Protein AF-A0A182GEX8-F1 (afdb_monomer_lite)

Foldseek 3Di:
DDDDQQEAEQLAAFDDPPADLLVLLVLQLVVQQVVCCVVPVDGPPVDPQLSVLSSVLSSVQQLVVLPDQKDWRWDQCSDPRDIRIDIDGLVVSCVSCVVSLVRVVVRVVVRCVSSVHDLQPDPAAEAADPVCSRVSSVVVVCVVSVNDDHDPPDDRDCPVVVVVVLVVCVVVVPDDPVNPRHDYKDWQRFFKFKDFPVPPAQFTHTQGHGSHIPFDKGKDKDQVLQTKMWIWTHDDRGRVVTHTPFIKHKDFDDDPDRIWIWIWTAHPVRDIDIATPPDPGIGIDTDPPDDDPVRVVVVVVVVVVVVVVVVVVVVVVVVVVVVVVVVVVVVVVVVCVVPDDLPLVQLWFLWKWKWFQDPVPGIATDDIPPPPRDDDPQRRLQCSVQLDAPDPPDDAAKDKFKWKAFHDPPDPLQDDDPLLVLQQLWAAPLFHFDNGIKMWIKIWGWYQDPVDPVRIGIMIMITIHSTLQHVQVNVVCVPQVVCCVVPNDVSVVQQSSQSSPWDRNHAADWGWRDGPQETETDHGHTPDDDPDDDDDPDDDDDDDDGGHYHYDPGRRDDLLCVLCVVVLVCLVVLQLCQLLLAEEEEEEQGLHSQLSNQSSSQLLLPPQHRQFEETSEDDCSNPCVCVQQDPPPHHGSYYYRYHDCVCCVSCVVGAKYFYDDHPVVVVVVVVVVDDDYDDDDDDDDDDDDDDDDDDDDDDDDDDPPPPDDGGMHHPDDDQKDDDPVLSVVLVVCVVVVPDSVVSSVSSSVQSNQVSCLLCVLVVVVQVVQQDDLVVQDLLDPQDARHDDDLVVSLVCCVPRNSVVRDPMDGRSNVSVVSSCVGSSVVVVCVVVSVLSSLVSLVSSLQNNLPDDVVVVPPPDDPVSLVVVLVVLVVSLVVLPDSVNPSRPDPDPSVSSSVSSVVSSVSSLVVDDPVVNVVVVVD

Structure (mmCIF, N/CA/C/O backbone):
data_AF-A0A182GEX8-F1
#
_entry.id   AF-A0A182GEX8-F1
#
loop_
_atom_site.group_PDB
_atom_site.id
_atom_site.type_symbol
_atom_site.label_atom_id
_atom_site.label_alt_id
_atom_site.label_comp_id
_atom_site.label_asym_id
_atom_site.label_entity_id
_atom_site.label_seq_id
_atom_site.pdbx_PDB_ins_code
_atom_site.Cartn_x
_atom_site.Cartn_y
_atom_site.Cartn_z
_atom_site.occupancy
_atom_site.B_iso_or_equiv
_atom_site.auth_seq_id
_atom_site.auth_comp_id
_atom_site.auth_asym_id
_atom_site.auth_atom_id
_atom_site.pdbx_PDB_model_num
ATOM 1 N N . MET A 1 1 ? -31.448 4.255 -23.875 1.00 86.75 1 MET A N 1
ATOM 2 C CA . MET A 1 1 ? -30.433 4.380 -24.941 1.00 86.75 1 MET A CA 1
ATOM 3 C C . MET A 1 1 ? -30.440 3.102 -25.767 1.00 86.75 1 MET A C 1
ATOM 5 O O . MET A 1 1 ? -30.795 2.059 -25.228 1.00 86.75 1 MET A O 1
ATOM 9 N N . THR A 1 2 ? -30.111 3.178 -27.051 1.00 89.00 2 THR A N 1
ATOM 10 C CA . THR A 1 2 ? -29.862 2.018 -27.917 1.00 89.00 2 THR A CA 1
ATOM 11 C C . THR A 1 2 ? -28.393 2.049 -28.319 1.00 89.00 2 THR A C 1
ATOM 13 O O . THR A 1 2 ? -27.893 3.110 -28.674 1.00 89.00 2 THR A O 1
ATOM 16 N N . ILE A 1 3 ? -27.716 0.906 -28.217 1.00 90.81 3 ILE A N 1
ATOM 17 C CA . ILE A 1 3 ? -26.297 0.763 -28.549 1.00 90.81 3 ILE A CA 1
ATOM 18 C C . ILE A 1 3 ? -26.198 -0.246 -29.692 1.00 90.81 3 ILE A C 1
ATOM 20 O O . ILE A 1 3 ? -26.717 -1.357 -29.562 1.00 90.81 3 ILE A O 1
ATOM 24 N N . TYR A 1 4 ? -25.582 0.133 -30.810 1.00 87.50 4 TYR A N 1
ATOM 25 C CA . TYR A 1 4 ? -25.347 -0.762 -31.945 1.00 87.50 4 TYR A CA 1
ATOM 26 C C . TYR A 1 4 ? -24.082 -0.345 -32.703 1.00 87.50 4 TYR A C 1
ATOM 28 O O . TYR A 1 4 ? -23.956 0.809 -33.088 1.00 87.50 4 TYR A O 1
ATOM 36 N N . ASN A 1 5 ? -23.145 -1.273 -32.924 1.00 84.62 5 ASN A N 1
ATOM 37 C CA . ASN A 1 5 ? -21.917 -1.059 -33.711 1.00 84.62 5 ASN A CA 1
ATOM 38 C C . ASN A 1 5 ? -21.187 0.272 -33.412 1.00 84.62 5 ASN A C 1
ATOM 40 O O . ASN A 1 5 ? -20.910 1.033 -34.332 1.00 84.62 5 ASN A O 1
ATOM 44 N N . GLY A 1 6 ? -20.936 0.582 -32.134 1.00 82.75 6 GLY A N 1
ATOM 45 C CA . GLY A 1 6 ? -20.258 1.827 -31.730 1.00 82.75 6 GLY A CA 1
ATOM 46 C C . GLY A 1 6 ? -21.143 3.083 -31.714 1.00 82.75 6 GLY A C 1
ATOM 47 O O . GLY A 1 6 ? -20.703 4.130 -31.248 1.00 82.75 6 GLY A O 1
ATOM 48 N N . VAL A 1 7 ? -22.408 2.989 -32.140 1.00 88.12 7 VAL A N 1
ATOM 49 C CA . VAL A 1 7 ? -23.379 4.089 -32.090 1.00 88.12 7 VAL A CA 1
ATOM 50 C C . VAL A 1 7 ? -24.189 4.040 -30.795 1.00 88.12 7 VAL A C 1
ATOM 52 O O . VAL A 1 7 ? -24.868 3.051 -30.507 1.00 88.12 7 VAL A O 1
ATOM 55 N N . PHE A 1 8 ? -24.155 5.135 -30.041 1.00 91.56 8 PHE A N 1
ATOM 56 C CA . PHE A 1 8 ? -24.884 5.356 -28.798 1.00 91.56 8 PHE A CA 1
ATOM 57 C C . PHE A 1 8 ? -25.998 6.373 -29.038 1.00 91.56 8 PHE A C 1
ATOM 59 O O . PHE A 1 8 ? -25.749 7.570 -29.141 1.00 91.56 8 PHE A O 1
ATOM 66 N N . GLU A 1 9 ? -27.243 5.909 -29.125 1.00 90.44 9 GLU A N 1
ATOM 67 C CA . GLU A 1 9 ? -28.395 6.773 -29.386 1.00 90.44 9 GLU A CA 1
ATOM 68 C C . GLU A 1 9 ? -29.288 6.879 -28.146 1.00 90.44 9 GLU A C 1
ATOM 70 O O . GLU A 1 9 ? -29.938 5.912 -27.713 1.00 90.44 9 GLU A O 1
ATOM 75 N N . VAL A 1 10 ? -29.350 8.068 -27.550 1.00 91.62 10 VAL A N 1
ATOM 76 C CA . VAL A 1 10 ? -30.275 8.345 -26.451 1.00 91.62 10 VAL A CA 1
ATOM 77 C C . VAL A 1 10 ? -31.704 8.336 -27.012 1.00 91.62 10 VAL A C 1
ATOM 79 O O . VAL A 1 10 ? -31.980 8.907 -28.058 1.00 91.62 10 VAL A O 1
ATOM 82 N N . LYS A 1 11 ? -32.630 7.631 -26.342 1.00 90.31 11 LYS A N 1
ATOM 83 C CA . LYS A 1 11 ? -34.038 7.490 -26.789 1.00 90.31 11 LYS A CA 1
ATOM 84 C C . LYS A 1 11 ? -35.019 8.330 -25.976 1.00 90.31 11 LYS A C 1
ATOM 86 O O . LYS A 1 11 ? -36.032 8.779 -26.499 1.00 90.31 11 LYS A O 1
ATOM 91 N N . ALA A 1 12 ? -34.735 8.498 -24.691 1.00 89.31 12 ALA A N 1
ATOM 92 C CA . ALA A 1 12 ? -35.463 9.367 -23.782 1.00 89.31 12 ALA A CA 1
ATOM 93 C C . ALA A 1 12 ? -34.625 9.582 -22.523 1.00 89.31 12 ALA A C 1
ATOM 95 O O . ALA A 1 12 ? -33.829 8.714 -22.157 1.00 89.31 12 ALA A O 1
ATOM 96 N N . THR A 1 13 ? -34.872 10.699 -21.845 1.00 89.12 13 THR A N 1
ATOM 97 C CA . THR A 1 13 ? -34.329 11.006 -20.521 1.00 89.12 13 THR A CA 1
ATOM 98 C C . THR A 1 13 ? -35.447 11.454 -19.570 1.00 89.12 13 THR A C 1
ATOM 100 O O . THR A 1 13 ? -36.475 12.012 -19.982 1.00 89.12 13 THR A O 1
ATOM 103 N N . SER A 1 14 ? -35.298 11.142 -18.285 1.00 88.75 14 SER A N 1
ATOM 104 C CA . SER A 1 14 ? -36.159 11.614 -17.201 1.00 88.75 14 SER A CA 1
ATOM 105 C C . SER A 1 14 ? -35.378 11.578 -15.892 1.00 88.75 14 SER A C 1
ATOM 107 O O . SER A 1 14 ? -34.619 10.642 -15.665 1.00 88.75 14 SER A O 1
ATOM 109 N N . GLY A 1 15 ? -35.579 12.581 -15.045 1.00 89.06 15 GLY A N 1
ATOM 110 C CA . GLY A 1 15 ? -34.939 12.689 -13.741 1.00 89.06 15 GLY A CA 1
ATOM 111 C C . GLY A 1 15 ? -35.371 13.960 -13.016 1.00 89.06 15 GLY A C 1
ATOM 112 O O . GLY A 1 15 ? -36.142 14.760 -13.564 1.00 89.06 15 GLY A O 1
ATOM 113 N N . ASP A 1 16 ? -34.847 14.126 -11.806 1.00 86.81 16 ASP A N 1
ATOM 114 C CA . ASP A 1 16 ? -35.056 15.276 -10.930 1.00 86.81 16 ASP A CA 1
ATOM 115 C C . ASP A 1 16 ? -33.690 15.844 -10.515 1.00 86.81 16 ASP A C 1
ATOM 117 O O . ASP A 1 16 ? -32.869 15.141 -9.930 1.00 86.81 16 ASP A O 1
ATOM 121 N N . ASN A 1 17 ? -33.438 17.116 -10.836 1.00 85.12 17 ASN A N 1
ATOM 122 C CA . ASN A 1 17 ? -32.166 17.788 -10.547 1.00 85.12 17 ASN A CA 1
ATOM 123 C C . ASN A 1 17 ? -32.045 18.220 -9.074 1.00 85.12 17 ASN A C 1
ATOM 125 O O . ASN A 1 17 ? -31.013 18.758 -8.681 1.00 85.12 17 ASN A O 1
ATOM 129 N N . GLN A 1 18 ? -33.104 18.036 -8.282 1.00 85.56 18 GLN A N 1
ATOM 130 C CA . GLN A 1 18 ? -33.164 18.356 -6.856 1.00 85.56 18 GLN A CA 1
ATOM 131 C C . GLN A 1 18 ? -33.285 17.097 -5.987 1.00 85.56 18 GLN A C 1
ATOM 133 O O . GLN A 1 18 ? -33.687 17.198 -4.835 1.00 85.56 18 GLN A O 1
ATOM 138 N N . LEU A 1 19 ? -32.971 15.918 -6.538 1.00 92.50 19 LEU A N 1
ATOM 139 C CA . LEU A 1 19 ? -33.010 14.646 -5.823 1.00 92.50 19 LEU A CA 1
ATOM 140 C C . LEU A 1 19 ? -31.648 13.949 -5.886 1.00 92.50 19 LEU A C 1
ATOM 142 O O . LEU A 1 19 ? -31.177 13.577 -6.960 1.00 92.50 19 LEU A O 1
ATOM 146 N N . GLY A 1 20 ? -31.038 13.704 -4.730 1.00 92.75 20 GLY A N 1
ATOM 147 C CA . GLY A 1 20 ? -29.752 13.029 -4.629 1.00 92.75 20 GLY A CA 1
ATOM 148 C C . GLY A 1 20 ? -29.447 12.470 -3.243 1.00 92.75 20 GLY A C 1
ATOM 149 O O . GLY A 1 20 ? -30.297 12.398 -2.358 1.00 92.75 20 GLY A O 1
ATOM 150 N N . GLY A 1 21 ? -28.190 12.055 -3.055 1.00 92.69 21 GLY A N 1
ATOM 151 C CA . GLY A 1 21 ? -27.701 11.449 -1.813 1.00 92.69 21 GLY A CA 1
ATOM 152 C C . GLY A 1 21 ? -27.898 12.322 -0.572 1.00 92.69 21 GLY A C 1
ATOM 153 O O . GLY A 1 21 ? -28.110 11.781 0.512 1.00 92.69 21 GLY A O 1
ATOM 154 N N . THR A 1 22 ? -27.855 13.643 -0.755 1.00 93.56 22 THR A N 1
ATOM 155 C CA . THR A 1 22 ? -28.023 14.660 0.288 1.00 93.56 22 THR A CA 1
ATOM 156 C C . THR A 1 22 ? -29.439 14.708 0.840 1.00 93.56 22 THR A C 1
ATOM 158 O O . THR A 1 22 ? -29.600 14.895 2.039 1.00 93.56 22 THR A O 1
ATOM 161 N N . ASP A 1 23 ? -30.460 14.464 0.015 1.00 95.75 23 ASP A N 1
ATOM 162 C CA . ASP A 1 23 ? -31.853 14.453 0.470 1.00 95.75 23 ASP A CA 1
ATOM 163 C C . ASP A 1 23 ? -32.108 13.291 1.435 1.00 95.75 23 ASP A C 1
ATOM 165 O O . ASP A 1 23 ? -32.776 13.458 2.455 1.00 95.75 23 ASP A O 1
ATOM 169 N N . PHE A 1 24 ? -31.507 12.125 1.165 1.00 96.06 24 PHE A N 1
ATOM 170 C CA . PHE A 1 24 ? -31.539 10.986 2.088 1.00 96.06 24 PHE A CA 1
ATOM 171 C C . PHE A 1 24 ? -30.843 11.312 3.417 1.00 96.06 24 PHE A C 1
ATOM 173 O O . PHE A 1 24 ? -31.328 10.921 4.483 1.00 96.06 24 PHE A O 1
ATOM 180 N N . ASP A 1 25 ? -29.725 12.045 3.361 1.00 95.81 25 ASP A N 1
ATOM 181 C CA . ASP A 1 25 ? -29.016 12.506 4.558 1.00 95.81 25 ASP A CA 1
ATOM 182 C C . ASP A 1 25 ? -29.859 13.516 5.343 1.00 95.81 25 ASP A C 1
ATOM 184 O O . ASP A 1 25 ? -29.908 13.444 6.568 1.00 95.81 25 ASP A O 1
ATOM 188 N N . ASP A 1 26 ? -30.563 14.420 4.659 1.00 95.31 26 ASP A N 1
ATOM 189 C CA . ASP A 1 26 ? -31.451 15.412 5.267 1.00 95.31 26 ASP A CA 1
ATOM 190 C C . ASP A 1 26 ? -32.646 14.770 5.978 1.00 95.31 26 ASP A C 1
ATOM 192 O O . ASP A 1 26 ? -33.000 15.194 7.081 1.00 95.31 26 ASP A O 1
ATOM 196 N N . ARG A 1 27 ? -33.244 13.713 5.410 1.00 96.00 27 ARG A N 1
ATOM 197 C CA . ARG A 1 27 ? -34.312 12.951 6.084 1.00 96.00 27 ARG A CA 1
ATOM 198 C C . ARG A 1 27 ? -33.818 12.281 7.353 1.00 96.00 27 ARG A C 1
ATOM 200 O O . ARG A 1 27 ? -34.491 12.344 8.385 1.00 96.00 27 ARG A O 1
ATOM 207 N N . LEU A 1 28 ? -32.637 11.673 7.287 1.00 95.69 28 LEU A N 1
ATOM 208 C CA . LEU A 1 28 ? -32.042 11.023 8.444 1.00 95.69 28 LEU A CA 1
ATOM 209 C C . LEU A 1 28 ? -31.650 12.044 9.517 1.00 95.69 28 LEU A C 1
ATOM 211 O O . LEU A 1 28 ? -31.956 11.854 10.691 1.00 95.69 28 LEU A O 1
ATOM 215 N N . LEU A 1 29 ? -31.066 13.169 9.105 1.00 95.56 29 LEU A N 1
ATOM 216 C CA . LEU A 1 29 ? -30.720 14.280 9.980 1.00 95.56 29 LEU A CA 1
ATOM 217 C C . LEU A 1 29 ? -31.957 14.843 10.683 1.00 95.56 29 LEU A C 1
ATOM 219 O O . LEU A 1 29 ? -31.925 15.032 11.896 1.00 95.56 29 LEU A O 1
ATOM 223 N N . ALA A 1 30 ? -33.053 15.082 9.959 1.00 95.38 30 ALA A N 1
ATOM 224 C CA . ALA A 1 30 ? -34.301 15.570 10.541 1.00 95.38 30 ALA A CA 1
ATOM 225 C C . ALA A 1 30 ? -34.862 14.594 11.588 1.00 95.38 30 ALA A C 1
ATOM 227 O O . ALA A 1 30 ? -35.305 15.021 12.657 1.00 95.38 30 ALA A O 1
ATOM 228 N N . HIS A 1 31 ? -34.789 13.286 11.317 1.00 95.56 31 HIS A N 1
ATOM 229 C CA . HIS A 1 31 ? -35.159 12.255 12.283 1.00 95.56 31 HIS A CA 1
ATOM 230 C C . HIS A 1 31 ? -34.246 12.278 13.520 1.00 95.56 31 HIS A C 1
ATOM 232 O O . HIS A 1 31 ? -34.748 12.321 14.640 1.00 95.56 31 HIS A O 1
ATOM 238 N N . CYS A 1 32 ? -32.923 12.351 13.349 1.00 94.81 32 CYS A N 1
ATOM 239 C CA . CYS A 1 32 ? -31.980 12.425 14.467 1.00 94.81 32 CYS A CA 1
ATOM 240 C C . CYS A 1 32 ? -32.130 13.708 15.299 1.00 94.81 32 CYS A C 1
ATOM 242 O O . CYS A 1 32 ? -32.022 13.656 16.522 1.00 94.81 32 CYS A O 1
ATOM 244 N N . VAL A 1 33 ? -32.420 14.853 14.671 1.00 94.38 33 VAL A N 1
ATOM 245 C CA . VAL A 1 33 ? -32.704 16.114 15.378 1.00 94.38 33 VAL A CA 1
ATOM 246 C C . VAL A 1 33 ? -33.965 15.984 16.229 1.00 94.38 33 VAL A C 1
ATOM 248 O O . VAL A 1 33 ? -33.983 16.450 17.370 1.00 94.38 33 VAL A O 1
ATOM 251 N N . LYS A 1 34 ? -35.003 15.323 15.705 1.00 94.31 34 LYS A N 1
ATOM 252 C CA . LYS A 1 34 ? -36.225 15.034 16.459 1.00 94.31 34 LYS A CA 1
ATOM 253 C C . LYS A 1 34 ? -35.947 14.095 17.638 1.00 94.31 34 LYS A C 1
ATOM 255 O O . LYS A 1 34 ? -36.300 14.433 18.758 1.00 94.31 34 LYS A O 1
ATOM 260 N N . GLU A 1 35 ? -35.244 12.987 17.415 1.00 93.81 35 GLU A N 1
ATOM 261 C CA . GLU A 1 35 ? -34.863 12.033 18.470 1.00 93.81 35 GLU A CA 1
ATOM 2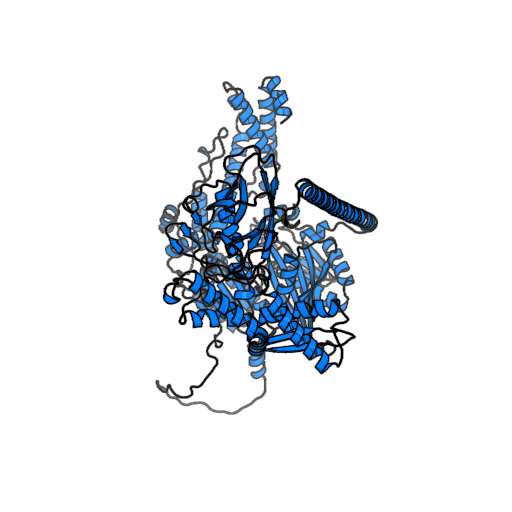62 C C . GLU A 1 35 ? -34.014 12.682 19.572 1.00 93.81 35 GLU A C 1
ATOM 264 O O . GLU A 1 35 ? -34.221 12.428 20.758 1.00 93.81 35 GLU A O 1
ATOM 269 N N . PHE A 1 36 ? -33.073 13.559 19.210 1.00 93.44 36 PHE A N 1
ATOM 270 C CA . PHE A 1 36 ? -32.283 14.305 20.190 1.00 93.44 36 PHE A CA 1
ATOM 271 C C . PHE A 1 36 ? -33.165 15.236 21.028 1.00 93.44 36 PHE A C 1
ATOM 273 O O . PHE A 1 36 ? -33.020 15.298 22.251 1.00 93.44 36 PHE A O 1
ATOM 280 N N . ARG A 1 37 ? -34.106 15.933 20.381 1.00 92.62 37 ARG A N 1
ATOM 281 C CA . ARG A 1 37 ? -35.071 16.798 21.062 1.00 92.62 37 ARG A CA 1
ATOM 282 C C . ARG A 1 37 ? -35.965 16.000 22.006 1.00 92.62 37 ARG A C 1
ATOM 284 O O . ARG A 1 37 ? -36.158 16.433 23.136 1.00 92.62 37 ARG A O 1
ATOM 291 N N . ASP A 1 38 ? -36.445 14.838 21.584 1.00 92.81 38 ASP A N 1
ATOM 292 C CA . ASP A 1 38 ? -37.327 13.988 22.386 1.00 92.81 38 ASP A CA 1
ATOM 293 C C . ASP A 1 38 ? -36.580 13.381 23.593 1.00 92.81 38 ASP A C 1
ATOM 295 O O . ASP A 1 38 ? -37.125 13.337 24.696 1.00 92.81 38 ASP A O 1
ATOM 299 N N . LYS A 1 39 ? -35.304 12.990 23.434 1.00 91.94 39 LYS A N 1
ATOM 300 C CA . LYS A 1 39 ? -34.476 12.426 24.521 1.00 91.94 39 LYS A CA 1
ATOM 301 C C . LYS A 1 39 ? -33.953 13.466 25.514 1.00 91.94 39 LYS A C 1
ATOM 303 O O . LYS A 1 39 ? -33.914 13.196 26.712 1.00 91.94 39 LYS A O 1
ATOM 308 N N . HIS A 1 40 ? -33.523 14.633 25.035 1.00 88.38 40 HIS A N 1
ATOM 309 C CA . HIS A 1 40 ? -32.806 15.621 25.855 1.00 88.38 40 HIS A CA 1
ATOM 310 C C . HIS A 1 40 ? -33.588 16.919 26.087 1.00 88.38 40 HIS A C 1
ATOM 312 O O . HIS A 1 40 ? -33.108 17.784 26.817 1.00 88.38 40 HIS A O 1
ATOM 318 N N . SER A 1 41 ? -34.774 17.081 25.486 1.00 89.12 41 SER A N 1
ATOM 319 C CA . SER A 1 41 ? -35.592 18.308 25.546 1.00 89.12 41 SER A CA 1
ATOM 320 C C . SER A 1 41 ? -34.840 19.577 25.111 1.00 89.12 41 SER A C 1
ATOM 322 O O . SER A 1 41 ? -35.144 20.677 25.569 1.00 89.12 41 SER A O 1
ATOM 324 N N . LYS A 1 42 ? -33.848 19.434 24.220 1.00 86.94 42 LYS A N 1
ATOM 325 C CA . LYS A 1 42 ? -33.014 20.525 23.689 1.00 86.94 42 LYS A CA 1
ATOM 326 C C . LYS A 1 42 ? -33.102 20.589 22.170 1.00 86.94 42 LYS A C 1
ATOM 328 O O . LYS A 1 42 ? -33.175 19.558 21.507 1.00 86.94 42 LYS A O 1
ATOM 333 N N . ASP A 1 43 ? -33.072 21.800 21.620 1.00 86.44 43 ASP A N 1
ATOM 334 C CA . ASP A 1 43 ? -33.130 22.014 20.175 1.00 86.44 43 ASP A CA 1
ATOM 335 C C . ASP A 1 43 ? -31.738 22.267 19.581 1.00 86.44 43 ASP A C 1
ATOM 337 O O . ASP A 1 43 ? -31.022 23.164 20.016 1.00 86.44 43 ASP A O 1
ATOM 341 N N . LEU A 1 44 ? -31.371 21.484 18.563 1.00 86.94 44 LEU A N 1
ATOM 342 C CA . LEU A 1 44 ? -30.089 21.585 17.854 1.00 86.94 44 LEU A CA 1
ATOM 343 C C . LEU A 1 44 ? -30.078 22.697 16.794 1.00 86.94 44 LEU A C 1
ATOM 345 O O . LEU A 1 44 ? -29.015 23.019 16.264 1.00 86.94 44 LEU A O 1
ATOM 349 N N . SER A 1 45 ? -31.241 23.283 16.478 1.00 81.25 45 SER A N 1
ATOM 350 C CA . SER A 1 45 ? -31.402 24.299 15.424 1.00 81.25 45 SER A CA 1
ATOM 351 C C . SER A 1 45 ? -30.526 25.546 15.621 1.00 81.25 45 SER A C 1
ATOM 353 O O . SER A 1 45 ? -30.151 26.202 14.648 1.00 81.25 45 SER A O 1
ATOM 355 N N . SER A 1 46 ? -30.148 25.844 16.867 1.00 82.50 46 SER A N 1
ATOM 356 C CA . SER A 1 46 ? -29.315 26.986 17.249 1.00 82.50 46 SER A CA 1
ATOM 357 C C . SER A 1 46 ? -27.835 26.827 16.873 1.00 82.50 46 SER A C 1
ATOM 359 O O . SER A 1 46 ? -27.154 27.832 16.660 1.00 82.50 46 SER A O 1
ATOM 361 N N . SER A 1 47 ? -27.314 25.595 16.763 1.00 90.12 47 SER A N 1
ATOM 362 C CA . SER A 1 47 ? -25.885 25.333 16.544 1.00 90.12 47 SER A CA 1
ATOM 363 C C . SER A 1 47 ? -25.602 24.737 15.171 1.00 90.12 47 SER A C 1
ATOM 365 O O . SER A 1 47 ? -25.752 23.538 14.927 1.00 90.12 47 SER A O 1
ATOM 367 N N . LYS A 1 48 ? -25.075 25.585 14.280 1.00 91.94 48 LYS A N 1
ATOM 368 C CA . LYS A 1 48 ? -24.605 25.170 12.949 1.00 91.94 48 LYS A CA 1
ATOM 369 C C . LYS A 1 48 ? -23.527 24.084 13.023 1.00 91.94 48 LYS A C 1
ATOM 371 O O . LYS A 1 48 ? -23.504 23.195 12.177 1.00 91.94 48 LYS A O 1
ATOM 376 N N . GLU A 1 49 ? -22.661 24.136 14.035 1.00 90.62 49 GLU A N 1
ATOM 377 C CA . GLU A 1 49 ? -21.582 23.160 14.203 1.00 90.62 49 GLU A CA 1
ATOM 378 C C . GLU A 1 49 ? -22.110 21.787 14.639 1.00 90.62 49 GLU A C 1
ATOM 380 O O . GLU A 1 49 ? -21.702 20.771 14.076 1.00 90.62 49 GLU A O 1
ATOM 385 N N . ALA A 1 50 ? -23.069 21.741 15.571 1.00 91.06 50 ALA A N 1
ATOM 386 C CA . ALA A 1 50 ? -23.694 20.485 15.990 1.00 91.06 50 ALA A CA 1
ATOM 387 C C . ALA A 1 50 ? -24.433 19.816 14.820 1.00 91.06 50 ALA A C 1
ATOM 389 O O . ALA A 1 50 ? -24.265 18.621 14.576 1.00 91.06 50 ALA A O 1
ATOM 390 N N . ILE A 1 51 ? -25.173 20.601 14.028 1.00 93.75 51 ILE A N 1
ATOM 391 C CA . ILE A 1 51 ? -25.854 20.119 12.818 1.00 93.75 51 ILE A CA 1
ATOM 392 C C . ILE A 1 51 ? -24.850 19.580 11.794 1.00 93.75 51 ILE A C 1
ATOM 394 O O . ILE A 1 51 ? -25.090 18.529 11.201 1.00 93.75 51 ILE A O 1
ATOM 398 N N . ARG A 1 52 ? -23.712 20.256 11.589 1.00 92.69 52 ARG A N 1
ATOM 399 C CA . ARG A 1 52 ? -22.662 19.799 10.665 1.00 92.69 52 ARG A CA 1
ATOM 400 C C . ARG A 1 52 ? -22.074 18.452 11.096 1.00 92.69 52 ARG A C 1
ATOM 402 O O . ARG A 1 52 ? -21.917 17.565 10.258 1.00 92.69 52 ARG A O 1
ATOM 409 N N . ARG A 1 53 ? -21.788 18.278 12.392 1.00 93.00 53 ARG A N 1
ATOM 410 C CA . ARG A 1 53 ? -21.292 17.009 12.957 1.00 93.00 53 ARG A CA 1
ATOM 411 C C . ARG A 1 53 ? -22.317 15.888 12.812 1.00 93.00 53 ARG A C 1
ATOM 413 O O . ARG A 1 53 ? -21.974 14.813 12.325 1.00 93.00 53 ARG A O 1
ATOM 420 N N . LEU A 1 54 ? -23.575 16.160 13.160 1.00 94.62 54 LEU A N 1
ATOM 421 C CA . LEU A 1 54 ? -24.657 15.185 13.048 1.00 94.62 54 LEU A CA 1
ATOM 422 C C . LEU A 1 54 ? -24.914 14.780 11.592 1.00 94.62 54 LEU A C 1
ATOM 424 O O . LEU A 1 54 ? -25.085 13.598 11.313 1.00 94.62 54 LEU A O 1
ATOM 428 N N . ARG A 1 55 ? -24.862 15.730 10.651 1.00 95.44 55 ARG A N 1
ATOM 429 C CA . ARG A 1 55 ? -24.985 15.467 9.210 1.00 95.44 55 ARG A CA 1
ATOM 430 C C . ARG A 1 55 ? -23.900 14.515 8.708 1.00 95.44 55 ARG A C 1
ATOM 432 O O . ARG A 1 55 ? -24.223 13.551 8.024 1.00 95.44 55 ARG A O 1
ATOM 439 N N . LYS A 1 56 ? -22.639 14.741 9.095 1.00 95.00 56 LYS A N 1
ATOM 440 C CA . LYS A 1 56 ? -21.521 13.850 8.739 1.00 95.00 56 LYS A CA 1
ATOM 441 C C . LYS A 1 56 ? -21.735 12.432 9.285 1.00 95.00 56 LYS A C 1
ATOM 443 O O . LYS A 1 56 ? -21.484 11.457 8.582 1.00 95.00 56 LYS A O 1
ATOM 448 N N . ALA A 1 57 ? -22.237 12.310 10.514 1.00 95.19 57 ALA A N 1
ATOM 449 C CA . ALA A 1 57 ? -22.558 11.009 11.098 1.00 95.19 57 ALA A CA 1
ATOM 450 C C . ALA A 1 57 ? -23.746 10.320 10.399 1.00 95.19 57 ALA A C 1
ATOM 452 O O . ALA A 1 57 ? -23.707 9.110 10.191 1.00 95.19 57 ALA A O 1
ATOM 453 N N . CYS A 1 58 ? -24.767 11.078 9.981 1.00 96.31 58 CYS A N 1
ATOM 454 C CA . CYS A 1 58 ? -25.898 10.559 9.204 1.00 96.31 58 CYS A CA 1
ATOM 455 C C . CYS A 1 58 ? -25.446 10.017 7.841 1.00 96.31 58 CYS A C 1
ATOM 457 O O . CYS A 1 58 ? -25.833 8.912 7.467 1.00 96.31 58 CYS A O 1
ATOM 459 N N . GLU A 1 59 ? -24.574 10.741 7.136 1.00 96.25 59 GLU A N 1
ATOM 460 C CA . GLU A 1 59 ? -24.005 10.277 5.867 1.00 96.25 59 GLU A CA 1
ATOM 461 C C . GLU A 1 59 ? -23.219 8.967 6.052 1.00 96.25 59 GLU A C 1
ATOM 463 O O . GLU A 1 59 ? -23.400 8.005 5.300 1.00 96.25 59 GLU A O 1
ATOM 468 N N . GLN A 1 60 ? -22.391 8.887 7.100 1.00 95.19 60 GLN A N 1
ATOM 469 C CA . GLN A 1 60 ? -21.641 7.674 7.430 1.00 95.19 60 GLN A CA 1
ATOM 470 C C . GLN A 1 60 ? -22.568 6.500 7.788 1.00 95.19 60 GLN A C 1
ATOM 472 O O . GLN A 1 60 ? -22.333 5.363 7.362 1.00 95.19 60 GLN A O 1
ATOM 477 N N . ALA A 1 61 ? -23.647 6.761 8.530 1.00 95.50 61 ALA A N 1
ATOM 478 C CA . ALA A 1 61 ? -24.654 5.761 8.859 1.00 95.50 61 ALA A CA 1
ATOM 479 C C . ALA A 1 61 ? -25.378 5.258 7.601 1.00 95.50 61 ALA A C 1
ATOM 481 O O . ALA A 1 61 ? -25.493 4.049 7.420 1.00 95.50 61 ALA A O 1
ATOM 482 N N . LYS A 1 62 ? -25.773 6.146 6.677 1.00 95.81 62 LYS A N 1
ATOM 483 C CA . LYS A 1 62 ? -26.356 5.788 5.370 1.00 95.81 62 LYS A CA 1
ATOM 484 C C . LYS A 1 62 ? -25.424 4.883 4.557 1.00 95.81 62 LYS A C 1
ATOM 486 O O . LYS A 1 62 ? -25.856 3.849 4.039 1.00 95.81 62 LYS A O 1
ATOM 491 N N . ARG A 1 63 ? -24.136 5.241 4.459 1.00 94.94 63 ARG A N 1
ATOM 492 C CA . ARG A 1 63 ? -23.118 4.421 3.773 1.00 94.94 63 ARG A CA 1
ATOM 493 C C . ARG A 1 63 ? -23.023 3.031 4.405 1.00 94.94 63 ARG A C 1
ATOM 495 O O . ARG A 1 63 ? -23.038 2.033 3.692 1.00 94.94 63 ARG A O 1
ATOM 502 N N . THR A 1 64 ? -23.008 2.962 5.734 1.00 94.88 64 THR A N 1
ATOM 503 C CA . THR A 1 64 ? -22.971 1.702 6.494 1.00 94.88 64 THR A CA 1
ATOM 504 C C . THR A 1 64 ? -24.217 0.850 6.232 1.00 94.88 64 THR A C 1
ATOM 506 O O . THR A 1 64 ? -24.094 -0.317 5.858 1.00 94.88 64 THR A O 1
ATOM 509 N N . LEU A 1 65 ? -25.411 1.451 6.289 1.00 95.81 65 LEU A N 1
ATOM 510 C CA . LEU A 1 65 ? -26.695 0.788 6.025 1.00 95.81 65 LEU A CA 1
ATOM 511 C C . LEU A 1 65 ? -26.820 0.230 4.601 1.00 95.81 65 LEU A C 1
ATOM 513 O O . LEU A 1 65 ? -27.628 -0.671 4.363 1.00 95.81 65 LEU A O 1
ATOM 517 N N . SER A 1 66 ? -26.007 0.711 3.658 1.00 94.62 66 SER A N 1
ATOM 518 C CA . SER A 1 66 ? -25.962 0.158 2.301 1.00 94.62 66 SER A CA 1
ATOM 519 C C . SER A 1 66 ? -25.346 -1.248 2.252 1.00 94.62 66 SER A C 1
ATOM 521 O O . SER A 1 66 ? -25.631 -2.009 1.333 1.00 94.62 66 SER A O 1
ATOM 523 N N . TYR A 1 67 ? -24.568 -1.636 3.270 1.00 92.56 67 TYR A N 1
ATOM 524 C CA . TYR A 1 67 ? -23.923 -2.951 3.366 1.00 92.56 67 TYR A CA 1
ATOM 525 C C . TYR A 1 67 ? -24.428 -3.774 4.560 1.00 92.56 67 TYR A C 1
ATOM 527 O O . TYR A 1 67 ? -24.593 -4.988 4.449 1.00 92.56 67 TYR A O 1
ATOM 535 N N . THR A 1 68 ? -24.740 -3.132 5.689 1.00 92.81 68 THR A N 1
ATOM 536 C CA . THR A 1 68 ? -25.218 -3.779 6.924 1.00 92.81 68 THR A CA 1
ATOM 537 C C . THR A 1 68 ? -26.677 -3.432 7.219 1.00 92.81 68 THR A C 1
ATOM 539 O O . THR A 1 68 ? -27.192 -2.412 6.772 1.00 92.81 68 THR A O 1
ATOM 542 N N . ASN A 1 69 ? -27.380 -4.280 7.975 1.00 93.75 69 ASN A N 1
ATOM 543 C CA . ASN A 1 69 ? -28.792 -4.036 8.312 1.00 93.75 69 ASN A CA 1
ATOM 544 C C . ASN A 1 69 ? -28.980 -2.977 9.415 1.00 93.75 69 ASN A C 1
ATOM 546 O O . ASN A 1 69 ? -30.103 -2.526 9.632 1.00 93.75 69 ASN A O 1
ATOM 550 N N . GLN A 1 70 ? -27.909 -2.612 10.124 1.00 93.69 70 GLN A N 1
ATOM 551 C CA . GLN A 1 70 ? -27.927 -1.661 11.234 1.00 93.69 70 GLN A CA 1
ATOM 552 C C . GLN A 1 70 ? -26.684 -0.767 11.202 1.00 93.69 70 GLN A C 1
ATOM 554 O O . GLN A 1 70 ? -25.623 -1.203 10.743 1.00 93.69 70 GLN A O 1
ATOM 559 N N . ALA A 1 71 ? -26.814 0.455 11.714 1.00 96.44 71 ALA A N 1
ATOM 560 C CA . ALA A 1 71 ? -25.729 1.413 11.900 1.00 96.44 71 ALA A CA 1
ATOM 561 C C . ALA A 1 71 ? -25.921 2.181 13.214 1.00 96.44 71 ALA A C 1
ATOM 563 O O . ALA A 1 71 ? -27.033 2.599 13.532 1.00 96.44 71 ALA A O 1
ATOM 564 N N . LEU A 1 72 ? -24.843 2.375 13.973 1.00 95.31 72 LEU A N 1
ATOM 565 C CA . LEU A 1 72 ? -24.856 3.165 15.203 1.00 95.31 72 LEU A CA 1
ATOM 566 C C . LEU A 1 72 ? -24.389 4.589 14.894 1.00 95.31 72 LEU A C 1
ATOM 568 O O . LEU A 1 72 ? -23.283 4.778 14.390 1.00 95.31 72 LEU A O 1
ATOM 572 N N . ILE A 1 73 ? -25.221 5.580 15.208 1.00 95.81 73 ILE A N 1
ATOM 573 C CA . ILE A 1 73 ? -24.794 6.975 15.303 1.00 95.81 73 ILE A CA 1
ATOM 574 C C . ILE A 1 73 ? -24.445 7.231 16.759 1.00 95.81 73 ILE A C 1
ATOM 576 O O . ILE A 1 73 ? -25.329 7.195 17.613 1.00 95.81 73 ILE A O 1
ATOM 580 N N . ASP A 1 74 ? -23.169 7.497 17.015 1.00 94.00 74 ASP A N 1
ATOM 581 C CA . ASP A 1 74 ? -22.663 7.849 18.334 1.00 94.00 74 ASP A CA 1
ATOM 582 C C . ASP A 1 74 ? -21.790 9.101 18.232 1.00 94.00 74 ASP A C 1
ATOM 584 O O . ASP A 1 74 ? -20.797 9.123 17.503 1.00 94.00 74 ASP A O 1
ATOM 588 N N . ILE A 1 75 ? -22.209 10.172 18.903 1.00 92.75 75 ILE A N 1
ATOM 589 C CA . ILE A 1 75 ? -21.491 11.445 18.937 1.00 92.75 75 ILE A CA 1
ATOM 590 C C . ILE A 1 75 ? -21.392 11.905 20.384 1.00 92.75 75 ILE A C 1
ATOM 592 O O . ILE A 1 75 ? -22.388 12.301 21.003 1.00 92.75 75 ILE A O 1
ATOM 596 N N . GLU A 1 76 ? -20.171 11.912 20.907 1.00 88.56 76 GLU A N 1
ATOM 597 C CA . GLU A 1 76 ? -19.878 12.510 22.202 1.00 88.56 76 GLU A CA 1
ATOM 598 C C . GLU A 1 76 ? -20.018 14.033 22.141 1.00 88.56 76 GLU A C 1
ATOM 600 O O . GLU A 1 76 ? -19.583 14.680 21.187 1.00 88.56 76 GLU A O 1
ATOM 605 N N . ASN A 1 77 ? -20.633 14.612 23.177 1.00 88.62 77 ASN A N 1
ATOM 606 C CA . ASN A 1 77 ? -20.793 16.059 23.329 1.00 88.62 77 ASN A CA 1
ATOM 607 C C . ASN A 1 77 ?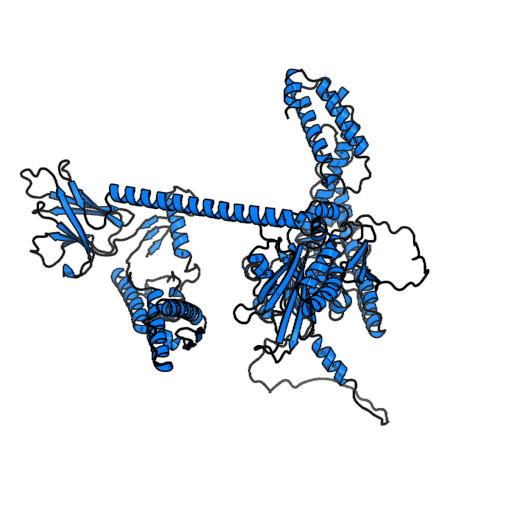 -21.309 16.758 22.049 1.00 88.62 77 ASN A C 1
ATOM 609 O O . ASN A 1 77 ? -20.719 17.722 21.552 1.00 88.62 77 ASN A O 1
ATOM 613 N N . LEU A 1 78 ? -22.418 16.253 21.498 1.00 90.31 78 LEU A N 1
ATOM 614 C CA . LEU A 1 78 ? -23.037 16.794 20.291 1.00 90.31 78 LEU A CA 1
ATOM 615 C C . LEU A 1 78 ? -23.513 18.238 20.506 1.00 90.31 78 LEU A C 1
ATOM 617 O O . LEU A 1 78 ? -23.298 19.097 19.651 1.00 90.31 78 LEU A O 1
ATOM 621 N N . TYR A 1 79 ? -24.163 18.504 21.641 1.00 91.25 79 TYR A N 1
ATOM 622 C CA . TYR A 1 79 ? -24.669 19.830 21.985 1.00 91.25 79 TYR A CA 1
ATOM 623 C C . TYR A 1 79 ? -24.779 20.002 23.502 1.00 91.25 79 TYR A C 1
ATOM 625 O O . TYR A 1 79 ? -25.381 19.173 24.185 1.00 91.25 79 TYR A O 1
ATOM 633 N N . GLU A 1 80 ? -24.195 21.082 24.031 1.00 87.25 80 GLU A N 1
ATOM 634 C CA . GLU A 1 80 ? -24.227 21.443 25.459 1.00 87.25 80 GLU A CA 1
ATOM 635 C C . GLU A 1 80 ? -23.879 20.276 26.412 1.00 87.25 80 GLU A C 1
ATOM 637 O O . GLU A 1 80 ? -24.596 20.008 27.383 1.00 87.25 80 GLU A O 1
ATOM 642 N N . GLY A 1 81 ? -22.801 19.541 26.123 1.00 84.75 81 GLY A N 1
ATOM 643 C CA . GLY A 1 81 ? -22.332 18.427 26.955 1.00 84.75 81 GLY A CA 1
ATOM 644 C C . GLY A 1 81 ? -23.076 17.107 26.744 1.00 84.75 81 GLY A C 1
ATOM 645 O O . GLY A 1 81 ? -22.691 16.106 27.340 1.00 84.75 81 GLY A O 1
ATOM 646 N N . GLN A 1 82 ? -24.138 17.071 25.931 1.00 88.19 82 GLN A N 1
ATOM 647 C CA . GLN A 1 82 ? -24.969 15.877 25.753 1.00 88.19 82 GLN A CA 1
ATOM 648 C C . GLN A 1 82 ? -24.410 14.965 24.659 1.00 88.19 82 GLN A C 1
ATOM 650 O O . GLN A 1 82 ? -24.184 15.405 23.530 1.00 88.19 82 GLN A O 1
ATOM 655 N N . ARG A 1 83 ? -24.221 13.684 24.986 1.00 91.88 83 ARG A N 1
ATOM 656 C CA . ARG A 1 83 ? -23.934 12.625 24.009 1.00 91.88 83 ARG A CA 1
ATOM 657 C C . ARG A 1 83 ? -25.219 12.231 23.286 1.00 91.88 83 ARG A C 1
ATOM 659 O O . ARG A 1 83 ? -26.274 12.167 23.910 1.00 91.88 83 ARG A O 1
ATOM 666 N N . PHE A 1 84 ? -25.119 11.943 21.994 1.00 93.81 84 PHE A N 1
ATOM 667 C CA . PHE A 1 84 ? -26.220 11.406 21.203 1.00 93.81 84 PHE A CA 1
ATOM 668 C C . PHE A 1 84 ? -25.881 10.002 20.716 1.00 93.81 84 PHE A C 1
ATOM 670 O O . PHE A 1 84 ? -24.887 9.823 20.020 1.00 93.81 84 PHE A O 1
ATOM 677 N N . GLU A 1 85 ? -26.732 9.038 21.063 1.00 94.06 85 GLU A N 1
ATOM 678 C CA . GLU A 1 85 ? -26.606 7.645 20.639 1.00 94.06 85 GLU A CA 1
ATOM 679 C C . GLU A 1 85 ? -27.936 7.147 20.047 1.00 94.06 85 GLU A C 1
ATOM 681 O O . GLU A 1 85 ? -29.004 7.258 20.673 1.00 94.06 85 GLU A O 1
ATOM 686 N N . LEU A 1 86 ? -27.882 6.611 18.826 1.00 94.75 86 LEU A N 1
ATOM 687 C CA . LEU A 1 86 ? -29.028 6.048 18.115 1.00 94.75 86 LEU A CA 1
ATOM 688 C C . LEU A 1 86 ? -28.604 4.861 17.243 1.00 94.75 86 LEU A C 1
ATOM 690 O O . LEU A 1 86 ? -27.816 5.012 16.309 1.00 94.75 86 LEU A O 1
ATOM 694 N N . LEU A 1 87 ? -29.178 3.686 17.513 1.00 95.50 87 LEU A N 1
ATOM 695 C CA . LEU A 1 87 ? -29.062 2.522 16.639 1.00 95.50 87 LEU A CA 1
ATOM 696 C C . LEU A 1 87 ? -30.139 2.593 15.550 1.00 95.50 87 LEU A C 1
ATOM 698 O O . LEU A 1 87 ? -31.329 2.452 15.828 1.00 95.50 87 LEU A O 1
ATOM 702 N N . LEU A 1 88 ? -29.716 2.808 14.309 1.00 95.69 88 LEU A N 1
ATOM 703 C CA . LEU A 1 88 ? -30.578 2.876 13.136 1.00 95.69 88 LEU A CA 1
ATOM 704 C C . LEU A 1 88 ? -30.641 1.523 12.434 1.00 95.69 88 LEU A C 1
ATOM 706 O O . LEU A 1 88 ? -29.610 0.925 12.131 1.00 95.69 88 LEU A O 1
ATOM 710 N N . ASN A 1 89 ? -31.852 1.082 12.107 1.00 95.50 89 ASN A N 1
ATOM 711 C CA . ASN A 1 89 ? -32.088 -0.088 11.263 1.00 95.50 89 ASN A CA 1
ATOM 712 C C . ASN A 1 89 ? -32.336 0.342 9.813 1.00 95.50 89 ASN A C 1
ATOM 714 O O . ASN A 1 89 ? -32.917 1.401 9.564 1.00 95.50 89 ASN A O 1
ATOM 718 N N . ARG A 1 90 ? -31.965 -0.514 8.856 1.00 96.56 90 ARG A N 1
ATOM 719 C CA . ARG A 1 90 ? -32.197 -0.268 7.426 1.00 96.56 90 ARG A CA 1
ATOM 720 C C . ARG A 1 90 ? -33.678 -0.056 7.115 1.00 96.56 90 ARG A C 1
ATOM 722 O O . ARG A 1 90 ? -33.993 0.871 6.383 1.00 96.56 90 ARG A O 1
ATOM 729 N N . ASP A 1 91 ? -34.569 -0.839 7.719 1.00 95.62 91 ASP A N 1
ATOM 730 C CA . ASP A 1 91 ? -36.016 -0.728 7.485 1.00 95.62 91 ASP A CA 1
ATOM 731 C C . ASP A 1 91 ? -36.553 0.671 7.825 1.00 95.62 91 ASP A C 1
ATOM 733 O O . ASP A 1 91 ? -37.330 1.243 7.064 1.00 95.62 91 ASP A O 1
ATOM 737 N N . LEU A 1 92 ? -36.073 1.263 8.926 1.00 95.12 92 LEU A N 1
ATOM 738 C CA . LEU A 1 92 ? -36.431 2.625 9.322 1.00 95.12 92 LEU A CA 1
ATOM 739 C C . LEU A 1 92 ? -35.882 3.655 8.328 1.00 95.12 92 LEU A C 1
ATOM 741 O O . LEU A 1 92 ? -36.590 4.578 7.938 1.00 95.12 92 LEU A O 1
ATOM 745 N N . PHE A 1 93 ? -34.632 3.495 7.886 1.00 96.94 93 PHE A N 1
ATOM 746 C CA . PHE A 1 93 ? -34.053 4.365 6.861 1.00 96.94 93 PHE A CA 1
ATOM 747 C C . PHE A 1 93 ? -34.840 4.298 5.543 1.00 96.94 93 PHE A C 1
ATOM 749 O O . PHE A 1 93 ? -35.107 5.333 4.934 1.00 96.94 93 PHE A O 1
ATOM 756 N N . GLU A 1 94 ? -35.244 3.103 5.110 1.00 96.38 94 GLU A N 1
ATOM 757 C CA . GLU A 1 94 ? -36.075 2.918 3.918 1.00 96.38 94 GLU A CA 1
ATOM 758 C C . GLU A 1 94 ? -37.468 3.539 4.089 1.00 96.38 94 GLU A C 1
ATOM 760 O O . GLU A 1 94 ? -37.997 4.134 3.152 1.00 96.38 94 GLU A O 1
ATOM 765 N N . GLU A 1 95 ? -38.057 3.453 5.282 1.00 96.44 95 GLU A N 1
ATOM 766 C CA . GLU A 1 95 ? -39.351 4.061 5.592 1.00 96.44 95 GLU A CA 1
ATOM 767 C C . GLU A 1 95 ? -39.301 5.595 5.568 1.00 96.44 95 GLU A C 1
ATOM 769 O O . GLU A 1 95 ? -40.142 6.217 4.918 1.00 96.44 95 GLU A O 1
ATOM 774 N N . LEU A 1 96 ? -38.286 6.201 6.196 1.00 96.62 96 LEU A N 1
ATOM 775 C CA . LEU A 1 96 ? -38.077 7.658 6.221 1.00 96.62 96 LEU A CA 1
ATOM 776 C C . LEU A 1 96 ? -37.919 8.272 4.821 1.00 96.62 96 LEU A C 1
ATOM 778 O O . LEU A 1 96 ? -38.174 9.464 4.625 1.00 96.62 96 LEU A O 1
ATOM 782 N N . ASN A 1 97 ? -37.481 7.455 3.863 1.00 97.12 97 ASN A N 1
ATOM 783 C CA . ASN A 1 97 ? -37.160 7.860 2.500 1.00 97.12 97 ASN A CA 1
ATOM 784 C C . ASN A 1 97 ? -38.105 7.263 1.449 1.00 97.12 97 ASN A C 1
ATOM 786 O O . ASN A 1 97 ? -37.808 7.334 0.256 1.00 97.12 97 ASN A O 1
ATOM 790 N N . ARG A 1 98 ? -39.238 6.676 1.858 1.00 95.69 98 ARG A N 1
ATOM 791 C CA . ARG A 1 98 ? -40.157 5.977 0.947 1.00 95.69 98 ARG A CA 1
ATOM 792 C C . ARG A 1 98 ? -40.619 6.855 -0.213 1.00 95.69 98 ARG A C 1
ATOM 794 O O . ARG A 1 98 ? -40.572 6.427 -1.358 1.00 95.69 98 ARG A O 1
ATOM 801 N N . ASP A 1 99 ? -40.995 8.097 0.066 1.00 95.12 99 ASP A N 1
ATOM 802 C CA . ASP A 1 99 ? -41.454 9.035 -0.958 1.00 95.12 99 ASP A CA 1
ATOM 803 C C . ASP A 1 99 ? -40.347 9.411 -1.957 1.00 95.12 99 ASP A C 1
ATOM 805 O O . ASP A 1 99 ? -40.623 9.586 -3.143 1.00 95.12 99 ASP A O 1
ATOM 809 N N . LEU A 1 100 ? -39.088 9.499 -1.510 1.00 95.88 100 LEU A N 1
ATOM 810 C CA . LEU A 1 100 ? -37.941 9.733 -2.393 1.00 95.88 100 LEU A CA 1
ATOM 811 C C . LEU A 1 100 ? -37.680 8.518 -3.293 1.00 95.88 100 LEU A C 1
ATOM 813 O O . LEU A 1 100 ? -37.430 8.671 -4.487 1.00 95.88 100 LEU A O 1
ATOM 817 N N . LEU A 1 101 ? -37.786 7.309 -2.738 1.00 95.19 101 LEU A N 1
ATOM 818 C CA . LEU A 1 101 ? -37.650 6.054 -3.481 1.00 95.19 101 LEU A CA 1
ATOM 819 C C . LEU A 1 101 ? -38.764 5.887 -4.529 1.00 95.19 101 LEU A C 1
ATOM 821 O O . LEU A 1 101 ? -38.492 5.498 -5.665 1.00 95.19 101 LEU A O 1
ATOM 825 N N . ASP A 1 102 ? -39.999 6.253 -4.188 1.00 94.31 102 ASP A N 1
ATOM 826 C CA . ASP A 1 102 ? -41.135 6.224 -5.113 1.00 94.31 102 ASP A CA 1
ATOM 827 C C . ASP A 1 102 ? -40.957 7.238 -6.259 1.00 94.31 102 ASP A C 1
ATOM 829 O O . ASP A 1 102 ? -41.233 6.922 -7.420 1.00 94.31 102 ASP A O 1
ATOM 833 N N . LYS A 1 103 ? -40.415 8.434 -5.972 1.00 94.69 103 LYS A N 1
ATOM 834 C CA . LYS A 1 103 ? -40.054 9.423 -7.006 1.00 94.69 103 LYS A CA 1
ATOM 835 C C . LYS A 1 103 ? -39.019 8.883 -7.996 1.00 94.69 103 LYS A C 1
ATOM 837 O O . LYS A 1 103 ? -39.142 9.142 -9.193 1.00 94.69 103 LYS A O 1
ATOM 842 N N . ILE A 1 104 ? -38.031 8.109 -7.539 1.00 94.50 104 ILE A N 1
ATOM 843 C CA . ILE A 1 104 ? -37.052 7.469 -8.437 1.00 94.50 104 ILE A CA 1
ATOM 844 C C . ILE A 1 104 ? -37.775 6.550 -9.430 1.00 94.50 104 ILE A C 1
ATOM 846 O O . ILE A 1 104 ? -37.553 6.647 -10.639 1.00 94.50 104 ILE A O 1
ATOM 850 N N . MET A 1 105 ? -38.689 5.704 -8.947 1.00 94.69 105 MET A N 1
ATOM 851 C CA . MET A 1 105 ? -39.431 4.774 -9.806 1.00 94.69 105 MET A CA 1
ATOM 852 C C . MET A 1 105 ? -40.393 5.481 -10.762 1.00 94.69 105 MET A C 1
ATOM 854 O O . MET A 1 105 ? -40.516 5.070 -11.918 1.00 94.69 105 MET A O 1
ATOM 858 N N . LEU A 1 106 ? -40.996 6.596 -10.338 1.00 94.62 106 LEU A N 1
ATOM 859 C CA . LEU A 1 106 ? -41.789 7.454 -11.218 1.00 94.62 106 LEU A CA 1
ATOM 860 C C . LEU A 1 106 ? -40.975 7.898 -12.445 1.00 94.62 106 LEU A C 1
ATOM 862 O O . LEU A 1 106 ? -41.464 7.821 -13.573 1.00 94.62 106 LEU A O 1
ATOM 866 N N . HIS A 1 107 ? -39.719 8.310 -12.256 1.00 93.56 107 HIS A N 1
ATOM 867 C CA . HIS A 1 107 ? -38.856 8.719 -13.367 1.00 93.56 107 HIS A CA 1
ATOM 868 C C . HIS A 1 107 ? -38.449 7.556 -14.279 1.00 93.56 107 HIS A C 1
ATOM 870 O O . HIS A 1 107 ? -38.373 7.743 -15.497 1.00 93.56 107 HIS A O 1
ATOM 876 N N . VAL A 1 108 ? -38.269 6.349 -13.734 1.00 94.38 108 VAL A N 1
ATOM 877 C CA . VAL A 1 108 ? -38.029 5.131 -14.530 1.00 94.38 108 VAL A CA 1
ATOM 878 C C . VAL A 1 108 ? -39.223 4.842 -15.445 1.00 94.38 108 VAL A C 1
ATOM 880 O O . VAL A 1 108 ? -39.056 4.659 -16.655 1.00 94.38 108 VAL A O 1
ATOM 883 N N . GLU A 1 109 ? -40.444 4.879 -14.907 1.00 94.00 109 GLU A N 1
ATOM 884 C CA . GLU A 1 109 ? -41.669 4.715 -15.695 1.00 94.00 109 GLU A CA 1
ATOM 885 C C . GLU A 1 109 ? -41.821 5.805 -16.758 1.00 94.00 109 GLU A C 1
ATOM 887 O O . GLU A 1 109 ? -42.151 5.524 -17.915 1.00 94.00 109 GLU A O 1
ATOM 892 N N . MET A 1 110 ? -41.565 7.061 -16.387 1.00 90.12 110 MET A N 1
ATOM 893 C CA . MET A 1 110 ? -41.627 8.189 -17.311 1.00 90.12 110 MET A CA 1
ATOM 894 C C . MET A 1 110 ? -40.618 8.039 -18.450 1.00 90.12 110 MET A C 1
ATOM 896 O O . MET A 1 110 ? -40.972 8.314 -19.598 1.00 90.12 110 MET A O 1
ATOM 900 N N . ALA A 1 111 ? -39.395 7.580 -18.175 1.00 91.31 111 ALA A N 1
ATOM 901 C CA . ALA A 1 111 ? -38.380 7.339 -19.196 1.00 91.31 111 ALA A CA 1
ATOM 902 C C . ALA A 1 111 ? -38.823 6.257 -20.197 1.00 91.31 111 ALA A C 1
ATOM 904 O O . ALA A 1 111 ? -38.705 6.466 -21.406 1.00 91.31 111 ALA A O 1
ATOM 905 N N . LEU A 1 112 ? -39.414 5.151 -19.727 1.00 92.25 112 LEU A N 1
ATOM 906 C CA . LEU A 1 112 ? -39.955 4.094 -20.594 1.00 92.25 112 LEU A CA 1
ATOM 907 C C . LEU A 1 112 ? -41.119 4.583 -21.459 1.00 92.25 112 LEU A C 1
ATOM 909 O O . LEU A 1 112 ? -41.111 4.398 -22.681 1.00 92.25 112 LEU A O 1
ATOM 913 N N . ARG A 1 113 ? -42.088 5.278 -20.847 1.00 90.56 113 ARG A N 1
ATOM 914 C CA . ARG A 1 113 ? -43.226 5.878 -21.564 1.00 90.56 113 ARG A CA 1
ATOM 915 C C . ARG A 1 113 ? -42.744 6.853 -22.637 1.00 90.56 113 ARG A C 1
ATOM 917 O O . ARG A 1 113 ? -43.225 6.811 -23.767 1.00 90.56 113 ARG A O 1
ATOM 924 N N . ARG A 1 114 ? -41.758 7.695 -22.312 1.00 85.81 114 ARG A N 1
ATOM 925 C CA . ARG A 1 114 ? -41.150 8.660 -23.244 1.00 85.81 114 ARG A CA 1
ATOM 926 C C . ARG A 1 114 ? -40.386 7.979 -24.376 1.00 85.81 114 ARG A C 1
ATOM 928 O O . ARG A 1 114 ? -40.492 8.431 -25.511 1.00 85.81 114 ARG A O 1
ATOM 935 N N . ALA A 1 115 ? -39.677 6.888 -24.091 1.00 88.56 115 ALA A N 1
ATOM 936 C CA . ALA A 1 115 ? -38.994 6.082 -25.101 1.00 88.56 115 ALA A CA 1
ATOM 937 C C . ALA A 1 115 ? -39.964 5.269 -25.977 1.00 88.56 115 ALA A C 1
ATOM 939 O O . ALA A 1 115 ? -39.535 4.682 -26.971 1.00 88.56 115 ALA A O 1
ATOM 940 N N . ARG A 1 116 ? -41.257 5.208 -25.610 1.00 89.69 116 ARG A N 1
ATOM 941 C CA . ARG A 1 116 ? -42.267 4.319 -26.208 1.00 89.69 116 ARG A CA 1
ATOM 942 C C . ARG A 1 116 ? -41.783 2.867 -26.228 1.00 89.69 116 ARG A C 1
ATOM 944 O O . ARG A 1 116 ? -41.938 2.154 -27.220 1.00 89.69 116 ARG A O 1
ATOM 951 N N . LYS A 1 117 ? -41.138 2.451 -25.137 1.00 91.19 117 LYS A N 1
ATOM 952 C CA . LYS A 1 117 ? -40.624 1.096 -24.946 1.00 91.19 117 LYS A CA 1
ATOM 953 C C . LYS A 1 117 ? -41.313 0.454 -23.761 1.00 91.19 117 LYS A C 1
ATOM 955 O O . LYS A 1 117 ? -41.543 1.094 -22.740 1.00 91.19 117 LYS A O 1
ATOM 960 N N . ASP A 1 118 ? -41.607 -0.824 -23.925 1.00 90.81 118 ASP A N 1
ATOM 961 C CA . ASP A 1 118 ? -42.041 -1.663 -22.823 1.00 90.81 118 ASP A CA 1
ATOM 962 C C . ASP A 1 118 ? -40.829 -2.094 -21.983 1.00 90.81 118 ASP A C 1
ATOM 964 O O . ASP A 1 118 ? -39.707 -2.183 -22.493 1.00 90.81 118 ASP A O 1
ATOM 968 N N . ARG A 1 119 ? -41.050 -2.402 -20.704 1.00 90.50 119 ARG A N 1
ATOM 969 C CA . ARG A 1 119 ? -40.009 -2.842 -19.763 1.00 90.50 119 ARG A CA 1
ATOM 970 C C . ARG A 1 119 ? -39.257 -4.082 -20.257 1.00 90.50 119 ARG A C 1
ATOM 972 O O . ARG A 1 119 ? -38.058 -4.204 -20.029 1.00 90.50 119 ARG A O 1
ATOM 979 N N . PHE A 1 120 ? -39.924 -4.961 -21.011 1.00 89.25 120 PHE A N 1
ATOM 980 C CA . PHE A 1 120 ? -39.309 -6.165 -21.577 1.00 89.25 120 PHE A CA 1
ATOM 981 C C . PHE A 1 120 ? -38.265 -5.869 -22.659 1.00 89.25 120 PHE A C 1
ATOM 983 O O . PHE A 1 120 ? -37.359 -6.681 -22.853 1.00 89.25 120 PHE A O 1
ATOM 990 N N . ALA A 1 121 ? -38.365 -4.712 -23.323 1.00 90.50 121 ALA A N 1
ATOM 991 C CA . ALA A 1 121 ? -37.459 -4.290 -24.390 1.00 90.50 121 ALA A CA 1
ATOM 992 C C . ALA A 1 121 ? -36.113 -3.742 -23.873 1.00 90.50 121 ALA A C 1
ATOM 994 O O . ALA A 1 121 ? -35.253 -3.376 -24.675 1.00 90.50 121 ALA A O 1
ATOM 995 N N . ILE A 1 122 ? -35.931 -3.652 -22.551 1.00 93.06 122 ILE A N 1
ATOM 996 C CA . ILE A 1 122 ? -34.689 -3.194 -21.924 1.00 93.06 122 ILE A CA 1
ATOM 997 C C . ILE A 1 122 ? -33.739 -4.373 -21.730 1.00 93.06 122 ILE A C 1
ATOM 999 O O . ILE A 1 122 ? -33.985 -5.232 -20.893 1.00 93.06 122 ILE A O 1
ATOM 1003 N N . HIS A 1 123 ? -32.648 -4.417 -22.491 1.00 91.00 123 HIS A N 1
ATOM 1004 C CA . HIS A 1 123 ? -31.687 -5.525 -22.437 1.00 91.00 123 HIS A CA 1
ATOM 1005 C C . HIS A 1 123 ? -30.841 -5.512 -21.159 1.00 91.00 123 HIS A C 1
ATOM 1007 O O . HIS A 1 123 ? -30.691 -6.545 -20.516 1.00 91.00 123 HIS A O 1
ATOM 1013 N N . GLU A 1 124 ? -30.341 -4.339 -20.768 1.00 90.62 124 GLU A N 1
ATOM 1014 C CA . GLU A 1 124 ? -29.455 -4.169 -19.616 1.00 90.62 124 GLU A CA 1
ATOM 1015 C C . GLU A 1 124 ? -29.842 -2.941 -18.789 1.00 90.62 124 GLU A C 1
ATOM 1017 O O . GLU A 1 124 ? -30.345 -1.947 -19.321 1.00 90.62 124 GLU A O 1
ATOM 1022 N N . ILE A 1 125 ? -29.586 -3.016 -17.480 1.00 92.44 125 ILE A N 1
ATOM 1023 C CA . ILE A 1 125 ? -29.821 -1.942 -16.509 1.00 92.44 125 ILE A CA 1
ATOM 1024 C C . ILE A 1 125 ? -28.485 -1.635 -15.840 1.00 92.44 125 ILE A C 1
ATOM 1026 O O . ILE A 1 125 ? -27.963 -2.469 -15.102 1.00 92.44 125 ILE A O 1
ATOM 1030 N N . MET A 1 126 ? -27.930 -0.455 -16.102 1.00 91.00 126 MET A N 1
ATOM 1031 C CA . MET A 1 126 ? -26.658 -0.011 -15.526 1.00 91.00 126 MET A CA 1
ATOM 1032 C C . MET A 1 126 ? -26.910 0.959 -14.372 1.00 91.00 126 MET A C 1
ATOM 1034 O O . MET A 1 126 ? -27.686 1.903 -14.518 1.00 91.00 126 MET A O 1
ATOM 1038 N N . LEU A 1 127 ? -26.249 0.725 -13.238 1.00 91.50 127 LEU A N 1
ATOM 1039 C CA . LEU A 1 127 ? -26.312 1.592 -12.064 1.00 91.50 127 LEU A CA 1
ATOM 1040 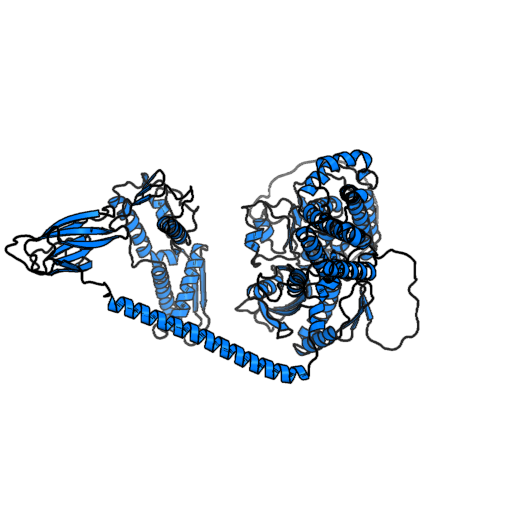C C . LEU A 1 127 ? -25.104 2.531 -12.040 1.00 91.50 127 LEU A C 1
ATOM 1042 O O . LEU A 1 127 ? -23.964 2.080 -12.126 1.00 91.50 127 LEU A O 1
ATOM 1046 N N . VAL A 1 128 ? -25.356 3.831 -11.908 1.00 91.00 128 VAL A N 1
ATOM 1047 C CA . VAL A 1 128 ? -24.321 4.872 -11.881 1.00 91.00 128 VAL A CA 1
ATOM 1048 C C . VAL A 1 128 ? -24.611 5.832 -10.725 1.00 91.00 128 VAL A C 1
ATOM 1050 O O . VAL A 1 128 ? -25.769 6.158 -10.465 1.00 91.00 128 VAL A O 1
ATOM 1053 N N . GLY A 1 129 ? -23.559 6.267 -10.027 1.00 89.06 129 GLY A N 1
ATOM 1054 C CA . GLY A 1 129 ? -23.616 7.139 -8.852 1.00 89.06 129 GLY A CA 1
ATOM 1055 C C . GLY A 1 129 ? -23.722 6.390 -7.519 1.00 89.06 129 GLY A C 1
ATOM 1056 O O . GLY A 1 129 ? -24.371 5.348 -7.415 1.00 89.06 129 GLY A O 1
ATOM 1057 N N . GLU A 1 130 ? -23.123 6.949 -6.465 1.00 88.19 130 GLU A N 1
ATOM 1058 C CA . GLU A 1 130 ? -22.984 6.290 -5.154 1.00 88.19 130 GLU A CA 1
ATOM 1059 C C . GLU A 1 130 ? -24.324 5.905 -4.508 1.00 88.19 130 GLU A C 1
ATOM 1061 O O . GLU A 1 130 ? -24.443 4.849 -3.888 1.00 88.19 130 GLU A O 1
ATOM 1066 N N . SER A 1 131 ? -25.366 6.727 -4.683 1.00 91.62 131 SER A N 1
ATOM 1067 C CA . SER A 1 131 ? -26.691 6.465 -4.091 1.00 91.62 131 SER A CA 1
ATOM 1068 C C . SER A 1 131 ? -27.392 5.241 -4.698 1.00 91.62 131 SER A C 1
ATOM 1070 O O . SER A 1 131 ? -28.314 4.701 -4.092 1.00 91.62 131 SER A O 1
ATOM 1072 N N . SER A 1 132 ? -26.920 4.732 -5.843 1.00 91.50 132 SER A N 1
ATOM 1073 C CA . SER A 1 132 ? -27.398 3.465 -6.412 1.00 91.50 132 SER A CA 1
ATOM 1074 C C . SER A 1 132 ? -26.994 2.234 -5.587 1.00 91.50 132 SER A C 1
ATOM 1076 O O . SER A 1 132 ? -27.550 1.153 -5.781 1.00 91.50 132 SER A O 1
ATOM 1078 N N . ARG A 1 133 ? -26.056 2.383 -4.638 1.00 91.69 133 ARG A N 1
ATOM 1079 C CA . ARG A 1 133 ? -25.641 1.328 -3.698 1.00 91.69 133 ARG A CA 1
ATOM 1080 C C . ARG A 1 133 ? -26.680 1.059 -2.607 1.00 91.69 133 ARG A C 1
ATOM 1082 O O . ARG A 1 133 ? -26.565 0.049 -1.921 1.00 91.69 133 ARG A O 1
ATOM 1089 N N . ILE A 1 134 ? -27.687 1.924 -2.450 1.00 94.50 134 ILE A N 1
ATOM 1090 C CA . ILE A 1 134 ? -28.783 1.713 -1.499 1.00 94.50 134 ILE A CA 1
ATOM 1091 C C . ILE A 1 134 ? -29.543 0.436 -1.907 1.00 94.50 134 ILE A C 1
ATOM 1093 O O . ILE A 1 134 ? -30.143 0.411 -2.987 1.00 94.50 134 ILE A O 1
ATOM 1097 N N . PRO A 1 135 ? -29.585 -0.611 -1.056 1.00 94.88 135 PRO A N 1
ATOM 1098 C CA . PRO A 1 135 ? -30.177 -1.900 -1.416 1.00 94.88 135 PRO A CA 1
ATOM 1099 C C . PRO A 1 135 ? -31.626 -1.786 -1.887 1.00 94.88 135 PRO A C 1
ATOM 1101 O O . PRO A 1 135 ? -32.018 -2.437 -2.852 1.00 94.88 135 PRO A O 1
ATOM 1104 N N . LYS A 1 136 ? -32.412 -0.902 -1.264 1.00 95.38 136 LYS A N 1
ATOM 1105 C CA . LYS A 1 136 ? -33.812 -0.687 -1.629 1.00 95.38 136 LYS A CA 1
ATOM 1106 C C . LYS A 1 136 ? -34.005 -0.200 -3.062 1.00 95.38 136 LYS A C 1
ATOM 1108 O O . LYS A 1 136 ? -34.907 -0.683 -3.738 1.00 95.38 136 LYS A O 1
ATOM 1113 N N . VAL A 1 137 ? -33.136 0.693 -3.542 1.00 94.25 137 VAL A N 1
ATOM 1114 C CA . VAL A 1 137 ? -33.161 1.187 -4.929 1.00 94.25 137 VAL A CA 1
ATOM 1115 C C . VAL A 1 137 ? -32.927 0.029 -5.900 1.00 94.25 137 VAL A C 1
ATOM 1117 O O . VAL A 1 137 ? -33.669 -0.136 -6.865 1.00 94.25 137 VAL A O 1
ATOM 1120 N N . GLN A 1 138 ? -31.937 -0.819 -5.613 1.00 93.88 138 GLN A N 1
ATOM 1121 C CA . GLN A 1 138 ? -31.617 -1.986 -6.439 1.00 93.88 138 GLN A CA 1
ATOM 1122 C C . GLN A 1 138 ? -32.753 -3.011 -6.451 1.00 93.88 138 GLN A C 1
ATOM 1124 O O . GLN A 1 138 ? -33.119 -3.518 -7.510 1.00 93.88 138 GLN A O 1
ATOM 1129 N N . VAL A 1 139 ? -33.345 -3.288 -5.287 1.00 94.25 139 VAL A N 1
ATOM 1130 C CA . VAL A 1 139 ? -34.488 -4.201 -5.166 1.00 94.25 139 VAL A CA 1
ATOM 1131 C C . VAL A 1 139 ? -35.678 -3.678 -5.967 1.00 94.25 139 VAL A C 1
ATOM 1133 O O . VAL A 1 139 ? -36.199 -4.416 -6.796 1.00 94.25 139 VAL A O 1
ATOM 1136 N N . MET A 1 140 ? -36.055 -2.406 -5.800 1.00 95.12 140 MET A N 1
ATOM 1137 C CA . MET A 1 140 ? -37.186 -1.805 -6.521 1.00 95.12 140 MET A CA 1
ATOM 1138 C C . MET A 1 140 ? -36.974 -1.823 -8.040 1.00 95.12 140 MET A C 1
ATOM 1140 O O . MET A 1 140 ? -37.891 -2.170 -8.783 1.00 95.12 140 MET A O 1
ATOM 1144 N N . LEU A 1 141 ? -35.759 -1.526 -8.511 1.00 93.94 141 LEU A N 1
ATOM 1145 C CA . LEU A 1 141 ? -35.416 -1.618 -9.933 1.00 93.94 141 LEU A CA 1
ATOM 1146 C C . LEU A 1 141 ? -35.479 -3.061 -10.445 1.00 93.94 141 LEU A C 1
ATOM 1148 O O . LEU A 1 141 ? -36.076 -3.315 -11.490 1.00 93.94 141 LEU A O 1
ATOM 1152 N N . SER A 1 142 ? -34.894 -4.017 -9.721 1.00 92.81 142 SER A N 1
ATOM 1153 C CA . SER A 1 142 ? -34.915 -5.423 -10.129 1.00 92.81 142 SER A CA 1
ATOM 1154 C C . SER A 1 142 ? -36.346 -5.965 -10.170 1.00 92.81 142 SER A C 1
ATOM 1156 O O . SER A 1 142 ? -36.729 -6.591 -11.154 1.00 92.81 142 SER A O 1
ATOM 1158 N N . GLU A 1 143 ? -37.170 -5.671 -9.162 1.00 93.56 143 GLU A N 1
ATOM 1159 C CA . GLU A 1 143 ? -38.583 -6.063 -9.117 1.00 93.56 143 GLU A CA 1
ATOM 1160 C C . GLU A 1 143 ? -39.391 -5.451 -10.265 1.00 93.56 143 GLU A C 1
ATOM 1162 O O . GLU A 1 143 ? -40.155 -6.160 -10.922 1.00 93.56 143 GLU A O 1
ATOM 1167 N N . PHE A 1 144 ? -39.182 -4.166 -10.559 1.00 94.00 144 PHE A N 1
ATOM 1168 C CA . PHE A 1 144 ? -39.867 -3.472 -11.648 1.00 94.00 144 PHE A CA 1
ATOM 1169 C C . PHE A 1 144 ? -39.562 -4.078 -13.028 1.00 94.00 144 PHE A C 1
ATOM 1171 O O . PHE A 1 144 ? -40.445 -4.152 -13.887 1.00 94.00 144 PHE A O 1
ATOM 1178 N N . PHE A 1 145 ? -38.334 -4.566 -13.226 1.00 93.69 145 PHE A N 1
ATOM 1179 C CA . PHE A 1 145 ? -37.889 -5.254 -14.439 1.00 93.69 145 PHE A CA 1
ATOM 1180 C C . PHE A 1 145 ? -37.944 -6.791 -14.318 1.00 93.69 145 PHE A C 1
ATOM 1182 O O . PHE A 1 145 ? -37.104 -7.488 -14.884 1.00 93.69 145 PHE A O 1
ATOM 1189 N N . ASP A 1 146 ? -38.936 -7.331 -13.599 1.00 88.44 146 ASP A N 1
ATOM 1190 C CA . ASP A 1 146 ? -39.236 -8.770 -13.497 1.00 88.44 146 ASP A CA 1
ATOM 1191 C C . ASP A 1 146 ? -38.061 -9.629 -12.975 1.00 88.44 146 ASP A C 1
ATOM 1193 O O . ASP A 1 146 ? -37.770 -10.713 -13.483 1.00 88.44 146 ASP A O 1
ATOM 1197 N N . ARG A 1 147 ? -37.381 -9.142 -11.929 1.00 86.88 147 ARG A N 1
ATOM 1198 C CA . ARG A 1 147 ? -36.213 -9.760 -11.266 1.00 86.88 147 ARG A CA 1
ATOM 1199 C C . ARG A 1 147 ? -35.001 -9.956 -12.179 1.00 86.88 147 ARG A C 1
ATOM 1201 O O . ARG A 1 147 ? -34.194 -10.863 -11.963 1.00 86.88 147 ARG A O 1
ATOM 1208 N N . ARG A 1 148 ? -34.849 -9.105 -13.198 1.00 87.44 148 ARG A N 1
ATOM 1209 C CA . ARG A 1 148 ? -33.630 -9.062 -14.017 1.00 87.44 148 ARG A CA 1
ATOM 1210 C C . ARG A 1 148 ? -32.421 -8.641 -13.181 1.00 87.44 148 ARG A C 1
ATOM 1212 O O . ARG A 1 148 ? -32.533 -7.867 -12.226 1.00 87.44 148 ARG A O 1
ATOM 1219 N N . SER A 1 149 ? -31.259 -9.161 -13.566 1.00 86.00 149 SER A N 1
ATOM 1220 C CA . SER A 1 149 ? -29.974 -8.797 -12.975 1.00 86.00 149 SER A CA 1
ATOM 1221 C C . SER A 1 149 ? -29.592 -7.367 -13.346 1.00 86.00 149 SER A C 1
ATOM 1223 O O . SER A 1 149 ? -29.696 -6.973 -14.508 1.00 86.00 149 SER A O 1
ATOM 1225 N N . LEU A 1 150 ? -29.102 -6.617 -12.364 1.00 89.94 150 LEU A N 1
ATOM 1226 C CA . LEU A 1 150 ? -28.527 -5.291 -12.565 1.00 89.94 150 LEU A CA 1
ATOM 1227 C C . LEU A 1 150 ? -27.056 -5.446 -12.962 1.00 89.94 150 LEU A C 1
ATOM 1229 O O . LEU A 1 150 ? -26.346 -6.292 -12.417 1.00 89.94 150 LEU A O 1
ATOM 1233 N N . CYS A 1 151 ? -26.602 -4.653 -13.925 1.00 84.00 151 CYS A N 1
ATOM 1234 C CA . CYS A 1 151 ? -25.236 -4.713 -14.421 1.00 84.00 151 CYS A CA 1
ATOM 1235 C C . CYS A 1 151 ? -24.277 -4.107 -13.386 1.00 84.00 151 CYS A C 1
ATOM 1237 O O . CYS A 1 151 ? -24.383 -2.927 -13.053 1.00 84.00 151 CYS A O 1
ATOM 1239 N N . SER A 1 152 ? -23.346 -4.924 -12.883 1.00 75.12 152 SER A N 1
ATOM 1240 C CA . SER A 1 152 ? -22.335 -4.541 -11.886 1.00 75.12 152 SER A CA 1
ATOM 1241 C C . SER A 1 152 ? -20.901 -4.609 -12.425 1.00 75.12 152 SER A C 1
ATOM 1243 O O . SER A 1 152 ? -19.951 -4.651 -11.645 1.00 75.12 152 SER A O 1
ATOM 1245 N N . SER A 1 153 ? -20.726 -4.715 -13.746 1.00 76.44 153 SER A N 1
ATOM 1246 C CA . SER A 1 153 ? -19.406 -4.835 -14.384 1.00 76.44 153 SER A CA 1
ATOM 1247 C C . SER A 1 153 ? -18.622 -3.521 -14.389 1.00 76.44 153 SER A C 1
ATOM 1249 O O . SER A 1 153 ? -17.398 -3.544 -14.496 1.00 76.44 153 SER A O 1
ATOM 1251 N N . ILE A 1 154 ? -19.316 -2.391 -14.246 1.00 80.31 154 ILE A N 1
ATOM 1252 C CA . ILE A 1 154 ? -18.747 -1.046 -14.272 1.00 80.31 154 ILE A CA 1
ATOM 1253 C C . ILE A 1 154 ? -18.797 -0.461 -12.858 1.00 80.31 154 ILE A C 1
ATOM 1255 O O . ILE A 1 154 ? -19.790 -0.609 -12.145 1.00 80.31 154 ILE A O 1
ATOM 1259 N N . ASN A 1 155 ? -17.723 0.218 -12.453 1.00 83.44 155 ASN A N 1
ATOM 1260 C CA . ASN A 1 155 ? -17.688 0.956 -11.196 1.00 83.44 155 ASN A CA 1
ATOM 1261 C C . ASN A 1 155 ? -18.658 2.150 -11.260 1.00 83.44 155 ASN A C 1
ATOM 1263 O O . ASN A 1 155 ? -18.467 3.053 -12.074 1.00 83.44 155 ASN A O 1
ATOM 1267 N N . SER A 1 156 ? -19.675 2.165 -10.391 1.00 82.75 156 SER A N 1
ATOM 1268 C CA . SER A 1 156 ? -20.722 3.197 -10.359 1.00 82.75 156 SER A CA 1
ATOM 1269 C C . SER A 1 156 ? -20.184 4.612 -10.160 1.00 82.75 156 SER A C 1
ATOM 1271 O O . SER A 1 156 ? -20.830 5.564 -10.597 1.00 82.75 156 SER A O 1
ATOM 1273 N N . ASP A 1 157 ? -19.031 4.747 -9.505 1.00 84.31 157 ASP A N 1
ATOM 1274 C CA . ASP A 1 157 ? -18.492 6.039 -9.074 1.00 84.31 157 ASP A CA 1
ATOM 1275 C C . ASP A 1 157 ? -17.586 6.649 -10.159 1.00 84.31 157 ASP A C 1
ATOM 1277 O O . ASP A 1 157 ? -17.502 7.865 -10.305 1.00 84.31 157 ASP A O 1
ATOM 1281 N N . GLU A 1 158 ? -16.966 5.797 -10.981 1.00 86.81 158 GLU A N 1
ATOM 1282 C CA . GLU A 1 158 ? -15.999 6.196 -12.013 1.00 86.81 158 GLU A CA 1
ATOM 1283 C C . GLU A 1 158 ? -16.584 6.153 -13.434 1.00 86.81 158 GLU A C 1
ATOM 1285 O O . GLU A 1 158 ? -16.016 6.740 -14.354 1.00 86.81 158 GLU A O 1
ATOM 1290 N N . ALA A 1 159 ? -17.732 5.498 -13.642 1.00 88.88 159 ALA A N 1
ATOM 1291 C CA . ALA A 1 159 ? -18.329 5.306 -14.968 1.00 88.88 159 ALA A CA 1
ATOM 1292 C C . ALA A 1 159 ? -18.462 6.613 -15.769 1.00 88.88 159 ALA A C 1
ATOM 1294 O O . ALA A 1 159 ? -18.172 6.649 -16.965 1.00 88.88 159 ALA A O 1
ATOM 1295 N N . VAL A 1 160 ? -18.881 7.694 -15.099 1.00 90.81 160 VAL A N 1
ATOM 1296 C CA . VAL A 1 160 ? -19.092 9.004 -15.731 1.00 90.81 160 VAL A CA 1
ATOM 1297 C C . VAL A 1 160 ? -17.768 9.629 -16.162 1.00 90.81 160 VAL A C 1
ATOM 1299 O O . VAL A 1 160 ? -17.674 10.112 -17.289 1.00 90.81 160 VAL A O 1
ATOM 1302 N N . VAL A 1 161 ? -16.739 9.598 -15.304 1.00 92.00 161 VAL A N 1
ATOM 1303 C CA . VAL A 1 161 ? -15.436 10.191 -15.642 1.00 92.00 161 VAL A CA 1
ATOM 1304 C C . VAL A 1 161 ? -14.752 9.408 -16.756 1.00 92.00 161 VAL A C 1
ATOM 1306 O O . VAL A 1 161 ? -14.234 10.018 -17.682 1.00 92.00 161 VAL A O 1
ATOM 1309 N N . VAL A 1 162 ? -14.851 8.075 -16.750 1.00 89.19 162 VAL A N 1
ATOM 1310 C CA . VAL A 1 162 ? -14.318 7.233 -17.831 1.00 89.19 162 VAL A CA 1
ATOM 1311 C C . VAL A 1 162 ? -14.996 7.564 -19.162 1.00 89.19 162 VAL A C 1
ATOM 1313 O O . VAL A 1 162 ? -14.311 7.790 -20.159 1.00 89.19 162 VAL A O 1
ATOM 1316 N N . GLY A 1 163 ? -16.330 7.663 -19.185 1.00 89.56 163 GLY A N 1
ATOM 1317 C CA . GLY A 1 163 ? -17.069 8.062 -20.386 1.00 89.56 163 GLY A CA 1
ATOM 1318 C C . GLY A 1 163 ? -16.686 9.460 -20.885 1.00 89.56 163 GLY A C 1
ATOM 1319 O O . GLY A 1 163 ? -16.482 9.654 -22.084 1.00 89.56 163 GLY A O 1
ATOM 1320 N N . ALA A 1 164 ? -16.517 10.420 -19.971 1.00 91.56 164 ALA A N 1
ATOM 1321 C CA . ALA A 1 164 ? -16.083 11.776 -20.303 1.00 91.56 164 ALA A CA 1
ATOM 1322 C C . ALA A 1 164 ? -14.648 11.816 -20.854 1.00 91.56 164 ALA A C 1
ATOM 1324 O O . ALA A 1 164 ? -14.385 12.541 -21.811 1.00 91.56 164 ALA A O 1
ATOM 1325 N N . SER A 1 165 ? -13.730 11.016 -20.306 1.00 91.00 165 SER A N 1
ATOM 1326 C CA . SER A 1 165 ? -12.360 10.890 -20.812 1.00 91.00 165 SER A CA 1
ATOM 1327 C C . SER A 1 165 ? -12.320 10.297 -22.221 1.00 91.00 165 SER A C 1
ATOM 1329 O O . SER A 1 165 ? -11.581 10.805 -23.059 1.00 91.00 165 SER A O 1
ATOM 1331 N N . ILE A 1 166 ? -13.150 9.289 -22.516 1.00 89.06 166 ILE A N 1
ATOM 1332 C CA . ILE A 1 166 ? -13.280 8.731 -23.874 1.00 89.06 166 ILE A CA 1
ATOM 1333 C C . ILE A 1 166 ? -13.797 9.803 -24.842 1.00 89.06 166 ILE A C 1
ATOM 1335 O O . ILE A 1 166 ? -13.229 9.990 -25.916 1.00 89.06 166 ILE A O 1
ATOM 1339 N N . ALA A 1 167 ? -14.828 10.560 -24.451 1.00 86.62 167 ALA A N 1
ATOM 1340 C CA . ALA A 1 167 ? -15.329 11.666 -25.265 1.00 86.62 167 ALA A CA 1
ATOM 1341 C C . ALA A 1 167 ? -14.251 12.744 -25.494 1.00 86.62 167 ALA A C 1
ATOM 1343 O O . ALA A 1 167 ? -14.095 13.230 -26.613 1.00 86.62 167 ALA A O 1
ATOM 1344 N N . ALA A 1 168 ? -13.465 13.083 -24.467 1.00 90.06 168 ALA A N 1
ATOM 1345 C CA . ALA A 1 168 ? -12.368 14.042 -24.571 1.00 90.06 168 ALA A CA 1
ATOM 1346 C C . ALA A 1 168 ? -11.246 13.559 -25.505 1.00 90.06 168 ALA A C 1
ATOM 1348 O O . ALA A 1 168 ? -10.748 14.354 -26.302 1.00 90.06 168 ALA A O 1
ATOM 1349 N N . ALA A 1 169 ? -10.882 12.275 -25.456 1.00 89.00 169 ALA A N 1
ATOM 1350 C CA . ALA A 1 169 ? -9.910 11.663 -26.364 1.00 89.00 169 ALA A CA 1
ATOM 1351 C C . ALA A 1 169 ? -10.371 11.756 -27.829 1.00 89.00 169 ALA A C 1
ATOM 1353 O O . ALA A 1 169 ? -9.624 12.218 -28.697 1.00 89.00 169 ALA A O 1
ATOM 1354 N N . ILE A 1 170 ? -11.641 11.425 -28.089 1.00 87.12 170 ILE A N 1
ATOM 1355 C CA . ILE A 1 170 ? -12.254 11.515 -29.423 1.00 87.12 170 ILE A CA 1
ATOM 1356 C C . ILE A 1 170 ? -12.260 12.969 -29.923 1.00 87.12 170 ILE A C 1
ATOM 1358 O O . ILE A 1 170 ? -11.854 13.236 -31.054 1.00 87.12 170 ILE A O 1
ATOM 1362 N N . LEU A 1 171 ? -12.648 13.929 -29.075 1.00 85.88 171 LEU A N 1
ATOM 1363 C CA . LEU A 1 171 ? -12.649 15.358 -29.418 1.00 85.88 171 LEU A CA 1
ATOM 1364 C C . LEU A 1 171 ? -11.237 15.940 -29.600 1.00 85.88 171 LEU A C 1
ATOM 1366 O O . LEU A 1 171 ? -11.063 16.886 -30.367 1.00 85.88 171 LEU A O 1
ATOM 1370 N N . SER A 1 172 ? -10.230 15.368 -28.935 1.00 87.31 172 SER A N 1
ATOM 1371 C CA . SER A 1 172 ? -8.818 15.756 -29.072 1.00 87.31 172 SER A CA 1
ATOM 1372 C C . SER A 1 172 ? -8.155 15.178 -30.331 1.00 87.31 172 SER A C 1
ATOM 1374 O O . SER A 1 172 ? -7.019 15.531 -30.645 1.00 87.31 172 SER A O 1
ATOM 1376 N N . GLY A 1 173 ? -8.860 14.318 -31.077 1.00 85.00 173 GLY A N 1
ATOM 1377 C CA . GLY A 1 173 ? -8.378 13.718 -32.321 1.00 85.00 173 GLY A CA 1
ATOM 1378 C C . GLY A 1 173 ? -7.503 12.476 -32.130 1.00 85.00 173 GLY A C 1
ATOM 1379 O O . GLY A 1 173 ? -6.733 12.136 -33.032 1.00 85.00 173 GLY A O 1
ATOM 1380 N N . GLU A 1 174 ? -7.598 11.806 -30.979 1.00 85.75 174 GLU A N 1
ATOM 1381 C CA . GLU A 1 174 ? -6.901 10.547 -30.712 1.00 85.75 174 GLU A CA 1
ATOM 1382 C C . GLU A 1 174 ? -7.423 9.420 -31.624 1.00 85.75 174 GLU A C 1
ATOM 1384 O O . GLU A 1 174 ? -8.624 9.287 -31.852 1.00 85.75 174 GLU A O 1
ATOM 1389 N N . LYS A 1 175 ? -6.511 8.618 -32.191 1.00 78.56 175 LYS A N 1
ATOM 1390 C CA . LYS A 1 175 ? -6.814 7.613 -33.231 1.00 78.56 175 LYS A CA 1
ATOM 1391 C C . LYS A 1 175 ? -6.524 6.189 -32.765 1.00 78.56 175 LYS A C 1
ATOM 1393 O O . LYS A 1 175 ? -5.838 5.440 -33.462 1.00 78.56 175 LYS A O 1
ATOM 1398 N N . SER A 1 176 ? -6.981 5.821 -31.571 1.00 83.00 176 SER A N 1
ATOM 1399 C CA . SER A 1 176 ? -6.906 4.422 -31.151 1.00 83.00 176 SER A CA 1
ATOM 1400 C C . SER A 1 176 ? -7.973 3.595 -31.895 1.00 83.00 176 SER A C 1
ATOM 1402 O O . SER A 1 176 ? -9.073 4.094 -32.154 1.00 83.00 176 SER A O 1
ATOM 1404 N N . PRO A 1 177 ? -7.676 2.336 -32.265 1.00 78.94 177 PRO A N 1
ATOM 1405 C CA . PRO A 1 177 ? -8.604 1.491 -33.025 1.00 78.94 177 PRO A CA 1
ATOM 1406 C C . PRO A 1 177 ? -9.902 1.179 -32.261 1.00 78.94 177 PRO A C 1
ATOM 1408 O O . PRO A 1 177 ? -10.892 0.785 -32.862 1.00 78.94 177 PRO A O 1
ATOM 1411 N N . GLU A 1 178 ? -9.904 1.362 -30.940 1.00 76.88 178 GLU A N 1
ATOM 1412 C CA . GLU A 1 178 ? -11.028 1.062 -30.049 1.00 76.88 178 GLU A CA 1
ATOM 1413 C C . GLU A 1 178 ? -12.039 2.216 -29.948 1.00 76.88 178 GLU A C 1
ATOM 1415 O O . GLU A 1 178 ? -13.200 1.975 -29.622 1.00 76.88 178 GLU A O 1
ATOM 1420 N N . ILE A 1 179 ? -11.624 3.458 -30.239 1.00 83.56 179 ILE A N 1
ATOM 1421 C CA . ILE A 1 179 ? -12.473 4.660 -30.108 1.00 83.56 179 ILE A CA 1
ATOM 1422 C C . ILE A 1 179 ? -12.860 5.292 -31.450 1.00 83.56 179 ILE A C 1
ATOM 1424 O O . ILE A 1 179 ? -13.731 6.158 -31.486 1.00 83.56 179 ILE A O 1
ATOM 1428 N N . GLN A 1 180 ? -12.233 4.867 -32.552 1.00 76.38 180 GLN A N 1
ATOM 1429 C CA . GLN A 1 180 ? -12.383 5.494 -33.869 1.00 76.38 180 GLN A CA 1
ATOM 1430 C C . GLN A 1 180 ? -13.806 5.387 -34.450 1.00 76.38 180 GLN A C 1
ATOM 1432 O O . GLN A 1 180 ? -14.236 6.290 -35.166 1.00 76.38 180 GLN A O 1
ATOM 1437 N N . ASP A 1 181 ? -14.540 4.327 -34.102 1.00 82.62 181 ASP A N 1
ATOM 1438 C CA . ASP A 1 181 ? -15.891 4.052 -34.611 1.00 82.62 181 ASP A CA 1
ATOM 1439 C C . ASP A 1 181 ? -17.003 4.403 -33.601 1.00 82.62 181 ASP A C 1
ATOM 1441 O O . ASP A 1 181 ? -18.149 3.969 -33.743 1.00 82.62 181 ASP A O 1
ATOM 1445 N N . ILE A 1 182 ? -16.686 5.180 -32.558 1.00 88.06 182 ILE A N 1
ATOM 1446 C CA . ILE A 1 182 ? -17.665 5.596 -31.547 1.00 88.06 182 ILE A CA 1
ATOM 1447 C C . ILE A 1 182 ? -18.388 6.871 -31.999 1.00 88.06 182 ILE A C 1
ATOM 1449 O O . ILE A 1 182 ? -17.773 7.909 -32.235 1.00 88.06 182 ILE A O 1
ATOM 1453 N N . LEU A 1 183 ? -19.721 6.813 -32.040 1.00 85.62 183 LEU A N 1
ATOM 1454 C CA . LEU A 1 183 ? -20.596 7.956 -32.302 1.00 85.62 183 LEU A CA 1
ATOM 1455 C C . LEU A 1 183 ? -21.679 8.031 -31.228 1.00 85.62 183 LEU A C 1
ATOM 1457 O O . LEU A 1 183 ? -22.387 7.054 -31.004 1.00 85.62 183 LEU A O 1
ATOM 1461 N N . TRP A 1 184 ? -21.875 9.194 -30.610 1.00 88.31 184 TRP A N 1
ATOM 1462 C CA . TRP A 1 184 ? -22.991 9.419 -29.689 1.00 88.31 184 TRP A CA 1
ATOM 1463 C C . TRP A 1 184 ? -23.963 10.471 -30.221 1.00 88.31 184 TRP A C 1
ATOM 1465 O O . TRP A 1 184 ? -23.570 11.487 -30.791 1.00 88.31 184 TRP A O 1
ATOM 1475 N N . LEU A 1 185 ? -25.252 10.204 -30.026 1.00 87.81 185 LEU A N 1
ATOM 1476 C CA . LEU A 1 185 ? -26.370 11.056 -30.407 1.00 87.81 185 LEU A CA 1
ATOM 1477 C C . LEU A 1 185 ? -27.217 11.322 -29.163 1.00 87.81 185 LEU A C 1
ATOM 1479 O O . LEU A 1 185 ? -27.861 10.408 -28.633 1.00 87.81 185 LEU A O 1
ATOM 1483 N N . ASP A 1 186 ? -27.201 12.571 -28.705 1.00 89.31 186 ASP A N 1
ATOM 1484 C CA . ASP A 1 186 ? -27.950 13.016 -27.529 1.00 89.31 186 ASP A CA 1
ATOM 1485 C C . ASP A 1 186 ? -29.273 13.692 -27.926 1.00 89.31 186 ASP A C 1
ATOM 1487 O O . ASP A 1 186 ? -29.559 13.883 -29.112 1.00 89.31 186 ASP A O 1
ATOM 1491 N N . LEU A 1 187 ? -30.107 14.049 -26.948 1.00 89.56 187 LEU A N 1
ATOM 1492 C CA . LEU A 1 187 ? -31.432 14.625 -27.153 1.00 89.56 187 LEU A CA 1
ATOM 1493 C C . LEU A 1 187 ? -31.650 15.919 -26.362 1.00 89.56 187 LEU A C 1
ATOM 1495 O O . LEU A 1 187 ? -31.087 16.131 -25.293 1.00 89.56 187 LEU A O 1
ATOM 1499 N N . VAL A 1 188 ? -32.603 16.731 -26.818 1.00 86.19 188 VAL A N 1
ATOM 1500 C CA . VAL A 1 188 ? -33.145 17.840 -26.022 1.00 86.19 188 VAL A CA 1
ATOM 1501 C C . VAL A 1 188 ? -34.030 17.286 -24.884 1.00 86.19 188 VAL A C 1
ATOM 1503 O O . VAL A 1 188 ? -35.013 16.595 -25.171 1.00 86.19 188 VAL A O 1
ATOM 1506 N N . PRO A 1 189 ? -33.740 17.568 -23.596 1.00 81.94 189 PRO A N 1
ATOM 1507 C CA . PRO A 1 189 ? -34.393 16.902 -22.460 1.00 81.94 189 PRO A CA 1
ATOM 1508 C C . PRO A 1 189 ? -35.836 17.361 -22.193 1.00 81.94 189 PRO A C 1
ATOM 1510 O O . PRO A 1 189 ? -36.651 16.585 -21.681 1.00 81.94 189 PRO A O 1
ATOM 1513 N N . ARG A 1 190 ? -36.171 18.608 -22.536 1.00 86.31 190 ARG A N 1
ATOM 1514 C CA . ARG A 1 190 ? -37.501 19.215 -22.380 1.00 86.31 190 ARG A CA 1
ATOM 1515 C C . ARG A 1 190 ? -37.838 20.056 -23.604 1.00 86.31 190 ARG A C 1
ATOM 1517 O O . ARG A 1 190 ? -36.950 20.524 -24.309 1.00 86.31 190 ARG A O 1
ATOM 1524 N N . SER A 1 191 ? -39.122 20.232 -23.870 1.00 90.06 191 SER A N 1
ATOM 1525 C CA . SER A 1 191 ? -39.571 20.995 -25.026 1.00 90.06 191 SER A CA 1
ATOM 1526 C C . SER A 1 191 ? -39.224 22.472 -24.854 1.00 90.06 191 SER A C 1
ATOM 1528 O O . SER A 1 191 ? -39.385 23.034 -23.772 1.00 90.06 191 SER A O 1
ATOM 1530 N N . ILE A 1 192 ? -38.745 23.090 -25.930 1.00 91.06 192 ILE A N 1
ATOM 1531 C CA . ILE A 1 192 ? -38.435 24.516 -25.994 1.00 91.06 192 ILE A CA 1
ATOM 1532 C C . ILE A 1 192 ? -39.569 25.187 -26.758 1.00 91.06 192 ILE A C 1
ATOM 1534 O O . ILE A 1 192 ? -39.806 24.870 -27.927 1.00 91.06 192 ILE A O 1
ATOM 1538 N N . GLY A 1 193 ? -40.275 26.094 -26.093 1.00 90.38 193 GLY A N 1
ATOM 1539 C CA . GLY A 1 193 ? -41.401 26.837 -26.641 1.00 90.38 193 GLY A CA 1
ATOM 1540 C C . GLY A 1 193 ? -41.160 28.343 -26.689 1.00 90.38 193 GLY A C 1
ATOM 1541 O O . GLY A 1 193 ? -40.307 28.868 -25.977 1.00 90.38 193 GLY A O 1
ATOM 1542 N N . LEU A 1 194 ? -41.925 29.021 -27.540 1.00 88.81 194 LEU A N 1
ATOM 1543 C CA . LEU A 1 194 ? -41.897 30.464 -27.766 1.00 88.81 194 LEU A CA 1
ATOM 1544 C C . LEU A 1 194 ? -43.235 31.090 -27.360 1.00 88.81 194 LEU A C 1
ATOM 1546 O O . LEU A 1 194 ? -44.287 30.524 -27.659 1.00 88.81 194 LEU A O 1
ATOM 1550 N N . VAL A 1 195 ? -43.184 32.256 -26.719 1.00 87.62 195 VAL A N 1
ATOM 1551 C CA . VAL A 1 195 ? -44.345 33.084 -26.348 1.00 87.62 195 VAL A CA 1
ATOM 1552 C C . VAL A 1 195 ? -44.005 34.552 -26.611 1.00 87.62 195 VAL A C 1
ATOM 1554 O O . VAL A 1 195 ? -42.882 34.971 -26.338 1.00 87.62 195 VAL A O 1
ATOM 1557 N N . THR A 1 196 ? -44.942 35.357 -27.114 1.00 83.88 196 THR A N 1
ATOM 1558 C CA . THR A 1 196 ? -44.757 36.816 -27.228 1.00 83.88 196 THR A CA 1
ATOM 1559 C C . THR A 1 196 ? -44.987 37.501 -25.876 1.00 83.88 196 THR A C 1
ATOM 1561 O O . THR A 1 196 ? -45.901 37.137 -25.140 1.00 83.88 196 THR A O 1
ATOM 1564 N N . GLU A 1 197 ? -44.191 38.520 -25.529 1.00 78.94 197 GLU A N 1
ATOM 1565 C CA . GLU A 1 197 ? -44.327 39.242 -24.244 1.00 78.94 197 GLU A CA 1
ATOM 1566 C C . GLU A 1 197 ? -45.706 39.913 -24.066 1.00 78.94 197 GLU A C 1
ATOM 1568 O O . GLU A 1 197 ? -46.156 40.100 -22.938 1.00 78.94 197 GLU A O 1
ATOM 1573 N N . SER A 1 198 ? -46.418 40.192 -25.164 1.00 69.69 198 SER A N 1
ATOM 1574 C CA . SER A 1 198 ? -47.795 40.706 -25.173 1.00 69.69 198 SER A CA 1
ATOM 1575 C C . SER A 1 198 ? -48.855 39.744 -24.607 1.00 69.69 198 SER A C 1
ATOM 1577 O O . SER A 1 198 ? -49.981 40.175 -24.365 1.00 69.69 198 SER A O 1
ATOM 1579 N N . GLY A 1 199 ? -48.521 38.470 -24.354 1.00 61.59 199 GLY A N 1
ATOM 1580 C CA . GLY A 1 199 ? -49.318 37.580 -23.497 1.00 61.59 199 GLY A CA 1
ATOM 1581 C C . GLY A 1 199 ? -50.702 37.194 -24.028 1.00 61.59 199 GLY A C 1
ATOM 1582 O O . GLY A 1 199 ? -51.596 36.909 -23.240 1.00 61.59 199 GLY A O 1
ATOM 1583 N N . THR A 1 200 ? -50.911 37.186 -25.347 1.00 60.12 200 THR A N 1
ATOM 1584 C CA . THR A 1 200 ? -52.198 36.761 -25.936 1.00 60.12 200 THR A CA 1
ATOM 1585 C C . THR A 1 200 ? -52.408 35.241 -25.921 1.00 60.12 200 THR A C 1
ATOM 1587 O O . THR A 1 200 ? -53.538 34.787 -26.095 1.00 60.12 200 THR A O 1
ATOM 1590 N N . GLU A 1 201 ? -51.352 34.456 -25.683 1.00 63.22 201 GLU A N 1
ATOM 1591 C CA . GLU A 1 201 ? -51.384 32.991 -25.630 1.00 63.22 201 GLU A CA 1
ATOM 1592 C C . GLU A 1 201 ? -51.011 32.486 -24.223 1.00 63.22 201 GLU A C 1
ATOM 1594 O O . GLU A 1 201 ? -49.885 32.678 -23.765 1.00 63.22 201 GLU A O 1
ATOM 1599 N N . ASP A 1 202 ? -51.934 31.779 -23.557 1.00 66.56 202 ASP A N 1
ATOM 1600 C CA . ASP A 1 202 ? -51.695 31.135 -22.249 1.00 66.56 202 ASP A CA 1
ATOM 1601 C C . ASP A 1 202 ? -50.789 29.889 -22.342 1.00 66.56 202 ASP A C 1
ATOM 1603 O O . ASP A 1 202 ? -50.395 29.324 -21.315 1.00 66.56 202 ASP A O 1
ATOM 1607 N N . SER A 1 203 ? -50.441 29.461 -23.565 1.00 76.62 203 SER A N 1
ATOM 1608 C CA . SER A 1 203 ? -49.661 28.252 -23.837 1.00 76.62 203 SER A CA 1
ATOM 1609 C C . SER A 1 203 ? -48.460 28.490 -24.751 1.00 76.62 203 SER A C 1
ATOM 1611 O O . SER A 1 203 ? -48.626 29.109 -25.801 1.00 76.62 203 SER A O 1
ATOM 1613 N N . PRO A 1 204 ? -47.271 27.940 -24.432 1.00 82.06 204 PRO A N 1
ATOM 1614 C CA . PRO A 1 204 ? -46.084 28.129 -25.251 1.00 82.06 204 PRO A CA 1
ATOM 1615 C C . PRO A 1 204 ? -46.160 27.349 -26.564 1.00 82.06 204 PRO A C 1
ATOM 1617 O O . PRO A 1 204 ? -46.424 26.143 -26.590 1.00 82.06 204 PRO A O 1
ATOM 1620 N N . ARG A 1 205 ? -45.833 28.014 -27.675 1.00 87.12 205 ARG A N 1
ATOM 1621 C CA . ARG A 1 205 ? -45.726 27.361 -28.978 1.00 87.12 205 ARG A CA 1
ATOM 1622 C C . ARG A 1 205 ? -44.431 26.561 -29.055 1.00 87.12 205 ARG A C 1
ATOM 1624 O O . ARG A 1 205 ? -43.349 27.135 -29.131 1.00 87.12 205 ARG A O 1
ATOM 1631 N N . ILE A 1 206 ? -44.535 25.236 -29.071 1.00 88.50 206 ILE A N 1
ATOM 1632 C CA . ILE A 1 206 ? -43.373 24.335 -29.097 1.00 88.50 206 ILE A CA 1
ATOM 1633 C C . ILE A 1 206 ? -42.583 24.514 -30.406 1.00 88.50 206 ILE A C 1
ATOM 1635 O O . ILE A 1 206 ? -43.107 24.276 -31.494 1.00 88.50 206 ILE A O 1
ATOM 1639 N N . LEU A 1 207 ? -41.313 24.910 -30.290 1.00 89.88 207 LEU A N 1
ATOM 1640 C CA . LEU A 1 207 ? -40.355 25.020 -31.394 1.00 89.88 207 LEU A CA 1
ATOM 1641 C C . LEU A 1 207 ? -39.563 23.726 -31.560 1.00 89.88 207 LEU A C 1
ATOM 1643 O O . LEU A 1 207 ? -39.472 23.171 -32.651 1.00 89.88 207 LEU A O 1
ATOM 1647 N N . ILE A 1 208 ? -38.989 23.250 -30.458 1.00 90.94 208 ILE A N 1
ATOM 1648 C CA . ILE A 1 208 ? -38.194 22.029 -30.414 1.00 90.94 208 ILE A CA 1
ATOM 1649 C C . ILE A 1 208 ? -38.872 21.117 -29.409 1.00 90.94 208 ILE A C 1
ATOM 1651 O O . ILE A 1 208 ? -38.998 21.453 -28.234 1.00 90.94 208 ILE A O 1
ATOM 1655 N N . SER A 1 209 ? -39.344 19.969 -29.878 1.00 89.69 209 SER A N 1
ATOM 1656 C CA . SER A 1 209 ? -39.968 18.989 -28.993 1.00 89.69 209 SER A CA 1
ATOM 1657 C C . SER A 1 209 ? -38.907 18.302 -28.139 1.00 89.69 209 SER A C 1
ATOM 1659 O O . SER A 1 209 ? -37.799 18.037 -28.617 1.00 89.69 209 SER A O 1
ATOM 1661 N N . ARG A 1 210 ? -39.250 17.941 -26.900 1.00 86.25 210 ARG A N 1
ATOM 1662 C CA . ARG A 1 210 ? -38.424 17.029 -26.097 1.00 86.25 210 ARG A CA 1
ATOM 1663 C C . ARG A 1 210 ? -38.079 15.757 -26.877 1.00 86.25 210 ARG A C 1
ATOM 1665 O O . ARG A 1 210 ? -38.849 15.309 -27.727 1.00 86.25 210 ARG A O 1
ATOM 1672 N N . ASN A 1 211 ? -36.960 15.139 -26.528 1.00 84.50 211 ASN A N 1
ATOM 1673 C CA . ASN A 1 211 ? -36.404 13.954 -27.176 1.00 84.50 211 ASN A CA 1
ATOM 1674 C C . ASN A 1 211 ? -36.015 14.150 -28.658 1.00 84.50 211 ASN A C 1
ATOM 1676 O O . ASN A 1 211 ? -35.809 13.161 -29.358 1.00 84.50 211 ASN A O 1
ATOM 1680 N N . SER A 1 212 ? -35.918 15.388 -29.155 1.00 88.00 212 SER A N 1
ATOM 1681 C CA . SER A 1 212 ? -35.358 15.643 -30.490 1.00 88.00 212 SER A CA 1
ATOM 1682 C C . SER A 1 212 ? -33.836 15.487 -30.453 1.00 88.00 212 SER A C 1
ATOM 1684 O O . SER A 1 212 ? -33.202 16.027 -29.550 1.00 88.00 212 SER A O 1
ATOM 1686 N N . THR A 1 213 ? -33.257 14.758 -31.410 1.00 88.75 213 THR A N 1
ATOM 1687 C CA . THR A 1 213 ? -31.811 14.482 -31.467 1.00 88.75 213 THR A CA 1
ATOM 1688 C C . THR A 1 213 ? -31.007 15.740 -31.766 1.00 88.75 213 THR A C 1
ATOM 1690 O O . THR A 1 213 ? -31.336 16.456 -32.707 1.00 88.75 213 THR A O 1
ATOM 1693 N N . VAL A 1 214 ? -29.952 16.000 -30.992 1.00 87.75 214 VAL A N 1
ATOM 1694 C CA . VAL A 1 214 ? -29.014 17.107 -31.224 1.00 87.75 214 VAL A CA 1
ATOM 1695 C C . VAL A 1 214 ? -27.777 16.624 -31.997 1.00 87.75 214 VAL A C 1
ATOM 1697 O O . VAL A 1 214 ? -27.358 15.479 -31.816 1.00 87.75 214 VAL A O 1
ATOM 1700 N N . PRO A 1 215 ? -27.173 17.468 -32.856 1.00 89.25 215 PRO A N 1
ATOM 1701 C CA . PRO A 1 215 ? -27.564 18.842 -33.178 1.00 89.25 215 PRO A CA 1
ATOM 1702 C C . PRO A 1 215 ? -28.769 18.908 -34.131 1.00 89.25 215 PRO A C 1
ATOM 1704 O O . PRO A 1 215 ? -28.928 18.066 -35.014 1.00 89.25 215 PRO A O 1
ATOM 1707 N N . LEU A 1 216 ? -29.601 19.946 -33.999 1.00 90.00 216 LEU A N 1
ATOM 1708 C CA . LEU A 1 216 ? -30.787 20.143 -34.846 1.00 90.00 216 LEU A CA 1
ATOM 1709 C C . LEU A 1 216 ? -31.015 21.608 -35.197 1.00 90.00 216 LEU A C 1
ATOM 1711 O O . LEU A 1 216 ? -30.514 22.506 -34.522 1.00 90.00 216 LEU A O 1
ATOM 1715 N N . LYS A 1 217 ? -31.792 21.843 -36.259 1.00 90.12 217 LYS A N 1
ATOM 1716 C CA . LYS A 1 217 ? -32.167 23.180 -36.729 1.00 90.12 217 LYS A CA 1
ATOM 1717 C C . LYS A 1 217 ? -33.661 23.239 -37.037 1.00 90.12 217 LYS A C 1
ATOM 1719 O O . LYS A 1 217 ? -34.160 22.416 -37.799 1.00 90.12 217 LYS A O 1
ATOM 1724 N N . VAL A 1 218 ? -34.356 24.232 -36.490 1.00 90.06 218 VAL A N 1
ATOM 1725 C CA . VAL A 1 218 ? -35.783 24.494 -36.715 1.00 90.06 218 VAL A CA 1
ATOM 1726 C C . VAL A 1 218 ? -35.954 25.909 -37.248 1.00 90.06 218 VAL A C 1
ATOM 1728 O O . VAL A 1 218 ? -35.452 26.870 -36.669 1.00 90.06 218 VAL A O 1
ATOM 1731 N N . LYS A 1 219 ? -36.682 26.033 -38.359 1.00 90.00 219 LYS A N 1
ATOM 1732 C CA . LYS A 1 219 ? -37.065 27.326 -38.930 1.00 90.00 219 LYS A CA 1
ATOM 1733 C C . LYS A 1 219 ? -38.414 27.758 -38.377 1.00 90.00 219 LYS A C 1
ATOM 1735 O O . LYS A 1 219 ? -39.357 26.968 -38.356 1.00 90.00 219 LYS A O 1
ATOM 1740 N N . HIS A 1 220 ? -38.516 29.016 -37.979 1.00 87.69 220 HIS A N 1
ATOM 1741 C CA . HIS A 1 220 ? -39.743 29.599 -37.463 1.00 87.69 220 HIS A CA 1
ATOM 1742 C C . HIS A 1 220 ? -39.907 31.037 -37.953 1.00 87.69 220 HIS A C 1
ATOM 1744 O O . HIS A 1 220 ? -38.953 31.803 -37.932 1.00 87.69 220 HIS A O 1
ATOM 1750 N N . ARG A 1 221 ? -41.110 31.413 -38.392 1.00 86.12 221 ARG A N 1
ATOM 1751 C CA . ARG A 1 221 ? -41.418 32.778 -38.842 1.00 86.12 221 ARG A CA 1
ATOM 1752 C C . ARG A 1 221 ? -42.175 33.527 -37.754 1.00 86.12 221 ARG A C 1
ATOM 1754 O O . ARG A 1 221 ? -43.203 33.038 -37.289 1.00 86.12 221 ARG A O 1
ATOM 1761 N N . VAL A 1 222 ? -41.678 34.706 -37.391 1.00 82.81 222 VAL A N 1
ATOM 1762 C CA . VAL A 1 222 ? -42.276 35.593 -36.384 1.00 82.81 222 VAL A CA 1
ATOM 1763 C C . VAL A 1 222 ? -42.839 36.829 -37.080 1.00 82.81 222 VAL A C 1
ATOM 1765 O O . VAL A 1 222 ? -42.109 37.514 -37.792 1.00 82.81 222 VAL A O 1
ATOM 1768 N N . LYS A 1 223 ? -44.131 37.114 -36.872 1.00 79.25 223 LYS A N 1
ATOM 1769 C CA . LYS A 1 223 ? -44.811 38.301 -37.427 1.00 79.25 223 LYS A CA 1
ATOM 1770 C C . LYS A 1 223 ? -44.600 39.548 -36.564 1.00 79.25 223 LYS A C 1
ATOM 1772 O O . LYS A 1 223 ? -44.157 40.573 -37.056 1.00 79.25 223 LYS A O 1
ATOM 1777 N N . ASN A 1 224 ? -44.807 39.440 -35.251 1.00 76.12 224 ASN A N 1
ATOM 1778 C CA . ASN A 1 224 ? -44.606 40.547 -34.305 1.00 76.12 224 ASN A CA 1
ATOM 1779 C C . ASN A 1 224 ? -43.148 40.605 -33.816 1.00 76.12 224 ASN A C 1
ATOM 1781 O O . ASN A 1 224 ? -42.882 40.607 -32.619 1.00 76.12 224 ASN A O 1
ATOM 1785 N N . PHE A 1 225 ? -42.185 40.601 -34.741 1.00 73.62 225 PHE A N 1
ATOM 1786 C CA . PHE A 1 225 ? -40.751 40.505 -34.426 1.00 73.62 225 PHE A CA 1
ATOM 1787 C C . PHE A 1 225 ? -40.190 41.726 -33.674 1.00 73.62 225 PHE A C 1
ATOM 1789 O O . PHE A 1 225 ? -39.090 41.649 -33.133 1.00 73.62 225 PHE A O 1
ATOM 1796 N N . GLN A 1 226 ? -40.931 42.840 -33.646 1.00 75.62 226 GLN A N 1
ATOM 1797 C CA . GLN A 1 226 ? -40.599 44.032 -32.860 1.00 75.62 226 GLN A CA 1
ATOM 1798 C C . GLN A 1 226 ? -40.860 43.835 -31.356 1.00 75.62 226 GLN A C 1
ATOM 1800 O O . GLN A 1 226 ? -40.255 44.524 -30.537 1.00 75.62 226 GLN A O 1
ATOM 1805 N N . GLU A 1 227 ? -41.737 42.897 -30.982 1.00 80.75 227 GLU A N 1
ATOM 1806 C CA . GLU A 1 227 ? -41.967 42.525 -29.586 1.00 80.75 227 GLU A CA 1
ATOM 1807 C C . GLU A 1 227 ? -40.920 41.516 -29.104 1.00 80.75 227 GLU A C 1
ATOM 1809 O O . GLU A 1 227 ? -40.453 40.654 -29.858 1.00 80.75 227 GLU A O 1
ATOM 1814 N N . MET A 1 228 ? -40.594 41.582 -27.811 1.00 82.69 228 MET A N 1
ATOM 1815 C CA . MET A 1 228 ? -39.722 40.602 -27.169 1.00 82.69 228 MET A CA 1
ATOM 1816 C C . MET A 1 228 ? -40.364 39.215 -27.210 1.00 82.69 228 MET A C 1
ATOM 1818 O O . MET A 1 228 ? -41.522 39.031 -26.828 1.00 82.69 228 MET A O 1
ATOM 1822 N N . GLN A 1 229 ? -39.585 38.221 -27.632 1.00 86.12 229 GLN A N 1
ATOM 1823 C CA . GLN A 1 229 ? -40.016 36.828 -27.622 1.00 86.12 229 GLN A CA 1
ATOM 1824 C C . GLN A 1 229 ? -39.438 36.130 -26.389 1.00 86.12 229 GLN A C 1
ATOM 1826 O O . GLN A 1 229 ? -38.247 36.231 -26.102 1.00 86.12 229 GLN A O 1
ATOM 1831 N N . LEU A 1 230 ? -40.262 35.410 -25.643 1.00 87.38 230 LEU A N 1
ATOM 1832 C CA . LEU A 1 230 ? -39.880 34.679 -24.442 1.00 87.38 230 LEU A CA 1
ATOM 1833 C C . LEU A 1 230 ? -39.747 33.191 -24.776 1.00 87.38 230 LEU A C 1
ATOM 1835 O O . LEU A 1 230 ? -40.688 32.565 -25.264 1.00 87.38 230 LEU A O 1
ATOM 1839 N N . LEU A 1 231 ? -38.572 32.622 -24.517 1.00 88.81 231 LEU A N 1
ATOM 1840 C CA . LEU A 1 231 ? -38.305 31.196 -24.677 1.00 88.81 231 LEU A CA 1
ATOM 1841 C C . LEU A 1 231 ? -38.493 30.483 -23.343 1.00 88.81 231 LEU A C 1
ATOM 1843 O O . LEU A 1 231 ? -37.881 30.868 -22.347 1.00 88.81 231 LEU A O 1
ATOM 1847 N N . TYR A 1 232 ? -39.286 29.420 -23.340 1.00 88.56 232 TYR A N 1
ATOM 1848 C CA . TYR A 1 232 ? -39.561 28.589 -22.171 1.00 88.56 232 TYR A CA 1
ATOM 1849 C C . TYR A 1 232 ? -39.120 27.147 -22.412 1.00 88.56 232 TYR A C 1
ATOM 1851 O O . TYR A 1 232 ? -39.272 26.620 -23.510 1.00 88.56 232 TYR A O 1
ATOM 1859 N N . GLU A 1 233 ? -38.606 26.505 -21.370 1.00 88.50 233 GLU A N 1
ATOM 1860 C CA . GLU A 1 233 ? -38.309 25.080 -21.313 1.00 88.50 233 GLU A CA 1
ATOM 1861 C C . GLU A 1 233 ? -39.290 24.389 -20.366 1.00 88.50 233 GLU A C 1
ATOM 1863 O O . GLU A 1 233 ? -39.362 24.704 -19.172 1.00 88.50 233 GLU A O 1
ATOM 1868 N N . GLY A 1 234 ? -40.029 23.411 -20.879 1.00 85.44 234 GLY A N 1
ATOM 1869 C CA . GLY A 1 234 ? -40.936 22.615 -20.066 1.00 85.44 234 GLY A CA 1
ATOM 1870 C C . GLY A 1 234 ? -42.041 21.937 -20.862 1.00 85.44 234 GLY A C 1
ATOM 1871 O O . GLY A 1 234 ? -42.057 21.939 -22.089 1.00 85.44 234 GLY A O 1
ATOM 1872 N N . GLU A 1 235 ? -42.937 21.285 -20.132 1.00 84.00 235 GLU A N 1
ATOM 1873 C CA . GLU A 1 235 ? -43.987 20.425 -20.687 1.00 84.00 235 GLU A CA 1
ATOM 1874 C C . GLU A 1 235 ? -45.392 20.868 -20.259 1.00 84.00 235 GLU A C 1
ATOM 1876 O O . GLU A 1 235 ? -46.371 20.222 -20.633 1.00 84.00 235 GLU A O 1
ATOM 1881 N N . SER A 1 236 ? -45.504 21.929 -19.448 1.00 83.88 236 SER A N 1
ATOM 1882 C CA . SER A 1 236 ? -46.802 22.456 -19.037 1.00 83.88 236 SER A CA 1
ATOM 1883 C C . SER A 1 236 ? -47.425 23.244 -20.182 1.00 83.88 236 SER A C 1
ATOM 1885 O O . SER A 1 236 ? -46.747 24.009 -20.871 1.00 83.88 236 SER A O 1
ATOM 1887 N N . ALA A 1 237 ? -48.736 23.090 -20.352 1.00 83.94 237 ALA A N 1
ATOM 1888 C CA . ALA A 1 237 ? -49.508 23.949 -21.238 1.00 83.94 237 ALA A CA 1
ATOM 1889 C C . ALA A 1 237 ? -49.622 25.380 -20.692 1.00 83.94 237 ALA A C 1
ATOM 1891 O O . ALA A 1 237 ? -49.968 26.264 -21.458 1.00 83.9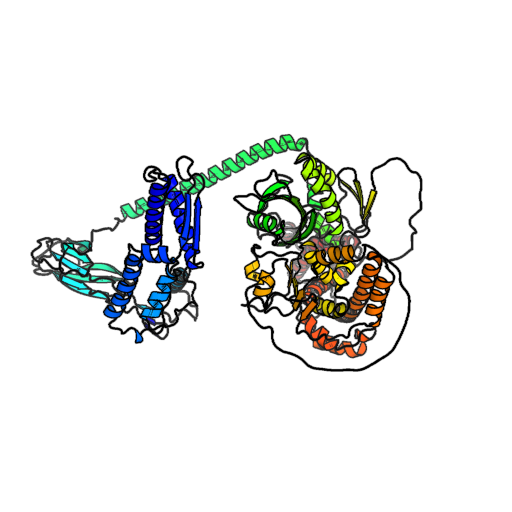4 237 ALA A O 1
ATOM 1892 N N . ILE A 1 238 ? -49.326 25.606 -19.407 1.00 84.94 238 ILE A N 1
ATOM 1893 C CA . ILE A 1 238 ? -49.380 26.916 -18.755 1.00 84.94 238 ILE A CA 1
ATOM 1894 C C . ILE A 1 238 ? -47.970 27.506 -18.718 1.00 84.94 238 ILE A C 1
ATOM 1896 O O . ILE A 1 238 ? -47.042 26.897 -18.182 1.00 84.94 238 ILE A O 1
ATOM 1900 N N . VAL A 1 239 ? -47.800 28.711 -19.264 1.00 84.62 239 VAL A N 1
ATOM 1901 C CA . VAL A 1 239 ? -46.490 29.382 -19.365 1.00 84.62 239 VAL A CA 1
ATOM 1902 C C . VAL A 1 239 ? -45.805 29.562 -18.001 1.00 84.62 239 VAL A C 1
ATOM 1904 O O . VAL A 1 239 ? -44.599 29.338 -17.904 1.00 84.62 239 VAL A O 1
ATOM 1907 N N . SER A 1 240 ? -46.552 29.902 -16.943 1.00 83.44 240 SER A N 1
ATOM 1908 C CA . SER A 1 240 ? -46.012 30.138 -15.589 1.00 83.44 240 SER A CA 1
ATOM 1909 C C . SER A 1 240 ? -45.352 28.919 -14.947 1.00 83.44 240 SER A C 1
ATOM 1911 O O . SER A 1 240 ? -44.493 29.081 -14.083 1.00 83.44 240 SER A O 1
ATOM 1913 N N . ASP A 1 241 ? -45.735 27.716 -15.368 1.00 83.88 241 ASP A N 1
ATOM 1914 C CA . ASP A 1 241 ? -45.247 26.458 -14.794 1.00 83.88 241 ASP A CA 1
ATOM 1915 C C . ASP A 1 241 ? -43.988 25.942 -15.511 1.00 83.88 241 ASP A C 1
ATOM 1917 O O . ASP A 1 241 ? -43.417 24.916 -15.133 1.00 83.88 241 ASP A O 1
ATOM 1921 N N . ASN A 1 242 ? -43.557 26.632 -16.570 1.00 84.56 242 ASN A N 1
ATOM 1922 C CA . ASN A 1 242 ? -42.362 26.302 -17.333 1.00 84.56 242 ASN A CA 1
ATOM 1923 C C . ASN A 1 242 ? -41.186 27.207 -16.939 1.00 84.56 242 ASN A C 1
ATOM 1925 O O . ASN A 1 242 ? -41.344 28.320 -16.437 1.00 84.56 242 ASN A O 1
ATOM 1929 N N . VAL A 1 243 ? -39.966 26.745 -17.207 1.00 86.50 243 VAL A N 1
ATOM 1930 C CA . VAL A 1 243 ? -38.750 27.493 -16.880 1.00 86.50 243 VAL A CA 1
ATOM 1931 C C . VAL A 1 243 ? -38.447 28.470 -18.010 1.00 86.50 243 VAL A C 1
ATOM 1933 O O . VAL A 1 243 ? -38.156 28.059 -19.125 1.00 86.50 243 VAL A O 1
ATOM 1936 N N . LEU A 1 244 ? -38.474 29.775 -17.740 1.00 86.56 244 LEU A N 1
ATOM 1937 C CA . LEU A 1 244 ? -38.026 30.772 -18.719 1.00 86.56 244 LEU A CA 1
ATOM 1938 C C . LEU A 1 244 ? -36.536 30.540 -19.036 1.00 86.56 244 LEU A C 1
ATOM 1940 O O . LEU A 1 244 ? -35.697 30.702 -18.148 1.00 86.56 244 LEU A O 1
ATOM 1944 N N . LEU A 1 245 ? -36.206 30.210 -20.282 1.00 83.25 245 LEU A N 1
ATOM 1945 C CA . LEU A 1 245 ? -34.836 30.055 -20.779 1.00 83.25 245 LEU A CA 1
ATOM 1946 C C . LEU A 1 245 ? -34.192 31.387 -21.113 1.00 83.25 245 LEU A C 1
ATOM 1948 O O . LEU A 1 245 ? -33.010 31.564 -20.855 1.00 83.25 245 LEU A O 1
ATOM 1952 N N . GLY A 1 246 ? -34.961 32.320 -21.674 1.00 85.62 246 GLY A N 1
ATOM 1953 C CA . GLY A 1 246 ? -34.478 33.664 -21.937 1.00 85.62 246 GLY A CA 1
ATOM 1954 C C . GLY A 1 246 ? -35.364 34.493 -22.837 1.00 85.62 246 GLY A C 1
ATOM 1955 O O . GLY A 1 246 ? -36.371 34.021 -23.358 1.00 85.62 246 GLY A O 1
ATOM 1956 N N . LYS A 1 247 ? -34.986 35.762 -22.972 1.00 87.38 247 LYS A N 1
ATOM 1957 C CA . LYS A 1 247 ? -35.678 36.720 -23.822 1.00 87.38 247 LYS A CA 1
ATOM 1958 C C . LYS A 1 247 ? -34.890 36.898 -25.110 1.00 87.38 247 LYS A C 1
ATOM 1960 O O . LYS A 1 247 ? -33.701 37.203 -25.061 1.00 87.38 247 LYS A O 1
ATOM 1965 N N . LEU A 1 248 ? -35.548 36.665 -26.231 1.00 86.44 248 LEU A N 1
ATOM 1966 C CA . LEU A 1 248 ? -35.021 36.845 -27.566 1.00 86.44 248 LEU A CA 1
ATOM 1967 C C . LEU A 1 248 ? -35.467 38.210 -28.089 1.00 86.44 248 LEU A C 1
ATOM 1969 O O . LEU A 1 248 ? -36.661 38.459 -28.271 1.00 86.44 248 LEU A O 1
ATOM 1973 N N . LYS A 1 249 ? -34.489 39.075 -28.341 1.00 85.00 249 LYS A N 1
ATOM 1974 C CA . LYS A 1 249 ? -34.679 40.380 -28.967 1.00 85.00 249 LYS A CA 1
ATOM 1975 C C . LYS A 1 249 ? -34.119 40.347 -30.378 1.00 85.00 249 LYS A C 1
ATOM 1977 O O . LYS A 1 249 ? -32.990 39.897 -30.574 1.00 85.00 249 LYS A O 1
ATOM 1982 N N . ILE A 1 250 ? -34.894 40.824 -31.342 1.00 84.06 250 ILE A N 1
ATOM 1983 C CA . ILE A 1 250 ? -34.418 41.049 -32.705 1.00 84.06 250 ILE A CA 1
ATOM 1984 C C . ILE A 1 250 ? -34.095 42.539 -32.815 1.00 84.06 250 ILE A C 1
ATOM 1986 O O . ILE A 1 250 ? -34.914 43.380 -32.458 1.00 84.06 250 ILE A O 1
ATOM 1990 N N . GLU A 1 251 ? -32.886 42.868 -33.253 1.00 79.50 251 GLU A N 1
ATOM 1991 C CA . GLU A 1 251 ? -32.376 44.234 -33.377 1.00 79.50 251 GLU A CA 1
ATOM 1992 C C . GLU A 1 251 ? -31.894 44.481 -34.808 1.00 79.50 251 GLU A C 1
ATOM 1994 O O . GLU A 1 251 ? -31.301 43.593 -35.420 1.00 79.50 251 GLU A O 1
ATOM 1999 N N . GLY A 1 252 ? -32.132 45.682 -35.338 1.00 77.88 252 GLY A N 1
ATOM 2000 C CA . GLY A 1 252 ? -31.671 46.090 -36.665 1.00 77.88 252 GLY A CA 1
ATOM 2001 C C . GLY A 1 252 ? -32.623 47.069 -37.349 1.00 77.88 252 GLY A C 1
ATOM 2002 O O . GLY A 1 252 ? -33.564 47.576 -36.735 1.00 77.88 252 GLY A O 1
ATOM 2003 N N . THR A 1 253 ? -32.370 47.357 -38.625 1.00 75.81 253 THR A N 1
ATOM 2004 C CA . THR A 1 253 ? -33.232 48.221 -39.443 1.00 75.81 253 THR A CA 1
ATOM 2005 C C . THR A 1 253 ? -34.353 47.406 -40.076 1.00 75.81 253 THR A C 1
ATOM 2007 O O . THR A 1 253 ? -34.155 46.696 -41.062 1.00 75.81 253 THR A O 1
ATOM 2010 N N . PHE A 1 254 ? -35.546 47.515 -39.499 1.00 71.38 254 PHE A N 1
ATOM 2011 C CA . PHE A 1 254 ? -36.755 46.878 -40.008 1.00 71.38 254 PHE A CA 1
ATOM 2012 C C . PHE A 1 254 ? -37.318 47.723 -41.160 1.00 71.38 254 PHE A C 1
ATOM 2014 O O . PHE A 1 254 ? -37.890 48.782 -40.922 1.00 71.38 254 PHE A O 1
ATOM 2021 N N . GLY A 1 255 ? -37.095 47.303 -42.408 1.00 71.75 255 GLY A N 1
ATOM 2022 C CA . GLY A 1 255 ? -37.799 47.872 -43.567 1.00 71.75 255 GLY A CA 1
ATOM 2023 C C . GLY A 1 255 ? -39.279 47.454 -43.599 1.00 71.75 255 GLY A C 1
ATOM 2024 O O . GLY A 1 255 ? -39.852 47.113 -42.566 1.00 71.75 255 GLY A O 1
ATOM 2025 N N . ASP A 1 256 ? -39.876 47.376 -44.793 1.00 73.56 256 ASP A N 1
ATOM 2026 C CA . ASP A 1 256 ? -41.257 46.891 -45.013 1.00 73.56 256 ASP A CA 1
ATOM 2027 C C . ASP A 1 256 ? -41.366 45.350 -44.926 1.00 73.56 256 ASP A C 1
ATOM 2029 O O . ASP A 1 256 ? -41.865 44.679 -45.830 1.00 73.56 256 ASP A O 1
ATOM 2033 N N . ILE A 1 257 ? -40.827 44.752 -43.863 1.00 76.50 257 ILE A N 1
ATOM 2034 C CA . ILE A 1 257 ? -40.827 43.299 -43.653 1.00 76.50 257 ILE A CA 1
ATOM 2035 C C . ILE A 1 257 ? -42.034 42.923 -42.782 1.00 76.50 257 ILE A C 1
ATOM 2037 O O . ILE A 1 257 ? -42.130 43.376 -41.645 1.00 76.50 257 ILE A O 1
ATOM 2041 N N . GLU A 1 258 ? -42.936 42.076 -43.290 1.00 76.62 258 GLU A N 1
ATOM 2042 C CA . GLU A 1 258 ? -44.114 41.594 -42.539 1.00 76.62 258 GLU A CA 1
ATOM 2043 C C . GLU A 1 258 ? -43.804 40.411 -41.603 1.00 76.62 258 GLU A C 1
ATOM 2045 O O . GLU A 1 258 ? -44.477 40.225 -40.587 1.00 76.62 258 GLU A O 1
ATOM 2050 N N . ASP A 1 259 ? -42.800 39.590 -41.930 1.00 81.06 259 ASP A N 1
ATOM 2051 C CA . ASP A 1 259 ? -42.363 38.467 -41.105 1.00 81.06 259 ASP A CA 1
ATOM 2052 C C . ASP A 1 259 ? -40.845 38.231 -41.164 1.00 81.06 259 ASP A C 1
ATOM 2054 O O . ASP A 1 259 ? -40.200 38.353 -42.202 1.00 81.06 259 ASP A O 1
ATOM 2058 N N . VAL A 1 260 ? -40.252 37.864 -40.024 1.00 83.81 260 VAL A N 1
ATOM 2059 C CA . VAL A 1 260 ? -38.821 37.544 -39.921 1.00 83.81 260 VAL A CA 1
ATOM 2060 C C . VAL A 1 260 ? -38.647 36.041 -39.730 1.00 83.81 260 VAL A C 1
ATOM 2062 O O . VAL A 1 260 ? -39.222 35.437 -38.820 1.00 83.81 260 VAL A O 1
ATOM 2065 N N . GLY A 1 261 ? -37.837 35.427 -40.594 1.00 85.19 261 GLY A N 1
ATOM 2066 C CA . GLY A 1 261 ? -37.406 34.041 -40.445 1.00 85.19 261 GLY A CA 1
ATOM 2067 C C . GLY A 1 261 ? -36.311 33.918 -39.387 1.00 85.19 261 GLY A C 1
ATOM 2068 O O . GLY A 1 261 ? -35.258 34.539 -39.500 1.00 85.19 261 GLY A O 1
ATOM 2069 N N . LEU A 1 262 ? -36.543 33.092 -38.372 1.00 87.06 262 LEU A N 1
ATOM 2070 C CA . LEU A 1 262 ? -35.566 32.703 -37.364 1.00 87.06 262 LEU A CA 1
ATOM 2071 C C . LEU A 1 262 ? -35.175 31.239 -37.549 1.00 87.06 262 LEU A C 1
ATOM 2073 O O . LEU A 1 262 ? -36.023 30.355 -37.688 1.00 87.06 262 LEU A O 1
ATOM 2077 N N . LEU A 1 263 ? -33.875 30.983 -37.490 1.00 87.50 263 LEU A N 1
ATOM 2078 C CA . LEU A 1 263 ? -33.290 29.659 -37.415 1.00 87.50 263 LEU A CA 1
ATOM 2079 C C . LEU A 1 263 ? -32.858 29.398 -35.972 1.00 87.50 263 LEU A C 1
ATOM 2081 O O . LEU A 1 263 ? -31.853 29.936 -35.506 1.00 87.50 263 LEU A O 1
ATOM 2085 N N . PHE A 1 264 ? -33.611 28.554 -35.276 1.00 88.50 264 PHE A N 1
ATOM 2086 C CA . PHE A 1 264 ? -33.221 28.021 -33.978 1.00 88.50 264 PHE A CA 1
ATOM 2087 C C . PHE A 1 264 ? -32.350 26.790 -34.200 1.00 88.50 264 PHE A C 1
ATOM 2089 O O . PHE A 1 264 ? -32.762 25.861 -34.891 1.00 88.50 264 PHE A O 1
ATOM 2096 N N . SER A 1 265 ? -31.146 26.770 -33.640 1.00 86.50 265 SER A N 1
ATOM 2097 C CA . SER A 1 265 ? -30.234 25.636 -33.740 1.00 86.50 265 SER A CA 1
ATOM 2098 C C . SER A 1 265 ? -29.704 25.227 -32.381 1.00 86.50 265 SER A C 1
ATOM 2100 O O . SER A 1 265 ? -29.269 26.084 -31.618 1.00 86.50 265 SER A O 1
ATOM 2102 N N . THR A 1 266 ? -29.668 23.929 -32.121 1.00 87.19 266 THR A N 1
ATOM 2103 C CA . THR A 1 266 ? -29.013 23.362 -30.944 1.00 87.19 266 THR A CA 1
ATOM 2104 C C . THR A 1 266 ? -27.707 22.710 -31.378 1.00 87.19 266 THR A C 1
ATOM 2106 O O . THR A 1 266 ? -27.709 21.932 -32.336 1.00 87.19 266 THR A O 1
ATOM 2109 N N . ASP A 1 267 ? -26.598 23.051 -30.723 1.00 83.94 267 ASP A N 1
ATOM 2110 C CA . ASP A 1 267 ? -25.296 22.432 -30.992 1.00 83.94 267 ASP A CA 1
ATOM 2111 C C . ASP A 1 267 ? -25.159 21.045 -30.334 1.00 83.94 267 ASP A C 1
ATOM 2113 O O . ASP A 1 267 ? -26.087 20.537 -29.702 1.00 83.94 267 ASP A O 1
ATOM 2117 N N . THR A 1 268 ? -24.003 20.402 -30.509 1.00 82.88 268 THR A N 1
ATOM 2118 C CA . THR A 1 268 ? -23.714 19.079 -29.930 1.00 82.88 268 THR A CA 1
ATOM 2119 C C . THR A 1 268 ? -23.700 19.075 -28.400 1.00 82.88 268 THR A C 1
ATOM 2121 O O . THR A 1 268 ? -23.800 18.006 -27.813 1.00 82.88 268 THR A O 1
ATOM 2124 N N . ASN A 1 269 ? -23.597 20.244 -27.755 1.00 81.38 269 ASN A N 1
ATOM 2125 C CA . ASN A 1 269 ? -23.632 20.391 -26.298 1.00 81.38 269 ASN A CA 1
ATOM 2126 C C . ASN A 1 269 ? -25.054 20.650 -25.775 1.00 81.38 269 ASN A C 1
ATOM 2128 O O . ASN A 1 269 ? -25.234 20.889 -24.583 1.00 81.38 269 ASN A O 1
ATOM 2132 N N . GLY A 1 270 ? -26.065 20.668 -26.650 1.00 78.19 270 GLY A N 1
ATOM 2133 C CA . GLY A 1 270 ? -27.435 20.982 -26.256 1.00 78.19 270 GLY A CA 1
ATOM 2134 C C . GLY A 1 270 ? -27.705 22.481 -26.083 1.00 78.19 270 GLY A C 1
ATOM 2135 O O . GLY A 1 270 ? -28.777 22.847 -25.600 1.00 78.19 270 GLY A O 1
ATOM 2136 N N . ILE A 1 271 ? -26.785 23.370 -26.483 1.00 83.31 271 ILE A N 1
ATOM 2137 C CA . ILE A 1 271 ? -26.946 24.819 -26.306 1.00 83.31 271 ILE A CA 1
ATOM 2138 C C . ILE A 1 271 ? -27.769 25.398 -27.458 1.00 83.31 271 ILE A C 1
ATOM 2140 O O . ILE A 1 271 ? -27.455 25.202 -28.633 1.00 83.31 271 ILE A O 1
ATOM 2144 N N . LEU A 1 272 ? -28.822 26.144 -27.112 1.00 84.44 272 LEU A N 1
ATOM 2145 C CA . LEU A 1 272 ? -29.697 26.822 -28.066 1.00 84.44 272 LEU A CA 1
ATOM 2146 C C . LEU A 1 272 ? -29.063 28.118 -28.598 1.00 84.44 272 LEU A C 1
ATOM 2148 O O . LEU A 1 272 ? -28.649 29.002 -27.841 1.00 84.44 272 LEU A O 1
ATOM 2152 N N . HIS A 1 273 ? -29.085 28.259 -29.917 1.00 84.81 273 HIS A N 1
ATOM 2153 C CA . HIS A 1 273 ? -28.721 29.458 -30.665 1.00 84.81 273 HIS A CA 1
ATOM 2154 C C . HIS A 1 273 ? -29.899 29.876 -31.546 1.00 84.81 273 HIS A C 1
ATOM 2156 O O . HIS A 1 273 ? -30.629 29.028 -32.056 1.00 84.81 273 HIS A O 1
ATOM 2162 N N . ALA A 1 274 ? -30.085 31.177 -31.736 1.00 85.50 274 ALA A N 1
ATOM 2163 C CA . ALA A 1 274 ? -31.103 31.730 -32.621 1.00 85.50 274 ALA A CA 1
ATOM 2164 C C . ALA A 1 274 ? -30.434 32.726 -33.568 1.00 85.50 274 ALA A C 1
ATOM 2166 O O . ALA A 1 274 ? -29.704 33.608 -33.120 1.00 85.50 274 ALA A O 1
ATOM 2167 N N . ILE A 1 275 ? -30.651 32.562 -34.870 1.00 84.44 275 ILE A N 1
ATOM 2168 C CA . ILE A 1 275 ? -30.053 33.398 -35.917 1.00 84.44 275 ILE A CA 1
ATOM 2169 C C . ILE A 1 275 ? -31.164 33.855 -36.862 1.00 84.44 275 ILE A C 1
ATOM 2171 O O . ILE A 1 275 ? -32.094 33.096 -37.131 1.00 84.44 275 ILE A O 1
ATOM 2175 N N . VAL A 1 276 ? -31.076 35.081 -37.376 1.00 84.31 276 VAL A N 1
ATOM 2176 C CA . VAL A 1 276 ? -31.998 35.570 -38.408 1.00 84.31 276 VAL A CA 1
ATOM 2177 C C . VAL A 1 276 ? -31.616 34.971 -39.763 1.00 84.31 276 VAL A C 1
ATOM 2179 O O . VAL A 1 276 ? -30.452 34.973 -40.157 1.00 84.31 276 VAL A O 1
ATOM 2182 N N . GLU A 1 277 ? -32.592 34.426 -40.480 1.00 80.31 277 GLU A N 1
ATOM 2183 C CA . GLU A 1 277 ? -32.377 33.828 -41.793 1.00 80.31 277 GLU A CA 1
ATOM 2184 C C . GLU A 1 277 ? -32.397 34.901 -42.892 1.00 80.31 277 GLU A C 1
ATOM 2186 O O . GLU A 1 277 ? -33.391 35.597 -43.078 1.00 80.31 277 GLU A O 1
ATOM 2191 N N . GLY A 1 278 ? -31.307 35.001 -43.659 1.00 65.88 278 GLY A N 1
ATOM 2192 C CA . GLY A 1 278 ? -31.287 35.709 -44.944 1.00 65.88 278 GLY A CA 1
ATOM 2193 C C . GLY A 1 278 ? -31.214 37.239 -44.897 1.00 65.88 278 GLY A C 1
ATOM 2194 O O . GLY A 1 278 ? -31.199 37.846 -45.964 1.00 65.88 278 GLY A O 1
ATOM 2195 N N . ASN A 1 279 ? -31.127 37.866 -43.719 1.00 65.19 279 ASN A N 1
ATOM 2196 C CA . ASN A 1 279 ? -30.958 39.317 -43.596 1.00 65.19 279 ASN A CA 1
ATOM 2197 C C . ASN A 1 279 ? -29.728 39.660 -42.738 1.00 65.19 279 ASN A C 1
ATOM 2199 O O . ASN A 1 279 ? -29.686 39.322 -41.558 1.00 65.19 279 ASN A O 1
ATOM 2203 N N . ILE A 1 280 ? -28.729 40.306 -43.348 1.00 62.78 280 ILE A N 1
ATOM 2204 C CA . ILE A 1 280 ? -27.440 40.648 -42.716 1.00 62.78 280 ILE A CA 1
ATOM 2205 C C . ILE A 1 280 ? -27.608 41.795 -41.700 1.00 62.78 280 ILE A C 1
ATOM 2207 O O . ILE A 1 280 ? -26.831 41.883 -40.751 1.00 62.78 280 ILE A O 1
ATOM 2211 N N . ASP A 1 281 ? -28.651 42.618 -41.852 1.00 65.56 281 ASP A N 1
ATOM 2212 C CA . ASP A 1 281 ? -28.881 43.814 -41.030 1.00 65.56 281 ASP A CA 1
ATOM 2213 C C . ASP A 1 281 ? -29.679 43.535 -39.743 1.00 65.56 281 ASP A C 1
ATOM 2215 O O . ASP A 1 281 ? -29.848 44.429 -38.913 1.00 65.56 281 ASP A O 1
ATOM 2219 N N . LEU A 1 282 ? -30.179 42.305 -39.562 1.00 71.00 282 LEU A N 1
ATOM 2220 C CA . LEU A 1 282 ? -30.952 41.894 -38.389 1.00 71.00 282 LEU A CA 1
ATOM 2221 C C . LEU A 1 282 ? -30.157 40.907 -37.526 1.00 71.00 282 LEU A C 1
ATOM 2223 O O . LEU A 1 282 ? -29.641 39.899 -38.008 1.00 71.00 282 LEU A O 1
ATOM 2227 N N . LYS A 1 283 ? -30.119 41.153 -36.215 1.00 74.56 283 LYS A N 1
ATOM 2228 C CA . LYS A 1 283 ? -29.440 40.310 -35.226 1.00 74.56 283 LYS A CA 1
ATOM 2229 C C . LYS A 1 283 ? -30.417 39.845 -34.155 1.00 74.56 283 LYS A C 1
ATOM 2231 O O . LYS A 1 283 ? -31.202 40.633 -33.643 1.00 74.56 283 LYS A O 1
ATOM 2236 N N . ALA A 1 284 ? -30.342 38.568 -33.791 1.00 73.75 284 ALA A N 1
ATOM 2237 C CA . ALA A 1 284 ? -31.111 38.002 -32.691 1.00 73.75 284 ALA A CA 1
ATOM 2238 C C . ALA A 1 284 ? -30.209 37.807 -31.458 1.00 73.75 284 ALA A C 1
ATOM 2240 O O . ALA A 1 284 ? -29.145 37.193 -31.559 1.00 73.75 284 ALA A O 1
ATOM 2241 N N . THR A 1 285 ? -30.627 38.321 -30.299 1.00 77.19 285 THR A N 1
ATOM 2242 C CA . THR A 1 285 ? -29.878 38.255 -29.030 1.00 77.19 285 THR A CA 1
ATOM 2243 C C . THR A 1 285 ? -30.722 37.566 -27.958 1.00 77.19 285 THR A C 1
ATOM 2245 O O . THR A 1 285 ? -31.881 37.928 -27.771 1.00 77.19 285 THR A O 1
ATOM 2248 N N . LEU A 1 286 ? -30.147 36.577 -27.257 1.00 78.69 286 LEU A N 1
ATOM 2249 C CA . LEU A 1 286 ? -30.797 35.807 -26.187 1.00 78.69 286 LEU A CA 1
ATOM 2250 C C . LEU A 1 286 ? -30.165 36.131 -24.822 1.00 78.69 286 LEU A C 1
ATOM 2252 O O . LEU A 1 286 ? -28.991 35.833 -24.615 1.00 78.69 286 LEU A O 1
ATOM 2256 N N . ASP A 1 287 ? -30.950 36.715 -23.915 1.00 70.25 287 ASP A N 1
ATOM 2257 C CA . ASP A 1 287 ? -30.431 37.510 -22.784 1.00 70.25 287 ASP A CA 1
ATOM 2258 C C . ASP A 1 287 ? -30.239 36.751 -21.446 1.00 70.25 287 ASP A C 1
ATOM 2260 O O . ASP A 1 287 ? -29.371 37.070 -20.641 1.00 70.25 287 ASP A O 1
ATOM 2264 N N . LYS A 1 288 ? -31.018 35.705 -21.146 1.00 62.81 288 LYS A N 1
ATOM 2265 C CA . LYS A 1 288 ? -31.050 35.180 -19.764 1.00 62.81 288 LYS A CA 1
ATOM 2266 C C . LYS A 1 288 ? -29.890 34.225 -19.450 1.00 62.81 288 LYS A C 1
ATOM 2268 O O . LYS A 1 288 ? -29.698 33.214 -20.120 1.00 62.81 288 LYS A O 1
ATOM 2273 N N . GLY A 1 289 ? -29.180 34.516 -18.355 1.00 61.34 289 GLY A N 1
ATOM 2274 C CA . GLY A 1 289 ? -28.208 33.618 -17.715 1.00 61.34 289 GLY A CA 1
ATOM 2275 C C . GLY A 1 289 ? -26.852 33.506 -18.417 1.00 61.34 289 GLY A C 1
ATOM 2276 O O . GLY A 1 289 ? -26.012 32.720 -17.984 1.00 61.34 289 GLY A O 1
ATOM 2277 N N . ARG A 1 290 ? -26.624 34.279 -19.485 1.00 65.88 290 ARG A N 1
ATOM 2278 C CA . ARG A 1 290 ? -25.323 34.373 -20.148 1.00 65.88 290 ARG A CA 1
ATOM 2279 C C . ARG A 1 290 ? -24.537 35.514 -19.523 1.00 65.88 290 ARG A C 1
ATOM 2281 O O . ARG A 1 290 ? -25.022 36.634 -19.463 1.00 65.88 290 ARG A O 1
ATOM 2288 N N . LEU A 1 291 ? -23.329 35.209 -19.072 1.00 70.50 291 LEU A N 1
ATOM 2289 C CA . LEU A 1 291 ? -22.367 36.233 -18.687 1.00 70.50 291 LEU A CA 1
ATOM 2290 C C . LEU A 1 291 ? -21.884 36.936 -19.957 1.00 70.50 291 LEU A C 1
ATOM 2292 O O . LEU A 1 291 ? -21.535 36.270 -20.940 1.00 70.50 291 LEU A O 1
ATOM 2296 N N . GLU A 1 292 ? -21.850 38.266 -19.951 1.00 73.94 292 GLU A N 1
ATOM 2297 C CA . GLU A 1 292 ? -21.248 39.012 -21.054 1.00 73.94 292 GLU A CA 1
ATOM 2298 C C . GLU A 1 292 ? -19.749 38.712 -21.149 1.00 73.94 292 GLU A C 1
ATOM 2300 O O . GLU A 1 292 ? -19.108 38.315 -20.173 1.00 73.94 292 GLU A O 1
ATOM 2305 N N . ARG A 1 293 ? -19.137 38.943 -22.319 1.00 74.94 293 ARG A N 1
ATOM 2306 C CA . ARG A 1 293 ? -17.706 38.651 -22.502 1.00 74.94 293 ARG A CA 1
ATOM 2307 C C . ARG A 1 293 ? -16.830 39.382 -21.480 1.00 74.94 293 ARG A C 1
ATOM 2309 O O . ARG A 1 293 ? -15.927 38.774 -20.920 1.00 74.94 293 ARG A O 1
ATOM 2316 N N . TYR A 1 294 ? -17.162 40.636 -21.175 1.00 79.56 294 TYR A N 1
ATOM 2317 C CA . TYR A 1 294 ? -16.513 41.413 -20.119 1.00 79.56 294 TYR A CA 1
ATOM 2318 C C . TYR A 1 294 ? -16.657 40.765 -18.730 1.00 79.56 294 TYR A C 1
ATOM 2320 O O . TYR A 1 294 ? -15.697 40.751 -17.962 1.00 79.56 294 TYR A O 1
ATOM 2328 N N . GLU A 1 295 ? -17.825 40.216 -18.390 1.00 80.81 295 GLU A N 1
ATOM 2329 C CA . GLU A 1 295 ? -18.048 39.555 -17.101 1.00 80.81 295 GLU A CA 1
ATOM 2330 C C . GLU A 1 295 ? -17.286 38.234 -17.015 1.00 80.81 295 GLU A C 1
ATOM 2332 O O . GLU A 1 295 ? -16.683 37.950 -15.981 1.00 80.81 295 GLU A O 1
ATOM 2337 N N . ILE A 1 296 ? -17.249 37.465 -18.110 1.00 78.94 296 ILE A N 1
ATOM 2338 C CA . ILE A 1 296 ? -16.429 36.254 -18.233 1.00 78.94 296 ILE A CA 1
ATOM 2339 C C . ILE A 1 296 ? -14.960 36.613 -18.025 1.00 78.94 296 ILE A C 1
ATOM 2341 O O . ILE A 1 296 ? -14.312 36.043 -17.151 1.00 78.94 296 ILE A O 1
ATOM 2345 N N . ASP A 1 297 ? -14.445 37.594 -18.764 1.00 84.50 297 ASP A N 1
ATOM 2346 C CA . ASP A 1 297 ? -13.046 38.010 -18.674 1.00 84.50 297 ASP A CA 1
ATOM 2347 C C . ASP A 1 297 ? -12.725 38.573 -17.278 1.00 84.50 297 ASP A C 1
ATOM 2349 O O . ASP A 1 297 ? -11.661 38.297 -16.726 1.00 84.50 297 ASP A O 1
ATOM 2353 N N . ARG A 1 298 ? -13.668 39.279 -16.638 1.00 86.44 298 ARG A N 1
ATOM 2354 C CA . ARG A 1 298 ? -13.551 39.743 -15.247 1.00 86.44 298 ARG A CA 1
ATOM 2355 C C . ARG A 1 298 ? -13.528 38.584 -14.251 1.00 86.44 298 ARG A C 1
ATOM 2357 O O . ARG A 1 298 ? -12.744 38.634 -13.305 1.00 86.44 298 ARG A O 1
ATOM 2364 N N . ILE A 1 299 ? -14.370 37.564 -14.420 1.00 81.62 299 ILE A N 1
ATOM 2365 C CA . ILE A 1 299 ? -14.400 36.371 -13.559 1.00 81.62 299 ILE A CA 1
ATOM 2366 C C . ILE A 1 299 ? -13.117 35.562 -13.738 1.00 81.62 299 ILE A C 1
ATOM 2368 O O . ILE A 1 299 ? -12.538 35.150 -12.734 1.00 81.62 299 ILE A O 1
ATOM 2372 N N . VAL A 1 300 ? -12.646 35.390 -14.975 1.00 83.75 300 VAL A N 1
ATOM 2373 C CA . VAL A 1 300 ? -11.376 34.728 -15.303 1.00 83.75 300 VAL A CA 1
ATOM 2374 C C . VAL A 1 300 ? -10.208 35.503 -14.706 1.00 83.75 300 VAL A C 1
ATOM 2376 O O . VAL A 1 300 ? -9.360 34.910 -14.048 1.00 83.75 300 VAL A O 1
ATOM 2379 N N . TYR A 1 301 ? -10.183 36.829 -14.851 1.00 85.19 301 TYR A N 1
ATOM 2380 C CA . TYR A 1 301 ? -9.159 37.678 -14.248 1.00 85.19 301 TYR A CA 1
ATOM 2381 C C . TYR A 1 301 ? -9.186 37.600 -12.719 1.00 85.19 301 TYR A C 1
ATOM 2383 O O . TYR A 1 301 ? -8.142 37.430 -12.094 1.00 85.19 301 TYR A O 1
ATOM 2391 N N . LYS A 1 302 ? -10.374 37.663 -12.103 1.00 85.56 302 LYS A N 1
ATOM 2392 C CA . LYS A 1 302 ? -10.538 37.526 -10.650 1.00 85.56 302 LYS A CA 1
ATOM 2393 C C . LYS A 1 302 ? -10.076 36.151 -10.165 1.00 85.56 302 LYS A C 1
ATOM 2395 O O . LYS A 1 302 ? -9.377 36.096 -9.164 1.00 85.56 302 LYS A O 1
ATOM 2400 N N . HIS A 1 303 ? -10.411 35.069 -10.868 1.00 77.06 303 HIS A N 1
ATOM 2401 C CA . HIS A 1 303 ? -9.941 33.723 -10.526 1.00 77.06 303 HIS A CA 1
ATOM 2402 C C . HIS A 1 303 ? -8.438 33.579 -10.716 1.00 77.06 303 HIS A C 1
ATOM 2404 O O . HIS A 1 303 ? -7.781 33.051 -9.833 1.00 77.06 303 HIS A O 1
ATOM 2410 N N . LYS A 1 304 ? -7.871 34.102 -11.806 1.00 83.81 304 LYS A N 1
ATOM 2411 C CA . LYS A 1 304 ? -6.421 34.109 -12.022 1.00 83.81 304 LYS A CA 1
ATOM 2412 C C . LYS A 1 304 ? -5.703 34.895 -10.927 1.00 83.81 304 LYS A C 1
ATOM 2414 O O . LYS A 1 304 ? -4.653 34.471 -10.472 1.00 83.81 304 LYS A O 1
ATOM 2419 N N . LYS A 1 305 ? -6.290 36.004 -10.467 1.00 86.94 305 LYS A N 1
ATOM 2420 C CA . LYS A 1 305 ? -5.788 36.763 -9.320 1.00 86.94 305 LYS A CA 1
ATOM 2421 C C . LYS A 1 305 ? -5.878 35.959 -8.022 1.00 86.94 305 LYS A C 1
ATOM 2423 O O . LYS A 1 305 ? -4.903 35.947 -7.293 1.00 86.94 305 LYS A O 1
ATOM 2428 N N . ILE A 1 306 ? -6.996 35.278 -7.758 1.00 83.00 306 ILE A N 1
ATOM 2429 C CA . ILE A 1 306 ? -7.153 34.403 -6.582 1.00 83.00 306 ILE A CA 1
ATOM 2430 C C . ILE A 1 306 ? -6.147 33.248 -6.628 1.00 83.00 306 ILE A C 1
ATOM 2432 O O . ILE A 1 306 ? -5.563 32.936 -5.604 1.00 83.00 306 ILE A O 1
ATOM 2436 N N . LEU A 1 307 ? -5.916 32.648 -7.799 1.00 77.50 307 LEU A N 1
ATOM 2437 C CA . LEU A 1 307 ? -4.915 31.598 -7.991 1.00 77.50 307 LEU A CA 1
ATOM 2438 C C . LEU A 1 307 ? -3.506 32.128 -7.737 1.00 77.50 307 LEU A C 1
ATOM 2440 O O . LEU A 1 307 ? -2.790 31.526 -6.960 1.00 77.50 307 LEU A O 1
ATOM 2444 N N . LEU A 1 308 ? -3.147 33.288 -8.293 1.00 84.75 308 LEU A N 1
ATOM 2445 C CA . LEU A 1 308 ? -1.855 33.928 -8.028 1.00 84.75 308 LEU A CA 1
ATOM 2446 C C . LEU A 1 308 ? -1.697 34.339 -6.557 1.00 84.75 308 LEU A C 1
ATOM 2448 O O . LEU A 1 308 ? -0.608 34.249 -6.011 1.00 84.75 308 LEU A O 1
ATOM 2452 N N . GLU A 1 309 ? -2.763 34.808 -5.905 1.00 84.94 309 GLU A N 1
ATOM 2453 C CA . GLU A 1 309 ? -2.766 35.125 -4.471 1.00 84.94 309 GLU A CA 1
ATOM 2454 C C . GLU A 1 309 ? -2.665 33.857 -3.613 1.00 84.94 309 GLU A C 1
ATOM 2456 O O . GLU A 1 309 ? -2.023 33.905 -2.572 1.00 84.94 309 GLU A O 1
ATOM 2461 N N . ALA A 1 310 ? -3.256 32.737 -4.040 1.00 76.12 310 ALA A N 1
ATOM 2462 C CA . ALA A 1 310 ? -3.166 31.444 -3.367 1.00 76.12 310 ALA A CA 1
ATOM 2463 C C . ALA A 1 310 ? -1.798 30.781 -3.574 1.00 76.12 310 ALA A C 1
ATOM 2465 O O . ALA A 1 310 ? -1.228 30.308 -2.605 1.00 76.12 310 ALA A O 1
ATOM 2466 N N . GLU A 1 311 ? -1.244 30.812 -4.789 1.00 80.88 311 GLU A N 1
ATOM 2467 C CA . GLU A 1 311 ? 0.129 30.388 -5.096 1.00 80.88 311 GLU A CA 1
ATOM 2468 C C . GLU A 1 311 ? 1.123 31.225 -4.299 1.00 80.88 311 GLU A C 1
ATOM 2470 O O . GLU A 1 311 ? 1.991 30.673 -3.637 1.00 80.88 311 GLU A O 1
ATOM 2475 N N . LYS A 1 312 ? 0.941 32.551 -4.274 1.00 83.81 312 LYS A N 1
ATOM 2476 C CA . LYS A 1 312 ? 1.758 33.438 -3.450 1.00 83.81 312 LYS A CA 1
ATOM 2477 C C . LYS A 1 312 ? 1.574 33.164 -1.961 1.00 83.81 312 LYS A C 1
ATOM 2479 O O . LYS A 1 312 ? 2.545 33.209 -1.232 1.00 83.81 312 LYS A O 1
ATOM 2484 N N . TYR A 1 313 ? 0.360 32.890 -1.490 1.00 79.75 313 TYR A N 1
ATOM 2485 C CA . TYR A 1 313 ? 0.133 32.527 -0.093 1.00 79.75 313 TYR A CA 1
ATOM 2486 C C . TYR A 1 313 ? 0.773 31.177 0.243 1.00 79.75 313 TYR A C 1
ATOM 2488 O O . TYR A 1 313 ? 1.352 31.048 1.308 1.00 79.75 313 TYR A O 1
ATOM 2496 N N . GLU A 1 314 ? 0.724 30.188 -0.651 1.00 75.81 314 GLU A N 1
ATOM 2497 C CA . GLU A 1 314 ? 1.442 28.921 -0.496 1.00 75.81 314 GLU A CA 1
ATOM 2498 C C . GLU A 1 314 ? 2.960 29.116 -0.535 1.00 75.81 314 GLU A C 1
ATOM 2500 O O . GLU A 1 314 ? 3.661 28.458 0.225 1.00 75.81 314 GLU A O 1
ATOM 2505 N N . GLU A 1 315 ? 3.478 30.005 -1.383 1.00 82.06 315 GLU A N 1
ATOM 2506 C CA . GLU A 1 315 ? 4.892 30.387 -1.412 1.00 82.06 315 GLU A CA 1
ATOM 2507 C C . GLU A 1 315 ? 5.292 31.146 -0.147 1.00 82.06 315 GLU A C 1
ATOM 2509 O O . GLU A 1 315 ? 6.294 30.789 0.451 1.00 82.06 315 GLU A O 1
ATOM 2514 N N . ASP A 1 316 ? 4.499 32.116 0.313 1.00 81.38 316 ASP A N 1
ATOM 2515 C CA . ASP A 1 316 ? 4.719 32.884 1.543 1.00 81.38 316 ASP A CA 1
ATOM 2516 C C . ASP A 1 316 ? 4.613 31.966 2.776 1.00 81.38 316 ASP A C 1
ATOM 2518 O O . ASP A 1 316 ? 5.399 32.104 3.709 1.00 81.38 316 ASP A O 1
ATOM 2522 N N . VAL A 1 317 ? 3.676 31.007 2.795 1.00 78.81 317 VAL A N 1
ATOM 2523 C CA . VAL A 1 317 ? 3.558 29.976 3.841 1.00 78.81 317 VAL A CA 1
ATOM 2524 C C . VAL A 1 317 ? 4.748 29.035 3.776 1.00 78.81 317 VAL A C 1
ATOM 2526 O O . VAL A 1 317 ? 5.347 28.803 4.812 1.00 78.81 317 VAL A O 1
ATOM 2529 N N . LYS A 1 318 ? 5.168 28.567 2.596 1.00 75.50 318 LYS A N 1
ATOM 2530 C CA . LYS A 1 318 ? 6.391 27.765 2.441 1.00 75.50 318 LYS A CA 1
ATOM 2531 C C . LYS A 1 318 ? 7.642 28.550 2.807 1.00 75.50 318 LYS A C 1
ATOM 2533 O O . LYS A 1 318 ? 8.560 27.966 3.356 1.00 75.50 318 LYS A O 1
ATOM 2538 N N . GLU A 1 319 ? 7.716 29.848 2.529 1.00 79.31 319 GLU A N 1
ATOM 2539 C CA . GLU A 1 319 ? 8.828 30.713 2.922 1.00 79.31 319 GLU A CA 1
ATOM 2540 C C . GLU A 1 319 ? 8.812 30.976 4.422 1.00 79.31 319 GLU A C 1
ATOM 2542 O O . GLU A 1 319 ? 9.876 30.991 5.028 1.00 79.31 319 GLU A O 1
ATOM 2547 N N . GLN A 1 320 ? 7.643 31.151 5.040 1.00 71.81 320 GLN A N 1
ATOM 2548 C CA . GLN A 1 320 ? 7.499 31.280 6.489 1.00 71.81 320 GLN A CA 1
ATOM 2549 C C . GLN A 1 320 ? 7.773 29.963 7.202 1.00 71.81 320 GLN A C 1
ATOM 2551 O O . GLN A 1 320 ? 8.460 29.985 8.212 1.00 71.81 320 GLN A O 1
ATOM 2556 N N . GLU A 1 321 ? 7.302 28.832 6.682 1.00 73.00 321 GLU A N 1
ATOM 2557 C CA . GLU A 1 321 ? 7.624 27.487 7.156 1.00 73.00 321 GLU A CA 1
ATOM 2558 C C . GLU A 1 321 ? 9.107 27.214 6.962 1.00 73.00 321 GLU A C 1
ATOM 2560 O O . GLU A 1 321 ? 9.743 26.797 7.910 1.00 73.00 321 GLU A O 1
ATOM 2565 N N . MET A 1 322 ? 9.703 27.567 5.821 1.00 74.88 322 MET A N 1
ATOM 2566 C CA . MET A 1 322 ? 11.141 27.438 5.575 1.00 74.88 322 MET A CA 1
ATOM 2567 C C . MET A 1 322 ? 11.960 28.435 6.403 1.00 74.88 322 MET A C 1
ATOM 2569 O O . MET A 1 322 ? 13.100 28.147 6.737 1.00 74.88 322 MET A O 1
ATOM 2573 N N . ALA A 1 323 ? 11.442 29.617 6.740 1.00 75.69 323 ALA A N 1
ATOM 2574 C CA . ALA A 1 323 ? 12.107 30.595 7.602 1.00 75.69 323 ALA A CA 1
ATOM 2575 C C . ALA A 1 323 ? 11.977 30.216 9.078 1.00 75.69 323 ALA A C 1
ATOM 2577 O O . ALA A 1 323 ? 12.924 30.416 9.831 1.00 75.69 323 ALA A O 1
ATOM 2578 N N . LEU A 1 324 ? 10.841 29.646 9.481 1.00 67.75 324 LEU A N 1
ATOM 2579 C CA . LEU A 1 324 ? 10.602 29.070 10.798 1.00 67.75 324 LEU A CA 1
ATOM 2580 C C . LEU A 1 324 ? 11.396 27.777 10.954 1.00 67.75 324 LEU A C 1
ATOM 2582 O O . LEU A 1 324 ? 11.981 27.585 12.004 1.00 67.75 324 LEU A O 1
ATOM 2586 N N . GLU A 1 325 ? 11.500 26.955 9.912 1.00 68.19 325 GLU A N 1
ATOM 2587 C CA . GLU A 1 325 ? 12.416 25.826 9.812 1.00 68.19 325 GLU A CA 1
ATOM 2588 C C . GLU A 1 325 ? 13.841 26.330 9.814 1.00 68.19 325 GLU A C 1
ATOM 2590 O O . GLU A 1 325 ? 14.612 25.793 10.564 1.00 68.19 325 GLU A O 1
ATOM 2595 N N . LYS A 1 326 ? 14.227 27.385 9.094 1.00 68.06 326 LYS A N 1
ATOM 2596 C CA . LYS A 1 326 ? 15.589 27.944 9.165 1.00 68.06 326 LYS A CA 1
ATOM 2597 C C . LYS A 1 326 ? 15.897 28.554 10.524 1.00 68.06 326 LYS A C 1
ATOM 2599 O O . LYS A 1 326 ? 17.037 28.478 10.943 1.00 68.06 326 LYS A O 1
ATOM 2604 N N . LEU A 1 327 ? 14.927 29.141 11.221 1.00 69.38 327 LEU A N 1
ATOM 2605 C CA . LEU A 1 327 ? 15.077 29.638 12.593 1.00 69.38 327 LEU A CA 1
ATOM 2606 C C . LEU A 1 327 ? 15.072 28.495 13.605 1.00 69.38 327 LEU A C 1
ATOM 2608 O O . LEU A 1 327 ? 15.811 28.563 14.576 1.00 69.38 327 LEU A O 1
ATOM 2612 N N . ALA A 1 328 ? 14.285 27.445 13.378 1.00 58.09 328 ALA A N 1
ATOM 2613 C CA . ALA A 1 328 ? 14.255 26.234 14.184 1.00 58.09 328 ALA A CA 1
ATOM 2614 C C . ALA A 1 328 ? 15.496 25.385 13.936 1.00 58.09 328 ALA A C 1
ATOM 2616 O O . ALA A 1 328 ? 15.985 24.814 14.893 1.00 58.09 328 ALA A O 1
ATOM 2617 N N . VAL A 1 329 ? 16.020 25.365 12.708 1.00 62.59 329 VAL A N 1
ATOM 2618 C CA . VAL A 1 329 ? 17.274 24.775 12.219 1.00 62.59 329 VAL A CA 1
ATOM 2619 C C . VAL A 1 329 ? 18.436 25.608 12.706 1.00 62.59 329 VAL A C 1
ATOM 2621 O O . VAL A 1 329 ? 19.383 25.028 13.174 1.00 62.59 329 VAL A O 1
ATOM 2624 N N . GLN A 1 330 ? 18.378 26.939 12.723 1.00 52.34 330 GLN A N 1
ATOM 2625 C CA . GLN A 1 330 ? 19.422 27.761 13.340 1.00 52.34 330 GLN A CA 1
ATOM 2626 C C . GLN A 1 330 ? 19.404 27.603 14.863 1.00 52.34 330 GLN A C 1
ATOM 2628 O O . GLN A 1 330 ? 20.455 27.447 15.459 1.00 52.34 330 GLN A O 1
ATOM 2633 N N . ALA A 1 331 ? 18.229 27.549 15.496 1.00 54.12 331 ALA A N 1
ATOM 2634 C CA . ALA A 1 331 ? 18.103 27.251 16.919 1.00 54.12 331 ALA A CA 1
ATOM 2635 C C . ALA A 1 331 ? 18.481 25.796 17.243 1.00 54.12 331 ALA A C 1
ATOM 2637 O O . ALA A 1 331 ? 19.011 25.550 18.320 1.00 54.12 331 ALA A O 1
ATOM 2638 N N . THR A 1 332 ? 18.249 24.839 16.334 1.00 50.66 332 THR A N 1
ATOM 2639 C CA . THR A 1 332 ? 18.733 23.457 16.476 1.00 50.66 332 THR A CA 1
ATOM 2640 C C . THR A 1 332 ? 20.191 23.318 16.099 1.00 50.66 332 THR A C 1
ATOM 2642 O O . THR A 1 332 ? 20.809 22.494 16.726 1.00 50.66 332 THR A O 1
ATOM 2645 N N . ILE A 1 333 ? 20.776 24.139 15.224 1.00 48.94 333 ILE A N 1
ATOM 2646 C CA . ILE A 1 333 ? 22.218 24.229 14.932 1.00 48.94 333 ILE A CA 1
ATOM 2647 C C . ILE A 1 333 ? 22.936 24.842 16.137 1.00 48.94 333 ILE A C 1
ATOM 2649 O O . ILE A 1 333 ? 23.951 24.315 16.575 1.00 48.94 333 ILE A O 1
ATOM 2653 N N . ASP A 1 334 ? 22.364 25.878 16.751 1.00 40.00 334 ASP A N 1
ATOM 2654 C CA . ASP A 1 334 ? 22.865 26.480 17.990 1.00 40.00 334 ASP A CA 1
ATOM 2655 C C . ASP A 1 334 ? 22.699 25.520 19.201 1.00 40.00 334 ASP A C 1
ATOM 2657 O O . ASP A 1 334 ? 23.385 25.670 20.218 1.00 40.00 334 ASP A O 1
ATOM 2661 N N . LEU A 1 335 ? 21.816 24.509 19.099 1.00 47.06 335 LEU A N 1
ATOM 2662 C CA . LEU A 1 335 ? 21.687 23.385 20.044 1.00 47.06 335 LEU A CA 1
ATOM 2663 C C . LEU A 1 335 ? 22.512 22.135 19.629 1.00 47.06 335 LEU A C 1
ATOM 2665 O O . LEU A 1 335 ? 22.948 21.402 20.516 1.00 47.06 335 LEU A O 1
ATOM 2669 N N . ASP A 1 336 ? 22.786 21.919 18.336 1.00 43.88 336 ASP A N 1
ATOM 2670 C CA . ASP A 1 336 ? 23.529 20.792 17.728 1.00 43.88 336 ASP A CA 1
ATOM 2671 C C . ASP A 1 336 ? 25.036 21.043 17.721 1.00 43.88 336 ASP A C 1
ATOM 2673 O O . ASP A 1 336 ? 25.811 20.094 17.782 1.00 43.88 336 ASP A O 1
ATOM 2677 N N . GLU A 1 337 ? 25.503 22.293 17.817 1.00 41.50 337 GLU A N 1
ATOM 2678 C CA . GLU A 1 337 ? 26.894 22.557 18.218 1.00 41.50 337 GLU A CA 1
ATOM 2679 C C . GLU A 1 337 ? 27.196 22.009 19.633 1.00 41.50 337 GLU A C 1
ATOM 2681 O O . GLU A 1 337 ? 28.351 21.980 20.065 1.00 41.50 337 GLU A O 1
ATOM 2686 N N . LYS A 1 338 ? 26.173 21.502 20.346 1.00 43.16 338 LYS A N 1
ATOM 2687 C CA . LYS A 1 338 ? 26.295 20.746 21.597 1.00 43.16 338 LYS A CA 1
ATOM 2688 C C . LYS A 1 338 ? 25.847 19.272 21.535 1.00 43.16 338 LYS A C 1
ATOM 2690 O O . LYS A 1 338 ? 25.976 18.611 22.565 1.00 43.16 338 LYS A O 1
ATOM 2695 N N . ALA A 1 339 ? 25.408 18.717 20.397 1.00 41.22 339 ALA A N 1
ATOM 2696 C CA . ALA A 1 339 ? 24.996 17.308 20.278 1.00 41.22 339 ALA A CA 1
ATOM 2697 C C . ALA A 1 339 ? 25.575 16.633 19.012 1.00 41.22 339 ALA A C 1
ATOM 2699 O O . ALA A 1 339 ? 25.469 17.143 17.906 1.00 41.22 339 ALA A O 1
ATOM 2700 N N . GLY A 1 340 ? 26.253 15.492 19.183 1.00 53.44 340 GLY A N 1
ATOM 2701 C CA . GLY A 1 340 ? 27.047 14.831 18.137 1.00 53.44 340 GLY A CA 1
ATOM 2702 C C . GLY A 1 340 ? 26.255 14.278 16.939 1.00 53.44 340 GLY A C 1
ATOM 2703 O O . GLY A 1 340 ? 25.060 14.017 17.022 1.00 53.44 340 GLY A O 1
ATOM 2704 N N . SER A 1 341 ? 26.962 14.061 15.823 1.00 64.88 341 SER A N 1
ATOM 2705 C CA . SER A 1 341 ? 26.422 13.566 14.544 1.00 64.88 341 SER A CA 1
ATOM 2706 C C . SER A 1 341 ? 25.585 12.273 14.681 1.00 64.88 341 SER A C 1
ATOM 2708 O O . SER A 1 341 ? 26.061 11.242 15.161 1.00 64.88 341 SER A O 1
ATOM 2710 N N . TRP A 1 342 ? 24.345 12.314 14.174 1.00 78.25 342 TRP A N 1
ATOM 2711 C CA . TRP A 1 342 ? 23.406 11.182 14.064 1.00 78.25 342 TRP A CA 1
ATOM 2712 C C . TRP A 1 342 ? 23.760 10.173 12.953 1.00 78.25 342 TRP A C 1
ATOM 2714 O O . TRP A 1 342 ? 23.003 9.225 12.702 1.00 78.25 342 TRP A O 1
ATOM 2724 N N . ASP A 1 343 ? 24.896 10.352 12.270 1.00 80.00 343 ASP A N 1
ATOM 2725 C CA . ASP A 1 343 ? 25.295 9.509 11.139 1.00 80.00 343 ASP A CA 1
ATOM 2726 C C . ASP A 1 343 ? 25.463 8.050 11.570 1.00 80.00 343 ASP A C 1
ATOM 2728 O O . ASP A 1 343 ? 24.938 7.145 10.921 1.00 80.00 343 ASP A O 1
ATOM 2732 N N . ARG A 1 344 ? 26.091 7.834 12.732 1.00 86.56 344 ARG A N 1
ATOM 2733 C CA . ARG A 1 344 ? 26.339 6.507 13.316 1.00 86.56 344 ARG A CA 1
ATOM 2734 C C . ARG A 1 344 ? 25.062 5.778 13.689 1.00 86.56 344 ARG A C 1
ATOM 2736 O O . ARG A 1 344 ? 24.941 4.588 13.422 1.00 86.56 344 ARG A O 1
ATOM 2743 N N . PHE A 1 345 ? 24.091 6.489 14.258 1.00 90.06 345 PHE A N 1
ATOM 2744 C CA . PHE A 1 345 ? 22.781 5.915 14.554 1.00 90.06 345 PHE A CA 1
ATOM 2745 C C . PHE A 1 345 ? 22.121 5.387 13.283 1.00 90.06 345 PHE A C 1
ATOM 2747 O O . PHE A 1 345 ? 21.698 4.232 13.224 1.00 90.06 345 PHE A O 1
ATOM 2754 N N . SER A 1 346 ? 22.136 6.214 12.240 1.00 89.00 346 SER A N 1
ATOM 2755 C CA . SER A 1 346 ? 21.478 5.935 10.970 1.00 89.00 346 SER A CA 1
ATOM 2756 C C . SER A 1 346 ? 22.136 4.825 10.137 1.00 89.00 346 SER A C 1
ATOM 2758 O O . SER A 1 346 ? 21.504 4.322 9.205 1.00 89.00 346 SER A O 1
ATOM 2760 N N . GLU A 1 347 ? 23.385 4.442 10.442 1.00 89.94 347 GLU A N 1
ATOM 2761 C CA . GLU A 1 347 ? 24.043 3.248 9.880 1.00 89.94 347 GLU A CA 1
ATOM 2762 C C . GLU A 1 347 ? 23.379 1.947 10.363 1.00 89.94 347 GLU A C 1
ATOM 2764 O O . GLU A 1 347 ? 23.364 0.953 9.639 1.00 89.94 347 GLU A O 1
ATOM 2769 N N . TRP A 1 348 ? 22.832 1.933 11.582 1.00 92.38 348 TRP A N 1
ATOM 2770 C CA . TRP A 1 348 ? 22.298 0.724 12.216 1.00 92.38 348 TRP A CA 1
ATOM 2771 C C . TRP A 1 348 ? 20.771 0.718 12.294 1.00 92.38 348 TRP A C 1
ATOM 2773 O O . TRP A 1 348 ? 20.135 -0.317 12.072 1.00 92.38 348 TRP A O 1
ATOM 2783 N N . ILE A 1 349 ? 20.172 1.858 12.636 1.00 93.94 349 ILE A N 1
ATOM 2784 C CA . ILE A 1 349 ? 18.748 2.011 12.943 1.00 93.94 349 ILE A CA 1
ATOM 2785 C C . ILE A 1 349 ? 18.239 3.269 12.245 1.00 93.94 349 ILE A C 1
ATOM 2787 O O . ILE A 1 349 ? 18.849 4.326 12.315 1.00 93.94 349 ILE A O 1
ATOM 2791 N N . HIS A 1 350 ? 17.103 3.160 11.565 1.00 92.06 350 HIS A N 1
ATOM 2792 C CA . HIS A 1 350 ? 16.475 4.300 10.909 1.00 92.06 350 HIS A CA 1
ATOM 2793 C C . HIS A 1 350 ? 15.734 5.185 11.918 1.00 92.06 350 HIS A C 1
ATOM 2795 O O . HIS A 1 350 ? 15.964 6.387 11.968 1.00 92.06 350 HIS A O 1
ATOM 2801 N N . CYS A 1 351 ? 14.867 4.587 12.737 1.00 94.12 351 CYS A N 1
ATOM 2802 C CA . CYS A 1 351 ? 14.187 5.260 13.842 1.00 94.12 351 CYS A CA 1
ATOM 2803 C C . CYS A 1 351 ? 13.589 4.246 14.828 1.00 94.12 351 CYS A C 1
ATOM 2805 O O . CYS A 1 351 ? 13.488 3.048 14.549 1.00 94.12 351 CYS A O 1
ATOM 2807 N N . ILE A 1 352 ? 13.171 4.742 15.988 1.00 96.44 352 ILE A N 1
ATOM 2808 C CA . ILE A 1 352 ? 12.389 4.027 16.992 1.00 96.44 352 ILE A CA 1
ATOM 2809 C C . ILE A 1 352 ? 11.002 4.671 17.034 1.00 96.44 352 ILE A C 1
ATOM 2811 O O . ILE A 1 352 ? 10.871 5.871 17.271 1.00 96.44 352 ILE A O 1
ATOM 2815 N N . CYS A 1 353 ? 9.968 3.869 16.804 1.00 97.06 353 CYS A N 1
ATOM 2816 C CA . CYS A 1 353 ? 8.572 4.290 16.832 1.00 97.06 353 CYS A CA 1
ATOM 2817 C C . CYS A 1 353 ? 7.876 3.718 18.068 1.00 97.06 353 CYS A C 1
ATOM 2819 O O . CYS A 1 353 ? 7.989 2.526 18.362 1.00 97.06 353 CYS A O 1
ATOM 2821 N N . ILE A 1 354 ? 7.117 4.551 18.769 1.00 96.56 354 ILE A N 1
ATOM 2822 C CA . ILE A 1 354 ? 6.259 4.147 19.880 1.00 96.56 354 ILE A CA 1
ATOM 2823 C C . ILE A 1 354 ? 4.816 4.224 19.408 1.00 96.56 354 ILE A C 1
ATOM 2825 O O . ILE A 1 354 ? 4.352 5.276 18.972 1.00 96.56 354 ILE A O 1
ATOM 2829 N N . VAL A 1 355 ? 4.105 3.107 19.517 1.00 96.25 355 VAL A N 1
ATOM 2830 C CA . VAL A 1 355 ? 2.711 2.994 19.092 1.00 96.25 355 VAL A CA 1
ATOM 2831 C C . VAL A 1 355 ? 1.856 2.630 20.300 1.00 96.25 355 VAL A C 1
ATOM 2833 O O . VAL A 1 355 ? 2.154 1.681 21.031 1.00 96.25 355 VAL A O 1
ATOM 2836 N N . THR A 1 356 ? 0.781 3.377 20.514 1.00 93.19 356 THR A N 1
ATOM 2837 C CA . THR A 1 356 ? -0.210 3.125 21.564 1.00 93.19 356 THR A CA 1
ATOM 2838 C C . THR A 1 356 ? -1.559 2.774 20.977 1.00 93.19 356 THR A C 1
ATOM 2840 O O . THR A 1 356 ? -1.798 2.900 19.778 1.00 93.19 356 THR A O 1
ATOM 2843 N N . PHE A 1 357 ? -2.441 2.278 21.840 1.00 89.12 357 PHE A N 1
ATOM 2844 C CA . PHE A 1 357 ? -3.839 2.093 21.502 1.00 89.12 357 PHE A CA 1
ATOM 2845 C C . PHE A 1 357 ? -4.665 3.227 22.112 1.00 89.12 357 PHE A C 1
ATOM 2847 O O . PHE A 1 357 ? -4.931 3.233 23.316 1.00 89.12 357 PHE A O 1
ATOM 2854 N N . ASP A 1 358 ? -5.069 4.167 21.271 1.00 85.25 358 ASP A N 1
ATOM 2855 C CA . ASP A 1 358 ? -6.015 5.225 21.589 1.00 85.25 358 ASP A CA 1
ATOM 2856 C C . ASP A 1 358 ? -7.461 4.704 21.471 1.00 85.25 358 ASP A C 1
ATOM 2858 O O . ASP A 1 358 ? -7.773 3.848 20.640 1.00 85.25 358 ASP A O 1
ATOM 2862 N N . LEU A 1 359 ? -8.362 5.179 22.335 1.00 79.50 359 LEU A N 1
ATOM 2863 C CA . LEU A 1 359 ? -9.750 4.702 22.361 1.00 79.50 359 LEU A CA 1
ATOM 2864 C C . LEU A 1 359 ? -10.593 5.225 21.191 1.00 79.50 359 LEU A C 1
ATOM 2866 O O . LEU A 1 359 ? -11.536 4.543 20.793 1.00 79.50 359 LEU A O 1
ATOM 2870 N N . GLU A 1 360 ? -10.270 6.403 20.662 1.00 77.88 360 GLU A N 1
ATOM 2871 C CA . GLU A 1 360 ? -10.982 7.048 19.557 1.00 77.88 360 GLU A CA 1
ATOM 2872 C C . GLU A 1 360 ? -10.339 6.705 18.210 1.00 77.88 360 GLU A C 1
ATOM 2874 O O . GLU A 1 360 ? -11.042 6.426 17.238 1.00 77.88 360 GLU A O 1
ATOM 2879 N N . LEU A 1 361 ? -9.002 6.697 18.157 1.00 79.75 361 LEU A N 1
ATOM 2880 C CA . LEU A 1 361 ? -8.240 6.506 16.918 1.00 79.75 361 LEU A CA 1
ATOM 2881 C C . LEU A 1 361 ? -7.828 5.046 16.662 1.00 79.75 361 LEU A C 1
ATOM 2883 O O . LEU A 1 361 ? -7.525 4.690 15.524 1.00 79.75 361 LEU A O 1
ATOM 2887 N N . GLY A 1 362 ? -7.828 4.186 17.685 1.00 87.06 362 GLY A N 1
ATOM 2888 C CA . GLY A 1 362 ? -7.269 2.836 17.599 1.00 87.06 362 GLY A CA 1
ATOM 2889 C C . GLY A 1 362 ? -5.744 2.842 17.736 1.00 87.06 362 GLY A C 1
ATOM 2890 O O . GLY A 1 362 ? -5.194 3.537 18.584 1.00 87.06 362 GLY A O 1
ATOM 2891 N N . GLN A 1 363 ? -5.030 2.043 16.940 1.00 90.69 363 GLN A N 1
ATOM 2892 C CA . GLN A 1 363 ? -3.564 2.043 16.953 1.00 90.69 363 GLN A CA 1
ATOM 2893 C C . GLN A 1 363 ? -3.033 3.376 16.410 1.00 90.69 363 GLN A C 1
ATOM 2895 O O . GLN A 1 363 ? -3.245 3.695 15.242 1.00 90.69 363 GLN A O 1
ATOM 2900 N N . ALA A 1 364 ? -2.316 4.133 17.237 1.00 92.25 364 ALA A N 1
ATOM 2901 C CA . ALA A 1 364 ? -1.831 5.466 16.903 1.00 92.25 364 ALA A CA 1
ATOM 2902 C C . ALA A 1 364 ? -0.342 5.622 17.229 1.00 92.25 364 ALA A C 1
ATOM 2904 O O . ALA A 1 364 ? 0.173 5.054 18.196 1.00 92.25 364 ALA A O 1
ATOM 2905 N N . MET A 1 365 ? 0.359 6.396 16.399 1.00 94.44 365 MET A N 1
ATOM 2906 C CA . MET A 1 365 ? 1.753 6.761 16.634 1.00 94.44 365 MET A CA 1
ATOM 2907 C C . MET A 1 365 ? 1.815 7.776 17.778 1.00 94.44 365 MET A C 1
ATOM 2909 O O . MET A 1 365 ? 1.225 8.848 17.680 1.00 94.44 365 MET A O 1
ATOM 2913 N N . GLU A 1 366 ? 2.534 7.449 18.847 1.00 93.31 366 GLU A N 1
ATOM 2914 C CA . GLU A 1 366 ? 2.751 8.355 19.980 1.00 93.31 366 GLU A CA 1
ATOM 2915 C C . GLU A 1 366 ? 4.035 9.164 19.802 1.00 93.31 366 GLU A C 1
ATOM 2917 O O . GLU A 1 366 ? 4.046 10.367 20.041 1.00 93.31 366 GLU A O 1
ATOM 2922 N N . LEU A 1 367 ? 5.121 8.506 19.384 1.00 93.00 367 LEU A N 1
ATOM 2923 C CA . LEU A 1 367 ? 6.442 9.123 19.302 1.00 93.00 367 LEU A CA 1
ATOM 2924 C C . LEU A 1 367 ? 7.285 8.482 18.198 1.00 93.00 367 LEU A C 1
ATOM 2926 O O . LEU A 1 367 ? 7.290 7.262 18.041 1.00 93.00 367 LEU A O 1
ATOM 2930 N N . ILE A 1 368 ? 8.049 9.311 17.490 1.00 93.50 368 ILE A N 1
ATOM 2931 C CA . ILE A 1 368 ? 9.129 8.893 16.591 1.00 93.50 368 ILE A CA 1
ATOM 2932 C C . ILE A 1 368 ? 10.422 9.507 17.126 1.00 93.50 368 ILE A C 1
ATOM 2934 O O . ILE A 1 368 ? 10.467 10.700 17.431 1.00 93.50 368 ILE A O 1
ATOM 2938 N N . TYR A 1 369 ? 11.461 8.688 17.262 1.00 90.12 369 TYR A N 1
ATOM 2939 C CA . TYR A 1 369 ? 12.769 9.122 17.733 1.00 90.12 369 TYR A CA 1
ATOM 2940 C C . TYR A 1 369 ? 13.882 8.573 16.822 1.00 90.12 369 TYR A C 1
ATOM 2942 O O . TYR A 1 369 ? 13.846 7.384 16.498 1.00 90.12 369 TYR A O 1
ATOM 2950 N N . PRO A 1 370 ? 14.894 9.370 16.431 1.00 89.38 370 PRO A N 1
ATOM 2951 C CA . PRO A 1 370 ? 15.071 10.802 16.703 1.00 89.38 370 PRO A CA 1
ATOM 2952 C C . PRO A 1 370 ? 13.994 11.696 16.065 1.00 89.38 370 PRO A C 1
ATOM 2954 O O . PRO A 1 370 ? 13.420 11.348 15.037 1.00 89.38 370 PRO A O 1
ATOM 2957 N N . LYS A 1 371 ? 13.733 12.869 16.663 1.00 83.62 371 LYS A N 1
ATOM 2958 C CA . LYS A 1 371 ? 12.617 13.764 16.279 1.00 83.62 371 LYS A CA 1
ATOM 2959 C C . LYS A 1 371 ? 12.737 14.369 14.869 1.00 83.62 371 LYS A C 1
ATOM 2961 O O . LYS A 1 371 ? 11.735 14.820 14.331 1.00 83.62 371 LYS A O 1
ATOM 2966 N N . HIS A 1 372 ? 13.935 14.376 14.280 1.00 80.94 372 HIS A N 1
ATOM 2967 C CA . HIS A 1 372 ? 14.172 14.888 12.925 1.00 80.94 372 HIS A CA 1
ATOM 2968 C C . HIS A 1 372 ? 13.786 13.893 11.817 1.00 80.94 372 HIS A C 1
ATOM 2970 O O . HIS A 1 372 ? 13.699 14.282 10.657 1.00 80.94 372 HIS A O 1
ATOM 2976 N N . VAL A 1 373 ? 13.585 12.608 12.142 1.00 84.69 373 VAL A N 1
ATOM 2977 C CA . VAL A 1 373 ? 13.250 11.591 11.138 1.00 84.69 373 VAL A CA 1
ATOM 2978 C C . VAL A 1 373 ? 11.793 11.743 10.713 1.00 84.69 373 VAL A C 1
ATOM 2980 O O . VAL A 1 373 ? 10.879 11.647 11.534 1.00 84.69 373 VAL A O 1
ATOM 2983 N N . THR A 1 374 ? 11.566 11.929 9.414 1.00 84.06 374 THR A N 1
ATOM 2984 C CA . THR A 1 374 ? 10.230 12.052 8.829 1.00 84.06 374 THR A CA 1
ATOM 2985 C C . THR A 1 374 ? 9.814 10.744 8.152 1.00 84.06 374 THR A C 1
ATOM 2987 O O . THR A 1 374 ? 10.509 10.191 7.303 1.00 84.06 374 THR A O 1
ATOM 2990 N N . LEU A 1 375 ? 8.654 10.223 8.553 1.00 88.94 375 LEU A N 1
ATOM 2991 C CA . LEU A 1 375 ? 8.000 9.083 7.906 1.00 88.94 375 LEU A CA 1
ATOM 2992 C C . LEU A 1 375 ? 6.777 9.580 7.139 1.00 88.94 375 LEU A C 1
ATOM 2994 O O . LEU A 1 375 ? 6.069 10.474 7.613 1.00 88.94 375 LEU A O 1
ATOM 2998 N N . THR A 1 376 ? 6.493 8.979 5.985 1.00 90.31 376 THR A N 1
ATOM 2999 C CA . THR A 1 376 ? 5.267 9.276 5.234 1.00 90.31 376 THR A CA 1
ATOM 3000 C C . THR A 1 376 ? 4.029 8.816 6.012 1.00 90.31 376 THR A C 1
ATOM 3002 O O . THR A 1 376 ? 4.091 7.879 6.810 1.00 90.31 376 THR A O 1
ATOM 3005 N N . GLU A 1 377 ? 2.870 9.431 5.767 1.00 88.75 377 GLU A N 1
ATOM 3006 C CA . GLU A 1 377 ? 1.620 9.041 6.444 1.00 88.75 377 GLU A CA 1
ATOM 3007 C C . GLU A 1 377 ? 1.235 7.576 6.180 1.00 88.75 377 GLU A C 1
ATOM 3009 O O . GLU A 1 377 ? 0.715 6.890 7.063 1.00 88.75 377 GLU A O 1
ATOM 3014 N N . GLN A 1 378 ? 1.562 7.057 4.992 1.00 88.50 378 GLN A N 1
ATOM 3015 C CA . GLN A 1 378 ? 1.372 5.646 4.659 1.00 88.50 378 GLN A CA 1
ATOM 3016 C C . GLN A 1 378 ? 2.274 4.730 5.499 1.00 88.50 378 GLN A C 1
ATOM 3018 O O . GLN A 1 378 ? 1.798 3.730 6.037 1.00 88.50 378 GLN A O 1
ATOM 3023 N N . GLU A 1 379 ? 3.557 5.074 5.657 1.00 90.88 379 GLU A N 1
ATOM 3024 C CA . GLU A 1 379 ? 4.494 4.313 6.494 1.00 90.88 379 GLU A CA 1
ATOM 3025 C C . GLU A 1 379 ? 4.065 4.334 7.963 1.00 90.88 379 GLU A C 1
ATOM 3027 O O . GLU A 1 379 ? 4.017 3.276 8.588 1.00 90.88 379 GLU A O 1
ATOM 3032 N N . LYS A 1 380 ? 3.675 5.501 8.499 1.00 92.38 380 LYS A N 1
ATOM 3033 C CA . LYS A 1 380 ? 3.148 5.622 9.869 1.00 92.38 380 LYS A CA 1
ATOM 3034 C C . LYS A 1 380 ? 1.941 4.711 10.077 1.00 92.38 380 LYS A C 1
ATOM 3036 O O . LYS A 1 380 ? 1.924 3.932 11.025 1.00 92.38 380 LYS A O 1
ATOM 3041 N N . THR A 1 381 ? 0.976 4.761 9.160 1.00 91.00 381 THR A N 1
ATOM 3042 C CA . THR A 1 381 ? -0.242 3.941 9.216 1.00 91.00 381 THR A CA 1
ATOM 3043 C C . THR A 1 381 ? 0.086 2.445 9.196 1.00 91.00 381 THR A C 1
ATOM 3045 O O . THR A 1 381 ? -0.391 1.693 10.047 1.00 91.00 381 THR A O 1
ATOM 3048 N N . ASN A 1 382 ? 0.954 2.010 8.277 1.00 91.44 382 ASN A N 1
ATOM 3049 C CA . ASN A 1 382 ? 1.377 0.612 8.184 1.00 91.44 382 ASN A CA 1
ATOM 3050 C C . ASN A 1 382 ? 2.114 0.153 9.452 1.00 91.44 382 ASN A C 1
ATOM 3052 O O . ASN A 1 382 ? 1.825 -0.927 9.965 1.00 91.44 382 ASN A O 1
ATOM 3056 N N . ILE A 1 383 ? 3.015 0.978 9.999 1.00 94.38 383 ILE A N 1
ATOM 3057 C CA . ILE A 1 383 ? 3.713 0.685 11.259 1.00 94.38 383 ILE A CA 1
ATOM 3058 C C . ILE A 1 383 ? 2.708 0.543 12.405 1.00 94.38 383 ILE A C 1
ATOM 3060 O O . ILE A 1 383 ? 2.793 -0.428 13.153 1.00 94.38 383 ILE A O 1
ATOM 3064 N N . CYS A 1 384 ? 1.735 1.451 12.533 1.00 93.94 384 CYS A N 1
ATOM 3065 C CA . CYS A 1 384 ? 0.736 1.400 13.601 1.00 93.94 384 CYS A CA 1
ATOM 3066 C C . CYS A 1 384 ? -0.075 0.097 13.583 1.00 93.94 384 CYS A C 1
ATOM 3068 O O . CYS A 1 384 ? -0.226 -0.544 14.624 1.00 93.94 384 CYS A O 1
ATOM 3070 N N . TYR A 1 385 ? -0.551 -0.332 12.411 1.00 91.62 385 TYR A N 1
ATOM 3071 C CA . TYR A 1 385 ? -1.334 -1.565 12.294 1.00 91.62 385 TYR A CA 1
ATOM 3072 C C . TYR A 1 385 ? -0.496 -2.834 12.436 1.00 91.62 385 TYR A C 1
ATOM 3074 O O . TYR A 1 385 ? -0.969 -3.813 13.009 1.00 91.62 385 TYR A O 1
ATOM 3082 N N . LEU A 1 386 ? 0.743 -2.836 11.942 1.00 93.38 386 LEU A N 1
ATOM 3083 C CA . LEU A 1 386 ? 1.634 -3.991 12.047 1.00 93.38 386 LEU A CA 1
ATOM 3084 C C . LEU A 1 386 ? 2.290 -4.110 13.429 1.00 93.38 386 LEU A C 1
ATOM 3086 O O . LEU A 1 386 ? 2.762 -5.187 13.778 1.00 93.38 386 LEU A O 1
ATOM 3090 N N . ALA A 1 387 ? 2.287 -3.052 14.244 1.00 94.12 387 ALA A N 1
ATOM 3091 C CA . ALA A 1 387 ? 2.817 -3.071 15.606 1.00 94.12 387 ALA A CA 1
ATOM 3092 C C . ALA A 1 387 ? 1.923 -3.823 16.612 1.00 94.12 387 ALA A C 1
ATOM 3094 O O . ALA A 1 387 ? 2.356 -4.059 17.742 1.00 94.12 387 ALA A O 1
ATOM 3095 N N . PHE A 1 388 ? 0.693 -4.189 16.237 1.00 91.00 388 PHE A N 1
ATOM 3096 C CA . PHE A 1 388 ? -0.284 -4.837 17.116 1.00 91.00 388 PHE A CA 1
ATOM 3097 C C . PHE A 1 388 ? -0.755 -6.178 16.538 1.00 91.00 388 PHE A C 1
ATOM 3099 O O . PHE A 1 388 ? -0.968 -6.285 15.332 1.00 91.00 388 PHE A O 1
ATOM 3106 N N . PRO A 1 389 ? -0.990 -7.200 17.381 1.00 86.75 389 PRO A N 1
ATOM 3107 C CA . PRO A 1 389 ? -1.664 -8.416 16.944 1.00 86.75 389 PRO A CA 1
ATOM 3108 C C . PRO A 1 389 ? -3.116 -8.136 16.501 1.00 86.75 389 PRO A C 1
ATOM 3110 O O . PRO A 1 389 ? -3.913 -7.596 17.263 1.00 86.75 389 PRO A O 1
ATOM 3113 N N . ASP A 1 390 ? -3.479 -8.577 15.297 1.00 79.38 390 ASP A N 1
ATOM 3114 C CA . ASP A 1 390 ? -4.814 -8.451 14.674 1.00 79.38 390 ASP A CA 1
ATOM 3115 C C . ASP A 1 390 ? -5.906 -9.286 15.382 1.00 79.38 390 ASP A C 1
ATOM 3117 O O . ASP A 1 390 ? -7.101 -9.096 15.174 1.00 79.38 390 ASP A O 1
ATOM 3121 N N . SER A 1 391 ? -5.514 -10.224 16.253 1.00 69.69 391 SER A N 1
ATOM 3122 C CA . SER A 1 391 ? -6.436 -10.979 17.106 1.00 69.69 391 SER A CA 1
ATOM 3123 C C . SER A 1 391 ? -6.045 -10.860 18.577 1.00 69.69 391 SER A C 1
ATOM 3125 O O . SER A 1 391 ? -4.892 -11.068 18.947 1.00 69.69 391 SER A O 1
ATOM 3127 N N . ASN A 1 392 ? -7.037 -10.612 19.436 1.00 57.72 392 ASN A N 1
ATOM 3128 C CA . ASN A 1 392 ? -6.871 -10.553 20.894 1.00 57.72 392 ASN A CA 1
ATOM 3129 C C . ASN A 1 392 ? -6.699 -11.943 21.545 1.00 57.72 392 ASN A C 1
ATOM 3131 O O . ASN A 1 392 ? -6.468 -12.047 22.753 1.00 57.72 392 ASN A O 1
ATOM 3135 N N . SER A 1 393 ? -6.864 -13.026 20.782 1.00 53.09 393 SER A N 1
ATOM 3136 C CA . SER A 1 393 ? -6.865 -14.399 21.289 1.00 53.09 393 SER A CA 1
ATOM 3137 C C . SER A 1 393 ? -5.445 -14.971 21.390 1.00 53.09 393 SER A C 1
ATOM 3139 O O . SER A 1 393 ? -5.067 -15.817 20.588 1.00 53.09 393 SER A O 1
ATOM 3141 N N . GLY A 1 394 ? -4.651 -14.532 22.372 1.00 55.16 394 GLY A N 1
ATOM 3142 C CA . GLY A 1 394 ? -3.429 -15.264 22.751 1.00 55.16 394 GLY A CA 1
ATOM 3143 C C . GLY A 1 394 ? -2.239 -14.443 23.248 1.00 55.16 394 GLY A C 1
ATOM 3144 O O . GLY A 1 394 ? -1.361 -15.011 23.889 1.00 55.16 394 GLY A O 1
ATOM 3145 N N . CYS A 1 395 ? -2.209 -13.130 23.021 1.00 63.28 395 CYS A N 1
ATOM 3146 C CA . CYS A 1 395 ? -1.033 -12.290 23.293 1.00 63.28 395 CYS A CA 1
ATOM 3147 C C . CYS A 1 395 ? -1.092 -11.572 24.656 1.00 63.28 395 CYS A C 1
ATOM 3149 O O . CYS A 1 395 ? -0.935 -10.360 24.718 1.00 63.28 395 CYS A O 1
ATOM 3151 N N . MET A 1 396 ? -1.357 -12.287 25.756 1.00 76.69 396 MET A N 1
ATOM 3152 C CA . MET A 1 396 ? -1.220 -11.698 27.101 1.00 76.69 396 MET A CA 1
ATOM 3153 C C . MET A 1 396 ? 0.251 -11.694 27.528 1.00 76.69 396 MET A C 1
ATOM 3155 O O . MET A 1 396 ? 0.908 -12.730 27.462 1.00 76.69 396 MET A O 1
ATOM 3159 N N . GLY A 1 397 ? 0.736 -10.559 28.031 1.00 85.94 397 GLY A N 1
ATOM 3160 C CA . GLY A 1 397 ? 2.130 -10.345 28.414 1.00 85.94 397 GLY A CA 1
ATOM 3161 C C . GLY A 1 397 ? 2.936 -9.660 27.313 1.00 85.94 397 GLY A C 1
ATOM 3162 O O . GLY A 1 397 ? 2.413 -8.810 26.594 1.00 85.94 397 GLY A O 1
ATOM 3163 N N . ASP A 1 398 ? 4.210 -10.026 27.211 1.00 90.75 398 ASP A N 1
ATOM 3164 C CA . ASP A 1 398 ? 5.152 -9.453 26.252 1.00 90.75 398 ASP A CA 1
ATOM 3165 C C . ASP A 1 398 ? 5.300 -10.374 25.035 1.00 90.75 398 ASP A C 1
ATOM 3167 O O . ASP A 1 398 ? 5.376 -11.597 25.162 1.00 90.75 398 ASP A O 1
ATOM 3171 N N . SER A 1 399 ? 5.310 -9.798 23.837 1.00 91.00 399 SER A N 1
ATOM 3172 C CA . SER A 1 399 ? 5.463 -10.512 22.568 1.00 91.00 399 SER A CA 1
ATOM 3173 C C . SER A 1 399 ? 6.458 -9.784 21.676 1.00 91.00 399 SER A C 1
ATOM 3175 O O . SER A 1 399 ? 6.394 -8.565 21.535 1.00 91.00 399 SER A O 1
ATOM 3177 N N . GLN A 1 400 ? 7.355 -10.542 21.047 1.00 93.44 400 GLN A N 1
ATOM 3178 C CA . GLN A 1 400 ? 8.336 -10.015 20.101 1.00 93.44 400 GLN A CA 1
ATOM 3179 C C . GLN A 1 400 ? 8.150 -10.656 18.738 1.00 93.44 400 GLN A C 1
ATOM 3181 O O . GLN A 1 400 ? 8.024 -11.877 18.629 1.00 93.44 400 GLN A O 1
ATOM 3186 N N . PHE A 1 401 ? 8.109 -9.841 17.699 1.00 94.69 401 PHE A N 1
ATOM 3187 C CA . PHE A 1 401 ? 8.012 -10.300 16.321 1.00 94.69 401 PHE A CA 1
ATOM 3188 C C . PHE A 1 401 ? 8.617 -9.250 15.395 1.00 94.69 401 PHE A C 1
ATOM 3190 O O . PHE A 1 401 ? 8.888 -8.124 15.807 1.00 94.69 401 PHE A O 1
ATOM 3197 N N . HIS A 1 402 ? 8.866 -9.616 14.145 1.00 96.19 402 HIS A N 1
ATOM 3198 C CA . HIS A 1 402 ? 9.376 -8.684 13.151 1.00 96.19 402 HIS A CA 1
ATOM 3199 C C . HIS A 1 402 ? 8.418 -8.584 11.972 1.00 96.19 402 HIS A C 1
ATOM 3201 O O . HIS A 1 402 ? 7.678 -9.517 11.659 1.00 96.19 402 HIS A O 1
ATOM 3207 N N . ILE A 1 403 ? 8.439 -7.424 11.338 1.00 95.62 403 ILE A N 1
ATOM 3208 C CA . ILE A 1 403 ? 7.579 -7.035 10.231 1.00 95.62 403 ILE A CA 1
ATOM 3209 C C . ILE A 1 403 ? 8.456 -6.535 9.087 1.00 95.62 403 ILE A C 1
ATOM 3211 O O . ILE A 1 403 ? 9.578 -6.072 9.305 1.00 95.62 403 ILE A O 1
ATOM 3215 N N . ARG A 1 404 ? 7.942 -6.633 7.863 1.00 94.25 404 ARG A N 1
ATOM 3216 C CA . ARG A 1 404 ? 8.617 -6.136 6.665 1.00 94.25 404 ARG A CA 1
ATOM 3217 C C . ARG A 1 404 ? 7.673 -5.189 5.939 1.00 94.25 404 ARG A C 1
ATOM 3219 O O . ARG A 1 404 ? 6.544 -5.567 5.641 1.00 94.25 404 ARG A O 1
ATOM 3226 N N . LEU A 1 405 ? 8.134 -3.965 5.715 1.00 91.38 405 LEU A N 1
ATOM 3227 C CA . LEU A 1 405 ? 7.346 -2.841 5.208 1.00 91.38 405 LEU A CA 1
ATOM 3228 C C . LEU A 1 405 ? 7.972 -2.340 3.911 1.00 91.38 405 LEU A C 1
ATOM 3230 O O . LEU A 1 405 ? 9.183 -2.131 3.879 1.00 91.38 405 LEU A O 1
ATOM 3234 N N . ARG A 1 406 ? 7.181 -2.125 2.859 1.00 90.12 406 ARG A N 1
ATOM 3235 C CA . ARG A 1 406 ? 7.675 -1.519 1.615 1.00 90.12 406 ARG A CA 1
ATOM 3236 C C . ARG A 1 406 ? 7.936 -0.024 1.827 1.00 90.12 406 ARG A C 1
ATOM 3238 O O . ARG A 1 406 ? 7.145 0.652 2.478 1.00 90.12 406 ARG A O 1
ATOM 3245 N N . VAL A 1 407 ? 9.046 0.476 1.291 1.00 88.19 407 VAL A N 1
ATOM 3246 C CA . VAL A 1 407 ? 9.408 1.903 1.341 1.00 88.19 407 VAL A CA 1
ATOM 3247 C C . VAL A 1 407 ? 8.575 2.674 0.318 1.00 88.19 407 VAL A C 1
ATOM 3249 O O . VAL A 1 407 ? 8.481 2.255 -0.839 1.00 88.19 407 VAL A O 1
ATOM 3252 N N . SER A 1 408 ? 7.995 3.808 0.718 1.00 82.75 408 SER A N 1
ATOM 3253 C CA . SER A 1 408 ? 7.178 4.634 -0.180 1.00 82.75 408 SER A CA 1
ATOM 3254 C C . SER A 1 408 ? 8.029 5.273 -1.297 1.00 82.75 408 SER A C 1
ATOM 3256 O O . SER A 1 408 ? 9.072 5.873 -1.006 1.00 82.75 408 SER A O 1
ATOM 3258 N N . PRO A 1 409 ? 7.613 5.197 -2.579 1.00 72.94 409 PRO A N 1
ATOM 3259 C CA . PRO A 1 409 ? 8.351 5.814 -3.680 1.00 72.94 409 PRO A CA 1
ATOM 3260 C C . PRO A 1 409 ? 8.368 7.344 -3.529 1.00 72.94 409 PRO A C 1
ATOM 3262 O O . PRO A 1 409 ? 7.327 7.961 -3.325 1.00 72.94 409 PRO A O 1
ATOM 3265 N N . GLY A 1 410 ? 9.554 7.954 -3.631 1.00 64.38 410 GLY A N 1
ATOM 3266 C CA . GLY A 1 410 ? 9.741 9.407 -3.485 1.00 64.38 410 GLY A CA 1
ATOM 3267 C C . GLY A 1 410 ? 10.052 9.900 -2.065 1.00 64.38 410 GLY A C 1
ATOM 3268 O O . GLY A 1 410 ? 10.250 11.096 -1.886 1.00 64.38 410 GLY A O 1
ATOM 3269 N N . SER A 1 411 ? 10.140 9.009 -1.070 1.00 70.75 411 SER A N 1
ATOM 3270 C CA . SER A 1 411 ? 10.651 9.343 0.271 1.00 70.75 411 SER A CA 1
ATOM 3271 C C . SER A 1 411 ? 12.164 9.626 0.242 1.00 70.75 411 SER A C 1
ATOM 3273 O O . SER A 1 411 ? 12.888 9.035 -0.567 1.00 70.75 411 SER A O 1
ATOM 3275 N N . GLU A 1 412 ? 12.676 10.455 1.161 1.00 64.44 412 GLU A N 1
ATOM 3276 C CA . GLU A 1 412 ? 14.127 10.620 1.403 1.00 64.44 412 GLU A CA 1
ATOM 3277 C C . GLU A 1 412 ? 14.813 9.273 1.686 1.00 64.44 412 GLU A C 1
ATOM 3279 O O . GLU A 1 412 ? 15.975 9.047 1.351 1.00 64.44 412 GLU A O 1
ATOM 3284 N N . SER A 1 413 ? 14.042 8.324 2.216 1.00 69.69 413 SER A N 1
ATOM 3285 C CA . SER A 1 413 ? 14.460 6.953 2.482 1.00 69.69 413 SER A CA 1
ATOM 3286 C C . SER A 1 413 ? 14.500 6.053 1.236 1.00 69.69 413 SER A C 1
ATOM 3288 O O . SER A 1 413 ? 14.762 4.861 1.344 1.00 69.69 413 SER A O 1
ATOM 3290 N N . SER A 1 414 ? 14.245 6.557 0.030 1.00 72.31 414 SER A N 1
ATOM 3291 C CA . SER A 1 414 ? 14.235 5.734 -1.193 1.00 72.31 414 SER A CA 1
ATOM 3292 C C . SER A 1 414 ? 15.619 5.230 -1.633 1.00 72.31 414 SER A C 1
ATOM 3294 O O . SER A 1 414 ? 15.701 4.334 -2.472 1.00 72.31 414 SER A O 1
ATOM 3296 N N . SER A 1 415 ? 16.705 5.761 -1.060 1.00 79.94 415 SER A N 1
ATOM 3297 C CA . SER A 1 415 ? 18.081 5.371 -1.381 1.00 79.94 415 SER A CA 1
ATOM 3298 C C . SER A 1 415 ? 18.835 4.821 -0.166 1.00 79.94 415 SER A C 1
ATOM 3300 O O . SER A 1 415 ? 18.588 5.208 0.976 1.00 79.94 415 SER A O 1
ATOM 3302 N N . LEU A 1 416 ? 19.767 3.894 -0.410 1.00 83.69 416 LEU A N 1
ATOM 3303 C CA . LEU A 1 416 ? 20.694 3.424 0.619 1.00 83.69 416 LEU A CA 1
ATOM 3304 C C . LEU A 1 416 ? 21.834 4.429 0.807 1.00 83.69 416 LEU A C 1
ATOM 3306 O O . LEU A 1 416 ? 22.386 4.946 -0.165 1.00 83.69 416 LEU A O 1
ATOM 3310 N N . ARG A 1 417 ? 22.233 4.640 2.066 1.00 82.50 417 ARG A N 1
ATOM 3311 C CA . ARG A 1 417 ? 23.428 5.432 2.402 1.00 82.50 417 ARG A CA 1
ATOM 3312 C C . ARG A 1 417 ? 24.701 4.787 1.846 1.00 82.50 417 ARG A C 1
ATOM 3314 O O . ARG A 1 417 ? 24.741 3.580 1.597 1.00 82.50 417 ARG A O 1
ATOM 3321 N N . LYS A 1 418 ? 25.762 5.580 1.692 1.00 80.69 418 LYS A N 1
ATOM 3322 C CA . LYS A 1 418 ? 27.054 5.108 1.171 1.00 80.69 418 LYS A CA 1
ATOM 3323 C C . LYS A 1 418 ? 27.630 3.970 2.019 1.00 80.69 418 LYS A C 1
ATOM 3325 O O . LYS A 1 418 ? 28.161 3.014 1.466 1.00 80.69 418 LYS A O 1
ATOM 3330 N N . GLU A 1 419 ? 27.462 4.050 3.331 1.00 82.94 419 GLU A N 1
ATOM 3331 C CA . GLU A 1 419 ? 27.907 3.068 4.320 1.00 82.94 419 GLU A CA 1
ATOM 3332 C C . GLU A 1 419 ? 27.163 1.739 4.136 1.00 82.94 419 GLU A C 1
ATOM 3334 O O . GLU A 1 419 ? 27.777 0.678 4.133 1.00 82.94 419 GLU A O 1
ATOM 3339 N N . HIS A 1 420 ? 25.851 1.785 3.868 1.00 86.38 420 HIS A N 1
ATOM 3340 C CA . HIS A 1 420 ? 25.062 0.592 3.548 1.00 86.38 420 HIS A CA 1
ATOM 3341 C C . HIS A 1 420 ? 25.499 -0.054 2.229 1.00 86.38 420 HIS A C 1
ATOM 3343 O O . HIS A 1 420 ? 25.552 -1.279 2.127 1.00 86.38 420 HIS A O 1
ATOM 3349 N N . LEU A 1 421 ? 25.805 0.754 1.208 1.00 84.00 421 LEU A N 1
ATOM 3350 C CA . LEU A 1 421 ? 26.304 0.252 -0.074 1.00 84.00 421 LEU A CA 1
ATOM 3351 C C . LEU A 1 421 ? 27.676 -0.415 0.090 1.00 84.00 421 LEU A C 1
ATOM 3353 O O . LEU A 1 421 ? 27.885 -1.505 -0.439 1.00 84.00 421 LEU A O 1
ATOM 3357 N N . ASP A 1 422 ? 28.580 0.199 0.856 1.00 80.62 422 ASP A N 1
ATOM 3358 C CA . ASP A 1 422 ? 29.900 -0.362 1.153 1.00 80.62 422 ASP A CA 1
ATOM 3359 C C . ASP A 1 422 ? 29.808 -1.638 2.003 1.00 80.62 422 ASP A C 1
ATOM 3361 O O . ASP A 1 422 ? 30.449 -2.648 1.702 1.00 80.62 422 ASP A O 1
ATOM 3365 N N . PHE A 1 423 ? 28.930 -1.658 3.005 1.00 86.19 423 PHE A N 1
ATOM 3366 C CA . PHE A 1 423 ? 28.641 -2.857 3.786 1.00 86.19 423 PHE A CA 1
ATOM 3367 C C . PHE A 1 423 ? 28.102 -3.996 2.905 1.00 86.19 423 PHE A C 1
ATOM 3369 O O . PHE A 1 423 ? 28.599 -5.125 2.976 1.00 86.19 423 PHE A O 1
ATOM 3376 N N . ASN A 1 424 ? 27.141 -3.702 2.020 1.00 87.50 424 ASN A N 1
ATOM 3377 C CA . ASN A 1 424 ? 26.527 -4.681 1.118 1.00 87.50 424 ASN A CA 1
ATOM 3378 C C . ASN A 1 424 ? 27.530 -5.340 0.159 1.00 87.50 424 ASN A C 1
ATOM 3380 O O . ASN A 1 424 ? 27.344 -6.503 -0.210 1.00 87.50 424 ASN A O 1
ATOM 3384 N N . CYS A 1 425 ? 28.591 -4.622 -0.217 1.00 76.94 425 CYS A N 1
ATOM 3385 C CA . CYS A 1 425 ? 29.688 -5.133 -1.039 1.00 76.94 425 CYS A CA 1
ATOM 3386 C C . CYS A 1 425 ? 30.528 -6.211 -0.334 1.00 76.94 425 CYS A C 1
ATOM 3388 O O . CYS A 1 425 ? 31.151 -7.034 -1.002 1.00 76.94 425 CYS A O 1
ATOM 3390 N N . HIS A 1 426 ? 30.565 -6.215 1.000 1.00 77.88 426 HIS A N 1
ATOM 3391 C CA . HIS A 1 426 ? 31.450 -7.082 1.780 1.00 77.88 426 HIS A CA 1
ATOM 3392 C C . HIS A 1 426 ? 30.709 -8.193 2.543 1.00 77.88 426 HIS A C 1
ATOM 3394 O O . HIS A 1 426 ? 31.322 -9.205 2.904 1.00 77.88 426 HIS A O 1
ATOM 3400 N N . CYS A 1 427 ? 29.409 -8.035 2.796 1.00 81.25 427 CYS A N 1
ATOM 3401 C CA . CYS A 1 427 ? 28.611 -8.966 3.589 1.00 81.25 427 CYS A CA 1
ATOM 3402 C C . CYS A 1 427 ? 27.871 -10.019 2.740 1.00 81.25 427 CYS A C 1
ATOM 3404 O O . CYS A 1 427 ? 27.650 -9.867 1.535 1.00 81.25 427 CYS A O 1
ATOM 3406 N N . LEU A 1 428 ? 27.482 -11.125 3.384 1.00 81.69 428 LEU A N 1
ATOM 3407 C CA . LEU A 1 428 ? 26.674 -12.169 2.746 1.00 81.69 428 LEU A CA 1
ATOM 3408 C C . LEU A 1 428 ? 25.302 -11.618 2.306 1.00 81.69 428 LEU A C 1
ATOM 3410 O O . LEU A 1 428 ? 24.726 -10.815 3.040 1.00 81.69 428 LEU A O 1
ATOM 3414 N N . PRO A 1 429 ? 24.712 -12.101 1.191 1.00 81.00 429 PRO A N 1
ATOM 3415 C CA . PRO A 1 429 ? 23.421 -11.617 0.687 1.00 81.00 429 PRO A CA 1
ATOM 3416 C C . PRO A 1 429 ? 22.291 -11.567 1.723 1.00 81.00 429 PRO A C 1
ATOM 3418 O O . PRO A 1 429 ? 21.493 -10.639 1.718 1.00 81.00 429 PRO A O 1
ATOM 3421 N N . VAL A 1 430 ? 22.255 -12.529 2.650 1.00 81.75 430 VAL A N 1
ATOM 3422 C CA . VAL A 1 430 ? 21.239 -12.622 3.713 1.00 81.75 430 VAL A CA 1
ATOM 3423 C C . VAL A 1 430 ? 21.350 -11.519 4.781 1.00 81.75 430 VAL A C 1
ATOM 3425 O O . VAL A 1 430 ? 20.414 -11.295 5.542 1.00 81.75 430 VAL A O 1
ATOM 3428 N N . HIS A 1 431 ? 22.489 -10.828 4.854 1.00 87.25 431 HIS A N 1
ATOM 3429 C CA . HIS A 1 431 ? 22.754 -9.755 5.815 1.00 87.25 431 HIS A CA 1
ATOM 3430 C C . HIS A 1 431 ? 22.673 -8.359 5.195 1.00 87.25 431 HIS A C 1
ATOM 3432 O O . HIS A 1 431 ? 22.799 -7.382 5.928 1.00 87.25 431 HIS A 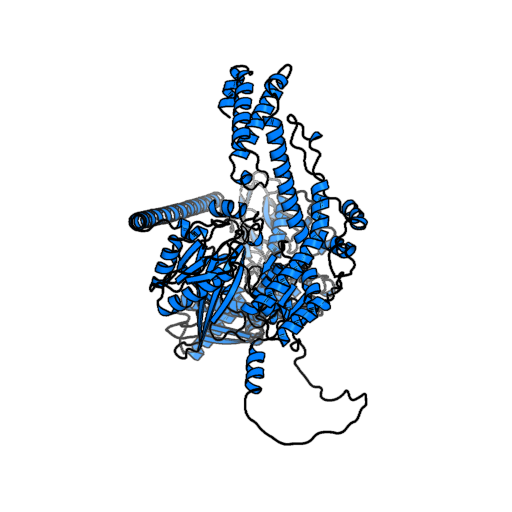O 1
ATOM 3438 N N . ARG A 1 432 ? 22.487 -8.253 3.874 1.00 89.12 432 ARG A N 1
ATOM 3439 C CA . ARG A 1 432 ? 22.510 -6.974 3.159 1.00 89.12 432 ARG A CA 1
ATOM 3440 C C . ARG A 1 432 ? 21.366 -6.060 3.593 1.00 89.12 432 ARG A C 1
ATOM 3442 O O . ARG A 1 432 ? 20.251 -6.514 3.841 1.00 89.12 432 ARG A O 1
ATOM 3449 N N . ALA A 1 433 ? 21.657 -4.765 3.632 1.00 89.50 433 ALA A N 1
ATOM 3450 C CA . ALA A 1 433 ? 20.671 -3.711 3.782 1.00 89.50 433 ALA A CA 1
ATOM 3451 C C . ALA A 1 433 ? 19.698 -3.721 2.592 1.00 89.50 433 ALA A C 1
ATOM 3453 O O . ALA A 1 433 ? 20.138 -3.717 1.436 1.00 89.50 433 ALA A O 1
ATOM 3454 N N . ASP A 1 434 ? 18.395 -3.727 2.876 1.00 87.56 434 ASP A N 1
ATOM 3455 C CA . ASP A 1 434 ? 17.336 -3.778 1.863 1.00 87.56 434 ASP A CA 1
ATOM 3456 C C . ASP A 1 434 ? 16.995 -2.365 1.353 1.00 87.56 434 ASP A C 1
ATOM 3458 O O . ASP A 1 434 ? 16.712 -1.441 2.122 1.00 87.56 434 ASP A O 1
ATOM 3462 N N . LEU A 1 435 ? 17.038 -2.180 0.032 1.00 86.50 435 LEU A N 1
ATOM 3463 C CA . LEU A 1 435 ? 16.696 -0.914 -0.619 1.00 86.50 435 LEU A CA 1
ATOM 3464 C C . LEU A 1 435 ? 15.177 -0.681 -0.648 1.00 86.50 435 LEU A C 1
ATOM 3466 O O . LEU A 1 435 ? 14.725 0.444 -0.445 1.00 86.50 435 LEU A O 1
ATOM 3470 N N . GLY A 1 436 ? 14.394 -1.732 -0.900 1.00 87.75 436 GLY A N 1
ATOM 3471 C CA . GLY A 1 436 ? 12.953 -1.634 -1.140 1.00 87.75 436 GLY A CA 1
ATOM 3472 C C . GLY A 1 436 ? 12.096 -1.776 0.115 1.00 87.75 436 GLY A C 1
ATOM 3473 O O . GLY A 1 436 ? 10.912 -1.443 0.073 1.00 87.75 436 GLY A O 1
ATOM 3474 N N . HIS A 1 437 ? 12.673 -2.259 1.220 1.00 91.94 437 HIS A N 1
ATOM 3475 C CA . HIS A 1 437 ? 11.931 -2.534 2.448 1.00 91.94 437 HIS A CA 1
ATOM 3476 C C . HIS A 1 437 ? 12.639 -2.052 3.715 1.00 91.94 437 HIS A C 1
ATOM 3478 O O . HIS A 1 437 ? 13.865 -2.045 3.812 1.00 91.94 437 HIS A O 1
ATOM 3484 N N . PHE A 1 438 ? 11.833 -1.734 4.723 1.00 93.75 438 PHE A N 1
ATOM 3485 C CA . PHE A 1 438 ? 12.258 -1.644 6.110 1.00 93.75 438 PHE A CA 1
ATOM 3486 C C . PHE A 1 438 ? 11.956 -2.941 6.864 1.00 93.75 438 PHE A C 1
ATOM 3488 O O . PHE A 1 438 ? 10.923 -3.586 6.654 1.00 93.75 438 PHE A O 1
ATOM 3495 N N . TRP A 1 439 ? 12.838 -3.269 7.801 1.00 95.69 439 TRP A N 1
ATOM 3496 C CA . TRP A 1 439 ? 12.624 -4.270 8.836 1.00 95.69 439 TRP A CA 1
ATOM 3497 C C . TRP A 1 439 ? 12.179 -3.568 10.115 1.00 95.69 439 TRP A C 1
ATOM 3499 O O . TRP A 1 439 ? 12.900 -2.722 10.639 1.00 95.69 439 TRP A O 1
ATOM 3509 N N . GLY A 1 440 ? 10.989 -3.904 10.606 1.00 96.50 440 GLY A N 1
ATOM 3510 C CA . GLY A 1 440 ? 10.488 -3.432 11.894 1.00 96.50 440 GLY A CA 1
ATOM 3511 C C . GLY A 1 440 ? 10.586 -4.537 12.938 1.00 96.50 440 GLY A C 1
ATOM 3512 O O . GLY A 1 440 ? 10.054 -5.623 12.729 1.00 96.50 440 GLY A O 1
ATOM 3513 N N . PHE A 1 441 ? 11.236 -4.278 14.066 1.00 97.38 441 PHE A N 1
ATOM 3514 C CA . PHE A 1 441 ? 11.326 -5.205 15.194 1.00 97.38 441 PHE A CA 1
ATOM 3515 C C . PHE A 1 441 ? 10.403 -4.713 16.298 1.00 97.38 441 PHE A C 1
ATOM 3517 O O . PHE A 1 441 ? 10.648 -3.671 16.903 1.00 97.38 441 PHE A O 1
ATOM 3524 N N . VAL A 1 442 ? 9.311 -5.441 16.507 1.00 96.94 442 VAL A N 1
ATOM 3525 C CA . VAL A 1 442 ? 8.203 -5.048 17.370 1.00 96.94 442 VAL A CA 1
ATOM 3526 C C . VAL A 1 442 ? 8.334 -5.742 18.718 1.00 96.94 442 VAL A C 1
ATOM 3528 O O . VAL A 1 442 ? 8.426 -6.967 18.791 1.00 96.94 442 VAL A O 1
ATOM 3531 N N . TYR A 1 443 ? 8.270 -4.952 19.784 1.00 96.81 443 TYR A N 1
ATOM 3532 C CA . TYR A 1 443 ? 8.011 -5.408 21.141 1.00 96.81 443 TYR A CA 1
ATOM 3533 C C . TYR A 1 443 ? 6.639 -4.898 21.569 1.00 96.81 443 TYR A C 1
ATOM 3535 O O . TYR A 1 443 ? 6.460 -3.698 21.774 1.00 96.81 443 TYR A O 1
ATOM 3543 N N . PHE A 1 444 ? 5.680 -5.805 21.708 1.00 94.94 444 PHE A N 1
ATOM 3544 C CA . PHE A 1 444 ? 4.314 -5.511 22.128 1.00 94.94 444 PHE A CA 1
ATOM 3545 C C . PHE A 1 444 ? 4.086 -5.986 23.561 1.00 94.94 444 PHE A C 1
ATOM 3547 O O . PHE A 1 444 ? 4.390 -7.133 23.890 1.00 94.94 444 PHE A O 1
ATOM 3554 N N . ARG A 1 445 ? 3.504 -5.124 24.396 1.00 92.19 445 ARG A N 1
ATOM 3555 C CA . ARG A 1 445 ? 3.102 -5.445 25.768 1.00 92.19 445 ARG A CA 1
ATOM 3556 C C . ARG A 1 445 ? 1.597 -5.308 25.921 1.00 92.19 445 ARG A C 1
ATOM 3558 O O . ARG A 1 445 ? 1.055 -4.234 25.673 1.00 92.19 445 ARG A O 1
ATOM 3565 N N . GLN A 1 446 ? 0.952 -6.359 26.423 1.00 90.50 446 GLN A N 1
ATOM 3566 C CA . GLN A 1 446 ? -0.449 -6.350 26.833 1.00 90.50 446 GLN A CA 1
ATOM 3567 C C . GLN A 1 446 ? -0.621 -6.894 28.251 1.00 90.50 446 GLN A C 1
ATOM 3569 O O . GLN A 1 446 ? -0.513 -8.096 28.493 1.00 90.50 446 GLN A O 1
ATOM 3574 N N . ILE A 1 447 ? -0.954 -6.023 29.201 1.00 89.69 447 ILE A N 1
ATOM 3575 C CA . ILE A 1 447 ? -1.136 -6.390 30.614 1.00 89.69 447 ILE A CA 1
ATOM 3576 C C . ILE A 1 447 ? -2.517 -5.936 31.072 1.00 89.69 447 ILE A C 1
ATOM 3578 O O . ILE A 1 447 ? -2.981 -4.873 30.678 1.00 89.69 447 ILE A O 1
ATOM 3582 N N . LYS A 1 448 ? -3.196 -6.742 31.896 1.00 86.44 448 LYS A N 1
ATOM 3583 C CA . LYS A 1 448 ? -4.455 -6.324 32.526 1.00 86.44 448 LYS A CA 1
ATOM 3584 C C . LYS A 1 448 ? -4.198 -5.145 33.451 1.00 86.44 448 LYS A C 1
ATOM 3586 O O . LYS A 1 448 ? -3.404 -5.259 34.378 1.00 86.44 448 LYS A O 1
ATOM 3591 N N . ASP A 1 449 ? -4.925 -4.065 33.229 1.00 84.62 449 ASP A N 1
ATOM 3592 C CA . ASP A 1 449 ? -4.874 -2.879 34.067 1.00 84.62 449 ASP A CA 1
ATOM 3593 C C . ASP A 1 449 ? -6.300 -2.388 34.306 1.00 84.62 449 ASP A C 1
ATOM 3595 O O . ASP A 1 449 ? -6.967 -1.886 33.402 1.00 84.62 449 ASP A O 1
ATOM 3599 N N . ALA A 1 450 ? -6.774 -2.579 35.537 1.00 82.75 450 ALA A N 1
ATOM 3600 C CA . ALA A 1 450 ? -8.126 -2.214 35.942 1.00 82.75 450 ALA A CA 1
ATOM 3601 C C . ALA A 1 450 ? -8.332 -0.693 36.052 1.00 82.75 450 ALA A C 1
ATOM 3603 O O . ALA A 1 450 ? -9.475 -0.247 36.125 1.00 82.75 450 ALA A O 1
ATOM 3604 N N . THR A 1 451 ? -7.255 0.098 36.078 1.00 80.31 451 THR A N 1
ATOM 3605 C CA . THR A 1 451 ? -7.338 1.564 36.142 1.00 80.31 451 THR A CA 1
ATOM 3606 C C . THR A 1 451 ? -7.652 2.188 34.781 1.00 80.31 451 THR A C 1
ATOM 3608 O O . THR A 1 451 ? -8.194 3.291 34.712 1.00 80.31 451 THR A O 1
ATOM 3611 N N . LEU A 1 452 ? -7.379 1.467 33.689 1.00 77.44 452 LEU A N 1
ATOM 3612 C CA . LEU A 1 452 ? -7.655 1.903 32.325 1.00 77.44 452 LEU A CA 1
ATOM 3613 C C . LEU A 1 452 ? -9.076 1.504 31.908 1.00 77.44 452 LEU A C 1
ATOM 3615 O O . LEU A 1 452 ? -9.498 0.368 32.116 1.00 77.44 452 LEU A O 1
ATOM 3619 N N . LYS A 1 453 ? -9.801 2.406 31.227 1.00 70.38 453 LYS A N 1
ATOM 3620 C CA . LYS A 1 453 ? -11.198 2.196 30.777 1.00 70.38 453 LYS A CA 1
ATOM 3621 C C . LYS A 1 453 ? -11.418 0.891 29.990 1.00 70.38 453 LYS A C 1
ATOM 3623 O O . LYS A 1 453 ? -12.507 0.330 30.023 1.00 70.38 453 LYS A O 1
ATOM 3628 N N . ARG A 1 454 ? -10.390 0.403 29.285 1.00 74.94 454 ARG A N 1
ATOM 3629 C CA . ARG A 1 454 ? -10.426 -0.822 28.467 1.00 74.94 454 ARG A CA 1
ATOM 3630 C C . ARG A 1 454 ? -9.993 -2.089 29.217 1.00 74.94 454 ARG A C 1
ATOM 3632 O O . ARG A 1 454 ? -10.103 -3.183 28.673 1.00 74.94 454 ARG A O 1
ATOM 3639 N N . GLY A 1 455 ? -9.492 -1.959 30.446 1.00 79.06 455 GLY A N 1
ATOM 3640 C CA . GLY A 1 455 ? -9.043 -3.076 31.280 1.00 79.06 455 GLY A CA 1
ATOM 3641 C C . GLY A 1 455 ? -7.669 -3.653 30.916 1.00 79.06 455 GLY A C 1
ATOM 3642 O O . GLY A 1 455 ? -7.237 -4.619 31.549 1.00 79.06 455 GLY A O 1
ATOM 3643 N N . TYR A 1 456 ? -6.983 -3.099 29.908 1.00 83.81 456 TYR A N 1
ATOM 3644 C CA . TYR A 1 456 ? -5.657 -3.534 29.466 1.00 83.81 456 TYR A CA 1
ATOM 3645 C C . TYR A 1 456 ? -4.766 -2.340 29.117 1.00 83.81 456 TYR A C 1
ATOM 3647 O O . TYR A 1 456 ? -5.193 -1.439 28.397 1.00 83.81 456 TYR A O 1
ATOM 3655 N N . PHE A 1 457 ? -3.515 -2.388 29.564 1.00 87.12 457 PHE A N 1
ATOM 3656 C CA . PHE A 1 457 ? -2.412 -1.596 29.036 1.00 87.12 457 PHE A CA 1
ATOM 3657 C C . PHE A 1 457 ? -1.911 -2.260 27.754 1.00 87.12 457 PHE A C 1
ATOM 3659 O O . PHE A 1 457 ? -1.555 -3.438 27.792 1.00 87.12 457 PHE A O 1
ATOM 3666 N N . GLN A 1 458 ? -1.894 -1.526 26.640 1.00 90.44 458 GLN A N 1
ATOM 3667 C CA . GLN A 1 458 ? -1.359 -1.998 25.365 1.00 90.44 458 GLN A CA 1
ATOM 3668 C C . GLN A 1 458 ? -0.441 -0.948 24.743 1.00 90.44 458 GLN A C 1
ATOM 3670 O O . GLN A 1 458 ? -0.869 0.177 24.478 1.00 90.44 458 GLN A O 1
ATOM 3675 N N . LYS A 1 459 ? 0.814 -1.327 24.501 1.00 93.38 459 LYS A N 1
ATOM 3676 C CA . LYS A 1 459 ? 1.825 -0.438 23.927 1.00 93.38 459 LYS A CA 1
ATOM 3677 C C . LYS A 1 459 ? 2.869 -1.243 23.161 1.00 93.38 459 LYS A C 1
ATOM 3679 O O . LYS A 1 459 ? 3.250 -2.330 23.602 1.00 93.38 459 LYS A O 1
ATOM 3684 N N . SER A 1 460 ? 3.337 -0.686 22.051 1.00 96.06 460 SER A N 1
ATOM 3685 C CA . SER A 1 460 ? 4.379 -1.273 21.217 1.00 96.06 460 SER A CA 1
ATOM 3686 C C . SER A 1 460 ? 5.556 -0.327 21.044 1.00 96.06 460 SER A C 1
ATOM 3688 O O . SER A 1 460 ? 5.379 0.874 20.850 1.00 96.06 460 SER A O 1
ATOM 3690 N N . LEU A 1 461 ? 6.758 -0.893 21.063 1.00 97.44 461 LEU A N 1
ATOM 3691 C CA . LEU A 1 461 ? 7.974 -0.250 20.580 1.00 97.44 461 LEU A CA 1
ATOM 3692 C C . LEU A 1 461 ? 8.405 -0.952 19.294 1.00 97.44 461 LEU A C 1
ATOM 3694 O O . LEU A 1 461 ? 8.514 -2.177 19.271 1.00 97.44 461 LEU A O 1
ATOM 3698 N N . VAL A 1 462 ? 8.650 -0.185 18.235 1.00 97.69 462 VAL A N 1
ATOM 3699 C CA . VAL A 1 462 ? 9.086 -0.685 16.929 1.00 97.69 462 VAL A CA 1
ATOM 3700 C C . VAL A 1 462 ? 10.433 -0.068 16.583 1.00 97.69 462 VAL A C 1
ATOM 3702 O O . VAL A 1 462 ? 10.536 1.139 16.388 1.00 97.69 462 VAL A O 1
ATOM 3705 N N . LEU A 1 463 ? 11.468 -0.896 16.487 1.00 97.25 463 LEU A N 1
ATOM 3706 C CA . LEU A 1 463 ? 12.779 -0.493 15.981 1.00 97.25 463 LEU A CA 1
ATOM 3707 C C . LEU A 1 463 ? 12.792 -0.707 14.466 1.00 97.25 463 LEU A C 1
ATOM 3709 O O . LEU A 1 463 ? 12.652 -1.841 14.009 1.00 97.25 463 LEU A O 1
ATOM 3713 N N . LEU A 1 464 ? 12.938 0.366 13.692 1.00 96.12 464 LEU A N 1
ATOM 3714 C CA . LEU A 1 464 ? 12.949 0.322 12.232 1.00 96.12 464 LEU A CA 1
ATOM 3715 C C . LEU A 1 464 ? 14.394 0.357 11.722 1.00 96.12 464 LEU A C 1
ATOM 3717 O O . LEU A 1 464 ? 15.151 1.259 12.068 1.00 96.12 464 LEU A O 1
ATOM 3721 N N . SER A 1 465 ? 14.795 -0.609 10.898 1.00 95.19 465 SER A N 1
ATOM 3722 C CA . SER A 1 465 ? 16.147 -0.701 10.334 1.00 95.19 465 SER A CA 1
ATOM 3723 C C . SER A 1 465 ? 16.123 -1.166 8.876 1.00 95.19 465 SER A C 1
ATOM 3725 O O . SER A 1 465 ? 15.164 -1.777 8.403 1.00 95.19 465 SER A O 1
ATOM 3727 N N . ARG A 1 466 ? 17.205 -0.881 8.147 1.00 92.75 466 ARG A N 1
ATOM 3728 C CA . ARG A 1 466 ? 17.480 -1.447 6.817 1.00 92.75 466 ARG A CA 1
ATOM 3729 C C . ARG A 1 466 ? 18.075 -2.848 6.885 1.00 92.75 466 ARG A C 1
ATOM 3731 O O . ARG A 1 466 ? 18.097 -3.548 5.875 1.00 92.75 466 ARG A O 1
ATOM 3738 N N . LEU A 1 467 ? 18.555 -3.247 8.061 1.00 93.69 467 LEU A N 1
ATOM 3739 C CA . LEU A 1 467 ? 19.343 -4.450 8.274 1.00 93.69 467 LEU A CA 1
ATOM 3740 C C . LEU A 1 467 ? 18.462 -5.582 8.825 1.00 93.69 467 LEU A C 1
ATOM 3742 O O . LEU A 1 467 ? 17.766 -5.390 9.825 1.00 93.69 467 LEU A O 1
ATOM 3746 N N . PRO A 1 468 ? 18.525 -6.794 8.250 1.00 92.56 468 PRO A N 1
ATOM 3747 C CA . PRO A 1 468 ? 17.743 -7.938 8.710 1.00 92.56 468 PRO A CA 1
ATOM 3748 C C . PRO A 1 468 ? 18.369 -8.618 9.949 1.00 92.56 468 PRO A C 1
ATOM 3750 O O . PRO A 1 468 ? 18.487 -9.841 9.991 1.00 92.56 468 PRO A O 1
ATOM 3753 N N . PHE A 1 469 ? 18.827 -7.880 10.967 1.00 93.50 469 PHE A N 1
ATOM 3754 C CA . PHE A 1 469 ? 19.507 -8.463 12.143 1.00 93.50 469 PHE A CA 1
ATOM 3755 C C . PHE A 1 469 ? 18.520 -8.881 13.238 1.00 93.50 469 PHE A C 1
ATOM 3757 O O . PHE A 1 469 ? 18.440 -8.277 14.305 1.00 93.50 469 PHE A O 1
ATOM 3764 N N . ILE A 1 470 ? 17.757 -9.938 12.951 1.00 92.12 470 ILE A N 1
ATOM 3765 C CA . ILE A 1 470 ? 16.609 -10.371 13.758 1.00 92.12 470 ILE A CA 1
ATOM 3766 C C . ILE A 1 470 ? 16.970 -10.629 15.222 1.00 92.12 470 ILE A C 1
ATOM 3768 O O . ILE A 1 470 ? 16.357 -10.038 16.107 1.00 92.12 470 ILE A O 1
ATOM 3772 N N . ASN A 1 471 ? 17.970 -11.469 15.497 1.00 90.38 471 ASN A N 1
ATOM 3773 C CA . ASN A 1 471 ? 18.335 -11.786 16.880 1.00 90.38 471 ASN A CA 1
ATOM 3774 C C . ASN A 1 471 ? 18.906 -10.571 17.609 1.00 90.38 471 ASN A C 1
ATOM 3776 O O . ASN A 1 471 ? 18.575 -10.353 18.770 1.00 90.38 471 ASN A O 1
ATOM 3780 N N . LEU A 1 472 ? 19.739 -9.775 16.929 1.00 92.62 472 LEU A N 1
ATOM 3781 C CA . LEU A 1 472 ? 20.331 -8.582 17.529 1.00 92.62 472 LEU A CA 1
ATOM 3782 C C . LEU A 1 472 ? 19.236 -7.629 18.005 1.00 92.62 472 LEU A C 1
ATOM 3784 O O . LEU A 1 472 ? 19.181 -7.272 19.180 1.00 92.62 472 LEU A O 1
ATOM 3788 N N . PHE A 1 473 ? 18.326 -7.263 17.105 1.00 95.12 473 PHE A N 1
ATOM 3789 C CA . PHE A 1 473 ? 17.282 -6.300 17.417 1.00 95.12 473 PHE A CA 1
ATOM 3790 C C . PHE A 1 473 ? 16.188 -6.871 18.327 1.00 95.12 473 PHE A C 1
ATOM 3792 O O . PHE A 1 473 ? 15.548 -6.107 19.047 1.00 95.12 473 PHE A O 1
ATOM 3799 N N . TYR A 1 474 ? 16.005 -8.191 18.398 1.00 93.62 474 TYR A N 1
ATOM 3800 C CA . TYR A 1 474 ? 15.198 -8.806 19.456 1.00 93.62 474 TYR A CA 1
ATOM 3801 C C . TYR A 1 474 ? 15.814 -8.624 20.844 1.00 93.62 474 TYR A C 1
ATOM 3803 O O . TYR A 1 474 ? 15.104 -8.192 21.749 1.00 93.62 474 TYR A O 1
ATOM 3811 N N . GLU A 1 475 ? 17.115 -8.866 21.019 1.00 92.19 475 GLU A N 1
ATOM 3812 C CA . GLU A 1 475 ? 17.780 -8.606 22.306 1.00 92.19 475 GLU A CA 1
ATOM 3813 C C . GLU A 1 475 ? 17.714 -7.115 22.674 1.00 92.19 475 GLU A C 1
ATOM 3815 O O . GLU A 1 475 ? 17.427 -6.752 23.814 1.00 92.19 475 GLU A O 1
ATOM 3820 N N . HIS A 1 476 ? 17.882 -6.230 21.687 1.00 93.56 476 HIS A N 1
ATOM 3821 C CA . HIS A 1 476 ? 17.832 -4.784 21.912 1.00 93.56 476 HIS A CA 1
ATOM 3822 C C . HIS A 1 476 ? 16.425 -4.316 22.287 1.00 93.56 476 HIS A C 1
ATOM 3824 O O . HIS A 1 476 ? 16.250 -3.601 23.268 1.00 93.56 476 HIS A O 1
ATOM 3830 N N . THR A 1 477 ? 15.395 -4.737 21.550 1.00 94.75 477 THR A N 1
ATOM 3831 C CA . THR A 1 477 ? 14.005 -4.371 21.869 1.00 94.75 477 THR A CA 1
ATOM 3832 C C . THR A 1 477 ? 13.546 -4.962 23.203 1.00 94.75 477 THR A C 1
ATOM 3834 O O . THR A 1 477 ? 12.803 -4.293 23.921 1.00 94.75 477 THR A O 1
ATOM 3837 N N . ALA A 1 478 ? 14.033 -6.151 23.584 1.00 93.69 478 ALA A N 1
ATOM 3838 C CA . ALA A 1 478 ? 13.777 -6.754 24.894 1.00 93.69 478 ALA A CA 1
ATOM 3839 C C . ALA A 1 478 ? 14.356 -5.934 26.057 1.00 93.69 478 ALA A C 1
ATOM 3841 O O . ALA A 1 478 ? 13.804 -5.978 27.155 1.00 93.69 478 ALA A O 1
ATOM 3842 N N . LEU A 1 479 ? 15.428 -5.172 25.819 1.00 93.31 479 LEU A N 1
ATOM 3843 C CA . LEU A 1 479 ? 16.030 -4.278 26.806 1.00 93.31 479 LEU A CA 1
ATOM 3844 C C . LEU A 1 479 ? 15.398 -2.875 26.781 1.00 93.31 479 LEU A C 1
ATOM 3846 O O . LEU A 1 479 ? 15.033 -2.337 27.826 1.00 93.31 479 LEU A O 1
ATOM 3850 N N . ILE A 1 480 ? 15.233 -2.294 25.588 1.00 95.00 480 ILE A N 1
ATOM 3851 C CA . ILE A 1 480 ? 14.769 -0.912 25.398 1.00 95.00 480 ILE A CA 1
ATOM 3852 C C . ILE A 1 480 ? 13.297 -0.764 25.796 1.00 95.00 480 ILE A C 1
ATOM 3854 O O . ILE A 1 480 ? 12.950 0.177 26.507 1.00 95.00 480 ILE A O 1
ATOM 3858 N N . ALA A 1 481 ? 12.418 -1.669 25.353 1.00 94.81 481 ALA A N 1
ATOM 3859 C CA . ALA A 1 481 ? 10.979 -1.485 25.522 1.00 94.81 481 ALA A CA 1
ATOM 3860 C C . ALA A 1 481 ? 10.537 -1.507 26.996 1.00 94.81 481 ALA A C 1
ATOM 3862 O O . ALA A 1 481 ? 9.848 -0.570 27.403 1.00 94.81 481 ALA A O 1
ATOM 3863 N N . PRO A 1 482 ? 10.960 -2.468 27.846 1.00 93.69 482 PRO A N 1
ATOM 3864 C CA . PRO A 1 482 ? 10.618 -2.430 29.266 1.00 93.69 482 PRO A CA 1
ATOM 3865 C C . PRO A 1 482 ? 11.150 -1.186 29.984 1.00 93.69 482 PRO A C 1
ATOM 3867 O O . PRO A 1 482 ? 10.416 -0.612 30.787 1.00 93.69 482 PRO A O 1
ATOM 3870 N N . ALA A 1 483 ? 12.381 -0.760 29.676 1.00 92.62 483 ALA A N 1
ATOM 3871 C CA . ALA A 1 483 ? 12.990 0.431 30.267 1.00 92.62 483 ALA A CA 1
ATOM 3872 C C . ALA A 1 483 ? 12.247 1.714 29.855 1.00 92.62 483 ALA A C 1
ATOM 3874 O O . ALA A 1 483 ? 11.971 2.578 30.687 1.00 92.62 483 ALA A O 1
ATOM 3875 N N . PHE A 1 484 ? 11.835 1.811 28.590 1.00 94.50 484 PHE A N 1
ATOM 3876 C CA . PHE A 1 484 ? 11.011 2.915 28.109 1.00 94.50 484 PHE A CA 1
ATOM 3877 C C . PHE A 1 484 ? 9.616 2.909 28.748 1.00 94.50 484 PHE A C 1
ATOM 3879 O O . PHE A 1 484 ? 9.131 3.952 29.179 1.00 94.50 484 PHE A O 1
ATOM 3886 N N . PHE A 1 485 ? 8.972 1.745 28.874 1.00 92.69 485 PHE A N 1
ATOM 3887 C CA . PHE A 1 485 ? 7.651 1.646 29.502 1.00 92.69 485 PHE A CA 1
ATOM 3888 C C . PHE A 1 485 ? 7.658 2.033 30.988 1.00 92.69 485 PHE A C 1
ATOM 3890 O O . PHE A 1 485 ? 6.608 2.416 31.499 1.00 92.69 485 PHE A O 1
ATOM 3897 N N . SER A 1 486 ? 8.803 1.956 31.677 1.00 90.19 486 SER A N 1
ATOM 3898 C CA . SER A 1 486 ? 8.939 2.429 33.061 1.00 90.19 486 SER A CA 1
ATOM 3899 C C . SER A 1 486 ? 9.358 3.894 33.179 1.00 90.19 486 SER A C 1
ATOM 3901 O O . SER A 1 486 ? 8.895 4.577 34.089 1.00 90.19 486 SER A O 1
ATOM 3903 N N . SER A 1 487 ? 10.244 4.366 32.298 1.00 89.75 487 SER A N 1
ATOM 3904 C CA . SER A 1 487 ? 10.999 5.612 32.506 1.00 89.75 487 SER A CA 1
ATOM 3905 C C . SER A 1 487 ? 10.756 6.690 31.439 1.00 89.75 487 SER A C 1
ATOM 3907 O O . SER A 1 487 ? 11.183 7.826 31.628 1.00 89.75 487 SER A O 1
ATOM 3909 N N . GLY A 1 488 ? 10.057 6.373 30.345 1.00 91.44 488 GLY A N 1
ATOM 3910 C CA . GLY A 1 488 ? 9.664 7.322 29.297 1.00 91.44 488 GLY A CA 1
ATOM 3911 C C . GLY A 1 488 ? 10.800 7.778 28.370 1.00 91.44 488 GLY A C 1
ATOM 3912 O O . GLY A 1 488 ? 11.810 7.090 28.205 1.00 91.44 488 GLY A O 1
ATOM 3913 N N . GLU A 1 489 ? 10.623 8.953 27.751 1.00 90.38 489 GLU A N 1
ATOM 3914 C CA . GLU A 1 489 ? 11.529 9.529 26.734 1.00 90.38 489 GLU A CA 1
ATOM 3915 C C . GLU A 1 489 ? 13.022 9.580 27.115 1.00 90.38 489 GLU A C 1
ATOM 3917 O O . GLU A 1 489 ? 13.829 9.238 26.249 1.00 90.38 489 GLU A O 1
ATOM 3922 N N . PRO A 1 490 ? 13.437 9.881 28.367 1.00 90.00 490 PRO A N 1
ATOM 3923 C CA . PRO A 1 490 ? 14.860 9.922 28.731 1.00 90.00 490 PRO A CA 1
ATOM 3924 C C . PRO A 1 490 ? 15.610 8.609 28.462 1.00 90.00 490 PRO A C 1
ATOM 3926 O O . PRO A 1 490 ? 16.816 8.600 28.229 1.00 90.00 490 PRO A O 1
ATOM 3929 N N . THR A 1 491 ? 14.905 7.472 28.475 1.00 91.19 491 THR A N 1
ATOM 3930 C CA . THR A 1 491 ? 15.499 6.185 28.090 1.00 91.19 491 THR A CA 1
ATOM 3931 C C . THR A 1 491 ? 15.825 6.128 26.602 1.00 91.19 491 THR A C 1
ATOM 3933 O O . THR A 1 491 ? 16.867 5.587 26.247 1.00 91.19 491 THR A O 1
ATOM 3936 N N . LEU A 1 492 ? 14.981 6.690 25.732 1.00 91.81 492 LEU A N 1
ATOM 3937 C CA . LEU A 1 492 ? 15.252 6.728 24.292 1.00 91.81 492 LEU A CA 1
ATOM 3938 C C . LEU A 1 492 ? 16.428 7.648 23.973 1.00 91.81 492 LEU A C 1
ATOM 3940 O O . LEU A 1 492 ? 17.250 7.288 23.137 1.00 91.81 492 LEU A O 1
ATOM 3944 N N . GLU A 1 493 ? 16.551 8.778 24.672 1.00 89.50 493 GLU A N 1
ATOM 3945 C CA . GLU A 1 493 ? 17.702 9.679 24.540 1.00 89.50 493 GLU A CA 1
ATOM 3946 C C . GLU A 1 493 ? 19.010 8.948 24.873 1.00 89.50 493 GLU A C 1
ATOM 3948 O O . GLU A 1 493 ? 19.923 8.914 24.050 1.00 89.50 493 GLU A O 1
ATOM 3953 N N . ALA A 1 494 ? 19.064 8.266 26.024 1.00 89.31 494 ALA A N 1
ATOM 3954 C CA . ALA A 1 494 ? 20.231 7.483 26.435 1.00 89.31 494 ALA A CA 1
ATOM 3955 C C . ALA A 1 494 ? 20.537 6.315 25.479 1.00 89.31 494 ALA A C 1
ATOM 3957 O O . ALA A 1 494 ? 21.697 6.032 25.180 1.00 89.31 494 ALA A O 1
ATOM 3958 N N . VAL A 1 495 ? 19.501 5.631 24.985 1.00 91.06 495 VAL A N 1
ATOM 3959 C CA . VAL A 1 495 ? 19.632 4.543 24.004 1.00 91.06 495 VAL A CA 1
ATOM 3960 C C . VAL A 1 495 ? 20.241 5.056 22.709 1.00 91.06 495 VAL A C 1
ATOM 3962 O O . VAL A 1 495 ? 21.193 4.463 22.207 1.00 91.06 495 VAL A O 1
ATOM 3965 N N . CYS A 1 496 ? 19.721 6.154 22.171 1.00 90.44 496 CYS A N 1
ATOM 3966 C CA . CYS A 1 496 ? 20.193 6.663 20.894 1.00 90.44 496 CYS A CA 1
ATOM 3967 C C . CYS A 1 496 ? 21.591 7.270 21.014 1.00 90.44 496 CYS A C 1
ATOM 3969 O O . CYS A 1 496 ? 22.397 7.056 20.116 1.00 90.44 496 CYS A O 1
ATOM 3971 N N . ASP A 1 497 ? 21.922 7.906 22.141 1.00 87.94 497 ASP A N 1
ATOM 3972 C CA . ASP A 1 497 ? 23.292 8.331 22.441 1.00 87.94 497 ASP A CA 1
ATOM 3973 C C . ASP A 1 497 ? 24.262 7.136 22.483 1.00 87.94 497 ASP A C 1
ATOM 3975 O O . ASP A 1 497 ? 25.314 7.160 21.848 1.00 87.94 497 ASP A O 1
ATOM 3979 N N . ASN A 1 498 ? 23.891 6.029 23.136 1.00 90.50 498 ASN A N 1
ATOM 3980 C CA . ASN A 1 498 ? 24.700 4.803 23.134 1.00 90.50 498 ASN A CA 1
ATOM 3981 C C . ASN A 1 498 ? 24.913 4.250 21.712 1.00 90.50 498 ASN A C 1
ATOM 3983 O O . ASN A 1 498 ? 26.031 3.866 21.370 1.00 90.50 498 ASN A O 1
ATOM 3987 N N . ILE A 1 499 ? 23.866 4.249 20.879 1.00 90.81 499 ILE A N 1
ATOM 3988 C CA . ILE A 1 499 ? 23.928 3.783 19.486 1.00 90.81 499 ILE A CA 1
ATOM 3989 C C . ILE A 1 499 ? 24.778 4.726 18.616 1.00 90.81 499 ILE A C 1
ATOM 3991 O O . ILE A 1 499 ? 25.533 4.254 17.769 1.00 90.81 499 ILE A O 1
ATOM 3995 N N . CYS A 1 500 ? 24.736 6.043 18.837 1.00 89.31 500 CYS A N 1
ATOM 3996 C CA . CYS A 1 500 ? 25.612 6.994 18.141 1.00 89.31 500 CYS A CA 1
ATOM 3997 C C . CYS A 1 500 ? 27.105 6.712 18.390 1.00 89.31 500 CYS A C 1
ATOM 3999 O O . CYS A 1 500 ? 27.945 7.020 17.548 1.00 89.31 500 CYS A O 1
ATOM 4001 N N . HIS A 1 501 ? 27.441 6.079 19.515 1.00 88.19 501 HIS A N 1
ATOM 4002 C CA . HIS A 1 501 ? 28.806 5.674 19.852 1.00 88.19 501 HIS A CA 1
ATOM 4003 C C . HIS A 1 501 ? 29.171 4.261 19.369 1.00 88.19 501 HIS A C 1
ATOM 4005 O O . HIS A 1 501 ? 30.262 3.770 19.670 1.00 88.19 501 HIS A O 1
ATOM 4011 N N . TRP A 1 502 ? 28.298 3.584 18.617 1.00 90.69 502 TRP A N 1
ATOM 4012 C CA . TRP A 1 502 ? 28.608 2.268 18.067 1.00 90.69 502 TRP A CA 1
ATOM 4013 C C . TRP A 1 502 ? 29.732 2.311 17.013 1.00 90.69 502 TRP A C 1
ATOM 4015 O O . TRP A 1 502 ? 29.962 3.332 16.342 1.00 90.69 502 TRP A O 1
ATOM 4025 N N . PRO A 1 503 ? 30.464 1.191 16.844 1.00 89.69 503 PRO A N 1
ATOM 4026 C CA . PRO A 1 503 ? 31.407 1.015 15.746 1.00 89.69 503 PRO A CA 1
ATOM 4027 C C . PRO A 1 503 ? 30.702 1.063 14.382 1.00 89.69 503 PRO A C 1
ATOM 4029 O O . PRO A 1 503 ? 29.475 1.030 14.284 1.00 89.69 503 PRO A O 1
ATOM 4032 N N . SER A 1 504 ? 31.498 1.196 13.315 1.00 87.31 504 SER A N 1
ATOM 4033 C CA . SER A 1 504 ? 30.940 1.374 11.973 1.00 87.31 504 SER A CA 1
ATOM 4034 C C . SER A 1 504 ? 30.392 0.055 11.500 1.00 87.31 504 SER A C 1
ATOM 4036 O O . SER A 1 504 ? 30.955 -0.989 11.832 1.00 87.31 504 SER A O 1
ATOM 4038 N N . LEU A 1 505 ? 29.337 0.100 10.699 1.00 88.00 505 LEU A N 1
ATOM 4039 C CA . LEU A 1 505 ? 28.767 -1.108 10.136 1.00 88.00 505 LEU A CA 1
ATOM 4040 C C . LEU A 1 505 ? 29.771 -1.783 9.179 1.00 88.00 505 LEU A C 1
ATOM 4042 O O . LEU A 1 505 ? 29.910 -1.395 8.022 1.00 88.00 505 LEU A O 1
ATOM 4046 N N . MET A 1 506 ? 30.465 -2.820 9.656 1.00 84.44 506 MET A N 1
ATOM 4047 C CA . MET A 1 506 ? 31.477 -3.558 8.890 1.00 84.44 506 MET A CA 1
ATOM 4048 C C . MET A 1 506 ? 31.280 -5.075 8.981 1.00 84.44 506 MET A C 1
ATOM 4050 O O . MET A 1 506 ? 30.814 -5.611 9.986 1.00 84.44 506 MET A O 1
ATOM 4054 N N . ALA A 1 507 ? 31.658 -5.786 7.914 1.00 84.56 507 ALA A N 1
ATOM 4055 C CA . ALA A 1 507 ? 31.632 -7.247 7.855 1.00 84.56 507 ALA A CA 1
ATOM 4056 C C . ALA A 1 507 ? 33.036 -7.848 8.042 1.00 84.56 507 ALA A C 1
ATOM 4058 O O . ALA A 1 507 ? 33.989 -7.448 7.373 1.00 84.56 507 ALA A O 1
ATOM 4059 N N . GLY A 1 508 ? 33.140 -8.881 8.878 1.00 80.19 508 GLY A N 1
ATOM 4060 C CA . GLY A 1 508 ? 34.342 -9.687 9.110 1.00 80.19 508 GLY A CA 1
ATOM 4061 C C . GLY A 1 508 ? 35.085 -9.398 10.415 1.00 80.19 508 GLY A C 1
ATOM 4062 O O . GLY A 1 508 ? 36.033 -10.119 10.716 1.00 80.19 508 GLY A O 1
ATOM 4063 N N . GLU A 1 509 ? 34.661 -8.395 11.183 1.00 80.75 509 GLU A N 1
ATOM 4064 C CA . GLU A 1 509 ? 35.274 -8.002 12.457 1.00 80.75 509 GLU A CA 1
ATOM 4065 C C . GLU A 1 509 ? 34.311 -8.222 13.632 1.00 80.75 509 GLU A C 1
ATOM 4067 O O . GLU A 1 509 ? 33.087 -8.201 13.466 1.00 80.75 509 GLU A O 1
ATOM 4072 N N . ASN A 1 510 ? 34.873 -8.444 14.823 1.00 84.56 510 ASN A N 1
ATOM 4073 C CA . ASN A 1 510 ? 34.094 -8.502 16.056 1.00 84.56 510 ASN A CA 1
ATOM 4074 C C . ASN A 1 510 ? 33.836 -7.077 16.552 1.00 84.56 510 ASN A C 1
ATOM 4076 O O . ASN A 1 510 ? 34.766 -6.283 16.678 1.00 84.56 510 ASN A O 1
ATOM 4080 N N . MET A 1 511 ? 32.580 -6.772 16.855 1.00 87.44 511 MET A N 1
ATOM 4081 C CA . MET A 1 511 ? 32.137 -5.456 17.301 1.00 87.44 511 MET A CA 1
ATOM 4082 C C . MET A 1 511 ? 31.531 -5.549 18.697 1.00 87.44 511 MET A C 1
ATOM 4084 O O . MET A 1 511 ? 30.757 -6.462 18.982 1.00 87.44 511 MET A O 1
ATOM 4088 N N . SER A 1 512 ? 31.882 -4.585 19.548 1.00 88.81 512 SER A N 1
ATOM 4089 C CA . SER A 1 512 ? 31.303 -4.407 20.880 1.00 88.81 512 SER A CA 1
ATOM 4090 C C . SER A 1 512 ? 30.275 -3.283 20.826 1.00 88.81 512 SER A C 1
ATOM 4092 O O . SER A 1 512 ? 30.631 -2.133 20.561 1.00 88.81 512 SER A O 1
ATOM 4094 N N . LEU A 1 513 ? 29.006 -3.614 21.052 1.00 91.06 513 LEU A N 1
ATOM 4095 C CA . LEU A 1 513 ? 27.900 -2.661 21.073 1.00 91.06 513 LEU A CA 1
ATOM 4096 C C . LEU A 1 513 ? 27.470 -2.419 22.519 1.00 91.06 513 LEU A C 1
ATOM 4098 O O . LEU A 1 513 ? 27.066 -3.343 23.224 1.00 91.06 513 LEU A O 1
ATOM 4102 N N . HIS A 1 514 ? 27.551 -1.172 22.964 1.00 89.94 514 HIS A N 1
ATOM 4103 C CA . HIS A 1 514 ? 27.110 -0.778 24.298 1.00 89.94 514 HIS A CA 1
ATOM 4104 C C . HIS A 1 514 ? 25.656 -0.313 24.240 1.00 89.94 514 HIS A C 1
ATOM 4106 O O . HIS A 1 514 ? 25.304 0.485 23.373 1.00 89.94 514 HIS A O 1
ATOM 4112 N N . LEU A 1 515 ? 24.814 -0.798 25.153 1.00 91.12 515 LEU A N 1
ATOM 4113 C CA . LEU A 1 515 ? 23.418 -0.372 25.246 1.00 91.12 515 LEU A CA 1
ATOM 4114 C C . LEU A 1 515 ? 22.890 -0.522 26.675 1.00 91.12 515 LEU A C 1
ATOM 4116 O O . LEU A 1 515 ? 22.859 -1.630 27.207 1.00 91.12 515 LEU A O 1
ATOM 4120 N N . LEU A 1 516 ? 22.451 0.583 27.293 1.00 86.75 516 LEU A N 1
ATOM 4121 C CA . LEU A 1 516 ? 21.824 0.608 28.628 1.00 86.75 516 LEU A CA 1
ATOM 4122 C C . LEU A 1 516 ? 22.615 -0.182 29.692 1.00 86.75 516 LEU A C 1
ATOM 4124 O O . LEU A 1 516 ? 22.055 -0.918 30.503 1.00 86.75 516 LEU A O 1
ATOM 4128 N N . GLY A 1 517 ? 23.944 -0.051 29.671 1.00 81.50 517 GLY A N 1
ATOM 4129 C CA . GLY A 1 517 ? 24.840 -0.733 30.610 1.00 81.50 517 GLY A CA 1
ATOM 4130 C C . GLY A 1 517 ? 25.097 -2.215 30.311 1.00 81.50 517 GLY A C 1
ATOM 4131 O O . GLY A 1 517 ? 25.814 -2.850 31.076 1.00 81.50 517 GLY A O 1
ATOM 4132 N N . SER A 1 518 ? 24.565 -2.761 29.216 1.00 86.69 518 SER A N 1
ATOM 4133 C CA . SER A 1 518 ? 24.927 -4.082 28.686 1.00 86.69 518 SER A CA 1
ATOM 4134 C C . SER A 1 518 ? 25.938 -3.942 27.548 1.00 86.69 518 SER A C 1
ATOM 4136 O O . SER A 1 518 ? 25.964 -2.925 26.849 1.00 86.69 518 SER A O 1
ATOM 4138 N N . VAL A 1 519 ? 26.781 -4.959 27.369 1.00 89.44 519 VAL A N 1
ATOM 4139 C CA . VAL A 1 519 ? 27.774 -5.010 26.286 1.00 89.44 519 VAL A CA 1
ATOM 4140 C C . VAL A 1 519 ? 27.474 -6.217 25.412 1.00 89.44 519 VAL A C 1
ATOM 4142 O O . VAL A 1 519 ? 27.455 -7.338 25.911 1.00 89.44 519 VAL A O 1
ATOM 4145 N N . TYR A 1 520 ? 27.236 -5.996 24.124 1.00 89.19 520 TYR A N 1
ATOM 4146 C CA . TYR A 1 520 ? 26.955 -7.045 23.151 1.00 89.19 520 TYR A CA 1
ATOM 4147 C C . TYR A 1 520 ? 28.162 -7.259 22.245 1.00 89.19 520 TYR A C 1
ATOM 4149 O O . TYR A 1 520 ? 28.536 -6.367 21.487 1.00 89.19 520 TYR A O 1
ATOM 4157 N N . GLU A 1 521 ? 28.744 -8.454 22.285 1.00 90.31 521 GLU A N 1
ATOM 4158 C CA . GLU A 1 521 ? 29.772 -8.857 21.327 1.00 90.31 521 GLU A CA 1
ATOM 4159 C C . GLU A 1 521 ? 29.119 -9.558 20.135 1.00 90.31 521 GLU A C 1
ATOM 4161 O O . GLU A 1 521 ? 28.471 -10.603 20.282 1.00 90.31 521 GLU A O 1
ATOM 4166 N N . ILE A 1 522 ? 29.289 -8.975 18.946 1.00 89.50 522 ILE A N 1
ATOM 4167 C CA . ILE A 1 522 ? 28.728 -9.480 17.690 1.00 89.50 522 ILE A CA 1
ATOM 4168 C C . ILE A 1 522 ? 29.822 -9.702 16.648 1.00 89.50 522 ILE A C 1
ATOM 4170 O O . ILE A 1 522 ? 30.848 -9.024 16.645 1.00 89.50 522 ILE A O 1
ATOM 4174 N N . SER A 1 523 ? 29.582 -10.626 15.720 1.00 87.00 523 SER A N 1
ATOM 4175 C CA . SER A 1 523 ? 30.449 -10.857 14.563 1.00 87.00 523 SER A CA 1
ATOM 4176 C C . SER A 1 523 ? 29.595 -11.015 13.310 1.00 87.00 523 SER A C 1
ATOM 4178 O O . SER A 1 523 ? 28.671 -11.833 13.282 1.00 87.00 523 SER A O 1
ATOM 4180 N N . ILE A 1 524 ? 29.877 -10.216 12.278 1.00 86.81 524 ILE A N 1
ATOM 4181 C CA . ILE A 1 524 ? 29.150 -10.256 11.003 1.00 86.81 524 ILE A CA 1
ATOM 4182 C C . ILE A 1 524 ? 30.010 -10.993 9.967 1.00 86.81 524 ILE A C 1
ATOM 4184 O O . ILE A 1 524 ? 31.096 -10.514 9.649 1.00 86.81 524 ILE A O 1
ATOM 4188 N N . PRO A 1 525 ? 29.570 -12.127 9.393 1.00 81.62 525 PRO A N 1
ATOM 4189 C CA . PRO A 1 525 ? 30.378 -12.873 8.426 1.00 81.62 525 PRO A CA 1
ATOM 4190 C C . PRO A 1 525 ? 30.627 -12.113 7.107 1.00 81.62 525 PRO A C 1
ATOM 4192 O O . PRO A 1 525 ? 29.717 -11.500 6.544 1.00 81.62 525 PRO A O 1
ATOM 4195 N N . LYS A 1 526 ? 31.850 -12.222 6.565 1.00 80.56 526 LYS A N 1
ATOM 4196 C CA . LYS A 1 526 ? 32.259 -11.657 5.259 1.00 80.56 526 LYS A CA 1
ATOM 4197 C C . LYS A 1 526 ? 32.098 -12.676 4.119 1.00 80.56 526 LYS A C 1
ATOM 4199 O O . LYS A 1 526 ? 32.299 -13.871 4.329 1.00 80.56 526 LYS A O 1
ATOM 4204 N N . GLN A 1 527 ? 31.840 -12.205 2.893 1.00 64.56 527 GLN A N 1
ATOM 4205 C CA . GLN A 1 527 ? 31.533 -13.016 1.696 1.00 64.56 527 GLN A CA 1
ATOM 4206 C C . GLN A 1 527 ? 32.636 -14.022 1.254 1.00 64.56 527 GLN A C 1
ATOM 4208 O O . GLN A 1 527 ? 32.359 -14.884 0.428 1.00 64.56 527 GLN A O 1
ATOM 4213 N N . ASN A 1 528 ? 33.846 -13.993 1.842 1.00 52.47 528 ASN A N 1
ATOM 4214 C CA . ASN A 1 528 ? 34.999 -14.845 1.478 1.00 52.47 528 ASN A CA 1
ATOM 4215 C C . ASN A 1 528 ? 35.716 -15.521 2.672 1.00 52.47 528 ASN A C 1
ATOM 4217 O O . ASN A 1 528 ? 36.924 -15.768 2.613 1.00 52.47 528 ASN A O 1
ATOM 4221 N N . PHE A 1 529 ? 35.020 -15.830 3.771 1.00 40.94 529 PHE A N 1
ATOM 4222 C CA . PHE A 1 529 ? 35.640 -16.549 4.894 1.00 40.94 529 PHE A CA 1
ATOM 4223 C C . PHE A 1 529 ? 36.011 -17.994 4.497 1.00 40.94 529 PHE A C 1
ATOM 4225 O O . PHE A 1 529 ? 35.188 -18.908 4.535 1.00 40.94 529 PHE A O 1
ATOM 4232 N N . LYS A 1 530 ? 37.276 -18.224 4.118 1.00 30.02 530 LYS A N 1
ATOM 4233 C CA . LYS A 1 530 ? 37.862 -19.569 4.090 1.00 30.02 530 LYS A CA 1
ATOM 4234 C C . LYS A 1 530 ? 38.026 -20.025 5.537 1.00 30.02 530 LYS A C 1
ATOM 4236 O O . LYS A 1 530 ? 38.767 -19.411 6.298 1.00 30.02 530 LYS A O 1
ATOM 4241 N N . THR A 1 531 ? 37.360 -21.111 5.915 1.00 31.09 531 THR A N 1
ATOM 4242 C CA . THR A 1 531 ? 37.628 -21.814 7.173 1.00 31.09 531 THR A CA 1
ATOM 4243 C C . THR A 1 531 ? 39.014 -22.455 7.100 1.00 31.09 531 THR A C 1
ATOM 4245 O O . THR A 1 531 ? 39.161 -23.617 6.726 1.00 31.09 531 THR A O 1
ATOM 4248 N N . SER A 1 532 ? 40.050 -21.688 7.417 1.00 24.34 532 SER A N 1
ATOM 4249 C CA . SER A 1 532 ? 41.383 -22.199 7.718 1.00 24.34 532 SER A CA 1
ATOM 4250 C C . SER A 1 532 ? 41.749 -21.804 9.143 1.00 24.34 532 SER A C 1
ATOM 4252 O O . SER A 1 532 ? 41.532 -20.667 9.544 1.00 24.34 532 SER A O 1
ATOM 4254 N N . SER A 1 533 ? 42.303 -22.784 9.858 1.00 24.25 533 SER A N 1
ATOM 4255 C CA . SER A 1 533 ? 42.786 -22.775 11.243 1.00 24.25 533 SER A CA 1
ATOM 4256 C C . SER A 1 533 ? 41.745 -22.574 12.349 1.00 24.25 533 SER A C 1
ATOM 4258 O O . SER A 1 533 ? 41.282 -21.479 12.637 1.00 24.25 533 SER A O 1
ATOM 4260 N N . THR A 1 534 ? 41.480 -23.680 13.048 1.00 31.56 534 THR A N 1
ATOM 4261 C CA . THR A 1 534 ? 41.233 -23.727 14.492 1.00 31.56 534 THR A CA 1
ATOM 4262 C C . THR A 1 534 ? 42.188 -22.795 15.239 1.00 31.56 534 THR A C 1
ATOM 4264 O O . THR A 1 534 ? 43.289 -23.205 15.607 1.00 31.56 534 THR A O 1
ATOM 4267 N N . GLU A 1 535 ? 41.755 -21.575 15.525 1.00 23.30 535 GLU A N 1
ATOM 4268 C CA . GLU A 1 535 ? 42.192 -20.891 16.733 1.00 23.30 535 GLU A CA 1
ATOM 4269 C C . GLU A 1 535 ? 41.165 -21.199 17.818 1.00 23.30 535 GLU A C 1
ATOM 4271 O O . GLU A 1 535 ? 39.987 -20.855 17.731 1.00 23.30 535 GLU A O 1
ATOM 4276 N N . LYS A 1 536 ? 41.608 -21.962 18.819 1.00 24.44 536 LYS A N 1
ATOM 4277 C CA . LYS A 1 536 ? 40.843 -22.165 20.047 1.00 24.44 536 LYS A CA 1
ATOM 4278 C C . LYS A 1 536 ? 40.568 -20.792 20.676 1.00 24.44 536 LYS A C 1
ATOM 4280 O O . LYS A 1 536 ? 41.483 -19.966 20.680 1.00 24.44 536 LYS A O 1
ATOM 4285 N N . PRO A 1 537 ? 39.390 -20.567 21.282 1.00 28.70 537 PRO A N 1
ATOM 4286 C CA . PRO A 1 537 ? 39.204 -19.405 22.137 1.00 28.70 537 PRO A CA 1
ATOM 4287 C C . PRO A 1 537 ? 40.258 -19.467 23.249 1.00 28.70 537 PRO A C 1
ATOM 4289 O O . PRO A 1 537 ? 40.385 -20.483 23.939 1.00 28.70 537 PRO A O 1
ATOM 4292 N N . LYS A 1 538 ? 41.071 -18.413 23.373 1.00 26.89 538 LYS A N 1
ATOM 4293 C CA . LYS A 1 538 ? 42.003 -18.270 24.492 1.00 26.89 538 LYS A CA 1
ATOM 4294 C C . LYS A 1 538 ? 41.177 -18.170 25.772 1.00 26.89 538 LYS A C 1
ATOM 4296 O O . LYS A 1 538 ? 40.388 -17.248 25.940 1.00 26.89 538 LYS A O 1
ATOM 4301 N N . SER A 1 539 ? 41.350 -19.157 26.640 1.00 29.30 539 SER A N 1
ATOM 4302 C CA . SER A 1 539 ? 40.806 -19.198 27.990 1.00 29.30 539 SER A CA 1
ATOM 4303 C C . SER A 1 539 ? 41.425 -18.110 28.871 1.00 29.30 539 SER A C 1
ATOM 4305 O O . SER A 1 539 ? 42.648 -18.022 28.946 1.00 29.30 539 SER A O 1
ATOM 4307 N N . GLU A 1 540 ? 40.540 -17.367 29.538 1.00 35.78 540 GLU A N 1
ATOM 4308 C CA . GLU A 1 540 ? 40.641 -16.733 30.861 1.00 35.78 540 GLU A CA 1
ATOM 4309 C C . GLU A 1 540 ? 41.913 -15.958 31.234 1.00 35.78 540 GLU A C 1
ATOM 4311 O O . GLU A 1 540 ? 42.984 -16.523 31.445 1.00 35.78 540 GLU A O 1
ATOM 4316 N N . THR A 1 541 ? 41.743 -14.670 31.560 1.00 26.70 541 THR A N 1
ATOM 4317 C CA . THR A 1 541 ? 42.294 -14.148 32.821 1.00 26.70 541 THR A CA 1
ATOM 4318 C C . THR A 1 541 ? 41.520 -12.936 33.357 1.00 26.70 541 THR A C 1
ATOM 4320 O O . THR A 1 541 ? 41.211 -11.995 32.635 1.00 26.70 541 THR A O 1
ATOM 4323 N N . SER A 1 542 ? 41.283 -12.995 34.672 1.00 28.59 542 SER A N 1
ATOM 4324 C CA . SER A 1 542 ? 40.912 -11.945 35.635 1.00 28.59 542 SER A CA 1
ATOM 4325 C C . SER A 1 542 ? 39.525 -11.292 35.571 1.00 28.59 542 SER A C 1
ATOM 4327 O O . SER A 1 542 ? 39.272 -10.332 34.854 1.00 28.59 542 SER A O 1
ATOM 4329 N N . ILE A 1 543 ? 38.692 -11.770 36.498 1.00 43.12 543 ILE A N 1
ATOM 4330 C CA . ILE A 1 543 ? 37.535 -11.110 37.103 1.00 43.12 543 ILE A CA 1
ATOM 4331 C C . ILE A 1 543 ? 37.923 -9.702 37.584 1.00 43.12 543 ILE A C 1
ATOM 4333 O O . ILE A 1 543 ? 38.735 -9.552 38.498 1.00 43.12 543 ILE A O 1
ATOM 4337 N N . SER A 1 544 ? 37.270 -8.683 37.033 1.00 31.14 544 SER A N 1
ATOM 4338 C CA . SER A 1 544 ? 36.982 -7.433 37.733 1.00 31.14 544 SER A CA 1
ATOM 4339 C C . SER A 1 544 ? 35.571 -6.984 37.346 1.00 31.14 544 SER A C 1
ATOM 4341 O O . SER A 1 544 ? 35.143 -7.105 36.199 1.00 31.14 544 SER A O 1
ATOM 4343 N N . SER A 1 545 ? 34.804 -6.580 38.353 1.00 43.44 545 SER A N 1
ATOM 4344 C CA . SER A 1 545 ? 33.392 -6.195 38.288 1.00 43.44 545 SER A CA 1
ATOM 4345 C C . SER A 1 545 ? 33.105 -5.220 37.139 1.00 43.44 545 SER A C 1
ATOM 4347 O O . SER A 1 545 ? 33.466 -4.047 37.219 1.00 43.44 545 SER A O 1
ATOM 4349 N N . SER A 1 546 ? 32.471 -5.714 36.078 1.00 41.50 546 SER A N 1
ATOM 4350 C CA . SER A 1 546 ? 32.182 -4.987 34.837 1.00 41.50 546 SER A CA 1
ATOM 4351 C C . SER A 1 546 ? 30.883 -5.537 34.206 1.00 41.50 546 SER A C 1
ATOM 4353 O O . SER A 1 546 ? 30.446 -6.626 34.592 1.00 41.50 546 SER A O 1
ATOM 4355 N N . PRO A 1 547 ? 30.190 -4.754 33.354 1.00 48.53 547 PRO A N 1
ATOM 4356 C CA . PRO A 1 547 ? 28.809 -5.008 32.919 1.00 48.53 547 PRO A CA 1
ATOM 4357 C C . PRO A 1 547 ? 28.579 -6.394 32.295 1.00 48.53 547 PRO A C 1
ATOM 4359 O O . PRO A 1 547 ? 29.485 -6.974 31.701 1.00 48.53 547 PRO A O 1
ATOM 4362 N N . GLN A 1 548 ? 27.351 -6.922 32.418 1.00 63.19 548 GLN A N 1
ATOM 4363 C CA . GLN A 1 548 ? 26.940 -8.201 31.818 1.00 63.19 548 GLN A CA 1
ATOM 4364 C C . GLN A 1 548 ? 27.243 -8.195 30.310 1.00 63.19 548 GLN A C 1
ATOM 4366 O O . GLN A 1 548 ? 26.537 -7.559 29.529 1.00 63.19 548 GLN A O 1
ATOM 4371 N N . THR A 1 549 ? 28.311 -8.888 29.908 1.00 74.75 549 THR A N 1
ATOM 4372 C CA . THR A 1 549 ? 28.692 -9.034 28.499 1.00 74.75 549 THR A CA 1
ATOM 4373 C C . THR A 1 549 ? 27.915 -10.204 27.900 1.00 74.75 549 THR A C 1
ATOM 4375 O O . THR A 1 549 ? 27.977 -11.322 28.417 1.00 74.75 549 THR A O 1
ATOM 4378 N N . GLN A 1 550 ? 27.158 -9.949 26.836 1.00 80.94 550 GLN A N 1
ATOM 4379 C CA . GLN A 1 550 ? 26.346 -10.928 26.121 1.00 80.94 550 GLN A CA 1
ATOM 4380 C C . GLN A 1 550 ? 26.953 -11.200 24.742 1.00 80.94 550 GLN A C 1
ATOM 4382 O O . GLN A 1 550 ? 27.160 -10.287 23.948 1.00 80.94 550 GLN A O 1
ATOM 4387 N N . ILE A 1 551 ? 27.229 -12.469 24.441 1.00 81.44 551 ILE A N 1
ATOM 4388 C CA . ILE A 1 551 ? 27.786 -12.883 23.146 1.00 81.44 551 ILE A CA 1
ATOM 4389 C C . ILE A 1 551 ? 26.639 -13.351 22.247 1.00 81.44 551 ILE A C 1
ATOM 4391 O O . ILE A 1 551 ? 25.978 -14.346 22.554 1.00 81.44 551 ILE A O 1
ATOM 4395 N N . ILE A 1 552 ? 26.423 -12.676 21.113 1.00 79.62 552 ILE A N 1
ATOM 4396 C CA . ILE A 1 552 ? 25.418 -13.075 20.118 1.00 79.62 552 ILE A CA 1
ATOM 4397 C C . ILE A 1 552 ? 26.111 -13.879 19.017 1.00 79.62 552 ILE A C 1
ATOM 4399 O O . ILE A 1 552 ? 26.764 -13.334 18.131 1.00 79.62 552 ILE A O 1
ATOM 4403 N N . GLY A 1 553 ? 25.940 -15.203 19.056 1.00 69.81 553 GLY A N 1
ATOM 4404 C CA . GLY A 1 553 ? 26.591 -16.117 18.108 1.00 69.81 553 GLY A CA 1
ATOM 4405 C C . GLY A 1 553 ? 26.103 -16.005 16.656 1.00 69.81 553 GLY A C 1
ATOM 4406 O O . GLY A 1 553 ? 26.834 -16.376 15.742 1.00 69.81 553 GLY A O 1
ATOM 4407 N N . SER A 1 554 ? 24.884 -15.505 16.423 1.00 81.19 554 SER A N 1
ATOM 4408 C CA . SER A 1 554 ? 24.376 -15.175 15.086 1.00 81.19 554 SER A CA 1
ATOM 4409 C C . SER A 1 554 ? 23.385 -14.020 15.156 1.00 81.19 554 SER A C 1
ATOM 4411 O O . SER A 1 554 ? 22.380 -14.100 15.862 1.00 81.19 554 SER A O 1
ATOM 4413 N N . ILE A 1 555 ? 23.658 -12.961 14.394 1.00 84.50 555 ILE A N 1
ATOM 4414 C CA . ILE A 1 555 ? 22.866 -11.721 14.374 1.00 84.50 555 ILE A CA 1
ATOM 4415 C C . ILE A 1 555 ? 21.514 -11.871 13.657 1.00 84.50 555 ILE A C 1
ATOM 4417 O O . ILE A 1 555 ? 20.584 -11.118 13.930 1.00 84.50 555 ILE A O 1
ATOM 4421 N N . HIS A 1 556 ? 21.397 -12.837 12.741 1.00 84.50 556 HIS A N 1
ATOM 4422 C CA . HIS A 1 556 ? 20.242 -13.000 11.848 1.00 84.50 556 HIS A CA 1
ATOM 4423 C C . HIS A 1 556 ? 19.427 -14.271 12.135 1.00 84.50 556 HIS A C 1
ATOM 4425 O O . HIS A 1 556 ? 18.218 -14.297 11.921 1.00 84.50 556 HIS A O 1
ATOM 4431 N N . GLU A 1 557 ? 20.069 -15.355 12.579 1.00 81.88 557 GLU A N 1
ATOM 4432 C CA . GLU A 1 557 ? 19.449 -16.684 12.570 1.00 81.88 557 GLU A CA 1
ATOM 4433 C C . GLU A 1 557 ? 18.561 -16.979 13.789 1.00 81.88 557 GLU A C 1
ATOM 4435 O O . GLU A 1 557 ? 19.060 -17.293 14.866 1.00 81.88 557 GLU A O 1
ATOM 4440 N N . ILE A 1 558 ? 17.245 -17.046 13.597 1.00 84.81 558 ILE A N 1
ATOM 4441 C CA . ILE A 1 558 ? 16.290 -17.493 14.632 1.00 84.81 558 ILE A CA 1
ATOM 4442 C C . ILE A 1 558 ? 16.387 -18.998 14.947 1.00 84.81 558 ILE A C 1
ATOM 4444 O O . ILE A 1 558 ? 16.939 -19.764 14.168 1.00 84.81 558 ILE A O 1
ATOM 4448 N N . ASP A 1 559 ? 15.797 -19.493 16.037 1.00 85.75 559 ASP A N 1
ATOM 4449 C CA . ASP A 1 559 ? 15.718 -20.943 16.299 1.00 85.75 559 ASP A CA 1
ATOM 4450 C C . ASP A 1 559 ? 14.678 -21.646 15.395 1.00 85.75 559 ASP A C 1
ATOM 4452 O O . ASP A 1 559 ? 13.485 -21.696 15.702 1.00 85.75 559 ASP A O 1
ATOM 4456 N N . ILE A 1 560 ? 15.131 -22.214 14.271 1.00 90.25 560 ILE A N 1
ATOM 4457 C CA . ILE A 1 560 ? 14.252 -22.832 13.260 1.00 90.25 560 ILE A CA 1
ATOM 4458 C C . ILE A 1 560 ? 13.607 -24.138 13.729 1.00 90.25 560 ILE A C 1
ATOM 4460 O O . ILE A 1 560 ? 12.536 -24.513 13.250 1.00 90.25 560 ILE A O 1
ATOM 4464 N N . PHE A 1 561 ? 14.234 -24.850 14.668 1.00 91.75 561 PHE A N 1
ATOM 4465 C CA . PHE A 1 561 ? 13.716 -26.110 15.185 1.00 91.75 561 PHE A CA 1
ATOM 4466 C C . PHE A 1 561 ? 12.406 -25.890 15.943 1.00 91.75 561 PHE A C 1
ATOM 4468 O O . PHE A 1 561 ? 11.460 -26.650 15.738 1.00 91.75 561 PHE A O 1
ATOM 4475 N N . LYS A 1 562 ? 12.315 -24.824 16.749 1.00 88.88 562 LYS A N 1
ATOM 4476 C CA . LYS A 1 562 ? 11.100 -24.488 17.504 1.00 88.88 562 LYS A CA 1
ATOM 4477 C C . LYS A 1 562 ? 9.880 -24.348 16.589 1.00 88.88 562 LYS A C 1
ATOM 4479 O O . LYS A 1 562 ? 8.820 -24.878 16.919 1.00 88.88 562 LYS A O 1
ATOM 4484 N N . SER A 1 563 ? 10.059 -23.712 15.431 1.00 90.31 563 SER A N 1
ATOM 4485 C CA . SER A 1 563 ? 9.018 -23.542 14.412 1.00 90.31 563 SER A CA 1
ATOM 4486 C C . SER A 1 563 ? 8.738 -24.845 13.652 1.00 90.31 563 SER A C 1
ATOM 4488 O O . SER A 1 563 ? 7.586 -25.235 13.474 1.00 90.31 563 SER A O 1
ATOM 4490 N N . LEU A 1 564 ? 9.781 -25.559 13.214 1.00 91.56 564 LEU A N 1
ATOM 4491 C CA . LEU A 1 564 ? 9.662 -26.690 12.282 1.00 91.56 564 LEU A CA 1
ATOM 4492 C C . LEU A 1 564 ? 9.382 -28.050 12.942 1.00 91.56 564 LEU A C 1
ATOM 4494 O O . LEU A 1 564 ? 9.025 -28.994 12.235 1.00 91.56 564 LEU A O 1
ATOM 4498 N N . GLN A 1 565 ? 9.523 -28.191 14.265 1.00 89.06 565 GLN A N 1
ATOM 4499 C CA . GLN A 1 565 ? 9.410 -29.481 14.969 1.00 89.06 565 GLN A CA 1
ATOM 4500 C C . GLN A 1 565 ? 8.091 -30.231 14.702 1.00 89.06 565 GLN A C 1
ATOM 4502 O O . GLN A 1 565 ? 8.093 -31.458 14.594 1.00 89.06 565 GLN A O 1
ATOM 4507 N N . PHE A 1 566 ? 6.979 -29.512 14.521 1.00 86.88 566 PHE A N 1
ATOM 4508 C CA . PHE A 1 566 ? 5.662 -30.100 14.236 1.00 86.88 566 PHE A CA 1
ATOM 4509 C C . PHE A 1 566 ? 5.472 -30.466 12.756 1.00 86.88 566 PHE A C 1
ATOM 4511 O O . PHE A 1 566 ? 4.582 -31.239 12.408 1.00 86.88 566 PHE A O 1
ATOM 4518 N N . PHE A 1 567 ? 6.352 -29.971 11.884 1.00 91.00 567 PHE A N 1
ATOM 4519 C CA . PHE A 1 567 ? 6.283 -30.131 10.432 1.00 91.00 567 PHE A CA 1
ATOM 4520 C C . PHE A 1 567 ? 7.421 -30.988 9.866 1.00 91.00 567 PHE A C 1
ATOM 4522 O O . PHE A 1 567 ? 7.544 -31.118 8.649 1.00 91.00 567 PHE A O 1
ATOM 4529 N N . LEU A 1 568 ? 8.220 -31.644 10.719 1.00 91.00 568 LEU A N 1
ATOM 4530 C CA . LEU A 1 568 ? 9.320 -32.529 10.307 1.00 91.00 568 LEU A CA 1
ATOM 4531 C C . LEU A 1 568 ? 8.934 -33.569 9.234 1.00 91.00 568 LEU A C 1
ATOM 4533 O O . LEU A 1 568 ? 9.740 -33.796 8.332 1.00 91.00 568 LEU A O 1
ATOM 4537 N N . PRO A 1 569 ? 7.733 -34.191 9.243 1.00 89.88 569 PRO A N 1
ATOM 4538 C CA . PRO A 1 569 ? 7.336 -35.114 8.175 1.00 89.88 569 PRO A CA 1
ATOM 4539 C C . PRO A 1 569 ? 7.208 -34.470 6.785 1.00 89.88 569 PRO A C 1
ATOM 4541 O O . PRO A 1 569 ? 7.267 -35.194 5.787 1.00 89.88 569 PRO A O 1
ATOM 4544 N N . HIS A 1 570 ? 7.025 -33.148 6.735 1.00 92.88 570 HIS A N 1
ATOM 4545 C CA . HIS A 1 570 ? 6.808 -32.328 5.542 1.00 92.88 570 HIS A CA 1
ATOM 4546 C C . HIS A 1 570 ? 8.000 -31.412 5.219 1.00 92.88 570 HIS A C 1
ATOM 4548 O O . HIS A 1 570 ? 7.921 -30.633 4.280 1.00 92.88 570 HIS A O 1
ATOM 4554 N N . ILE A 1 571 ? 9.112 -31.490 5.954 1.00 93.44 571 ILE A N 1
ATOM 4555 C CA . ILE A 1 571 ? 10.195 -30.498 5.863 1.00 93.44 571 ILE A CA 1
ATOM 4556 C C . ILE A 1 571 ? 10.848 -30.410 4.469 1.00 93.44 571 ILE A C 1
ATOM 4558 O O . ILE A 1 571 ? 11.132 -29.313 4.002 1.00 93.44 571 ILE A O 1
ATOM 4562 N N . HIS A 1 572 ? 11.007 -31.532 3.754 1.00 94.12 572 HIS A N 1
ATOM 4563 C CA . HIS A 1 572 ? 11.490 -31.537 2.361 1.00 94.12 572 HIS A CA 1
ATOM 4564 C C . HIS A 1 572 ? 10.477 -30.949 1.374 1.00 94.12 572 HIS A C 1
ATOM 4566 O O . HIS A 1 572 ? 10.871 -30.261 0.444 1.00 94.12 572 HIS A O 1
ATOM 4572 N N . LEU A 1 573 ? 9.179 -31.180 1.602 1.00 95.19 573 LEU A N 1
ATOM 4573 C CA . LEU A 1 573 ? 8.110 -30.559 0.815 1.00 95.19 573 LEU A CA 1
ATOM 4574 C C . LEU A 1 573 ? 8.125 -29.037 1.011 1.00 95.19 573 LEU A C 1
ATOM 4576 O O . LEU A 1 573 ? 8.017 -28.303 0.042 1.00 95.19 573 LEU A O 1
ATOM 4580 N N . LEU A 1 574 ? 8.292 -28.565 2.250 1.00 96.12 574 LEU A N 1
ATOM 4581 C CA . LEU A 1 574 ? 8.400 -27.135 2.547 1.00 96.12 574 LEU A CA 1
ATOM 4582 C C . LEU A 1 574 ? 9.621 -26.505 1.870 1.00 96.12 574 LEU A C 1
ATOM 4584 O O . LEU A 1 574 ? 9.494 -25.439 1.279 1.00 96.12 574 LEU A O 1
ATOM 4588 N N . TRP A 1 575 ? 10.773 -27.180 1.906 1.00 96.00 575 TRP A N 1
ATOM 4589 C CA . TRP A 1 575 ? 11.962 -26.747 1.169 1.00 96.00 575 TRP A CA 1
ATOM 4590 C C . TRP A 1 575 ? 11.686 -26.619 -0.333 1.00 96.00 575 TRP A C 1
ATOM 4592 O O . TRP A 1 575 ? 12.041 -25.605 -0.921 1.00 96.00 575 TRP A O 1
ATOM 4602 N N . GLU A 1 576 ? 11.002 -27.595 -0.935 1.00 95.56 576 GLU A N 1
ATOM 4603 C CA . GLU A 1 576 ? 10.679 -27.586 -2.365 1.00 95.56 576 GLU A CA 1
ATOM 4604 C C . GLU A 1 576 ? 9.731 -26.435 -2.738 1.00 95.56 576 GLU A C 1
ATOM 4606 O O . GLU A 1 576 ? 10.015 -25.699 -3.679 1.00 95.56 576 GLU A O 1
ATOM 4611 N N . LEU A 1 577 ? 8.668 -26.212 -1.952 1.00 96.06 577 LEU A N 1
ATOM 4612 C CA . LEU A 1 577 ? 7.726 -25.102 -2.158 1.00 96.06 577 LEU A CA 1
ATOM 4613 C C . LEU A 1 577 ? 8.419 -23.733 -2.084 1.00 96.06 577 LEU A C 1
ATOM 4615 O O . LEU A 1 577 ? 8.152 -22.857 -2.907 1.00 96.06 577 LEU A O 1
ATOM 4619 N N . VAL A 1 578 ? 9.318 -23.552 -1.109 1.00 96.50 578 VAL A N 1
ATOM 4620 C CA . VAL A 1 5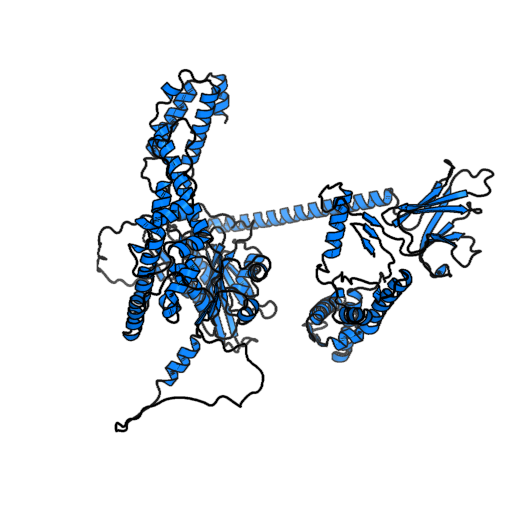78 ? 10.087 -22.309 -0.950 1.00 96.50 578 VAL A CA 1
ATOM 4621 C C . VAL A 1 578 ? 11.098 -22.152 -2.084 1.00 96.50 578 VAL A C 1
ATOM 4623 O O . VAL A 1 578 ? 11.231 -21.056 -2.625 1.00 96.50 578 VAL A O 1
ATOM 4626 N N . LEU A 1 579 ? 11.774 -23.234 -2.488 1.00 95.94 579 LEU A N 1
ATOM 4627 C CA . LEU A 1 579 ? 12.744 -23.242 -3.584 1.00 95.94 579 LEU A CA 1
ATOM 4628 C C . LEU A 1 579 ? 12.104 -22.781 -4.895 1.00 95.94 579 LEU A C 1
ATOM 4630 O O . LEU A 1 579 ? 12.669 -21.929 -5.580 1.00 95.94 579 LEU A O 1
ATOM 4634 N N . THR A 1 580 ? 10.911 -23.285 -5.214 1.00 94.75 580 THR A N 1
ATOM 4635 C CA . THR A 1 580 ? 10.178 -22.925 -6.435 1.00 94.75 580 THR A CA 1
ATOM 4636 C C . THR A 1 580 ? 9.367 -21.632 -6.312 1.00 94.75 580 THR A C 1
ATOM 4638 O O . THR A 1 580 ? 8.718 -21.243 -7.279 1.00 94.75 580 THR A O 1
ATOM 4641 N N . GLY A 1 581 ? 9.418 -20.940 -5.167 1.00 93.88 581 GLY A N 1
ATOM 4642 C CA . GLY A 1 581 ? 8.727 -19.665 -4.957 1.00 93.88 581 GLY A CA 1
ATOM 4643 C C . GLY A 1 581 ? 7.203 -19.782 -5.036 1.00 93.88 581 GLY A C 1
ATOM 4644 O O . GLY A 1 581 ? 6.543 -18.886 -5.568 1.00 93.88 581 GLY A O 1
ATOM 4645 N N . GLU A 1 582 ? 6.646 -20.900 -4.568 1.00 93.62 582 GLU A N 1
ATOM 4646 C CA . GLU A 1 582 ? 5.197 -21.098 -4.538 1.00 93.62 582 GLU A CA 1
ATOM 4647 C C . GLU A 1 582 ? 4.545 -20.195 -3.472 1.00 93.62 582 GLU A C 1
ATOM 4649 O O . GLU A 1 582 ? 5.153 -19.920 -2.434 1.00 93.62 582 GLU A O 1
ATOM 4654 N N . PRO A 1 583 ? 3.299 -19.744 -3.687 1.00 93.12 583 PRO A N 1
ATOM 4655 C CA . PRO A 1 583 ? 2.572 -18.914 -2.729 1.00 93.12 583 PRO A CA 1
ATOM 4656 C C . PRO A 1 583 ? 2.192 -19.706 -1.467 1.00 93.12 583 PRO A C 1
ATOM 4658 O O . PRO A 1 583 ? 1.486 -20.714 -1.549 1.00 93.12 583 PRO A O 1
ATOM 4661 N N . ILE A 1 584 ? 2.621 -19.241 -0.289 1.00 94.62 584 ILE A N 1
ATOM 4662 C CA . ILE A 1 584 ? 2.408 -19.921 1.000 1.00 94.62 584 ILE A CA 1
ATOM 4663 C C . ILE A 1 584 ? 1.738 -18.977 2.001 1.00 94.62 584 ILE A C 1
ATOM 4665 O O . ILE A 1 584 ? 2.226 -17.881 2.264 1.00 94.62 584 ILE A O 1
ATOM 4669 N N . VAL A 1 585 ? 0.666 -19.446 2.643 1.00 94.31 585 VAL A N 1
ATOM 4670 C CA . VAL A 1 585 ? 0.040 -18.753 3.780 1.00 94.31 585 VAL A CA 1
ATOM 4671 C C . VAL A 1 585 ? 0.312 -19.518 5.070 1.00 94.31 585 VAL A C 1
ATOM 4673 O O . VAL A 1 585 ? -0.102 -20.668 5.215 1.00 94.31 585 VAL A O 1
ATOM 4676 N N . VAL A 1 586 ? 0.976 -18.880 6.027 1.00 94.31 586 VAL A N 1
ATOM 4677 C CA . VAL A 1 586 ? 1.179 -19.369 7.392 1.00 94.31 586 VAL A CA 1
ATOM 4678 C C . VAL A 1 586 ? 0.124 -18.742 8.297 1.00 94.31 586 VAL A C 1
ATOM 4680 O O . VAL A 1 586 ? 0.112 -17.531 8.489 1.00 94.31 586 VAL A O 1
ATOM 4683 N N . THR A 1 587 ? -0.748 -19.563 8.875 1.00 91.44 587 THR A N 1
ATOM 4684 C CA . THR A 1 587 ? -1.787 -19.124 9.814 1.00 91.44 587 THR A CA 1
ATOM 4685 C C . THR A 1 587 ? -1.472 -19.631 11.221 1.00 91.44 587 THR A C 1
ATOM 4687 O O . THR A 1 587 ? -1.297 -20.841 11.394 1.00 91.44 587 THR A O 1
ATOM 4690 N N . GLY A 1 588 ? -1.463 -18.766 12.232 1.00 88.81 588 GLY A N 1
ATOM 4691 C CA . GLY A 1 588 ? -1.290 -19.159 13.639 1.00 88.81 588 GLY A CA 1
ATOM 4692 C C . GLY A 1 588 ? -1.962 -18.188 14.610 1.00 88.81 588 GLY A C 1
ATOM 4693 O O . GLY A 1 588 ? -2.465 -17.160 14.186 1.00 88.81 588 GLY A O 1
ATOM 4694 N N . ALA A 1 589 ? -1.981 -18.480 15.912 1.00 85.31 589 ALA A N 1
ATOM 4695 C CA . ALA A 1 589 ? -2.584 -17.567 16.895 1.00 85.31 589 ALA A CA 1
ATOM 4696 C C . ALA A 1 589 ? -1.672 -16.400 17.316 1.00 85.31 589 ALA A C 1
ATOM 4698 O O . ALA A 1 589 ? -2.166 -15.382 17.795 1.00 85.31 589 ALA A O 1
ATOM 4699 N N . SER A 1 590 ? -0.352 -16.531 17.143 1.00 88.19 590 SER A N 1
ATOM 4700 C CA . SER A 1 590 ? 0.636 -15.539 17.582 1.00 88.19 590 SER A CA 1
ATOM 4701 C C . SER A 1 590 ? 1.405 -14.938 16.400 1.00 88.19 590 SER A C 1
ATOM 4703 O O . SER A 1 590 ? 1.872 -15.696 15.540 1.00 88.19 590 SER A O 1
ATOM 4705 N N . PRO A 1 591 ? 1.600 -13.603 16.353 1.00 91.88 591 PRO A N 1
ATOM 4706 C CA . PRO A 1 591 ? 2.425 -12.969 15.326 1.00 91.88 591 PRO A CA 1
ATOM 4707 C C . PRO A 1 591 ? 3.888 -13.418 15.424 1.00 91.88 591 PRO A C 1
ATOM 4709 O O . PRO A 1 591 ? 4.538 -13.591 14.398 1.00 91.88 591 PRO A O 1
ATOM 4712 N N . THR A 1 592 ? 4.382 -13.705 16.634 1.00 91.81 592 THR A N 1
ATOM 4713 C CA . THR A 1 592 ? 5.719 -14.269 16.870 1.00 91.81 592 THR A CA 1
ATOM 4714 C C . THR A 1 592 ? 5.897 -15.603 16.159 1.00 91.81 592 THR A C 1
ATOM 4716 O O . THR A 1 592 ? 6.864 -15.788 15.422 1.00 91.81 592 THR A O 1
ATOM 4719 N N . ASP A 1 593 ? 4.948 -16.524 16.338 1.00 90.88 593 ASP A N 1
ATOM 4720 C CA . ASP A 1 593 ? 5.033 -17.861 15.747 1.00 90.88 593 ASP A CA 1
ATOM 4721 C C . ASP A 1 593 ? 4.913 -17.794 14.214 1.00 90.88 593 ASP A C 1
ATOM 4723 O O . ASP A 1 593 ? 5.635 -18.499 13.505 1.00 90.88 593 ASP A O 1
ATOM 4727 N N . CYS A 1 594 ? 4.067 -16.896 13.693 1.00 93.00 594 CYS A N 1
ATOM 4728 C CA . CYS A 1 594 ? 3.944 -16.648 12.255 1.00 93.00 594 CYS A CA 1
ATOM 4729 C C . CYS A 1 594 ? 5.246 -16.088 11.667 1.00 93.00 594 CYS A C 1
ATOM 4731 O O . CYS A 1 594 ? 5.799 -16.690 10.745 1.00 93.00 594 CYS A O 1
ATOM 4733 N N . ALA A 1 595 ? 5.783 -15.006 12.239 1.00 94.56 595 ALA A N 1
ATOM 4734 C CA . ALA A 1 595 ? 7.008 -14.369 11.761 1.00 94.56 595 ALA A CA 1
ATOM 4735 C C . ALA A 1 595 ? 8.205 -15.326 11.818 1.00 94.56 595 ALA A C 1
ATOM 4737 O O . ALA A 1 595 ? 8.980 -15.429 10.865 1.00 94.56 595 ALA A O 1
ATOM 4738 N N . HIS A 1 596 ? 8.327 -16.103 12.897 1.00 93.94 596 HIS A N 1
ATOM 4739 C CA . HIS A 1 596 ? 9.381 -17.107 13.024 1.00 93.94 596 HIS A CA 1
ATOM 4740 C C . HIS A 1 596 ? 9.222 -18.254 12.032 1.00 93.94 596 HIS A C 1
ATOM 4742 O O . HIS A 1 596 ? 10.223 -18.728 11.493 1.00 93.94 596 HIS A O 1
ATOM 4748 N N . MET A 1 597 ? 8.001 -18.714 11.761 1.00 95.25 597 MET A N 1
ATOM 4749 C CA . MET A 1 597 ? 7.783 -19.741 10.747 1.00 95.25 597 MET A CA 1
ATOM 4750 C C . MET A 1 597 ? 8.152 -19.230 9.352 1.00 95.25 597 MET A C 1
ATOM 4752 O O . MET A 1 597 ? 8.898 -19.909 8.651 1.00 95.25 597 MET A O 1
ATOM 4756 N N . VAL A 1 598 ? 7.698 -18.033 8.960 1.00 96.12 598 VAL A N 1
ATOM 4757 C CA . VAL A 1 598 ? 8.032 -17.432 7.656 1.00 96.12 598 VAL A CA 1
ATOM 4758 C C . VAL A 1 598 ? 9.548 -17.313 7.483 1.00 96.12 598 VAL A C 1
ATOM 4760 O O . VAL A 1 598 ? 10.093 -17.760 6.473 1.00 96.12 598 VAL A O 1
ATOM 4763 N N . GLN A 1 599 ? 10.253 -16.816 8.502 1.00 94.44 599 GLN A N 1
ATOM 4764 C CA . GLN A 1 599 ? 11.712 -16.731 8.480 1.00 94.44 599 GLN A CA 1
ATOM 4765 C C . GLN A 1 599 ? 12.384 -18.116 8.437 1.00 94.44 599 GLN A C 1
ATOM 4767 O O . GLN A 1 599 ? 13.374 -18.311 7.730 1.00 94.44 599 GLN A O 1
ATOM 4772 N N . SER A 1 600 ? 11.831 -19.106 9.147 1.00 94.94 600 SER A N 1
ATOM 4773 C CA . SER A 1 600 ? 12.341 -20.483 9.126 1.00 94.94 600 SER A CA 1
ATOM 4774 C C . SER A 1 600 ? 12.211 -21.104 7.738 1.00 94.94 600 SER A C 1
ATOM 4776 O O . SER A 1 600 ? 13.157 -21.738 7.277 1.00 94.94 600 SER A O 1
ATOM 4778 N N . LEU A 1 601 ? 11.086 -20.882 7.051 1.00 96.06 601 LEU A N 1
ATOM 4779 C CA . LEU A 1 601 ? 10.855 -21.346 5.683 1.00 96.06 601 LEU A CA 1
ATOM 4780 C C . LEU A 1 601 ? 11.880 -20.757 4.713 1.00 96.06 601 LEU A C 1
ATOM 4782 O O . LEU A 1 601 ? 12.529 -21.517 4.000 1.00 96.06 601 LEU A O 1
ATOM 4786 N N . MET A 1 602 ? 12.095 -19.438 4.742 1.00 94.38 602 MET A N 1
ATOM 4787 C CA . MET A 1 602 ? 13.101 -18.786 3.892 1.00 94.38 602 MET A CA 1
ATOM 4788 C C . MET A 1 602 ? 14.516 -19.317 4.160 1.00 94.38 602 MET A C 1
ATOM 4790 O O . MET A 1 602 ? 15.295 -19.505 3.229 1.00 94.38 602 MET A O 1
ATOM 4794 N N . SER A 1 603 ? 14.844 -19.636 5.416 1.00 92.25 603 SER A N 1
ATOM 4795 C CA . SER A 1 603 ? 16.162 -20.176 5.772 1.00 92.25 603 SER A CA 1
ATOM 4796 C C . SER A 1 603 ? 16.432 -21.592 5.238 1.00 92.25 603 SER A C 1
ATOM 4798 O O . SER A 1 603 ? 17.596 -21.984 5.145 1.00 92.25 603 SER A O 1
ATOM 4800 N N . LEU A 1 604 ? 15.392 -22.356 4.862 1.00 94.38 604 LEU A N 1
ATOM 4801 C CA . LEU A 1 604 ? 15.553 -23.721 4.346 1.00 94.38 604 LEU A CA 1
ATOM 4802 C C . LEU A 1 604 ? 16.327 -23.753 3.026 1.00 94.38 604 LEU A C 1
ATOM 4804 O O . LEU A 1 604 ? 17.015 -24.730 2.766 1.00 94.38 604 LEU A O 1
ATOM 4808 N N . ILE A 1 605 ? 16.237 -22.716 2.196 1.00 94.75 605 ILE A N 1
ATOM 4809 C CA . ILE A 1 605 ? 16.913 -22.692 0.891 1.00 94.75 605 ILE A CA 1
ATOM 4810 C C . ILE A 1 605 ? 18.304 -22.044 0.941 1.00 94.75 605 ILE A C 1
ATOM 4812 O O . ILE A 1 605 ? 18.938 -21.877 -0.093 1.00 94.75 605 ILE A O 1
ATOM 4816 N N . SER A 1 606 ? 18.823 -21.705 2.125 1.00 90.44 606 SER A N 1
ATOM 4817 C CA . SER A 1 606 ? 20.187 -21.178 2.265 1.00 90.44 606 SER A CA 1
ATOM 4818 C C . SER A 1 606 ? 21.218 -22.141 1.633 1.00 90.44 606 SER A C 1
ATOM 4820 O O . SER A 1 606 ? 21.118 -23.353 1.845 1.00 90.44 606 SER A O 1
ATOM 4822 N N . PRO A 1 607 ? 22.199 -21.662 0.838 1.00 88.81 607 PRO A N 1
ATOM 4823 C CA . PRO A 1 607 ? 22.643 -20.272 0.696 1.00 88.81 607 PRO A CA 1
ATOM 4824 C C . PRO A 1 607 ? 21.932 -19.481 -0.416 1.00 88.81 607 PRO A C 1
ATOM 4826 O O . PRO A 1 607 ? 22.294 -18.332 -0.662 1.00 88.81 607 PRO A O 1
ATOM 4829 N N . LEU A 1 608 ? 20.954 -20.074 -1.108 1.00 91.31 608 LEU A N 1
ATOM 4830 C CA . LEU A 1 608 ? 20.152 -19.364 -2.099 1.00 91.31 608 LEU A CA 1
ATOM 4831 C C . LEU A 1 608 ? 19.275 -18.328 -1.384 1.00 91.31 608 LEU A C 1
ATOM 4833 O O . LEU A 1 608 ? 18.559 -18.647 -0.435 1.00 91.31 608 LEU A O 1
ATOM 4837 N N . SER A 1 609 ? 19.331 -17.078 -1.837 1.00 89.56 609 SER A N 1
ATOM 4838 C CA . SER A 1 609 ? 18.458 -16.024 -1.326 1.00 89.56 609 SER A CA 1
ATOM 4839 C C . SER A 1 609 ? 17.028 -16.224 -1.823 1.00 89.56 609 SER A C 1
ATOM 4841 O O . SER A 1 609 ? 16.805 -16.520 -2.995 1.00 89.56 609 SER A O 1
ATOM 4843 N N . TYR A 1 610 ? 16.057 -16.027 -0.935 1.00 92.69 610 TYR A N 1
ATOM 4844 C CA . TYR A 1 610 ? 14.653 -15.964 -1.320 1.00 92.69 610 TYR A CA 1
ATOM 4845 C C . TYR A 1 610 ? 14.379 -14.607 -1.987 1.00 92.69 610 TYR A C 1
ATOM 4847 O O . TYR A 1 610 ? 14.511 -13.569 -1.342 1.00 92.69 610 TYR A O 1
ATOM 4855 N N . CYS A 1 611 ? 14.052 -14.610 -3.281 1.00 90.88 611 CYS A N 1
ATOM 4856 C CA . CYS A 1 611 ? 13.900 -13.394 -4.095 1.00 90.88 611 CYS A CA 1
ATOM 4857 C C . CYS A 1 611 ? 12.439 -12.971 -4.306 1.00 90.88 611 CYS A C 1
ATOM 4859 O O . CYS A 1 611 ? 12.184 -11.925 -4.897 1.00 90.88 611 CYS A O 1
ATOM 4861 N N . ALA A 1 612 ? 11.484 -13.787 -3.865 1.00 91.00 612 ALA A N 1
ATOM 4862 C CA . ALA A 1 612 ? 10.067 -13.443 -3.864 1.00 91.00 612 ALA A CA 1
ATOM 4863 C C . ALA A 1 612 ? 9.693 -12.579 -2.640 1.00 91.00 612 ALA A C 1
ATOM 4865 O O . ALA A 1 612 ? 10.474 -12.420 -1.698 1.00 91.00 612 ALA A O 1
ATOM 4866 N N . GLU A 1 613 ? 8.486 -12.013 -2.650 1.00 91.94 613 GLU A N 1
ATOM 4867 C CA . GLU A 1 613 ? 7.998 -11.174 -1.552 1.00 91.94 613 GLU A CA 1
ATOM 4868 C C . GLU A 1 613 ? 7.778 -12.026 -0.289 1.00 91.94 613 GLU A C 1
ATOM 4870 O O . GLU A 1 613 ? 7.375 -13.194 -0.355 1.00 91.94 613 GLU A O 1
ATOM 4875 N N . SER A 1 614 ? 8.040 -11.463 0.889 1.00 93.81 614 SER A N 1
ATOM 4876 C CA . SER A 1 614 ? 7.762 -12.138 2.157 1.00 93.81 614 SER A CA 1
ATOM 4877 C C . SER A 1 614 ? 7.266 -11.148 3.197 1.00 93.81 614 SER A C 1
ATOM 4879 O O . SER A 1 614 ? 7.883 -10.111 3.432 1.00 93.81 614 SER A O 1
ATOM 4881 N N . ARG A 1 615 ? 6.151 -11.487 3.847 1.00 94.50 615 ARG A N 1
ATOM 4882 C CA . ARG A 1 615 ? 5.579 -10.717 4.953 1.00 94.50 615 ARG A CA 1
ATOM 4883 C C . ARG A 1 615 ? 5.508 -11.609 6.186 1.00 94.50 615 ARG A C 1
ATOM 4885 O O . ARG A 1 615 ? 4.556 -12.379 6.318 1.00 94.50 615 ARG A O 1
ATOM 4892 N N . PRO A 1 616 ? 6.524 -11.542 7.075 1.00 94.69 616 PRO A N 1
ATOM 4893 C CA . PRO A 1 616 ? 6.573 -12.352 8.293 1.00 94.69 616 PRO A CA 1
ATOM 4894 C C . PRO A 1 616 ? 5.330 -12.177 9.167 1.00 94.69 616 PRO A C 1
ATOM 4896 O O . PRO A 1 616 ? 4.841 -13.140 9.756 1.00 94.69 616 PRO A O 1
ATOM 4899 N N . TYR A 1 617 ? 4.779 -10.965 9.179 1.00 94.31 617 TYR A N 1
ATOM 4900 C CA . TYR A 1 617 ? 3.480 -10.671 9.750 1.00 94.31 617 TYR A CA 1
ATOM 4901 C C . TYR A 1 617 ? 2.707 -9.717 8.837 1.00 94.31 617 TYR A C 1
ATOM 4903 O O . TYR A 1 617 ? 3.270 -8.738 8.349 1.00 94.31 617 TYR A O 1
ATOM 4911 N N . PHE A 1 618 ? 1.439 -10.032 8.589 1.00 93.00 618 PHE A N 1
ATOM 4912 C CA . PHE A 1 618 ? 0.557 -9.322 7.674 1.00 93.00 618 PHE A CA 1
ATOM 4913 C C . PHE A 1 618 ? -0.853 -9.226 8.263 1.00 93.00 618 PHE A C 1
ATOM 4915 O O . PHE A 1 618 ? -1.379 -10.205 8.806 1.00 93.00 618 PHE A O 1
ATOM 4922 N N . THR A 1 619 ? -1.471 -8.052 8.152 1.00 91.19 619 THR A N 1
ATOM 4923 C CA . THR A 1 619 ? -2.795 -7.765 8.722 1.00 91.19 619 THR A CA 1
ATOM 4924 C C . THR A 1 619 ? -3.779 -7.354 7.635 1.00 91.19 619 THR A C 1
ATOM 4926 O O . THR A 1 619 ? -3.404 -7.014 6.514 1.00 91.19 619 THR A O 1
ATOM 4929 N N . ILE A 1 620 ? -5.073 -7.391 7.955 1.00 88.12 620 ILE A N 1
ATOM 4930 C CA . ILE A 1 620 ? -6.129 -6.960 7.024 1.00 88.12 620 ILE A CA 1
ATOM 4931 C C . ILE A 1 620 ? -6.100 -5.451 6.728 1.00 88.12 620 ILE A C 1
ATOM 4933 O O . ILE A 1 620 ? -6.735 -5.001 5.777 1.00 88.12 620 ILE A O 1
ATOM 4937 N N . HIS A 1 621 ? -5.394 -4.684 7.562 1.00 87.25 621 HIS A N 1
ATOM 4938 C CA . HIS A 1 621 ? -5.298 -3.228 7.497 1.00 87.25 621 HIS A CA 1
ATOM 4939 C C . HIS A 1 621 ? -4.085 -2.739 6.701 1.00 87.25 621 HIS A C 1
ATOM 4941 O O . HIS A 1 621 ? -3.937 -1.535 6.504 1.00 87.25 621 HIS A O 1
ATOM 4947 N N . ASP A 1 622 ? -3.231 -3.653 6.235 1.00 86.00 622 ASP A N 1
ATOM 4948 C CA . ASP A 1 622 ? -2.103 -3.304 5.382 1.00 86.00 622 ASP A CA 1
ATOM 4949 C C . ASP A 1 622 ? -2.605 -2.696 4.061 1.00 86.00 622 ASP A C 1
ATOM 4951 O O . ASP A 1 622 ? -3.523 -3.219 3.417 1.00 86.00 622 ASP A O 1
ATOM 4955 N N . THR A 1 623 ? -1.994 -1.589 3.635 1.00 82.88 623 THR A N 1
ATOM 4956 C CA . THR A 1 623 ? -2.333 -0.920 2.369 1.00 82.88 623 THR A CA 1
ATOM 4957 C C . THR A 1 623 ? -2.248 -1.842 1.147 1.00 82.88 623 THR A C 1
ATOM 4959 O O . THR A 1 623 ? -2.985 -1.652 0.176 1.00 82.88 623 THR A O 1
ATOM 4962 N N . GLU A 1 624 ? -1.417 -2.884 1.210 1.00 86.62 624 GLU A N 1
ATOM 4963 C CA . GLU A 1 624 ? -1.178 -3.847 0.131 1.00 86.62 624 GLU A CA 1
ATOM 4964 C C . GLU A 1 624 ? -2.120 -5.063 0.203 1.00 86.62 624 GLU A C 1
ATOM 4966 O O . GLU A 1 624 ? -2.076 -5.951 -0.649 1.00 86.62 624 GLU A O 1
ATOM 4971 N N . PHE A 1 625 ? -3.055 -5.100 1.162 1.00 87.88 625 PHE A N 1
ATOM 4972 C CA . PHE A 1 625 ? -4.044 -6.176 1.300 1.00 87.88 625 PHE A CA 1
ATOM 4973 C C . PHE A 1 625 ? -4.799 -6.457 -0.000 1.00 87.88 625 PHE A C 1
ATOM 4975 O O . PHE A 1 625 ? -4.983 -7.611 -0.389 1.00 87.88 625 PHE A O 1
ATOM 4982 N N . LYS A 1 626 ? -5.205 -5.411 -0.723 1.00 83.81 626 LYS A N 1
ATOM 4983 C CA . LYS A 1 626 ? -5.903 -5.560 -2.007 1.00 83.81 626 LYS A CA 1
ATOM 4984 C C . LYS A 1 626 ? -5.007 -6.140 -3.105 1.00 83.81 626 LYS A C 1
ATOM 4986 O O . LYS A 1 626 ? -5.519 -6.881 -3.936 1.00 83.81 626 LYS A O 1
ATOM 4991 N N . GLU A 1 627 ? -3.713 -5.825 -3.108 1.00 84.69 627 GLU A N 1
ATOM 4992 C CA . GLU A 1 627 ? -2.745 -6.337 -4.088 1.00 84.69 627 GLU A CA 1
ATOM 4993 C C . GLU A 1 627 ? -2.593 -7.855 -3.937 1.00 84.69 627 GLU A C 1
ATOM 4995 O O . GLU A 1 627 ? -2.716 -8.594 -4.912 1.00 84.69 627 GLU A O 1
ATOM 5000 N N . PHE A 1 628 ? -2.427 -8.335 -2.701 1.00 81.88 628 PHE A N 1
ATOM 5001 C CA . PHE A 1 628 ? -2.173 -9.753 -2.444 1.00 81.88 628 PHE A CA 1
ATOM 5002 C C . PHE A 1 628 ? -3.433 -10.622 -2.399 1.00 81.88 628 PHE A C 1
ATOM 5004 O O . PHE A 1 628 ? -3.329 -11.834 -2.545 1.00 81.88 628 PHE A O 1
ATOM 5011 N N . THR A 1 629 ? -4.631 -10.057 -2.218 1.00 77.62 629 THR A N 1
ATOM 5012 C CA . THR A 1 629 ? -5.874 -10.851 -2.108 1.00 77.62 629 THR A CA 1
ATOM 5013 C C . THR A 1 629 ? -6.743 -10.880 -3.371 1.00 77.62 629 THR A C 1
ATOM 5015 O O . THR A 1 629 ? -7.700 -11.656 -3.431 1.00 77.62 629 THR A O 1
ATOM 5018 N N . GLN A 1 630 ? -6.439 -10.076 -4.397 1.00 76.12 630 GLN A N 1
ATOM 5019 C CA . GLN A 1 630 ? -7.222 -10.038 -5.638 1.00 76.12 630 GLN A CA 1
ATOM 5020 C C . GLN A 1 630 ? -6.885 -11.187 -6.601 1.00 76.12 630 GLN A C 1
ATOM 5022 O O . GLN A 1 630 ? -5.743 -11.392 -6.990 1.00 76.12 630 GLN A O 1
ATOM 5027 N N . ASN A 1 631 ? -7.919 -11.873 -7.097 1.00 62.50 631 ASN A N 1
ATOM 5028 C CA . ASN A 1 631 ? -7.803 -13.035 -7.993 1.00 62.50 631 ASN A CA 1
ATOM 5029 C C . ASN A 1 631 ? -7.526 -12.707 -9.479 1.00 62.50 631 ASN A C 1
ATOM 5031 O O . ASN A 1 631 ? -7.667 -13.580 -10.333 1.00 62.50 631 ASN A O 1
ATOM 5035 N N . LYS A 1 632 ? -7.184 -11.460 -9.828 1.00 57.22 632 LYS A N 1
ATOM 5036 C CA . LYS A 1 632 ? -7.152 -11.018 -11.236 1.00 57.22 632 LYS A CA 1
ATOM 5037 C C . LYS A 1 632 ? -5.919 -11.493 -12.026 1.00 57.22 632 LYS A C 1
ATOM 5039 O O . LYS A 1 632 ? -6.051 -11.681 -13.229 1.00 57.22 632 LYS A O 1
ATOM 5044 N N . ASN A 1 633 ? -4.777 -11.753 -11.373 1.00 53.97 633 ASN A N 1
ATOM 5045 C CA . ASN A 1 633 ? -3.485 -12.007 -12.046 1.00 53.97 633 ASN A CA 1
ATOM 5046 C C . ASN A 1 633 ? -2.804 -13.346 -11.667 1.00 53.97 633 ASN A C 1
ATOM 5048 O O . ASN A 1 633 ? -1.598 -13.498 -11.846 1.00 53.97 633 ASN A O 1
ATOM 5052 N N . GLY A 1 634 ? -3.554 -14.328 -11.152 1.00 67.94 634 GLY A N 1
ATOM 5053 C CA . GLY A 1 634 ? -2.968 -15.522 -10.524 1.00 67.94 634 GLY A CA 1
ATOM 5054 C C . GLY A 1 634 ? -2.421 -15.229 -9.119 1.00 67.94 634 GLY A C 1
ATOM 5055 O O . GLY A 1 634 ? -2.525 -14.106 -8.630 1.00 67.94 634 GLY A O 1
ATOM 5056 N N . HIS A 1 635 ? -1.894 -16.245 -8.430 1.00 76.62 635 HIS A N 1
ATOM 5057 C CA . HIS A 1 635 ? -1.361 -16.066 -7.073 1.00 76.62 635 HIS A CA 1
ATOM 5058 C C . HIS A 1 635 ? 0.052 -15.465 -7.133 1.00 76.62 635 HIS A C 1
ATOM 5060 O O . HIS A 1 635 ? 0.915 -16.058 -7.786 1.00 76.62 635 HIS A O 1
ATOM 5066 N N . PRO A 1 636 ? 0.318 -14.329 -6.463 1.00 84.19 636 PRO A N 1
ATOM 5067 C CA . PRO A 1 636 ? 1.664 -13.771 -6.407 1.00 84.19 636 PRO A CA 1
ATOM 5068 C C . PRO A 1 636 ? 2.595 -14.723 -5.647 1.00 84.19 636 PRO A C 1
ATOM 5070 O O . PRO A 1 636 ? 2.191 -15.306 -4.646 1.00 84.19 636 PRO A O 1
ATOM 5073 N N . SER A 1 637 ? 3.845 -14.876 -6.086 1.00 89.00 637 SER A N 1
ATOM 5074 C CA . SER A 1 637 ? 4.862 -15.616 -5.327 1.00 89.00 637 SER A CA 1
ATOM 5075 C C . SER A 1 637 ? 5.199 -14.862 -4.039 1.00 89.00 637 SER A C 1
ATOM 5077 O O . SER A 1 637 ? 5.978 -13.908 -4.060 1.00 89.00 637 SER A O 1
ATOM 5079 N N . ILE A 1 638 ? 4.583 -15.267 -2.927 1.00 92.94 638 ILE A N 1
ATOM 5080 C CA . ILE A 1 638 ? 4.731 -14.620 -1.621 1.00 92.94 638 ILE A CA 1
ATOM 5081 C C . ILE A 1 638 ? 4.550 -15.614 -0.471 1.00 92.94 638 ILE A C 1
ATOM 5083 O O . ILE A 1 638 ? 3.755 -16.552 -0.563 1.00 92.94 638 ILE A O 1
ATOM 5087 N N . ILE A 1 639 ? 5.257 -15.376 0.637 1.00 95.69 639 ILE A N 1
ATOM 5088 C CA . ILE A 1 639 ? 4.994 -16.045 1.919 1.00 95.69 639 ILE A CA 1
ATOM 5089 C C . ILE A 1 639 ? 4.351 -15.039 2.878 1.00 95.69 639 ILE A C 1
ATOM 5091 O O . ILE A 1 639 ? 4.966 -14.024 3.207 1.00 95.69 639 ILE A O 1
ATOM 5095 N N . LEU A 1 640 ? 3.132 -15.330 3.336 1.00 95.00 640 LEU A N 1
ATOM 5096 C CA . LEU A 1 640 ? 2.356 -14.481 4.247 1.00 95.00 640 LEU A CA 1
ATOM 5097 C C . LEU A 1 640 ? 2.208 -15.138 5.621 1.00 95.00 640 LEU A C 1
ATOM 5099 O O . LEU A 1 640 ? 1.691 -16.248 5.709 1.00 95.00 640 LEU A O 1
ATOM 5103 N N . GLY A 1 641 ? 2.602 -14.448 6.690 1.00 94.88 641 GLY A N 1
ATOM 5104 C CA . GLY A 1 641 ? 2.290 -14.824 8.070 1.00 94.88 641 GLY A CA 1
ATOM 5105 C C . GLY A 1 641 ? 1.091 -14.042 8.596 1.00 94.88 641 GLY A C 1
ATOM 5106 O O . GLY A 1 641 ? 1.136 -12.820 8.662 1.00 94.88 641 GLY A O 1
ATOM 5107 N N . VAL A 1 642 ? 0.015 -14.726 8.982 1.00 92.88 642 VAL A N 1
ATOM 5108 C CA . VAL A 1 642 ? -1.246 -14.091 9.393 1.00 92.88 642 VAL A CA 1
ATOM 5109 C C . VAL A 1 642 ? -1.790 -14.706 10.676 1.00 92.88 642 VAL A C 1
ATOM 5111 O O . VAL A 1 642 ? -1.733 -15.921 10.875 1.00 92.88 642 VAL A O 1
ATOM 5114 N N . THR A 1 643 ? -2.377 -13.870 11.531 1.00 89.81 643 THR A N 1
ATOM 5115 C CA . THR A 1 643 ? -3.006 -14.336 12.778 1.00 89.81 643 THR A CA 1
ATOM 5116 C C . THR A 1 643 ? -4.525 -14.359 12.739 1.00 89.81 643 THR A C 1
ATOM 5118 O O . THR A 1 643 ? -5.167 -15.063 13.516 1.00 89.81 643 THR A O 1
ATOM 5121 N N . ASN A 1 644 ? -5.127 -13.605 11.822 1.00 86.56 644 ASN A N 1
ATOM 5122 C CA . ASN A 1 644 ? -6.569 -13.450 11.771 1.00 86.56 644 ASN A CA 1
ATOM 5123 C C . ASN A 1 644 ? -7.235 -14.609 11.003 1.00 86.56 644 ASN A C 1
ATOM 5125 O O . ASN A 1 644 ? -6.933 -14.819 9.821 1.00 86.56 644 ASN A O 1
ATOM 5129 N N . PRO A 1 645 ? -8.195 -15.335 11.615 1.00 79.81 645 PRO A N 1
ATOM 5130 C CA . PRO A 1 645 ? -8.935 -16.407 10.950 1.00 79.81 645 PRO A CA 1
ATOM 5131 C C . PRO A 1 645 ? -9.667 -15.974 9.671 1.00 79.81 645 PRO A C 1
ATOM 5133 O O . PRO A 1 645 ? -9.990 -16.821 8.836 1.00 79.81 645 PRO A O 1
ATOM 5136 N N . PHE A 1 646 ? -9.926 -14.675 9.485 1.00 83.81 646 PHE A N 1
ATOM 5137 C CA . PHE A 1 646 ? -10.491 -14.126 8.252 1.00 83.81 646 PHE A CA 1
ATOM 5138 C C . PHE A 1 646 ? -9.668 -14.502 7.011 1.00 83.81 646 PHE A C 1
ATOM 5140 O O . PHE A 1 646 ? -10.244 -14.885 5.991 1.00 83.81 646 PHE A O 1
ATOM 5147 N N . PHE A 1 647 ? -8.334 -14.513 7.108 1.00 84.12 647 PHE A N 1
ATOM 5148 C CA . PHE A 1 647 ? -7.462 -14.913 6.000 1.00 84.12 647 PHE A CA 1
ATOM 5149 C C . PHE A 1 647 ? -7.683 -16.362 5.567 1.00 84.12 647 PHE A C 1
ATOM 5151 O O . PHE A 1 647 ? -7.608 -16.664 4.379 1.00 84.12 647 PHE A O 1
ATOM 5158 N N . ALA A 1 648 ? -8.053 -17.251 6.493 1.00 76.62 648 ALA A N 1
ATOM 5159 C CA . ALA A 1 648 ? -8.382 -18.633 6.161 1.00 76.62 648 ALA A CA 1
ATOM 5160 C C . ALA A 1 648 ? -9.687 -18.766 5.359 1.00 76.62 648 ALA A C 1
ATOM 5162 O O . ALA A 1 648 ? -9.949 -19.849 4.845 1.00 76.62 648 ALA A O 1
ATOM 5163 N N . LYS A 1 649 ? -10.515 -17.711 5.265 1.00 80.00 649 LYS A N 1
ATOM 5164 C CA . LYS A 1 649 ? -11.668 -17.622 4.351 1.00 80.00 649 LYS A CA 1
ATOM 5165 C C . LYS A 1 649 ? -11.309 -16.919 3.048 1.00 80.00 649 LYS A C 1
ATOM 5167 O O . LYS A 1 649 ? -11.619 -17.429 1.976 1.00 80.00 649 LYS A O 1
ATOM 5172 N N . THR A 1 650 ? -10.625 -15.786 3.136 1.00 83.38 650 THR A N 1
ATOM 5173 C CA . THR A 1 650 ? -10.259 -14.975 1.967 1.00 83.38 650 THR A CA 1
ATOM 5174 C C . THR A 1 650 ? -9.280 -15.705 1.049 1.00 83.38 650 THR A C 1
ATOM 5176 O O . THR A 1 650 ? -9.439 -15.683 -0.167 1.00 83.38 650 THR A O 1
ATOM 5179 N N . LEU A 1 651 ? -8.320 -16.432 1.626 1.00 83.19 651 LEU A N 1
ATOM 5180 C CA . LEU A 1 651 ? -7.262 -17.148 0.910 1.00 83.19 651 LEU A CA 1
ATOM 5181 C C . LEU A 1 651 ? -7.553 -18.653 0.776 1.00 83.19 651 LEU A C 1
ATOM 5183 O O . LEU A 1 651 ? -6.638 -19.447 0.604 1.00 83.19 651 LEU A O 1
ATOM 5187 N N . GLN A 1 652 ? -8.820 -19.088 0.834 1.00 77.44 652 GLN A N 1
ATOM 5188 C CA . GLN A 1 652 ? -9.173 -20.516 0.672 1.00 77.44 652 GLN A CA 1
ATOM 5189 C C . GLN A 1 652 ? -8.766 -21.101 -0.676 1.00 77.44 652 GLN A C 1
ATOM 5191 O O . GLN A 1 652 ? -8.548 -22.303 -0.787 1.00 77.44 652 GLN A O 1
ATOM 5196 N N . HIS A 1 653 ? -8.699 -20.250 -1.694 1.00 79.38 653 HIS A N 1
ATOM 5197 C CA . HIS A 1 653 ? -8.312 -20.622 -3.045 1.00 79.38 653 HIS A CA 1
ATOM 5198 C C . HIS A 1 653 ? -6.787 -20.737 -3.216 1.00 79.38 653 HIS A C 1
ATOM 5200 O O . HIS A 1 653 ? -6.340 -21.159 -4.277 1.00 79.38 653 HIS A O 1
ATOM 5206 N N . TRP A 1 654 ? -5.988 -20.366 -2.206 1.00 85.44 654 TRP A N 1
ATOM 5207 C CA . TRP A 1 654 ? -4.531 -20.456 -2.278 1.00 85.44 654 TRP A CA 1
ATOM 5208 C C . TRP A 1 654 ? -4.064 -21.911 -2.209 1.00 85.44 654 TRP A C 1
ATOM 5210 O O . TRP A 1 654 ? -4.631 -22.713 -1.461 1.00 85.44 654 TRP A O 1
ATOM 5220 N N . PRO A 1 655 ? -3.007 -22.270 -2.952 1.00 85.75 655 PRO A N 1
ATOM 5221 C CA . PRO A 1 655 ? -2.639 -23.666 -3.140 1.00 85.75 655 PRO A CA 1
ATOM 5222 C C . PRO A 1 655 ? -1.946 -24.276 -1.914 1.00 85.75 655 PRO A C 1
ATOM 5224 O O . PRO A 1 655 ? -1.980 -25.504 -1.755 1.00 85.75 655 PRO A O 1
ATOM 5227 N N . HIS A 1 656 ? -1.310 -23.461 -1.060 1.00 92.56 656 HIS A N 1
ATOM 5228 C CA . HIS A 1 656 ? -0.516 -23.931 0.078 1.00 92.56 656 HIS A CA 1
ATOM 5229 C C . HIS A 1 656 ? -0.816 -23.142 1.355 1.00 92.56 656 HIS A C 1
ATOM 5231 O O . HIS A 1 656 ? -0.619 -21.928 1.424 1.00 92.56 656 HIS A O 1
ATOM 5237 N N . MET A 1 657 ? -1.247 -23.855 2.395 1.00 91.88 657 MET A N 1
ATOM 5238 C CA . MET A 1 657 ? -1.567 -23.283 3.701 1.00 91.88 657 MET A CA 1
ATOM 5239 C C . MET A 1 657 ? -0.905 -24.095 4.816 1.00 91.88 657 MET A C 1
ATOM 5241 O O . MET A 1 657 ? -1.052 -25.315 4.885 1.00 91.88 657 MET A O 1
ATOM 5245 N N . ILE A 1 658 ? -0.190 -23.417 5.706 1.00 93.25 658 ILE A N 1
ATOM 5246 C CA . ILE A 1 658 ? 0.476 -23.997 6.873 1.00 93.25 658 ILE A CA 1
ATOM 5247 C C . ILE A 1 658 ? -0.254 -23.495 8.111 1.00 93.25 658 ILE A C 1
ATOM 5249 O O . ILE A 1 658 ? -0.225 -22.304 8.410 1.00 93.25 658 ILE A O 1
ATOM 5253 N N . ARG A 1 659 ? -0.909 -24.400 8.842 1.00 90.50 659 ARG A N 1
ATOM 5254 C CA . ARG A 1 659 ? -1.595 -24.067 10.094 1.00 90.50 659 ARG A CA 1
ATOM 5255 C C . ARG A 1 659 ? -0.727 -24.440 11.284 1.00 90.50 659 ARG A C 1
ATOM 5257 O O . ARG A 1 659 ? -0.460 -25.626 11.491 1.00 90.50 659 ARG A O 1
ATOM 5264 N N . LEU A 1 660 ? -0.288 -23.432 12.031 1.00 89.50 660 LEU A N 1
ATOM 5265 C CA . LEU A 1 660 ? 0.494 -23.583 13.254 1.00 89.50 660 LEU A CA 1
ATOM 5266 C C . LEU A 1 660 ? -0.377 -24.134 14.388 1.00 89.50 660 LEU A C 1
ATOM 5268 O O . LEU A 1 660 ? -1.596 -23.979 14.381 1.00 89.50 660 LEU A O 1
ATOM 5272 N N . GLN A 1 661 ? 0.258 -24.806 15.345 1.00 79.69 661 GLN A N 1
ATOM 5273 C CA . GLN A 1 661 ? -0.399 -25.275 16.561 1.00 79.69 661 GLN A CA 1
ATOM 5274 C C . GLN A 1 661 ? -0.342 -24.189 17.641 1.00 79.69 661 GLN A C 1
ATOM 5276 O O . GLN A 1 661 ? 0.685 -23.527 17.788 1.00 79.69 661 GLN A O 1
ATOM 5281 N N . ASP A 1 662 ? -1.413 -24.043 18.422 1.00 66.50 662 ASP A N 1
ATOM 5282 C CA . ASP A 1 662 ? -1.476 -23.058 19.500 1.00 66.50 662 ASP A CA 1
ATOM 5283 C C . ASP A 1 662 ? -0.578 -23.461 20.680 1.00 66.50 662 ASP A C 1
ATOM 5285 O O . ASP A 1 662 ? -0.834 -24.422 21.411 1.00 66.50 662 ASP A O 1
ATOM 5289 N N . SER A 1 663 ? 0.482 -22.681 20.904 1.00 52.19 663 SER A N 1
ATOM 5290 C CA . SER A 1 663 ? 1.433 -22.856 22.011 1.00 52.19 663 SER A CA 1
ATOM 5291 C C . SER A 1 663 ? 0.757 -22.865 23.401 1.00 52.19 663 SER A C 1
ATOM 5293 O O . SER A 1 663 ? 1.268 -23.483 24.339 1.00 52.19 663 SER A O 1
ATOM 5295 N N . THR A 1 664 ? -0.424 -22.251 23.543 1.00 45.88 664 THR A N 1
ATOM 5296 C CA . THR A 1 664 ? -1.232 -22.182 24.776 1.00 45.88 664 THR A CA 1
ATOM 5297 C C . THR A 1 664 ? -1.866 -23.514 25.190 1.00 45.88 664 THR A C 1
ATOM 5299 O O . THR A 1 664 ? -1.963 -23.783 26.391 1.00 45.88 664 THR A O 1
ATOM 5302 N N . GLU A 1 665 ? -2.225 -24.398 24.252 1.00 40.44 665 GLU A N 1
ATOM 5303 C CA . GLU A 1 665 ? -2.731 -25.741 24.587 1.00 40.44 665 GLU A CA 1
ATOM 5304 C C . GLU A 1 665 ? -1.648 -26.606 25.249 1.00 40.44 665 GLU A C 1
ATOM 5306 O O . GLU A 1 665 ? -1.934 -27.409 26.141 1.00 40.44 665 GLU A O 1
ATOM 5311 N N . THR A 1 666 ? -0.383 -26.383 24.887 1.00 40.72 666 THR A N 1
ATOM 5312 C CA . THR A 1 666 ? 0.770 -27.110 25.437 1.00 40.72 666 THR A CA 1
ATOM 5313 C C . THR A 1 666 ? 0.970 -26.818 26.929 1.00 40.72 666 THR A C 1
ATOM 5315 O O . THR A 1 666 ? 1.275 -27.727 27.701 1.00 40.72 666 THR A O 1
ATOM 5318 N N . ILE A 1 667 ? 0.719 -25.578 27.370 1.00 39.06 667 ILE A N 1
ATOM 5319 C CA . ILE A 1 667 ? 0.847 -25.167 28.781 1.00 39.06 667 ILE A CA 1
ATOM 5320 C C . ILE A 1 667 ? -0.282 -25.770 29.636 1.00 39.06 667 ILE A C 1
ATOM 5322 O O . ILE A 1 667 ? -0.053 -26.161 30.783 1.00 39.06 667 ILE A O 1
ATOM 5326 N N . LEU A 1 668 ? -1.492 -25.897 29.081 1.00 34.69 668 LEU A N 1
ATOM 5327 C CA . LEU A 1 668 ? -2.636 -26.509 29.766 1.00 34.69 668 LEU A CA 1
ATOM 5328 C C . LEU A 1 668 ? -2.517 -28.041 29.839 1.00 34.69 668 LEU A C 1
ATOM 5330 O O . LEU A 1 668 ? -2.792 -28.623 30.889 1.00 34.69 668 LEU A O 1
ATOM 5334 N N . GLN A 1 669 ? -2.026 -28.693 28.780 1.00 36.44 669 GLN A N 1
ATOM 5335 C CA . GLN A 1 669 ? -1.802 -30.144 28.775 1.00 36.44 669 GLN A CA 1
ATOM 5336 C C . GLN A 1 669 ? -0.594 -30.571 29.625 1.00 36.44 669 GLN A C 1
ATOM 5338 O O . GLN A 1 669 ? -0.628 -31.637 30.241 1.00 36.44 669 GLN A O 1
ATOM 5343 N N . GLN A 1 670 ? 0.457 -29.748 29.725 1.00 34.03 670 GLN A N 1
ATOM 5344 C CA . GLN A 1 670 ? 1.588 -30.027 30.620 1.00 34.03 670 GLN A CA 1
ATOM 5345 C C . GLN A 1 670 ? 1.237 -29.797 32.098 1.00 34.03 670 GLN A C 1
ATOM 5347 O O . GLN A 1 670 ? 1.664 -30.585 32.941 1.00 34.03 670 GLN A O 1
ATOM 5352 N N . LYS A 1 671 ? 0.384 -28.812 32.424 1.00 33.66 671 LYS A N 1
ATOM 5353 C CA . LYS A 1 671 ? -0.112 -28.611 33.800 1.00 33.66 671 LYS A CA 1
ATOM 5354 C C . LYS A 1 671 ? -1.071 -29.705 34.281 1.00 33.66 671 LYS A C 1
ATOM 5356 O O . LYS A 1 671 ? -1.113 -29.965 35.477 1.00 33.66 671 LYS A O 1
ATOM 5361 N N . GLN A 1 672 ? -1.786 -30.393 33.388 1.00 33.56 672 GLN A N 1
ATOM 5362 C CA . GLN A 1 672 ? -2.647 -31.526 33.768 1.00 33.56 672 GLN A CA 1
ATOM 5363 C C . GLN A 1 672 ? -1.897 -32.852 33.983 1.00 33.56 672 GLN A C 1
ATOM 5365 O O . GLN A 1 672 ? -2.475 -33.791 34.524 1.00 33.56 672 GLN A O 1
ATOM 5370 N N . LYS A 1 673 ? -0.610 -32.953 33.617 1.00 34.69 673 LYS A N 1
ATOM 5371 C CA . LYS A 1 673 ? 0.204 -34.161 33.863 1.00 34.69 673 LYS A CA 1
ATOM 5372 C C . LYS A 1 673 ? 0.982 -34.155 35.182 1.00 34.69 673 LYS A C 1
ATOM 5374 O O . LYS A 1 673 ? 1.640 -35.146 35.485 1.00 34.69 673 LYS A O 1
ATOM 5379 N N . GLN A 1 674 ? 0.899 -33.091 35.980 1.00 30.42 674 GLN A N 1
ATOM 5380 C CA . GLN A 1 674 ? 1.611 -32.979 37.257 1.00 30.42 674 GLN A CA 1
ATOM 5381 C C . GLN A 1 674 ? 0.675 -32.641 38.424 1.00 30.42 674 GLN A C 1
ATOM 5383 O O . GLN A 1 674 ? 0.887 -31.657 39.116 1.00 30.42 674 GLN A O 1
ATOM 5388 N N . THR A 1 675 ? -0.325 -33.483 38.695 1.00 28.56 675 THR A N 1
ATOM 5389 C CA . THR A 1 675 ? -0.960 -33.549 40.024 1.00 28.56 675 THR A CA 1
ATOM 5390 C C . THR A 1 675 ? -1.526 -34.954 40.333 1.00 28.56 675 THR A C 1
ATOM 5392 O O . THR A 1 675 ? -2.598 -35.314 39.868 1.00 28.56 675 THR A O 1
ATOM 5395 N N . VAL A 1 676 ? -0.790 -35.697 41.188 1.00 31.58 676 VAL A N 1
ATOM 5396 C CA . VAL A 1 676 ? -1.274 -36.575 42.298 1.00 31.58 676 VAL A CA 1
ATOM 5397 C C . VAL A 1 676 ? -1.926 -37.944 41.920 1.00 31.58 676 VAL A C 1
ATOM 5399 O O . VAL A 1 676 ? -3.105 -37.985 41.602 1.00 31.58 676 VAL A O 1
ATOM 5402 N N . THR A 1 677 ? -1.175 -39.070 41.792 1.00 28.81 677 THR A N 1
ATOM 5403 C CA . THR A 1 677 ? -0.781 -40.160 42.776 1.00 28.81 677 THR A CA 1
ATOM 5404 C C . THR A 1 677 ? -1.816 -41.309 42.967 1.00 28.81 677 THR A C 1
ATOM 5406 O O . THR A 1 677 ? -2.962 -41.107 42.593 1.00 28.81 677 THR A O 1
ATOM 5409 N N . PRO A 1 678 ? -1.549 -42.428 43.698 1.00 35.41 678 PRO A N 1
ATOM 5410 C CA . PRO A 1 678 ? -0.475 -43.441 43.613 1.00 35.41 678 PRO A CA 1
ATOM 5411 C C . PRO A 1 678 ? -0.994 -44.921 43.626 1.00 35.41 678 PRO A C 1
ATOM 5413 O O . PRO A 1 678 ? -2.141 -45.183 43.953 1.00 35.41 678 PRO A O 1
ATOM 5416 N N . ALA A 1 679 ? -0.083 -45.875 43.362 1.00 25.73 679 ALA A N 1
ATOM 5417 C CA . ALA A 1 679 ? -0.033 -47.286 43.820 1.00 25.73 679 ALA A CA 1
ATOM 5418 C C . ALA A 1 679 ? -1.209 -48.275 43.571 1.00 25.73 679 ALA A C 1
ATOM 5420 O O . ALA A 1 679 ? -2.307 -48.107 44.087 1.00 25.73 679 ALA A O 1
ATOM 5421 N N . GLY A 1 680 ? -0.907 -49.426 42.938 1.00 25.73 680 GLY A N 1
ATOM 5422 C CA . GLY A 1 680 ? -1.732 -50.643 43.066 1.00 25.73 680 GLY A CA 1
ATOM 5423 C C . GLY A 1 680 ? -1.700 -51.645 41.901 1.00 25.73 680 GLY A C 1
ATOM 5424 O O . GLY A 1 680 ? -2.606 -51.662 41.087 1.00 25.73 680 GLY A O 1
ATOM 5425 N N . THR A 1 681 ? -0.651 -52.470 41.861 1.00 25.80 681 THR A N 1
ATOM 5426 C CA . THR A 1 681 ? -0.612 -53.921 41.548 1.00 25.80 681 THR A CA 1
ATOM 5427 C C . THR A 1 681 ? -1.439 -54.576 40.408 1.00 25.80 681 THR A C 1
ATOM 5429 O O . THR A 1 681 ? -2.662 -54.561 40.389 1.00 25.80 681 THR A O 1
ATOM 5432 N N . THR A 1 682 ? -0.708 -55.400 39.633 1.00 26.47 682 THR A N 1
ATOM 5433 C CA . THR A 1 682 ? -1.076 -56.602 38.833 1.00 26.47 682 THR A CA 1
ATOM 5434 C C . THR A 1 682 ? -1.372 -56.474 37.324 1.00 26.47 682 THR A C 1
ATOM 5436 O O . THR A 1 682 ? -2.339 -55.880 36.868 1.00 26.47 682 THR A O 1
ATOM 5439 N N . THR A 1 683 ? -0.481 -57.107 36.555 1.00 23.56 683 THR A N 1
ATOM 5440 C CA . THR A 1 683 ? -0.566 -57.565 35.155 1.00 23.56 683 THR A CA 1
ATOM 5441 C C . THR A 1 683 ? -1.309 -58.922 35.071 1.00 23.56 683 THR A C 1
ATOM 5443 O O . THR A 1 683 ? -1.585 -59.511 36.115 1.00 23.56 683 THR A O 1
ATOM 5446 N N . PRO A 1 684 ? -1.434 -59.578 33.896 1.00 44.03 684 PRO A N 1
ATOM 5447 C CA . PRO A 1 684 ? -1.948 -59.139 32.584 1.00 44.03 684 PRO A CA 1
ATOM 5448 C C . PRO A 1 684 ? -2.983 -60.155 32.016 1.00 44.03 684 PRO A C 1
ATOM 5450 O O . PRO A 1 684 ? -3.025 -61.289 32.474 1.00 44.03 684 PRO A O 1
ATOM 5453 N N . THR A 1 685 ? -3.765 -59.847 30.969 1.00 23.11 685 THR A N 1
ATOM 5454 C CA . THR A 1 685 ? -4.239 -60.891 30.017 1.00 23.11 685 THR A CA 1
ATOM 5455 C C . THR A 1 685 ? -4.763 -60.345 28.679 1.00 23.11 685 THR A C 1
ATOM 5457 O O . THR A 1 685 ? -5.309 -59.253 28.582 1.00 23.11 685 THR A O 1
ATOM 5460 N N . ASN A 1 686 ? -4.521 -61.162 27.653 1.00 25.48 686 ASN A N 1
ATOM 5461 C CA . ASN A 1 686 ? -4.663 -61.007 26.201 1.00 25.48 686 ASN A CA 1
ATOM 5462 C C . ASN A 1 686 ? -6.088 -60.812 25.641 1.00 25.48 686 ASN A C 1
ATOM 5464 O O . ASN A 1 686 ? -7.035 -61.378 26.176 1.00 25.48 686 ASN A O 1
ATOM 5468 N N . SER A 1 687 ? -6.183 -60.164 24.465 1.00 23.41 687 SER A N 1
ATOM 5469 C CA . SER A 1 687 ? -6.916 -60.568 23.224 1.00 23.41 687 SER A CA 1
ATOM 5470 C C . SER A 1 687 ? -7.263 -59.310 22.392 1.00 23.41 687 SER A C 1
ATOM 5472 O O . SER A 1 687 ? -7.855 -58.367 22.894 1.00 23.41 687 SER A O 1
ATOM 5474 N N . SER A 1 688 ? -6.628 -59.055 21.244 1.00 23.44 688 SER A N 1
ATOM 5475 C CA . SER A 1 688 ? -6.935 -59.515 19.874 1.00 23.44 688 SER A CA 1
ATOM 5476 C C . SER A 1 688 ? -8.296 -59.089 19.285 1.00 23.44 688 SER A C 1
ATOM 5478 O O . SER A 1 688 ? -9.346 -59.478 19.781 1.00 23.44 688 SER A O 1
ATOM 5480 N N . SER A 1 689 ? -8.198 -58.454 18.106 1.00 23.30 689 SER A N 1
ATOM 5481 C CA . SER A 1 689 ? -9.109 -58.465 16.938 1.00 23.30 689 SER A CA 1
ATOM 5482 C C . SER A 1 689 ? -10.231 -57.410 16.780 1.00 23.30 689 SER A C 1
ATOM 5484 O O . SER A 1 689 ? -11.279 -57.463 17.405 1.00 23.30 689 SER A O 1
ATOM 5486 N N . SER A 1 690 ? -9.942 -56.475 15.859 1.00 23.47 690 SER A N 1
ATOM 5487 C CA . SER A 1 690 ? -10.670 -56.116 14.619 1.00 23.47 690 SER A CA 1
ATOM 5488 C C . SER A 1 690 ? -12.139 -55.645 14.593 1.00 23.47 690 SER A C 1
ATOM 5490 O O . SER A 1 690 ? -13.065 -56.383 14.903 1.00 23.47 690 SER A O 1
ATOM 5492 N N . SER A 1 691 ? -12.264 -54.475 13.947 1.00 24.73 691 SER A N 1
ATOM 5493 C CA . SER A 1 691 ? -13.209 -54.065 12.887 1.00 24.73 691 SER A CA 1
ATOM 5494 C C . SER A 1 691 ? -14.695 -53.814 13.185 1.00 24.73 691 SER A C 1
ATOM 5496 O O . SER A 1 691 ? -15.485 -54.724 13.396 1.00 24.73 691 SER A O 1
ATOM 5498 N N . ASP A 1 692 ? -15.029 -52.546 12.935 1.00 24.42 692 ASP A N 1
ATOM 5499 C CA . ASP A 1 692 ? -16.143 -52.042 12.129 1.00 24.42 692 ASP A CA 1
ATOM 5500 C C . ASP A 1 692 ? -17.545 -51.787 12.701 1.00 24.42 692 ASP A C 1
ATOM 5502 O O . ASP A 1 692 ? -18.260 -52.626 13.239 1.00 24.42 692 ASP A O 1
ATOM 5506 N N . SER A 1 693 ? -17.974 -50.577 12.324 1.00 24.02 693 SER A N 1
ATOM 5507 C CA . SER A 1 693 ? -19.326 -50.039 12.213 1.00 24.02 693 SER A CA 1
ATOM 5508 C C . SER A 1 693 ? -20.018 -49.563 13.496 1.00 24.02 693 SER A C 1
ATOM 5510 O O . SER A 1 693 ? -20.587 -50.319 14.276 1.00 24.02 693 SER A O 1
ATOM 5512 N N . LYS A 1 694 ? -20.113 -48.232 13.618 1.00 25.39 694 LYS A N 1
ATOM 5513 C CA . LYS A 1 694 ? -21.408 -47.537 13.515 1.00 25.39 694 LYS A CA 1
ATOM 5514 C C . LYS A 1 694 ? -21.215 -46.028 13.400 1.00 25.39 694 LYS A C 1
ATOM 5516 O O . LYS A 1 694 ? -21.044 -45.301 14.371 1.00 25.39 694 LYS A O 1
ATOM 5521 N N . LEU A 1 695 ? -21.312 -45.575 12.155 1.00 26.44 695 LEU A N 1
ATOM 5522 C CA . LEU A 1 695 ? -21.743 -44.234 11.808 1.00 26.44 695 LEU A CA 1
ATOM 5523 C C . LEU A 1 695 ? -23.261 -44.157 12.045 1.00 26.44 695 LEU A C 1
ATOM 5525 O O . LEU A 1 695 ? -24.009 -44.955 11.483 1.00 26.44 695 LEU A O 1
ATOM 5529 N N . SER A 1 696 ? -23.712 -43.189 12.839 1.00 24.28 696 SER A N 1
ATOM 5530 C CA . SER A 1 696 ? -24.857 -42.302 12.560 1.00 24.28 696 SER A CA 1
ATOM 5531 C C . SER A 1 696 ? -25.668 -41.945 13.808 1.00 24.28 696 SER A C 1
ATOM 5533 O O . SER A 1 696 ? -26.041 -42.801 14.602 1.00 24.28 696 SER A O 1
ATOM 5535 N N . LYS A 1 697 ? -26.015 -40.650 13.858 1.00 22.83 697 LYS A N 1
ATOM 5536 C CA . LYS A 1 697 ? -26.944 -39.956 14.766 1.00 22.83 697 LYS A CA 1
ATOM 5537 C C . LYS A 1 697 ? -26.336 -39.438 16.072 1.00 22.83 697 LYS A C 1
ATOM 5539 O O . LYS A 1 697 ? -26.597 -39.976 17.133 1.00 22.83 697 LYS A O 1
ATOM 5544 N N . ILE A 1 698 ? -25.623 -38.314 15.962 1.00 30.11 698 ILE A N 1
ATOM 5545 C CA . ILE A 1 698 ? -26.118 -36.995 16.403 1.00 30.11 698 ILE A CA 1
ATOM 5546 C C . ILE A 1 698 ? -25.643 -35.972 15.351 1.00 30.11 698 ILE A C 1
ATOM 5548 O O . ILE A 1 698 ? -24.483 -35.576 15.298 1.00 30.11 698 ILE A O 1
ATOM 5552 N N . LYS A 1 699 ? -26.540 -35.614 14.426 1.00 25.80 699 LYS A N 1
ATOM 5553 C CA . LYS A 1 699 ? -26.511 -34.314 13.745 1.00 25.80 699 LYS A CA 1
ATOM 5554 C C . LYS A 1 699 ? -27.333 -33.381 14.625 1.00 25.80 699 LYS A C 1
ATOM 5556 O O . LYS A 1 699 ? -28.421 -33.788 15.017 1.00 25.80 699 LYS A O 1
ATOM 5561 N N . GLN A 1 700 ? -26.866 -32.154 14.814 1.00 23.64 700 GLN A N 1
ATOM 5562 C CA . GLN A 1 700 ? -27.502 -30.907 14.355 1.00 23.64 700 GLN A CA 1
ATOM 5563 C C . GLN A 1 700 ? -26.953 -29.758 15.220 1.00 23.64 700 GLN A C 1
ATOM 5565 O O . GLN A 1 700 ? -26.775 -29.951 16.410 1.00 23.64 700 GLN A O 1
ATOM 5570 N N . ILE A 1 701 ? -26.658 -28.539 14.780 1.00 32.56 701 ILE A N 1
ATOM 5571 C CA . ILE A 1 701 ? -26.603 -27.784 13.517 1.00 32.56 701 ILE A CA 1
ATOM 5572 C C . ILE A 1 701 ? -25.737 -26.557 13.911 1.00 32.56 701 ILE A C 1
ATOM 5574 O O . ILE A 1 701 ? -25.862 -26.096 15.040 1.00 32.56 701 ILE A O 1
ATOM 5578 N N . THR A 1 702 ? -24.920 -26.025 12.988 1.00 24.94 702 THR A N 1
ATOM 5579 C CA . THR A 1 702 ? -23.958 -24.886 13.086 1.00 24.94 702 THR A CA 1
ATOM 5580 C C . THR A 1 702 ? -22.500 -25.267 13.414 1.00 24.94 702 THR A C 1
ATOM 5582 O O . THR A 1 702 ? -22.251 -26.151 14.217 1.00 24.94 702 THR A O 1
ATOM 5585 N N . ASN A 1 703 ? -21.539 -24.610 12.746 1.00 26.66 703 ASN A N 1
ATOM 5586 C CA . ASN A 1 703 ? -20.075 -24.659 12.964 1.00 26.66 703 ASN A CA 1
ATOM 5587 C C . ASN A 1 703 ? -19.207 -25.715 12.243 1.00 26.66 703 ASN A C 1
ATOM 5589 O O . ASN A 1 703 ? -18.225 -26.189 12.798 1.00 26.66 703 ASN A O 1
ATOM 5593 N N . LYS A 1 704 ? -19.439 -26.004 10.954 1.00 31.86 704 LYS A N 1
ATOM 5594 C CA . LYS A 1 704 ? -18.412 -26.662 10.111 1.00 31.86 704 LYS A CA 1
ATOM 5595 C C . LYS A 1 704 ? -17.711 -25.670 9.183 1.00 31.86 704 LYS A C 1
ATOM 5597 O O . LYS A 1 704 ? -18.005 -25.634 7.996 1.00 31.86 704 LYS A O 1
ATOM 5602 N N . LEU A 1 705 ? -16.798 -24.868 9.733 1.00 34.25 705 LEU A N 1
ATOM 5603 C CA . LEU A 1 705 ? -15.716 -24.232 8.957 1.00 34.25 705 LEU A CA 1
ATOM 5604 C C . LEU A 1 705 ? -14.468 -23.867 9.798 1.00 34.25 705 LEU A C 1
ATOM 5606 O O . LEU A 1 705 ? -13.538 -23.280 9.252 1.00 34.25 705 LEU A O 1
ATOM 5610 N N . LEU A 1 706 ? -14.437 -24.191 11.101 1.00 34.59 706 LEU A N 1
ATOM 5611 C CA . LEU A 1 706 ? -13.367 -23.787 12.032 1.00 34.59 706 LEU A CA 1
ATOM 5612 C C . LEU A 1 706 ? -12.500 -24.948 12.570 1.00 34.59 706 LEU A C 1
ATOM 5614 O O . LEU A 1 706 ? -11.396 -24.682 13.027 1.00 34.59 706 LEU A O 1
ATOM 5618 N N . ASP A 1 707 ? -12.893 -26.218 12.408 1.00 38.22 707 ASP A N 1
ATOM 5619 C CA . ASP A 1 707 ? -12.141 -27.383 12.935 1.00 38.22 707 ASP A CA 1
ATOM 5620 C C . ASP A 1 707 ? -11.068 -27.929 11.964 1.00 38.22 707 ASP A C 1
ATOM 5622 O O . ASP A 1 707 ? -11.040 -29.095 11.575 1.00 38.22 707 ASP A O 1
ATOM 5626 N N . SER A 1 708 ? -10.191 -27.011 11.571 1.00 55.00 708 SER A N 1
ATOM 5627 C CA . SER A 1 708 ? -8.859 -27.164 10.977 1.00 55.00 708 SER A CA 1
ATOM 5628 C C . SER A 1 708 ? -7.753 -27.810 11.824 1.00 55.00 708 SER A C 1
ATOM 5630 O O . SER A 1 708 ? -7.088 -27.026 12.491 1.00 55.00 708 SER A O 1
ATOM 5632 N N . SER A 1 709 ? -7.455 -29.117 11.829 1.00 67.50 709 SER A N 1
ATOM 5633 C CA . SER A 1 709 ? -6.293 -29.614 12.617 1.00 67.50 709 SER A CA 1
ATOM 5634 C C . SER A 1 709 ? -4.959 -28.952 12.184 1.00 67.50 709 SER A C 1
ATOM 5636 O O . SER A 1 709 ? -4.784 -28.709 10.988 1.00 67.50 709 SER A O 1
ATOM 5638 N N . PRO A 1 710 ? -3.989 -28.665 13.073 1.00 82.31 710 PRO A N 1
ATOM 5639 C CA . PRO A 1 710 ? -2.677 -28.136 12.668 1.00 82.31 710 PRO A CA 1
ATOM 5640 C C . PRO A 1 710 ? -1.994 -29.023 11.610 1.00 82.31 710 PRO A C 1
ATOM 5642 O O . PRO A 1 710 ? -2.107 -30.249 11.668 1.00 82.31 710 PRO A O 1
ATOM 5645 N N . GLY A 1 711 ? -1.311 -28.428 10.624 1.00 87.69 711 GLY A N 1
ATOM 5646 C CA . GLY A 1 711 ? -0.694 -29.189 9.527 1.00 87.69 711 GLY A CA 1
ATOM 5647 C C . GLY A 1 711 ? -0.416 -28.399 8.244 1.00 87.69 711 GLY A C 1
ATOM 5648 O O . GLY A 1 711 ? -0.710 -27.207 8.150 1.00 87.69 711 GLY A O 1
ATOM 5649 N N . VAL A 1 712 ? 0.167 -29.083 7.251 1.00 91.62 712 VAL A N 1
ATOM 5650 C CA . VAL A 1 712 ? 0.422 -28.545 5.901 1.00 91.62 712 VAL A CA 1
ATOM 5651 C C . VAL A 1 712 ? -0.686 -29.005 4.956 1.00 91.62 712 VAL A C 1
ATOM 5653 O O . VAL A 1 712 ? -0.864 -30.202 4.737 1.00 91.62 712 VAL A O 1
ATOM 5656 N N . TYR A 1 713 ? -1.398 -28.051 4.368 1.00 91.31 713 TYR A N 1
ATOM 5657 C CA . TYR A 1 713 ? -2.475 -28.269 3.411 1.00 91.31 713 TYR A CA 1
ATOM 5658 C C . TYR A 1 713 ? -1.995 -27.858 2.026 1.00 91.31 713 TYR A C 1
ATOM 5660 O O . TYR A 1 713 ? -1.771 -26.678 1.763 1.00 91.31 713 TYR A O 1
ATOM 5668 N N . THR A 1 714 ? -1.802 -28.838 1.149 1.00 91.56 714 THR A N 1
ATOM 5669 C CA . THR A 1 714 ? -1.329 -28.600 -0.213 1.00 91.56 714 THR A CA 1
ATOM 5670 C C . THR A 1 714 ? -1.822 -29.678 -1.171 1.00 91.56 714 THR A C 1
ATOM 5672 O O . THR A 1 714 ? -1.977 -30.838 -0.787 1.00 91.56 714 THR A O 1
ATOM 5675 N N . GLN A 1 715 ? -2.053 -29.293 -2.426 1.00 86.62 715 GLN A N 1
ATOM 5676 C CA . GLN A 1 715 ? -2.292 -30.218 -3.542 1.00 86.62 715 GLN A CA 1
ATOM 5677 C C . GLN A 1 715 ? -1.008 -30.528 -4.335 1.00 86.62 715 GLN A C 1
ATOM 5679 O O . GLN A 1 715 ? -1.033 -31.316 -5.281 1.00 86.62 715 GLN A O 1
ATOM 5684 N N . TYR A 1 716 ? 0.114 -29.914 -3.952 1.00 91.19 716 TYR A N 1
ATOM 5685 C CA . TYR A 1 716 ? 1.405 -30.060 -4.610 1.00 91.19 716 TYR A CA 1
ATOM 5686 C C . TYR A 1 716 ? 1.966 -31.472 -4.438 1.00 91.19 716 TYR A C 1
ATOM 5688 O O . TYR A 1 716 ? 1.998 -32.019 -3.331 1.00 91.19 716 TYR A O 1
ATOM 5696 N N . LYS A 1 717 ? 2.437 -32.055 -5.542 1.00 90.19 717 LYS A N 1
ATOM 5697 C CA . LYS A 1 717 ? 3.111 -33.354 -5.541 1.00 90.19 717 LYS A CA 1
ATOM 5698 C C . LYS A 1 717 ? 4.620 -33.114 -5.573 1.00 90.19 717 LYS A C 1
ATOM 5700 O O . LYS A 1 717 ? 5.087 -32.594 -6.580 1.00 90.19 717 LYS A O 1
ATOM 5705 N N . PRO A 1 718 ? 5.362 -33.486 -4.516 1.00 91.56 718 PRO A N 1
ATOM 5706 C CA . PRO A 1 718 ? 6.793 -33.241 -4.469 1.00 91.56 718 PRO A CA 1
ATOM 5707 C C . PRO A 1 718 ? 7.530 -34.079 -5.518 1.00 91.56 718 PRO A C 1
ATOM 5709 O O . PRO A 1 718 ? 7.249 -35.272 -5.678 1.00 91.56 718 PRO A O 1
ATOM 5712 N N . PHE A 1 719 ? 8.490 -33.456 -6.192 1.00 92.12 719 PHE A N 1
ATOM 5713 C CA . PHE A 1 719 ? 9.421 -34.088 -7.119 1.00 92.12 719 PHE A CA 1
ATOM 5714 C C . PHE A 1 719 ? 10.441 -34.952 -6.371 1.00 92.12 719 PHE A C 1
ATOM 5716 O O . PHE A 1 719 ? 10.870 -35.991 -6.884 1.00 92.12 719 PHE A O 1
ATOM 5723 N N . ILE A 1 720 ? 10.807 -34.562 -5.143 1.00 90.75 720 ILE A N 1
ATOM 5724 C CA . ILE A 1 720 ? 11.826 -35.242 -4.339 1.00 90.75 720 ILE A CA 1
ATOM 5725 C C . ILE A 1 720 ? 11.219 -36.016 -3.163 1.00 90.75 720 ILE A C 1
ATOM 5727 O O . ILE A 1 720 ? 10.299 -35.587 -2.465 1.00 90.75 720 ILE A O 1
ATOM 5731 N N . SER A 1 721 ? 11.770 -37.204 -2.905 1.00 88.56 721 SER A N 1
ATOM 5732 C CA . SER A 1 721 ? 11.405 -38.028 -1.753 1.00 88.56 721 SER A CA 1
ATOM 5733 C C . SER A 1 721 ? 12.025 -37.526 -0.446 1.00 88.56 721 SER A C 1
ATOM 5735 O O . SER A 1 721 ? 13.178 -37.104 -0.388 1.00 88.56 721 SER A O 1
ATOM 5737 N N . LYS A 1 722 ? 11.264 -37.640 0.648 1.00 89.56 722 LYS A N 1
ATOM 5738 C CA . LYS A 1 722 ? 11.731 -37.274 1.992 1.00 89.56 722 LYS A CA 1
ATOM 5739 C C . LYS A 1 722 ? 12.859 -38.177 2.497 1.00 89.56 722 LYS A C 1
ATOM 5741 O O . LYS A 1 722 ? 12.756 -39.409 2.439 1.00 89.56 722 LYS A O 1
ATOM 5746 N N . ASP A 1 723 ? 13.864 -37.573 3.127 1.00 90.56 723 ASP A N 1
ATOM 5747 C CA . ASP A 1 723 ? 14.923 -38.306 3.823 1.00 90.56 723 ASP A CA 1
ATOM 5748 C C . ASP A 1 723 ? 14.419 -38.853 5.169 1.00 90.56 723 ASP A C 1
ATOM 5750 O O . ASP A 1 723 ? 14.412 -38.186 6.210 1.00 90.56 723 ASP A O 1
ATOM 5754 N N . LYS A 1 724 ? 13.983 -40.117 5.154 1.00 89.69 724 LYS A N 1
ATOM 5755 C CA . LYS A 1 724 ? 13.481 -40.807 6.350 1.00 89.69 724 LYS A CA 1
ATOM 5756 C C . LYS A 1 724 ? 14.558 -40.990 7.425 1.00 89.69 724 LYS A C 1
ATOM 5758 O O . LYS A 1 724 ? 14.198 -41.089 8.598 1.00 89.69 724 LYS A O 1
ATOM 5763 N N . ALA A 1 725 ? 15.838 -41.092 7.059 1.00 89.81 725 ALA A N 1
ATOM 5764 C CA . ALA A 1 725 ? 16.923 -41.293 8.018 1.00 89.81 725 ALA A CA 1
ATOM 5765 C C . ALA A 1 725 ? 17.202 -39.998 8.785 1.00 89.81 725 ALA A C 1
ATOM 5767 O O . ALA A 1 725 ? 17.258 -40.010 10.018 1.00 89.81 725 ALA A O 1
ATOM 5768 N N . PHE A 1 726 ? 17.263 -38.876 8.068 1.00 91.62 726 PHE A N 1
ATOM 5769 C CA . PHE A 1 726 ? 17.388 -37.550 8.660 1.00 91.62 726 PHE A CA 1
ATOM 5770 C C . PHE A 1 726 ? 16.216 -37.227 9.600 1.00 91.62 726 PHE A C 1
ATOM 5772 O O . PHE A 1 726 ? 16.435 -36.893 10.766 1.00 91.62 726 PHE A O 1
ATOM 5779 N N . ILE A 1 727 ? 14.969 -37.429 9.155 1.00 91.25 727 ILE A N 1
ATOM 5780 C CA . ILE A 1 727 ? 13.780 -37.172 9.988 1.00 91.25 727 ILE A CA 1
ATOM 5781 C C . ILE A 1 727 ? 13.822 -38.013 11.275 1.00 91.25 727 ILE A C 1
ATOM 5783 O O . ILE A 1 727 ? 13.587 -37.495 12.367 1.00 91.25 727 ILE A O 1
ATOM 5787 N N . LYS A 1 728 ? 14.189 -39.300 11.183 1.00 91.12 728 LYS A N 1
ATOM 5788 C CA . LYS A 1 728 ? 14.361 -40.166 12.364 1.00 91.12 728 LYS A CA 1
ATOM 5789 C C . LYS A 1 728 ? 15.447 -39.653 13.313 1.00 91.12 728 LYS A C 1
ATOM 5791 O O . LYS A 1 728 ? 15.257 -39.735 14.523 1.00 91.12 728 LYS A O 1
ATOM 5796 N N . LYS A 1 729 ? 16.557 -39.114 12.796 1.00 91.38 729 LYS A N 1
ATOM 5797 C CA . LYS A 1 729 ? 17.658 -38.548 13.598 1.00 91.38 729 LYS A CA 1
ATOM 5798 C C . LYS A 1 729 ? 17.217 -37.321 14.401 1.00 91.38 729 LYS A C 1
ATOM 5800 O O . LYS A 1 729 ? 17.596 -37.200 15.568 1.00 91.38 729 LYS A O 1
ATOM 5805 N N . ILE A 1 730 ? 16.410 -36.441 13.806 1.00 92.25 730 ILE A N 1
ATOM 5806 C CA . ILE A 1 730 ? 15.852 -35.276 14.506 1.00 92.25 730 ILE A CA 1
ATOM 5807 C C . ILE A 1 730 ? 14.820 -35.722 15.544 1.00 92.25 730 ILE A C 1
ATOM 5809 O O . ILE A 1 730 ? 14.934 -35.327 16.702 1.00 92.25 730 ILE A O 1
ATOM 5813 N N . LEU A 1 731 ? 13.886 -36.611 15.182 1.00 90.00 731 LEU A N 1
ATOM 5814 C CA . LEU A 1 731 ? 12.886 -37.158 16.113 1.00 90.00 731 LEU A CA 1
ATOM 5815 C C . LEU A 1 731 ? 13.523 -37.901 17.296 1.00 90.00 731 LEU A C 1
ATOM 5817 O O . LEU A 1 731 ? 13.024 -37.818 18.416 1.00 90.00 731 LEU A O 1
ATOM 5821 N N . LEU A 1 732 ? 14.635 -38.609 17.075 1.00 89.56 732 LEU A N 1
ATOM 5822 C CA . LEU A 1 732 ? 15.414 -39.212 18.156 1.00 89.56 732 LEU A CA 1
ATOM 5823 C C . LEU A 1 732 ? 16.000 -38.138 19.079 1.00 89.56 732 LEU A C 1
ATOM 5825 O O . LEU A 1 732 ? 15.940 -38.303 20.287 1.00 89.56 732 LEU A O 1
ATOM 5829 N N . GLY A 1 733 ? 16.492 -37.027 18.522 1.00 87.12 733 GLY A N 1
ATOM 5830 C CA . GLY A 1 733 ? 16.969 -35.881 19.300 1.00 87.12 733 GLY A CA 1
ATOM 5831 C C . GLY A 1 733 ? 15.901 -35.281 20.219 1.00 87.12 733 GLY A C 1
ATOM 5832 O O . GLY A 1 733 ? 16.225 -34.913 21.342 1.00 87.12 733 GLY A O 1
ATOM 5833 N N . ILE A 1 734 ? 14.634 -35.255 19.783 1.00 87.31 734 ILE A N 1
ATOM 5834 C CA . ILE A 1 734 ? 13.498 -34.830 20.623 1.00 87.31 734 ILE A CA 1
ATOM 5835 C C . ILE A 1 734 ? 13.312 -35.797 21.794 1.00 87.31 734 ILE A C 1
ATOM 5837 O O . ILE A 1 734 ? 13.171 -35.372 22.933 1.00 87.31 734 ILE A O 1
ATOM 5841 N N . LYS A 1 735 ? 13.364 -37.108 21.524 1.00 87.00 735 LYS A N 1
ATOM 5842 C CA . LYS A 1 735 ? 13.234 -38.146 22.559 1.00 87.00 735 LYS A CA 1
ATOM 5843 C C . LYS A 1 735 ? 14.381 -38.138 23.569 1.00 87.00 735 LYS A C 1
ATOM 5845 O O . LYS A 1 735 ? 14.171 -38.536 24.705 1.00 87.00 735 LYS A O 1
ATOM 5850 N N . THR A 1 736 ? 15.579 -37.737 23.149 1.00 87.75 736 THR A N 1
ATOM 5851 C CA . THR A 1 736 ? 16.767 -37.649 24.010 1.00 87.75 736 THR A CA 1
ATOM 5852 C C . THR A 1 736 ? 16.980 -36.249 24.594 1.00 87.75 736 THR A C 1
ATOM 5854 O O . THR A 1 736 ? 18.088 -35.968 25.033 1.00 87.75 736 THR A O 1
ATOM 5857 N N . GLU A 1 737 ? 15.984 -35.356 24.517 1.00 86.75 737 GLU A N 1
ATOM 5858 C CA . GLU A 1 737 ? 16.040 -33.974 25.033 1.00 86.75 737 GLU A CA 1
ATOM 5859 C C . GLU A 1 737 ? 17.282 -33.185 24.577 1.00 86.75 737 GLU A C 1
ATOM 5861 O O . GLU A 1 737 ? 17.891 -32.415 25.319 1.00 86.75 737 GLU A O 1
ATOM 5866 N N . ARG A 1 738 ? 17.683 -33.373 23.313 1.00 88.56 738 ARG A N 1
ATOM 5867 C CA . ARG A 1 738 ? 18.795 -32.619 22.726 1.00 88.56 738 ARG A CA 1
ATOM 5868 C C . ARG A 1 738 ? 18.438 -31.123 22.685 1.00 88.56 738 ARG A C 1
ATOM 5870 O O . ARG A 1 738 ? 17.331 -30.806 22.243 1.00 88.56 738 ARG A O 1
ATOM 5877 N N . PRO A 1 739 ? 19.370 -30.208 23.027 1.00 88.19 739 PRO A N 1
ATOM 5878 C CA . PRO A 1 739 ? 19.109 -28.773 22.973 1.00 88.19 739 PRO A CA 1
ATOM 5879 C C . PRO A 1 739 ? 18.579 -28.311 21.600 1.00 88.19 739 PRO A C 1
ATOM 5881 O O . PRO A 1 739 ? 19.114 -28.753 20.571 1.00 88.19 739 PRO A O 1
ATOM 5884 N N . PRO A 1 740 ? 17.581 -27.403 21.559 1.00 86.69 740 PRO A N 1
ATOM 5885 C CA . PRO A 1 740 ? 17.007 -26.873 20.317 1.00 86.69 740 PRO A CA 1
ATOM 5886 C C . PRO A 1 740 ? 18.044 -26.285 19.356 1.00 86.69 740 PRO A C 1
ATOM 5888 O O . PRO A 1 740 ? 17.996 -26.560 18.159 1.00 86.69 740 PRO A O 1
ATOM 5891 N N . SER A 1 741 ? 19.057 -25.585 19.879 1.00 86.19 741 SER A N 1
ATOM 5892 C CA . SER A 1 741 ? 20.148 -25.000 19.088 1.00 86.19 741 SER A CA 1
ATOM 5893 C C . SER A 1 741 ? 20.907 -26.039 18.256 1.00 86.19 741 SER A C 1
ATOM 5895 O O . SER A 1 741 ? 21.203 -25.812 17.083 1.00 86.19 741 SER A O 1
ATOM 5897 N N . VAL A 1 742 ? 21.164 -27.222 18.823 1.00 88.19 742 VAL A N 1
ATOM 5898 C CA . VAL A 1 742 ? 21.844 -28.319 18.120 1.00 88.19 742 VAL A CA 1
ATOM 5899 C C . VAL A 1 742 ? 20.928 -28.930 17.058 1.00 88.19 742 VAL A C 1
ATOM 5901 O O . VAL A 1 742 ? 21.388 -29.281 15.973 1.00 88.19 742 VAL A O 1
ATOM 5904 N N . GLN A 1 743 ? 19.628 -29.049 17.337 1.00 91.50 743 GLN A N 1
ATOM 5905 C CA . GLN A 1 743 ? 18.650 -29.534 16.356 1.00 91.50 743 GLN A CA 1
ATOM 5906 C C . GLN A 1 743 ? 18.520 -28.556 15.178 1.00 91.50 743 GLN A C 1
ATOM 5908 O O . GLN A 1 743 ? 18.531 -28.990 14.027 1.00 91.50 743 GLN A O 1
ATOM 5913 N N . SER A 1 744 ? 18.494 -27.252 15.455 1.00 91.88 744 SER A N 1
ATOM 5914 C CA . SER A 1 744 ? 18.531 -26.189 14.449 1.00 91.88 744 SER A CA 1
ATOM 5915 C C . SER A 1 744 ? 19.787 -26.257 13.586 1.00 91.88 744 SER A C 1
ATOM 5917 O O . SER A 1 744 ? 19.679 -26.253 12.361 1.00 91.88 744 SER A O 1
ATOM 5919 N N . ALA A 1 745 ? 20.966 -26.436 14.188 1.00 89.38 745 ALA A N 1
ATOM 5920 C CA . ALA A 1 745 ? 22.215 -26.606 13.444 1.00 89.38 745 ALA A CA 1
ATOM 5921 C C . ALA A 1 745 ? 22.199 -27.848 12.528 1.00 89.38 745 ALA A C 1
ATOM 5923 O O . ALA A 1 745 ? 22.680 -27.792 11.397 1.00 89.38 745 ALA A O 1
ATOM 5924 N N . LEU A 1 746 ? 21.608 -28.963 12.979 1.00 92.06 746 LEU A N 1
ATOM 5925 C CA . LEU A 1 746 ? 21.449 -30.169 12.157 1.00 92.06 746 LEU A CA 1
ATOM 5926 C C . LEU A 1 746 ? 20.512 -29.945 10.963 1.00 92.06 746 LEU A C 1
ATOM 5928 O O . LEU A 1 746 ? 20.810 -30.433 9.874 1.00 92.06 746 LEU A O 1
ATOM 5932 N N . ILE A 1 747 ? 19.403 -29.223 11.159 1.00 93.75 747 ILE A N 1
ATOM 5933 C CA . ILE A 1 747 ? 18.465 -28.876 10.081 1.00 93.75 747 ILE A CA 1
ATOM 5934 C C . ILE A 1 747 ? 19.139 -27.952 9.069 1.00 93.75 747 ILE A C 1
ATOM 5936 O O . ILE A 1 747 ? 19.127 -28.265 7.880 1.00 93.75 747 ILE A O 1
ATOM 5940 N N . ARG A 1 748 ? 19.794 -26.878 9.526 1.00 92.06 748 ARG A N 1
ATOM 5941 C CA . ARG A 1 748 ? 20.531 -25.961 8.643 1.00 92.06 748 ARG A CA 1
ATOM 5942 C C . ARG A 1 748 ? 21.565 -26.685 7.813 1.00 92.06 748 ARG A C 1
ATOM 5944 O O . ARG A 1 748 ? 21.586 -26.520 6.605 1.00 92.06 748 ARG A O 1
ATOM 5951 N N . ARG A 1 749 ? 22.390 -27.519 8.447 1.00 91.56 749 ARG A N 1
ATOM 5952 C CA . ARG A 1 749 ? 23.434 -28.262 7.744 1.00 91.56 749 ARG A CA 1
ATOM 5953 C C . ARG A 1 749 ? 22.859 -29.177 6.663 1.00 91.56 749 ARG A C 1
ATOM 5955 O O . ARG A 1 749 ? 23.363 -29.169 5.548 1.00 91.56 749 ARG A O 1
ATOM 5962 N N . HIS A 1 750 ? 21.805 -29.931 6.980 1.00 92.56 750 HIS A N 1
ATOM 5963 C CA . HIS A 1 750 ? 21.163 -30.834 6.019 1.00 92.56 750 HIS A CA 1
ATOM 5964 C C . HIS A 1 750 ? 20.643 -30.081 4.790 1.00 92.56 750 HIS A C 1
ATOM 5966 O O . HIS A 1 750 ? 20.875 -30.497 3.658 1.00 92.56 750 HIS A O 1
ATOM 5972 N N . PHE A 1 751 ? 19.955 -28.960 5.005 1.00 93.44 751 PHE A N 1
ATOM 5973 C CA . PHE A 1 751 ? 19.377 -28.182 3.912 1.00 93.44 751 PHE A CA 1
ATOM 5974 C C . PHE A 1 751 ? 20.384 -27.293 3.177 1.00 93.44 751 PHE A C 1
ATOM 5976 O O . PHE A 1 751 ? 20.218 -27.071 1.980 1.00 93.44 751 PHE A O 1
ATOM 5983 N N . LEU A 1 752 ? 21.463 -26.874 3.839 1.00 91.56 752 LEU A N 1
ATOM 5984 C CA . LEU A 1 752 ? 22.619 -26.250 3.202 1.00 91.56 752 LEU A CA 1
ATOM 5985 C C . LEU A 1 752 ? 23.256 -27.216 2.197 1.00 91.56 752 LEU A C 1
ATOM 5987 O O . LEU A 1 752 ? 23.413 -26.868 1.030 1.00 91.56 752 LEU A O 1
ATOM 5991 N N . GLU A 1 753 ? 23.565 -28.442 2.631 1.00 90.50 753 GLU A N 1
ATOM 5992 C CA . GLU A 1 753 ? 24.144 -29.486 1.775 1.00 90.50 753 GLU A CA 1
ATOM 5993 C C . GLU A 1 753 ? 23.192 -29.837 0.611 1.00 90.50 753 GLU A C 1
ATOM 5995 O O . GLU A 1 753 ? 23.625 -29.945 -0.539 1.00 90.50 753 GLU A O 1
ATOM 6000 N N . LEU A 1 754 ? 21.883 -29.943 0.878 1.00 91.62 754 LEU A N 1
ATOM 6001 C CA . LEU A 1 754 ? 20.872 -30.219 -0.149 1.00 91.62 754 LEU A CA 1
ATOM 6002 C C . LEU A 1 754 ? 20.766 -29.091 -1.187 1.00 91.62 754 LEU A C 1
ATOM 6004 O O . LEU A 1 754 ? 20.778 -29.359 -2.389 1.00 91.62 754 LEU A O 1
ATOM 6008 N N . THR A 1 755 ? 20.687 -27.836 -0.739 1.00 93.00 755 THR A N 1
ATOM 6009 C CA . THR A 1 755 ? 20.556 -26.677 -1.632 1.00 93.00 755 THR A CA 1
ATOM 6010 C C . THR A 1 755 ? 21.839 -26.456 -2.427 1.00 93.00 755 THR A C 1
ATOM 6012 O O . THR A 1 755 ? 21.777 -26.235 -3.632 1.00 93.00 755 THR A O 1
ATOM 6015 N N . GLN A 1 756 ? 23.017 -26.612 -1.817 1.00 90.19 756 GLN A N 1
ATOM 6016 C CA . GLN A 1 756 ? 24.288 -26.581 -2.547 1.00 90.19 756 GLN A CA 1
ATOM 6017 C C . GLN A 1 756 ? 24.349 -27.672 -3.615 1.00 90.19 756 GLN A C 1
ATOM 6019 O O . GLN A 1 756 ? 24.687 -27.383 -4.760 1.00 90.19 756 GLN A O 1
ATOM 6024 N N . SER A 1 757 ? 23.958 -28.905 -3.283 1.00 89.12 757 SER A N 1
ATOM 6025 C CA . SER A 1 757 ? 23.896 -29.987 -4.267 1.00 89.12 757 SER A CA 1
ATOM 6026 C C . SER A 1 757 ? 22.979 -29.650 -5.444 1.00 89.12 757 SER A C 1
ATOM 6028 O O . SER A 1 757 ? 23.297 -30.020 -6.571 1.00 89.12 757 SER A O 1
ATOM 6030 N N . PHE A 1 758 ? 21.859 -28.964 -5.200 1.00 91.56 758 PHE A N 1
ATOM 6031 C CA . PHE A 1 758 ? 20.949 -28.492 -6.244 1.00 91.56 758 PHE A CA 1
ATOM 6032 C C . PHE A 1 758 ? 21.544 -27.337 -7.074 1.00 91.56 758 PHE A C 1
ATOM 6034 O O . PHE A 1 758 ? 21.349 -27.289 -8.287 1.00 91.56 758 PHE A O 1
ATOM 6041 N N . MET A 1 759 ? 22.309 -26.429 -6.466 1.00 91.75 759 MET A N 1
ATOM 6042 C CA . MET A 1 759 ? 22.859 -25.251 -7.153 1.00 91.75 759 MET A CA 1
ATOM 6043 C C . MET A 1 759 ? 24.175 -25.514 -7.904 1.00 91.75 759 MET A C 1
ATOM 6045 O O . MET A 1 759 ? 24.426 -24.860 -8.913 1.00 91.75 759 MET A O 1
ATOM 6049 N N . ILE A 1 760 ? 25.003 -26.477 -7.481 1.00 89.56 760 ILE A N 1
ATOM 6050 C CA . ILE A 1 760 ? 26.314 -26.765 -8.102 1.00 89.56 760 ILE A CA 1
ATOM 6051 C C . ILE A 1 760 ? 26.232 -26.987 -9.628 1.00 89.56 760 ILE A C 1
ATOM 6053 O O . ILE A 1 760 ? 27.045 -26.395 -10.344 1.00 89.56 760 ILE A O 1
ATOM 6057 N N . PRO A 1 761 ? 25.298 -27.796 -10.174 1.00 90.88 761 PRO A N 1
ATOM 6058 C CA . PRO A 1 761 ? 25.177 -27.965 -11.623 1.00 90.88 761 PRO A CA 1
ATOM 6059 C C . PRO A 1 761 ? 24.886 -26.645 -12.346 1.00 90.88 761 PRO A C 1
ATOM 6061 O O . PRO A 1 761 ? 25.467 -26.383 -13.399 1.00 90.88 761 PRO A O 1
ATOM 6064 N N . LEU A 1 762 ? 24.033 -25.794 -11.765 1.00 91.56 762 LEU A N 1
ATOM 6065 C CA . LEU A 1 762 ? 23.701 -24.479 -12.316 1.00 91.56 762 LEU A CA 1
ATOM 6066 C C . LEU A 1 762 ? 24.919 -23.555 -12.325 1.00 91.56 762 LEU A C 1
ATOM 6068 O O . LEU A 1 762 ? 25.183 -22.913 -13.337 1.00 91.56 762 LEU A O 1
ATOM 6072 N N . GLU A 1 763 ? 25.694 -23.521 -11.237 1.00 89.75 763 GLU A N 1
ATOM 6073 C CA . GLU A 1 763 ? 26.922 -22.720 -11.161 1.00 89.75 763 GLU A CA 1
ATOM 6074 C C . GLU A 1 763 ? 27.975 -23.186 -12.176 1.00 89.75 763 GLU A C 1
ATOM 6076 O O . GLU A 1 763 ? 28.597 -22.360 -12.845 1.00 89.75 763 GLU A O 1
ATOM 6081 N N . ARG A 1 764 ? 28.139 -24.503 -12.360 1.00 88.88 764 ARG A N 1
ATOM 6082 C CA . ARG A 1 764 ? 29.049 -25.070 -13.370 1.00 88.88 764 ARG A CA 1
ATOM 6083 C C . ARG A 1 764 ? 28.634 -24.706 -14.790 1.00 88.88 764 ARG A C 1
ATOM 6085 O O . ARG A 1 764 ? 29.482 -24.312 -15.589 1.00 88.88 764 ARG A O 1
ATOM 6092 N N . TYR A 1 765 ? 27.347 -24.832 -15.108 1.00 91.06 765 TYR A N 1
ATOM 6093 C CA . TYR A 1 765 ? 26.842 -24.459 -16.425 1.00 91.06 765 TYR A CA 1
ATOM 6094 C C . TYR A 1 765 ? 26.993 -22.956 -16.662 1.00 91.06 765 TYR A C 1
ATOM 6096 O O . TYR A 1 765 ? 27.477 -22.553 -17.716 1.00 91.06 765 TYR A O 1
ATOM 6104 N N . LEU A 1 766 ? 26.690 -22.122 -15.667 1.00 88.88 766 LEU A N 1
ATOM 6105 C CA . LEU A 1 766 ? 26.868 -20.679 -15.780 1.00 88.88 766 LEU A CA 1
ATOM 6106 C C . LEU A 1 766 ? 28.339 -20.295 -16.023 1.00 88.88 766 LEU A C 1
ATOM 6108 O O . LEU A 1 766 ? 28.617 -19.454 -16.874 1.00 88.88 766 LEU A O 1
ATOM 6112 N N . ALA A 1 767 ? 29.287 -20.956 -15.354 1.00 86.62 767 ALA A N 1
ATOM 6113 C CA . ALA A 1 767 ? 30.714 -20.764 -15.613 1.00 86.62 767 ALA A CA 1
ATOM 6114 C C . ALA A 1 767 ? 31.109 -21.136 -17.057 1.00 86.62 767 ALA A C 1
ATOM 6116 O O . ALA A 1 767 ? 31.982 -20.494 -17.636 1.00 86.62 767 ALA A O 1
ATOM 6117 N N . SER A 1 768 ? 30.440 -22.120 -17.672 1.00 88.12 768 SER A N 1
ATOM 6118 C CA . SER A 1 768 ? 30.667 -22.490 -19.080 1.00 88.12 768 SER A CA 1
ATOM 6119 C C . SER A 1 768 ? 30.168 -21.447 -20.091 1.00 88.12 768 SER A C 1
ATOM 6121 O O . SER A 1 768 ? 30.614 -21.445 -21.236 1.00 88.12 768 SER A O 1
ATOM 6123 N N . LEU A 1 769 ? 29.285 -20.529 -19.674 1.00 86.56 769 LEU A N 1
ATOM 6124 C CA . LEU A 1 769 ? 28.810 -19.420 -20.510 1.00 86.56 769 LEU A CA 1
ATOM 6125 C C . LEU A 1 769 ? 29.836 -18.282 -20.627 1.00 86.56 769 LEU A C 1
ATOM 6127 O O . LEU A 1 769 ? 29.641 -17.370 -21.437 1.00 86.56 769 LEU A O 1
ATOM 6131 N N . MET A 1 770 ? 30.915 -18.322 -19.838 1.00 84.00 770 MET A N 1
ATOM 6132 C CA . MET A 1 770 ? 31.987 -17.335 -19.880 1.00 84.00 770 MET A CA 1
ATOM 6133 C C . MET A 1 770 ? 32.785 -17.457 -21.196 1.00 84.00 770 MET A C 1
ATOM 6135 O O . MET A 1 770 ? 33.279 -18.543 -21.508 1.00 84.00 770 MET A O 1
ATOM 6139 N N . PRO A 1 771 ? 32.940 -16.368 -21.974 1.00 82.62 771 PRO A N 1
ATOM 6140 C CA . PRO A 1 771 ? 33.788 -16.356 -23.164 1.00 82.62 771 PRO A CA 1
ATOM 6141 C C . PRO A 1 771 ? 35.231 -16.771 -22.853 1.00 82.62 771 PRO A C 1
ATOM 6143 O O . PRO A 1 771 ? 35.759 -16.464 -21.781 1.00 82.62 771 PRO A O 1
ATOM 6146 N N . LEU A 1 772 ? 35.896 -17.437 -23.801 1.00 79.69 772 LEU A N 1
ATOM 6147 C CA . LEU A 1 772 ? 37.295 -17.825 -23.630 1.00 79.69 772 LEU A CA 1
ATOM 6148 C C . LEU A 1 772 ? 38.185 -16.576 -23.628 1.00 79.69 772 LEU A C 1
ATOM 6150 O O . LEU A 1 772 ? 37.933 -15.617 -24.353 1.00 79.69 772 LEU A O 1
ATOM 6154 N N . GLN A 1 773 ? 39.283 -16.607 -22.870 1.00 72.44 773 GLN A N 1
ATOM 6155 C CA . GLN A 1 773 ? 40.184 -15.453 -22.734 1.00 72.44 773 GLN A CA 1
ATOM 6156 C C . GLN A 1 773 ? 40.733 -14.951 -24.084 1.00 72.44 773 GLN A C 1
ATOM 6158 O O . GLN A 1 773 ? 40.898 -13.752 -24.275 1.00 72.44 773 GLN A O 1
ATOM 6163 N N . LYS A 1 774 ? 40.941 -15.855 -25.050 1.00 73.00 774 LYS A N 1
ATOM 6164 C CA . LYS A 1 774 ? 41.371 -15.530 -26.423 1.00 73.00 774 LYS A CA 1
ATOM 6165 C C . LYS A 1 774 ? 40.363 -14.687 -27.220 1.00 73.00 774 LYS A C 1
ATOM 6167 O O . LYS A 1 774 ? 40.751 -14.043 -28.189 1.00 73.00 774 LYS A O 1
ATOM 6172 N N . ASP A 1 775 ? 39.091 -14.699 -26.825 1.00 71.88 775 ASP A N 1
ATOM 6173 C CA . ASP A 1 775 ? 38.014 -13.969 -27.498 1.00 71.88 775 ASP A CA 1
ATOM 6174 C C . ASP A 1 775 ? 37.860 -12.539 -26.931 1.00 71.88 775 ASP A C 1
ATOM 6176 O O . ASP A 1 775 ? 37.141 -11.710 -27.494 1.00 71.88 775 ASP A O 1
ATOM 6180 N N . ILE A 1 776 ? 38.572 -12.216 -25.840 1.00 80.88 776 ILE A N 1
ATOM 6181 C CA . ILE A 1 776 ? 38.608 -10.884 -25.227 1.00 80.88 776 ILE A CA 1
ATOM 6182 C C . ILE A 1 776 ? 39.655 -10.034 -25.960 1.00 80.88 776 ILE A C 1
ATOM 6184 O O . ILE A 1 776 ? 40.851 -10.098 -25.686 1.00 80.88 776 ILE A O 1
ATOM 6188 N N . SER A 1 777 ? 39.206 -9.219 -26.916 1.00 80.19 777 SER A N 1
ATOM 6189 C CA . SER A 1 777 ? 40.079 -8.280 -27.632 1.00 80.19 777 SER A CA 1
ATOM 6190 C C . SER A 1 777 ? 40.191 -6.947 -26.881 1.00 80.19 777 SER A C 1
ATOM 6192 O O . SER A 1 777 ? 39.151 -6.370 -26.568 1.00 80.19 777 SER A O 1
ATOM 6194 N N . PRO A 1 778 ? 41.403 -6.393 -26.669 1.00 76.75 778 PRO A N 1
ATOM 6195 C CA . PRO A 1 778 ? 41.581 -5.119 -25.963 1.00 76.75 778 PRO A CA 1
ATOM 6196 C C . PRO A 1 778 ? 40.965 -3.923 -26.701 1.00 76.75 778 PRO A C 1
ATOM 6198 O O . PRO A 1 778 ? 40.569 -2.946 -26.074 1.00 76.75 778 PRO A O 1
ATOM 6201 N N . PHE A 1 779 ? 40.863 -3.994 -28.032 1.00 78.25 779 PHE A N 1
ATOM 6202 C CA . PHE A 1 779 ? 40.456 -2.865 -28.876 1.00 78.25 779 PHE A CA 1
ATOM 6203 C C . PHE A 1 779 ? 38.977 -2.898 -29.295 1.00 78.25 779 PHE A C 1
ATOM 6205 O O . PHE A 1 779 ? 38.516 -2.002 -30.005 1.00 78.25 779 PHE A O 1
ATOM 6212 N N . LYS A 1 780 ? 38.223 -3.928 -28.894 1.00 78.31 780 LYS A N 1
ATOM 6213 C CA . LYS A 1 780 ? 36.775 -4.039 -29.140 1.00 78.31 780 LYS A CA 1
ATOM 6214 C C . LYS A 1 780 ? 35.999 -3.743 -27.855 1.00 78.31 780 LYS A C 1
ATOM 6216 O O . LYS A 1 780 ? 36.579 -3.423 -26.829 1.00 78.31 780 LYS A O 1
ATOM 6221 N N . SER A 1 781 ? 34.672 -3.766 -27.911 1.00 74.19 781 SER A N 1
ATOM 6222 C CA . SER A 1 781 ? 33.855 -3.737 -26.695 1.00 74.19 781 SER A CA 1
ATOM 6223 C C . SER A 1 781 ? 34.050 -5.026 -25.894 1.00 74.19 781 SER A C 1
ATOM 6225 O O . SER A 1 781 ? 34.276 -6.087 -26.480 1.00 74.19 781 SER A O 1
ATOM 6227 N N . ALA A 1 782 ? 33.909 -4.949 -24.566 1.00 76.31 782 ALA A N 1
ATOM 6228 C CA . ALA A 1 782 ? 33.938 -6.143 -23.725 1.00 76.31 782 ALA A CA 1
ATOM 6229 C C . ALA A 1 782 ? 32.852 -7.136 -24.184 1.00 76.31 782 ALA A C 1
ATOM 6231 O O . ALA A 1 782 ? 31.715 -6.706 -24.408 1.00 76.31 782 ALA A O 1
ATOM 6232 N N . PRO A 1 783 ? 33.185 -8.427 -24.365 1.00 81.56 783 PRO A N 1
ATOM 6233 C CA . PRO A 1 783 ? 32.198 -9.417 -24.768 1.00 81.56 783 PRO A CA 1
ATOM 6234 C C . PRO A 1 783 ? 31.144 -9.585 -23.670 1.00 81.56 783 PRO A C 1
ATOM 6236 O O . PRO A 1 783 ? 31.437 -9.435 -22.482 1.00 81.56 783 PRO A O 1
ATOM 6239 N N . LEU A 1 784 ? 29.914 -9.898 -24.074 1.00 83.25 784 LEU A N 1
ATOM 6240 C CA . LEU A 1 784 ? 28.843 -10.255 -23.146 1.00 83.25 784 LEU A CA 1
ATOM 6241 C C . LEU A 1 784 ? 28.914 -11.757 -22.821 1.00 83.25 784 LEU A C 1
ATOM 6243 O O . LEU A 1 784 ? 29.330 -12.534 -23.686 1.00 83.25 784 LEU A O 1
ATOM 6247 N N . PRO A 1 785 ? 28.503 -12.186 -21.611 1.00 84.62 785 PRO A N 1
ATOM 6248 C CA . PRO A 1 785 ? 28.318 -13.604 -21.325 1.00 84.62 785 PRO A CA 1
ATOM 6249 C C . PRO A 1 785 ? 27.288 -14.221 -22.281 1.00 84.62 785 PRO A C 1
ATOM 6251 O O . PRO A 1 785 ? 26.317 -13.561 -22.664 1.00 84.62 785 PRO A O 1
ATOM 6254 N N . ASN A 1 786 ? 27.474 -15.490 -22.651 1.00 87.06 786 ASN A N 1
ATOM 6255 C CA . ASN A 1 786 ? 26.488 -16.197 -23.468 1.00 87.06 786 ASN A CA 1
ATOM 6256 C C . ASN A 1 786 ? 25.151 -16.324 -22.708 1.00 87.06 786 ASN A C 1
ATOM 6258 O O . ASN A 1 786 ? 25.161 -16.518 -21.491 1.00 87.06 786 ASN A O 1
ATOM 6262 N N . PRO A 1 787 ? 23.994 -16.232 -23.391 1.00 86.94 787 PRO A N 1
ATOM 6263 C CA . PRO A 1 787 ? 22.698 -16.351 -22.733 1.00 86.94 787 PRO A CA 1
ATOM 6264 C C . PRO A 1 787 ? 22.463 -17.779 -22.226 1.00 86.94 787 PRO A C 1
ATOM 6266 O O . PRO A 1 787 ? 22.812 -18.752 -22.897 1.00 86.94 787 PRO A O 1
ATOM 6269 N N . PHE A 1 788 ? 21.826 -17.902 -21.062 1.00 91.12 788 PHE A N 1
ATOM 6270 C CA . PHE A 1 788 ? 21.456 -19.194 -20.487 1.00 91.12 788 PHE A CA 1
ATOM 6271 C C . PHE A 1 788 ? 20.387 -19.896 -21.331 1.00 91.12 788 PHE A C 1
ATOM 6273 O O . PHE A 1 788 ? 19.326 -19.328 -21.599 1.00 91.12 788 PHE A O 1
ATOM 6280 N N . LYS A 1 789 ? 20.639 -21.152 -21.708 1.00 91.25 789 LYS A N 1
ATOM 6281 C CA . LYS A 1 789 ? 19.694 -21.991 -22.454 1.00 91.25 789 LYS A CA 1
ATOM 6282 C C . LYS A 1 789 ? 19.263 -23.177 -21.600 1.00 91.25 789 LYS A C 1
ATOM 6284 O O . LYS A 1 789 ? 20.087 -23.985 -21.181 1.00 91.25 789 LYS A O 1
ATOM 6289 N N . GLN A 1 790 ? 17.957 -23.282 -21.351 1.00 92.31 790 GLN A N 1
ATOM 6290 C CA . GLN A 1 790 ? 17.404 -24.305 -20.458 1.00 92.31 790 GLN A CA 1
ATOM 6291 C C . GLN A 1 790 ? 17.644 -25.726 -20.982 1.00 92.31 790 GLN A C 1
ATOM 6293 O O . GLN A 1 790 ? 18.052 -26.588 -20.212 1.00 92.31 790 GLN A O 1
ATOM 6298 N N . GLU A 1 791 ? 17.436 -25.970 -22.277 1.00 90.62 791 GLU A N 1
ATOM 6299 C CA . GLU A 1 791 ? 17.607 -27.299 -22.884 1.00 90.62 791 GLU A CA 1
ATOM 6300 C C . GLU A 1 791 ? 19.059 -27.788 -22.801 1.00 90.62 791 GLU A C 1
ATOM 6302 O O . GLU A 1 791 ? 19.306 -28.912 -22.364 1.00 90.62 791 GLU A O 1
ATOM 6307 N N . ASP A 1 792 ? 20.018 -26.913 -23.121 1.00 90.19 792 ASP A N 1
ATOM 6308 C CA . ASP A 1 792 ? 21.451 -27.206 -23.025 1.00 90.19 792 ASP A CA 1
ATOM 6309 C C . ASP A 1 792 ? 21.843 -27.569 -21.587 1.00 90.19 792 ASP A C 1
ATOM 6311 O O . ASP A 1 792 ? 22.564 -28.541 -21.367 1.00 90.19 792 ASP A O 1
ATOM 6315 N N . PHE A 1 793 ? 21.343 -26.822 -20.594 1.00 92.38 793 PHE A N 1
ATOM 6316 C CA . PHE A 1 793 ? 21.572 -27.143 -19.187 1.00 92.38 793 PHE A CA 1
ATOM 6317 C C . PHE A 1 793 ? 20.993 -28.512 -18.814 1.00 92.38 793 PHE A C 1
ATOM 6319 O O . PHE A 1 793 ? 21.698 -29.319 -18.206 1.00 92.38 793 PHE A O 1
ATOM 6326 N N . LEU A 1 794 ? 19.736 -28.792 -19.174 1.00 89.94 794 LEU A N 1
ATOM 6327 C CA . LEU A 1 794 ? 19.081 -30.057 -18.835 1.00 89.94 794 LEU A CA 1
ATOM 6328 C C . LEU A 1 794 ? 19.834 -31.256 -19.432 1.00 89.94 794 LEU A C 1
ATOM 6330 O O . LEU A 1 794 ? 19.982 -32.267 -18.752 1.00 89.94 794 LEU A O 1
ATOM 6334 N N . ALA A 1 795 ? 20.415 -31.117 -20.629 1.00 87.44 795 ALA A N 1
ATOM 6335 C CA . ALA A 1 795 ? 21.269 -32.146 -21.224 1.00 87.44 795 ALA A CA 1
ATOM 6336 C C . ALA A 1 795 ? 22.543 -32.429 -20.399 1.00 87.44 795 ALA A C 1
ATOM 6338 O O . ALA A 1 795 ? 23.030 -33.558 -20.368 1.00 87.44 795 ALA A O 1
ATOM 6339 N N . THR A 1 796 ? 23.080 -31.439 -19.673 1.00 86.25 796 THR A N 1
ATOM 6340 C CA . THR A 1 796 ? 24.248 -31.652 -18.794 1.00 86.25 796 THR A CA 1
ATOM 6341 C C . THR A 1 796 ? 23.924 -32.429 -17.515 1.00 86.25 796 THR A C 1
ATOM 6343 O O . THR A 1 796 ? 24.838 -32.972 -16.881 1.00 86.25 796 THR A O 1
ATOM 6346 N N . LEU A 1 797 ? 22.643 -32.518 -17.134 1.00 83.31 797 LEU A N 1
ATOM 6347 C CA . LEU A 1 797 ? 22.223 -33.176 -15.898 1.00 83.31 797 LEU A CA 1
ATOM 6348 C C . LEU A 1 797 ? 22.441 -34.687 -15.926 1.00 83.31 797 LEU A C 1
ATOM 6350 O O . LEU A 1 797 ? 22.627 -35.251 -14.854 1.00 83.31 797 LEU A O 1
ATOM 6354 N N . GLU A 1 798 ? 22.473 -35.341 -17.092 1.00 73.50 798 GLU A N 1
ATOM 6355 C CA . GLU A 1 798 ? 22.722 -36.789 -17.184 1.00 73.50 798 GLU A CA 1
ATOM 6356 C C . GLU A 1 798 ? 24.125 -37.177 -16.683 1.00 73.50 798 GLU A C 1
ATOM 6358 O O . GLU A 1 798 ? 24.289 -38.229 -16.070 1.00 73.50 798 GLU A O 1
ATOM 6363 N N . GLY A 1 799 ? 25.130 -36.314 -16.893 1.00 68.94 799 GLY A N 1
ATOM 6364 C CA . GLY A 1 799 ? 26.527 -36.571 -16.511 1.00 68.94 799 GLY A CA 1
ATOM 6365 C C . GLY A 1 799 ? 27.027 -35.811 -15.276 1.00 68.94 799 GLY A C 1
ATOM 6366 O O . GLY A 1 799 ? 27.982 -36.248 -14.639 1.00 68.94 799 GLY A O 1
ATOM 6367 N N . ASN A 1 800 ? 26.407 -34.677 -14.928 1.00 69.38 800 ASN A N 1
ATOM 6368 C CA . ASN A 1 800 ? 26.835 -33.785 -13.836 1.00 69.38 800 ASN A CA 1
ATOM 6369 C C . ASN A 1 800 ? 25.697 -33.416 -12.872 1.00 69.38 800 ASN A C 1
ATOM 6371 O O . ASN A 1 800 ? 25.776 -32.403 -12.173 1.00 69.38 800 ASN A O 1
ATOM 6375 N N . GLY A 1 801 ? 24.614 -34.191 -12.871 1.00 67.38 801 GLY A N 1
ATOM 6376 C CA . GLY A 1 801 ? 23.408 -33.851 -12.135 1.00 67.38 801 GLY A CA 1
ATOM 6377 C C . GLY A 1 801 ? 23.575 -33.886 -10.615 1.00 67.38 801 GLY A C 1
ATOM 6378 O O . GLY A 1 801 ? 24.507 -34.494 -10.077 1.00 67.38 801 GLY A O 1
ATOM 6379 N N . PRO A 1 802 ? 22.621 -33.277 -9.892 1.00 67.31 802 PRO A N 1
ATOM 6380 C CA . PRO A 1 802 ? 22.651 -33.233 -8.440 1.00 67.31 802 PRO A CA 1
ATOM 6381 C C . PRO A 1 802 ? 22.630 -34.637 -7.844 1.00 67.31 802 PRO A C 1
ATOM 6383 O O . PRO A 1 802 ? 23.233 -34.816 -6.807 1.00 67.31 802 PRO A O 1
ATOM 6386 N N . HIS A 1 803 ? 22.056 -35.643 -8.514 1.00 64.31 803 HIS A N 1
ATOM 6387 C CA . HIS A 1 803 ? 21.946 -37.042 -8.072 1.00 64.31 803 HIS A CA 1
ATOM 6388 C C . HIS A 1 803 ? 23.260 -37.723 -7.623 1.00 64.31 803 HIS A C 1
ATOM 6390 O O . HIS A 1 803 ? 23.208 -38.785 -7.008 1.00 64.31 803 HIS A O 1
ATOM 6396 N N . LEU A 1 804 ? 24.422 -37.129 -7.909 1.00 59.78 804 LEU A N 1
ATOM 6397 C CA . LEU A 1 804 ? 25.741 -37.618 -7.500 1.00 59.78 804 LEU A CA 1
ATOM 6398 C C . LEU A 1 804 ? 26.095 -37.312 -6.029 1.00 59.78 804 LEU A C 1
ATOM 6400 O O . LEU A 1 804 ? 27.045 -37.897 -5.510 1.00 59.78 804 LEU A O 1
ATOM 6404 N N . THR A 1 805 ? 25.349 -36.428 -5.353 1.00 61.16 805 THR A N 1
ATOM 6405 C CA . THR A 1 805 ? 25.709 -35.888 -4.021 1.00 61.16 805 THR A CA 1
ATOM 6406 C C . THR A 1 805 ? 24.668 -36.085 -2.888 1.00 61.16 805 THR A C 1
ATOM 6408 O O . THR A 1 805 ? 25.098 -36.238 -1.745 1.00 61.16 805 THR A O 1
ATOM 6411 N N . PRO A 1 806 ? 23.331 -36.113 -3.108 1.00 63.75 806 PRO A N 1
ATOM 6412 C CA . PRO A 1 806 ? 22.335 -36.164 -2.045 1.00 63.75 806 PRO A CA 1
ATOM 6413 C C . PRO A 1 806 ? 21.792 -37.577 -1.791 1.00 63.75 806 PRO A C 1
ATOM 6415 O O . PRO A 1 806 ? 21.740 -38.444 -2.660 1.00 63.75 806 PRO A O 1
ATOM 6418 N N . THR A 1 807 ? 21.282 -37.775 -0.575 1.00 62.62 807 THR A N 1
ATOM 6419 C CA . THR A 1 807 ? 20.567 -38.985 -0.127 1.00 62.62 807 THR A CA 1
ATOM 6420 C C . THR A 1 807 ? 19.148 -39.106 -0.695 1.00 62.62 807 THR A C 1
ATOM 6422 O O . THR A 1 807 ? 18.543 -40.181 -0.635 1.00 62.62 807 THR A O 1
ATOM 6425 N N . CYS A 1 808 ? 18.592 -38.015 -1.230 1.00 73.44 808 CYS A N 1
ATOM 6426 C CA . CYS A 1 808 ? 17.197 -37.925 -1.655 1.00 73.44 808 CYS A CA 1
ATOM 6427 C C . CYS A 1 808 ? 17.035 -38.307 -3.135 1.00 73.44 808 CYS A C 1
ATOM 6429 O O . CYS A 1 808 ? 17.708 -37.765 -4.010 1.00 73.44 808 CYS A O 1
ATOM 6431 N N . LYS A 1 809 ? 16.114 -39.235 -3.422 1.00 80.62 809 LYS A N 1
ATOM 6432 C CA . LYS A 1 809 ? 15.771 -39.673 -4.789 1.00 80.62 809 LYS A CA 1
ATOM 6433 C C . LYS A 1 809 ? 14.533 -38.931 -5.291 1.00 80.62 809 LYS A C 1
ATOM 6435 O O . LYS A 1 809 ? 13.646 -38.653 -4.485 1.00 80.62 809 LYS A O 1
ATOM 6440 N N . GLY A 1 810 ? 14.432 -38.664 -6.587 1.00 85.88 810 GLY A N 1
ATOM 6441 C CA . GLY A 1 810 ? 13.286 -37.956 -7.158 1.00 85.88 810 GLY A CA 1
ATOM 6442 C C . GLY A 1 810 ? 13.500 -37.537 -8.606 1.00 85.88 810 GLY A C 1
ATOM 6443 O O . GLY A 1 810 ? 14.545 -37.833 -9.188 1.00 85.88 810 GLY A O 1
ATOM 6444 N N . ASP A 1 811 ? 12.508 -36.844 -9.156 1.00 89.19 811 ASP A N 1
ATOM 6445 C CA . ASP A 1 811 ? 12.557 -36.225 -10.481 1.00 89.19 811 ASP A CA 1
ATOM 6446 C C . ASP A 1 811 ? 13.229 -34.843 -10.403 1.00 89.19 811 ASP A C 1
ATOM 6448 O O . ASP A 1 811 ? 12.586 -33.804 -10.255 1.00 89.19 811 ASP A O 1
ATOM 6452 N N . TRP A 1 812 ? 14.561 -34.839 -10.464 1.00 89.38 812 TRP A N 1
ATOM 6453 C CA . TRP A 1 812 ? 15.348 -33.604 -10.434 1.00 89.38 812 TRP A CA 1
ATOM 6454 C C . TRP A 1 812 ? 15.126 -32.730 -11.673 1.00 89.38 812 TRP A C 1
ATOM 6456 O O . TRP A 1 812 ? 15.167 -31.506 -11.565 1.00 89.38 812 TRP A O 1
ATOM 6466 N N . GLU A 1 813 ? 14.883 -33.336 -12.837 1.00 90.19 813 GLU A N 1
ATOM 6467 C CA . GLU A 1 813 ? 14.657 -32.606 -14.087 1.00 90.19 813 GLU A CA 1
ATOM 6468 C C . GLU A 1 813 ? 13.355 -31.796 -14.015 1.00 90.19 813 GLU A C 1
ATOM 6470 O O . GLU A 1 813 ? 13.343 -30.603 -14.331 1.00 90.19 813 GLU A O 1
ATOM 6475 N N . GLY A 1 814 ? 12.276 -32.416 -13.524 1.00 91.25 814 GLY A N 1
ATOM 6476 C CA . GLY A 1 814 ? 11.005 -31.748 -13.254 1.00 91.25 814 GLY A CA 1
ATOM 6477 C C . GLY A 1 814 ? 11.144 -30.591 -12.264 1.00 91.25 814 GLY A C 1
ATOM 6478 O O . GLY A 1 814 ? 10.604 -29.506 -12.505 1.00 91.25 814 GLY A O 1
ATOM 6479 N N . LEU A 1 815 ? 11.943 -30.771 -11.205 1.00 93.56 815 LEU A N 1
ATOM 6480 C CA . LEU A 1 815 ? 12.202 -29.711 -10.231 1.00 93.56 815 LEU A CA 1
ATOM 6481 C C . LEU A 1 815 ? 12.947 -28.516 -10.847 1.00 93.56 815 LEU A C 1
ATOM 6483 O O . LEU A 1 815 ? 12.545 -27.377 -10.611 1.00 93.56 815 LEU A O 1
ATOM 6487 N N . TYR A 1 816 ? 13.980 -28.737 -11.671 1.00 94.56 816 TYR A N 1
ATOM 6488 C CA . TYR A 1 816 ? 14.670 -27.638 -12.365 1.00 94.56 816 TYR A CA 1
ATOM 6489 C C . TYR A 1 816 ? 13.743 -26.889 -13.323 1.00 94.56 816 TYR A C 1
ATOM 6491 O O . TYR A 1 816 ? 13.741 -25.658 -13.325 1.00 94.56 816 TYR A O 1
ATOM 6499 N N . LYS A 1 817 ? 12.906 -27.602 -14.091 1.00 94.19 817 LYS A N 1
ATOM 6500 C CA . LYS A 1 817 ? 11.910 -26.973 -14.978 1.00 94.19 817 LYS A CA 1
ATOM 6501 C C . LYS A 1 817 ? 10.964 -26.058 -14.200 1.00 94.19 817 LYS A C 1
ATOM 6503 O O . LYS A 1 817 ? 10.680 -24.945 -14.643 1.00 94.19 817 LYS A O 1
ATOM 6508 N N . ARG A 1 818 ? 10.512 -26.493 -13.017 1.00 93.88 818 ARG A N 1
ATOM 6509 C CA . ARG A 1 818 ? 9.686 -25.659 -12.132 1.00 93.88 818 ARG A CA 1
ATOM 6510 C C . ARG A 1 818 ? 10.480 -24.476 -11.573 1.00 93.88 818 ARG A C 1
ATOM 6512 O O . ARG A 1 818 ? 9.983 -23.353 -11.595 1.00 93.88 818 ARG A O 1
ATOM 6519 N N . PHE A 1 819 ? 11.717 -24.705 -11.137 1.00 95.56 819 PHE A N 1
ATOM 6520 C CA . PHE A 1 819 ? 12.600 -23.674 -10.594 1.00 95.56 819 PHE A CA 1
ATOM 6521 C C . PHE A 1 819 ? 12.910 -22.561 -11.603 1.00 95.56 819 PHE A C 1
ATOM 6523 O O . PHE A 1 819 ? 12.891 -21.396 -11.221 1.00 95.56 819 PHE A O 1
ATOM 6530 N N . PHE A 1 820 ? 13.102 -22.867 -12.890 1.00 95.06 820 PHE A N 1
ATOM 6531 C CA . PHE A 1 820 ? 13.356 -21.849 -13.922 1.00 95.06 820 PHE A CA 1
ATOM 6532 C C . PHE A 1 820 ? 12.219 -20.850 -14.119 1.00 95.06 820 PHE A C 1
ATOM 6534 O O . PHE A 1 820 ? 12.457 -19.736 -14.575 1.00 95.06 820 PHE A O 1
ATOM 6541 N N . SER A 1 821 ? 10.997 -21.232 -13.751 1.00 92.06 821 SER A N 1
ATOM 6542 C CA . SER A 1 821 ? 9.839 -20.336 -13.784 1.00 92.06 821 SER A CA 1
ATOM 6543 C C . SER A 1 821 ? 9.695 -19.502 -12.503 1.00 92.06 821 SER A C 1
ATOM 6545 O O . SER A 1 821 ? 8.789 -18.679 -12.413 1.00 92.06 821 SER A O 1
ATOM 6547 N N . SER A 1 822 ? 10.551 -19.720 -11.498 1.00 94.25 822 SER A N 1
ATOM 6548 C CA . SER A 1 822 ? 10.433 -19.093 -10.180 1.00 94.25 822 SER A CA 1
ATOM 6549 C C . SER A 1 822 ? 11.160 -17.742 -10.083 1.00 94.25 822 SER A C 1
ATOM 6551 O O . SER A 1 822 ? 12.192 -17.536 -10.734 1.00 94.25 822 SER A O 1
ATOM 6553 N N . PRO A 1 823 ? 10.709 -16.839 -9.190 1.00 93.69 823 PRO A N 1
ATOM 6554 C CA . PRO A 1 823 ? 11.433 -15.604 -8.878 1.00 93.69 823 PRO A CA 1
ATOM 6555 C C . PRO A 1 823 ? 12.836 -15.843 -8.306 1.00 93.69 823 PRO A C 1
ATOM 6557 O O . PRO A 1 823 ? 13.737 -15.044 -8.548 1.00 93.69 823 PRO A O 1
ATOM 6560 N N . ASN A 1 824 ? 13.040 -16.948 -7.582 1.00 94.94 824 ASN A N 1
ATOM 6561 C CA . ASN A 1 824 ? 14.337 -17.294 -6.996 1.00 94.94 824 ASN A CA 1
ATOM 6562 C C . ASN A 1 824 ? 15.389 -17.574 -8.074 1.00 94.94 824 ASN A C 1
ATOM 6564 O O . ASN A 1 824 ? 16.518 -17.101 -7.963 1.00 94.94 824 ASN A O 1
ATOM 6568 N N . PHE A 1 825 ? 15.021 -18.290 -9.145 1.00 95.44 825 PHE A N 1
ATOM 6569 C CA . PHE A 1 825 ? 15.920 -18.479 -10.284 1.00 95.44 825 PHE A CA 1
ATOM 6570 C C . PHE A 1 825 ? 16.221 -17.155 -10.977 1.00 95.44 825 PHE A C 1
ATOM 6572 O O . PHE A 1 825 ? 17.383 -16.878 -11.256 1.00 95.44 825 PHE A O 1
ATOM 6579 N N . LYS A 1 826 ? 15.195 -16.328 -11.220 1.00 93.75 826 LYS A N 1
ATOM 6580 C CA . LYS A 1 826 ? 15.368 -15.017 -11.855 1.00 93.75 826 LYS A CA 1
ATOM 6581 C C . LYS A 1 826 ? 16.350 -14.141 -11.072 1.00 93.75 826 LYS A C 1
ATOM 6583 O O . LYS A 1 826 ? 17.328 -13.681 -11.652 1.00 93.75 826 LYS A O 1
ATOM 6588 N N . GLY A 1 827 ? 16.138 -13.975 -9.765 1.00 90.00 827 GLY A N 1
ATOM 6589 C CA . GLY A 1 827 ? 17.008 -13.156 -8.918 1.00 90.00 827 GLY A CA 1
ATOM 6590 C C . GLY A 1 827 ? 18.432 -13.709 -8.804 1.00 90.00 827 GLY A C 1
ATOM 6591 O O . GLY A 1 827 ? 19.399 -12.955 -8.910 1.00 90.00 827 GLY A O 1
ATOM 6592 N N . TRP A 1 828 ? 18.585 -15.032 -8.672 1.00 91.88 828 TRP A N 1
ATOM 6593 C CA . TRP A 1 828 ? 19.902 -15.675 -8.701 1.00 91.88 828 TRP A CA 1
ATOM 6594 C C . TRP A 1 828 ? 20.613 -15.471 -10.045 1.00 91.88 828 TRP A C 1
ATOM 6596 O O . TRP A 1 828 ? 21.782 -15.086 -10.067 1.00 91.88 828 TRP A O 1
ATOM 6606 N N . TYR A 1 829 ? 19.916 -15.696 -11.161 1.00 92.69 829 TYR A N 1
ATOM 6607 C CA . TYR A 1 829 ? 20.477 -15.578 -12.503 1.00 92.69 829 TYR A CA 1
ATOM 6608 C C . TYR A 1 829 ? 20.892 -14.141 -12.808 1.00 92.69 829 TYR A C 1
ATOM 6610 O O . TYR A 1 829 ? 22.012 -13.932 -13.257 1.00 92.69 829 TYR A O 1
ATOM 6618 N N . GLU A 1 830 ? 20.045 -13.152 -12.517 1.00 90.50 830 GLU A N 1
ATOM 6619 C CA . GLU A 1 830 ? 20.359 -11.731 -12.714 1.00 90.50 830 GLU A CA 1
ATOM 6620 C C . GLU A 1 830 ? 21.585 -11.311 -11.894 1.00 90.50 830 GLU A C 1
ATOM 6622 O O . GLU A 1 830 ? 22.513 -10.716 -12.445 1.00 90.50 830 GLU A O 1
ATOM 6627 N N . SER A 1 831 ? 21.646 -11.696 -10.613 1.00 85.06 831 SER A N 1
ATOM 6628 C CA . SER A 1 831 ? 22.802 -11.414 -9.754 1.00 85.06 831 SER A CA 1
ATOM 6629 C C . SER A 1 831 ? 24.082 -12.040 -10.307 1.00 85.06 831 SER A C 1
ATOM 6631 O O . SER A 1 831 ? 25.108 -11.370 -10.413 1.00 85.06 831 SER A O 1
ATOM 6633 N N . ARG A 1 832 ? 24.043 -13.322 -10.688 1.00 86.88 832 ARG A N 1
ATOM 6634 C CA . ARG A 1 832 ? 25.229 -14.022 -11.196 1.00 86.88 832 ARG A CA 1
ATOM 6635 C C . ARG A 1 832 ? 25.639 -13.563 -12.594 1.00 86.88 832 ARG A C 1
ATOM 6637 O O . ARG A 1 832 ? 26.829 -13.469 -12.880 1.00 86.88 832 ARG A O 1
ATOM 6644 N N . PHE A 1 833 ? 24.682 -13.257 -13.464 1.00 87.69 833 PHE A N 1
ATOM 6645 C CA . PHE A 1 833 ? 24.948 -12.717 -14.795 1.00 87.69 833 PHE A CA 1
ATOM 6646 C C . PHE A 1 833 ? 25.609 -11.339 -14.698 1.00 87.69 833 PHE A C 1
ATOM 6648 O O . PHE A 1 833 ? 26.579 -11.067 -15.406 1.00 87.69 833 PHE A O 1
ATOM 6655 N N . PHE A 1 834 ? 25.145 -10.501 -13.769 1.00 84.25 834 PHE A N 1
ATOM 6656 C CA . PHE A 1 834 ? 25.764 -9.216 -13.469 1.00 84.25 834 PHE A CA 1
ATOM 6657 C C . PHE A 1 834 ? 27.197 -9.374 -12.933 1.00 84.25 834 PHE A C 1
ATOM 6659 O O . PHE A 1 834 ? 28.109 -8.715 -13.433 1.00 84.25 834 PHE A O 1
ATOM 6666 N N . GLU A 1 835 ? 27.439 -10.300 -11.997 1.00 81.69 835 GLU A N 1
ATOM 6667 C CA . GLU A 1 835 ? 28.792 -10.633 -11.513 1.00 81.69 835 GLU A CA 1
ATOM 6668 C C . GLU A 1 835 ? 29.724 -11.099 -12.650 1.00 81.69 835 GLU A C 1
ATOM 6670 O O . GLU A 1 835 ? 30.881 -10.672 -12.732 1.00 81.69 835 GLU A O 1
ATOM 6675 N N . LEU A 1 836 ? 29.231 -11.935 -13.571 1.00 83.12 836 LEU A N 1
ATOM 6676 C CA . LEU A 1 836 ? 29.987 -12.365 -14.752 1.00 83.12 836 LEU A CA 1
ATOM 6677 C C . LEU A 1 836 ? 30.306 -11.196 -15.686 1.00 83.12 836 LEU A C 1
ATOM 6679 O O . LEU A 1 836 ? 31.437 -11.079 -16.161 1.00 83.12 836 LEU A O 1
ATOM 6683 N N . GLN A 1 837 ? 29.339 -10.311 -15.930 1.00 83.75 837 GLN A N 1
ATOM 6684 C CA . GLN A 1 837 ? 29.535 -9.126 -16.758 1.00 83.75 837 GLN A CA 1
ATOM 6685 C C . GLN A 1 837 ? 30.599 -8.198 -16.158 1.00 83.75 837 GLN A C 1
ATOM 6687 O O . GLN A 1 837 ? 31.484 -7.740 -16.883 1.00 83.75 837 GLN A O 1
ATOM 6692 N N . GLN A 1 838 ? 30.571 -7.967 -14.843 1.00 77.69 838 GLN A N 1
ATOM 6693 C CA . GLN A 1 838 ? 31.609 -7.196 -14.153 1.00 77.69 838 GLN A CA 1
ATOM 6694 C C . GLN A 1 838 ? 32.981 -7.874 -14.236 1.00 77.69 838 GLN A C 1
ATOM 6696 O O . GLN A 1 838 ? 33.983 -7.217 -14.515 1.00 77.69 838 GLN A O 1
ATOM 6701 N N . THR A 1 839 ? 33.035 -9.197 -14.068 1.00 81.00 839 THR A N 1
ATOM 6702 C CA . THR A 1 839 ? 34.281 -9.969 -14.187 1.00 81.00 839 THR A CA 1
ATOM 6703 C C . THR A 1 839 ? 34.880 -9.847 -15.594 1.00 81.00 839 THR A C 1
ATOM 6705 O O . THR A 1 839 ? 36.081 -9.616 -15.738 1.00 81.00 839 THR A O 1
ATOM 6708 N N . LEU A 1 840 ? 34.059 -9.921 -16.648 1.00 82.69 840 LEU A N 1
ATOM 6709 C CA . LEU A 1 840 ? 34.504 -9.713 -18.033 1.00 82.69 840 LEU A CA 1
ATOM 6710 C C . LEU A 1 840 ? 34.969 -8.279 -18.288 1.00 82.69 840 LEU A C 1
ATOM 6712 O O . LEU A 1 840 ? 35.955 -8.067 -18.997 1.00 82.69 840 LEU A O 1
ATOM 6716 N N . GLN A 1 841 ? 34.301 -7.289 -17.695 1.00 80.69 841 GLN A N 1
ATOM 6717 C CA . GLN A 1 841 ? 34.751 -5.902 -17.760 1.00 80.69 841 GLN A CA 1
ATOM 6718 C C . GLN A 1 841 ? 36.121 -5.728 -17.099 1.00 80.69 841 GLN A C 1
ATOM 6720 O O . GLN A 1 841 ? 36.985 -5.080 -17.694 1.00 80.69 841 GLN A O 1
ATOM 6725 N N . ALA A 1 842 ? 36.345 -6.337 -15.931 1.00 77.81 842 ALA A N 1
ATOM 6726 C CA . ALA A 1 842 ? 37.630 -6.319 -15.235 1.00 77.81 842 ALA A CA 1
ATOM 6727 C C . ALA A 1 842 ? 38.746 -6.981 -16.063 1.00 77.81 842 ALA A C 1
ATOM 6729 O O . ALA A 1 842 ? 39.785 -6.361 -16.291 1.00 77.81 842 ALA A O 1
ATOM 6730 N N . LEU A 1 843 ? 38.505 -8.179 -16.610 1.00 81.50 843 LEU A N 1
ATOM 6731 C CA . LEU A 1 843 ? 39.461 -8.884 -17.479 1.00 81.50 843 LEU A CA 1
ATOM 6732 C C . LEU A 1 843 ? 39.786 -8.098 -18.757 1.00 81.50 843 LEU A C 1
ATOM 6734 O O . LEU A 1 843 ? 40.942 -8.016 -19.175 1.00 81.50 843 LEU A O 1
ATOM 6738 N N . HIS A 1 844 ? 38.784 -7.467 -19.371 1.00 83.81 844 HIS A N 1
ATOM 6739 C CA . HIS A 1 844 ? 39.010 -6.598 -20.521 1.00 83.81 844 HIS A CA 1
ATOM 6740 C C . HIS A 1 844 ? 39.843 -5.365 -20.148 1.00 83.81 844 HIS A C 1
ATOM 6742 O O . HIS A 1 844 ? 40.656 -4.910 -20.949 1.00 83.81 844 HIS A O 1
ATOM 6748 N N . MET A 1 845 ? 39.619 -4.766 -18.976 1.00 77.12 845 MET A N 1
ATOM 6749 C CA . MET A 1 845 ? 40.406 -3.612 -18.524 1.00 77.12 845 MET A CA 1
ATOM 6750 C C . MET A 1 845 ? 41.871 -3.978 -18.305 1.00 77.12 845 MET A C 1
ATOM 6752 O O . MET A 1 845 ? 42.739 -3.220 -18.725 1.00 77.12 845 MET A O 1
ATOM 6756 N N . GLN A 1 846 ? 42.133 -5.156 -17.744 1.00 79.44 846 GLN A N 1
ATOM 6757 C CA . GLN A 1 846 ? 43.485 -5.690 -17.618 1.00 79.44 846 GLN A CA 1
ATOM 6758 C C . GLN A 1 846 ? 44.133 -5.930 -18.991 1.00 79.44 846 GLN A C 1
ATOM 6760 O O . GLN A 1 846 ? 45.240 -5.473 -19.254 1.00 79.44 846 GLN A O 1
ATOM 6765 N N . THR A 1 847 ? 43.418 -6.581 -19.912 1.00 82.00 847 THR A N 1
ATOM 6766 C CA . THR A 1 847 ? 43.942 -6.839 -21.267 1.00 82.00 847 THR A CA 1
ATOM 6767 C C . THR A 1 847 ? 44.259 -5.526 -21.999 1.00 82.00 847 THR A C 1
ATOM 6769 O O . THR A 1 847 ? 45.224 -5.437 -22.753 1.00 82.00 847 THR A O 1
ATOM 6772 N N . LEU A 1 848 ? 43.459 -4.480 -21.764 1.00 82.62 848 LEU A N 1
ATOM 6773 C CA . LEU A 1 848 ? 43.680 -3.146 -22.319 1.00 82.62 848 LEU A CA 1
ATOM 6774 C C . LEU A 1 848 ? 44.893 -2.442 -21.691 1.00 82.62 848 LEU A C 1
ATOM 6776 O O . LEU A 1 848 ? 45.643 -1.804 -22.426 1.00 82.62 848 LEU A O 1
ATOM 6780 N N . SER A 1 849 ? 45.123 -2.567 -20.378 1.00 81.62 849 SER A N 1
ATOM 6781 C CA . SER A 1 849 ? 46.293 -1.959 -19.724 1.00 81.62 849 SER A CA 1
ATOM 6782 C C . SER A 1 849 ? 47.609 -2.597 -20.173 1.00 81.62 849 SER A C 1
ATOM 6784 O O . SER A 1 849 ? 48.597 -1.890 -20.360 1.00 81.62 849 SER A O 1
ATOM 6786 N N . GLU A 1 850 ? 47.603 -3.911 -20.408 1.00 82.31 850 GLU A N 1
ATOM 6787 C CA . GLU A 1 850 ? 48.752 -4.680 -20.905 1.00 82.31 850 GLU A CA 1
ATOM 6788 C C . GLU A 1 850 ? 49.019 -4.460 -22.412 1.00 82.31 850 GLU A C 1
ATOM 6790 O O . GLU A 1 850 ? 50.093 -4.797 -22.912 1.00 82.31 850 GLU A O 1
ATOM 6795 N N . SER A 1 851 ? 48.068 -3.877 -23.154 1.00 83.00 851 SER A N 1
ATOM 6796 C CA . SER A 1 851 ? 48.179 -3.676 -24.605 1.00 83.00 851 SER A CA 1
ATOM 6797 C C . SER A 1 851 ? 49.004 -2.441 -25.001 1.00 83.00 851 SER A C 1
ATOM 6799 O O . SER A 1 851 ? 49.014 -1.417 -24.315 1.00 83.00 851 SER A O 1
ATOM 6801 N N . ASN A 1 852 ? 49.681 -2.504 -26.156 1.00 81.56 852 ASN A N 1
ATOM 6802 C CA . ASN A 1 852 ? 50.464 -1.381 -26.679 1.00 81.56 852 ASN A CA 1
ATOM 6803 C C . ASN A 1 852 ? 49.609 -0.434 -27.540 1.00 81.56 852 ASN A C 1
ATOM 6805 O O . ASN A 1 852 ? 49.512 -0.574 -28.762 1.00 81.56 852 ASN A O 1
ATOM 6809 N N . LEU A 1 853 ? 49.018 0.575 -26.900 1.00 79.25 853 LEU A N 1
ATOM 6810 C CA . LEU A 1 853 ? 48.181 1.575 -27.571 1.00 79.25 853 LEU A CA 1
ATOM 6811 C C . LEU A 1 853 ? 48.976 2.524 -28.489 1.00 79.25 853 LEU A C 1
ATOM 6813 O O . LEU A 1 853 ? 48.418 3.042 -29.452 1.00 79.25 853 LEU A O 1
ATOM 6817 N N . THR A 1 854 ? 50.282 2.713 -28.265 1.00 75.62 854 THR A N 1
ATOM 6818 C CA . THR A 1 854 ? 51.117 3.597 -29.110 1.00 75.62 854 THR A CA 1
ATOM 6819 C C . THR A 1 854 ? 51.385 3.024 -30.502 1.00 75.62 854 THR A C 1
ATOM 6821 O O . THR A 1 854 ? 51.532 3.769 -31.471 1.00 75.62 854 THR A O 1
ATOM 6824 N N . GLU A 1 855 ? 51.424 1.698 -30.620 1.00 78.38 855 GLU A N 1
ATOM 6825 C CA . GLU A 1 855 ? 51.522 1.003 -31.901 1.00 78.38 855 GLU A CA 1
ATOM 6826 C C . GLU A 1 855 ? 50.164 0.946 -32.607 1.00 78.38 855 GLU A C 1
ATOM 6828 O O . GLU A 1 855 ? 50.098 1.175 -33.812 1.00 78.38 855 GLU A O 1
ATOM 6833 N N . TRP A 1 856 ? 49.078 0.748 -31.850 1.00 81.44 856 TRP A N 1
ATOM 6834 C CA . TRP A 1 856 ? 47.711 0.724 -32.380 1.00 81.44 856 TRP A CA 1
ATOM 6835 C C . TRP A 1 856 ? 47.302 2.039 -33.060 1.00 81.44 856 TRP A C 1
ATOM 6837 O O . TRP A 1 856 ? 46.618 2.005 -34.077 1.00 81.44 856 TRP A O 1
ATOM 6847 N N . VAL A 1 857 ? 47.754 3.189 -32.546 1.00 81.19 857 VAL A N 1
ATOM 6848 C CA . VAL A 1 857 ? 47.470 4.526 -33.109 1.00 81.19 857 VAL A CA 1
ATOM 6849 C C . VAL A 1 857 ? 48.062 4.719 -34.517 1.00 81.19 857 VAL A C 1
ATOM 6851 O O . VAL A 1 857 ? 47.550 5.520 -35.302 1.00 81.19 857 VAL A O 1
ATOM 6854 N N . LYS A 1 858 ? 49.125 3.989 -34.885 1.00 78.00 858 LYS A N 1
ATOM 6855 C CA . LYS A 1 858 ? 49.793 4.157 -36.184 1.00 78.00 858 LYS A CA 1
ATOM 6856 C C . LYS A 1 858 ? 48.887 3.682 -37.325 1.00 78.00 858 LYS A C 1
ATOM 6858 O O . LYS A 1 858 ? 48.587 2.499 -37.443 1.00 78.00 858 LYS A O 1
ATOM 6863 N N . GLY A 1 859 ? 48.492 4.608 -38.201 1.00 73.88 859 GLY A N 1
ATOM 6864 C CA . GLY A 1 859 ? 47.647 4.313 -39.366 1.00 73.88 859 GLY A CA 1
ATOM 6865 C C . GLY A 1 859 ? 46.140 4.284 -39.081 1.00 73.88 859 GLY A C 1
ATOM 6866 O O . GLY A 1 859 ? 45.383 3.800 -39.920 1.00 73.88 859 GLY A O 1
ATOM 6867 N N . LYS A 1 860 ? 45.700 4.792 -37.921 1.00 82.19 860 LYS A N 1
ATOM 6868 C CA . LYS A 1 860 ? 44.283 4.940 -37.552 1.00 82.19 860 LYS A CA 1
ATOM 6869 C C . LYS A 1 860 ? 43.775 6.359 -37.803 1.00 82.19 860 LYS A C 1
ATOM 6871 O O . LYS A 1 860 ? 44.536 7.319 -37.720 1.00 82.19 860 LYS A O 1
ATOM 6876 N N . HIS A 1 861 ? 42.486 6.489 -38.114 1.00 83.50 861 HIS A N 1
ATOM 6877 C CA . HIS A 1 861 ? 41.846 7.793 -38.300 1.00 83.50 861 HIS A CA 1
ATOM 6878 C C . HIS A 1 861 ? 41.653 8.511 -36.956 1.00 83.50 861 HIS A C 1
ATOM 6880 O O . HIS A 1 861 ? 41.387 7.874 -35.938 1.00 83.50 861 HIS A O 1
ATOM 6886 N N . GLU A 1 862 ? 41.715 9.845 -36.958 1.00 80.06 862 GLU A N 1
ATOM 6887 C CA . GLU A 1 862 ? 41.595 10.677 -35.748 1.00 80.06 862 GLU A CA 1
ATOM 6888 C C . GLU A 1 862 ? 40.307 10.402 -34.954 1.00 80.06 862 GLU A C 1
ATOM 6890 O O . GLU A 1 862 ? 40.339 10.355 -33.727 1.00 80.06 862 GLU A O 1
ATOM 6895 N N . VAL A 1 863 ? 39.194 10.114 -35.637 1.00 80.81 863 VAL A N 1
ATOM 6896 C CA . VAL A 1 863 ? 37.906 9.762 -35.008 1.00 80.81 863 VAL A CA 1
ATOM 6897 C C . VAL A 1 863 ? 38.000 8.474 -34.181 1.00 80.81 863 VAL A C 1
ATOM 6899 O O . VAL A 1 863 ? 37.449 8.405 -33.085 1.00 80.81 863 VAL A O 1
ATOM 6902 N N . GLU A 1 864 ? 38.731 7.465 -34.663 1.00 80.12 864 GLU A N 1
ATOM 6903 C CA . GLU A 1 864 ? 38.912 6.189 -33.953 1.00 80.12 864 GLU A CA 1
ATOM 6904 C C . GLU A 1 864 ? 39.799 6.361 -32.709 1.00 80.12 864 GLU A C 1
ATOM 6906 O O . GLU A 1 864 ? 39.579 5.713 -31.685 1.00 80.12 864 GLU A O 1
ATOM 6911 N N . ILE A 1 865 ? 40.778 7.271 -32.777 1.00 80.38 865 ILE A N 1
ATOM 6912 C CA . ILE A 1 865 ? 41.647 7.631 -31.649 1.00 80.38 865 ILE A CA 1
ATOM 6913 C C . ILE A 1 865 ? 40.838 8.380 -30.581 1.00 80.38 865 ILE A C 1
ATOM 6915 O O . ILE A 1 865 ? 40.945 8.070 -29.394 1.00 80.38 865 ILE A O 1
ATOM 6919 N N . VAL A 1 866 ? 39.991 9.330 -30.992 1.00 81.19 866 VAL A N 1
ATOM 6920 C CA . VAL A 1 866 ? 39.092 10.069 -30.092 1.00 81.19 866 VAL A CA 1
ATOM 6921 C C . VAL A 1 866 ? 38.087 9.129 -29.416 1.00 81.19 866 VAL A C 1
ATOM 6923 O O . VAL A 1 866 ? 37.922 9.205 -28.199 1.00 81.19 866 VAL A O 1
ATOM 6926 N N . ASP A 1 867 ? 37.474 8.196 -30.151 1.00 80.94 867 ASP A N 1
ATOM 6927 C CA . ASP A 1 867 ? 36.561 7.190 -29.585 1.00 80.94 867 ASP A CA 1
ATOM 6928 C C . ASP A 1 867 ? 37.269 6.295 -28.550 1.00 80.94 867 ASP A C 1
ATOM 6930 O O . ASP A 1 867 ? 36.752 6.066 -27.456 1.00 80.94 867 ASP A O 1
ATOM 6934 N N . MET A 1 868 ? 38.506 5.862 -28.821 1.00 80.88 868 MET A N 1
ATOM 6935 C CA . MET A 1 868 ? 39.299 5.096 -27.851 1.00 80.88 868 MET A CA 1
ATOM 6936 C C . MET A 1 868 ? 39.632 5.909 -26.587 1.00 80.88 868 MET A C 1
ATOM 6938 O O . MET A 1 868 ? 39.564 5.380 -25.475 1.00 80.88 868 MET A O 1
ATOM 6942 N N . ILE A 1 869 ? 39.941 7.204 -26.724 1.00 80.81 869 ILE A N 1
ATOM 6943 C CA . ILE A 1 869 ? 40.174 8.121 -25.594 1.00 80.81 869 ILE A CA 1
ATOM 6944 C C . ILE A 1 869 ? 38.904 8.287 -24.748 1.00 80.81 869 ILE A C 1
ATOM 6946 O O . ILE A 1 869 ? 38.982 8.244 -23.518 1.00 80.81 869 ILE A O 1
ATOM 6950 N N . LEU A 1 870 ? 37.737 8.444 -25.380 1.00 81.38 870 LEU A N 1
ATOM 6951 C CA . LEU A 1 870 ? 36.451 8.536 -24.682 1.00 81.38 870 LEU A CA 1
ATOM 6952 C C . LEU A 1 870 ? 36.124 7.234 -23.943 1.00 81.38 870 LEU A C 1
ATOM 6954 O O . LEU A 1 870 ? 35.764 7.272 -22.765 1.00 81.38 870 LEU A O 1
ATOM 6958 N N . ARG A 1 871 ? 36.346 6.076 -24.577 1.00 79.38 871 ARG A N 1
ATOM 6959 C CA . ARG A 1 871 ? 36.185 4.762 -23.936 1.00 79.38 871 ARG A CA 1
ATOM 6960 C C . ARG A 1 871 ? 37.122 4.588 -22.743 1.00 79.38 871 ARG A C 1
ATOM 6962 O O . ARG A 1 871 ? 36.677 4.118 -21.699 1.00 79.38 871 ARG A O 1
ATOM 6969 N N . LEU A 1 872 ? 38.392 4.988 -22.849 1.00 79.12 872 LEU A N 1
ATOM 6970 C CA . LEU A 1 872 ? 39.332 4.946 -21.723 1.00 79.12 872 LEU A CA 1
ATOM 6971 C C . LEU A 1 872 ? 38.906 5.860 -20.574 1.00 79.12 872 LEU A C 1
ATOM 6973 O O . LEU A 1 872 ? 38.949 5.428 -19.424 1.00 79.12 872 LEU A O 1
ATOM 6977 N N . LYS A 1 873 ? 38.457 7.089 -20.864 1.00 79.38 873 LYS A N 1
ATOM 6978 C CA . LYS A 1 873 ? 37.898 7.993 -19.846 1.00 79.38 873 LYS A CA 1
ATOM 6979 C C . LYS A 1 873 ? 36.698 7.366 -19.139 1.00 79.38 873 LYS A C 1
ATOM 6981 O O . LYS A 1 873 ? 36.654 7.370 -17.912 1.00 79.38 873 LYS A O 1
ATOM 6986 N N . GLN A 1 874 ? 35.772 6.775 -19.894 1.00 78.50 874 GLN A N 1
ATOM 6987 C CA . GLN A 1 874 ? 34.604 6.092 -19.341 1.00 78.50 874 GLN A CA 1
ATOM 6988 C C . GLN A 1 874 ? 35.019 4.915 -18.442 1.00 78.50 874 GLN A C 1
ATOM 6990 O O . GLN A 1 874 ? 34.534 4.793 -17.320 1.00 78.50 874 GLN A O 1
ATOM 6995 N N . LYS A 1 875 ? 35.977 4.083 -18.876 1.00 74.44 875 LYS A N 1
ATOM 6996 C CA . LYS A 1 875 ? 36.500 2.974 -18.059 1.00 74.44 875 LYS A CA 1
ATOM 6997 C C . LYS A 1 875 ? 37.222 3.456 -16.794 1.00 74.44 875 LYS A C 1
ATOM 6999 O O . LYS A 1 875 ? 37.053 2.860 -15.735 1.00 74.44 875 LYS A O 1
ATOM 7004 N N . LEU A 1 876 ? 37.971 4.558 -16.867 1.00 73.19 876 LEU A N 1
ATOM 7005 C CA . LEU A 1 876 ? 38.622 5.179 -15.707 1.00 73.19 876 LEU A CA 1
ATOM 7006 C C . LEU A 1 876 ? 37.612 5.752 -14.698 1.00 73.19 876 LEU A C 1
ATOM 7008 O O . LEU A 1 876 ? 37.845 5.639 -13.493 1.00 73.19 876 LEU A O 1
ATOM 7012 N N . GLN A 1 877 ? 36.488 6.305 -15.170 1.00 71.00 877 GLN A N 1
ATOM 7013 C CA . GLN A 1 877 ? 35.368 6.731 -14.321 1.00 71.00 877 GLN A CA 1
ATOM 7014 C C . GLN A 1 877 ? 34.691 5.542 -13.621 1.00 71.00 877 GLN A C 1
ATOM 7016 O O . GLN A 1 877 ? 34.430 5.608 -12.418 1.00 71.00 877 GLN A O 1
ATOM 7021 N N . LEU A 1 878 ? 34.483 4.426 -14.330 1.00 66.12 878 LEU A N 1
ATOM 7022 C CA . LEU A 1 878 ? 33.992 3.173 -13.740 1.00 66.12 878 LEU A CA 1
ATOM 7023 C C . LEU A 1 878 ? 34.930 2.655 -12.632 1.00 66.12 878 LEU A C 1
ATOM 7025 O O . LEU A 1 878 ? 34.452 2.284 -11.562 1.00 66.12 878 LEU A O 1
ATOM 7029 N N . CYS A 1 879 ? 36.253 2.731 -12.820 1.00 59.47 879 CYS A N 1
ATOM 7030 C CA . CYS A 1 879 ? 37.244 2.374 -11.793 1.00 59.47 879 CYS A CA 1
ATOM 7031 C C . CYS A 1 879 ? 37.244 3.290 -10.554 1.00 59.47 879 CYS A C 1
ATOM 7033 O O . CYS A 1 879 ? 37.810 2.910 -9.533 1.00 59.47 879 CYS A O 1
ATOM 7035 N N . SER A 1 880 ? 36.686 4.504 -10.626 1.00 53.09 880 SER A N 1
ATOM 7036 C CA . SER A 1 880 ? 36.503 5.386 -9.454 1.00 53.09 880 SER A CA 1
ATOM 7037 C C . SER A 1 880 ? 35.192 5.159 -8.702 1.00 53.09 880 SER A C 1
ATOM 7039 O O . SER A 1 880 ? 35.033 5.692 -7.606 1.00 53.09 880 SER A O 1
ATOM 7041 N N . SER A 1 881 ? 34.257 4.390 -9.261 1.00 54.00 881 SER A N 1
ATOM 7042 C CA . SER A 1 881 ? 32.995 4.075 -8.593 1.00 54.00 881 SER A CA 1
ATOM 7043 C C . SER A 1 881 ? 33.179 2.947 -7.568 1.00 54.00 881 SER A C 1
ATOM 7045 O O . SER A 1 881 ? 33.879 1.964 -7.817 1.00 54.00 881 SER A O 1
ATOM 7047 N N . THR A 1 882 ? 32.524 3.068 -6.409 1.00 46.97 882 THR A N 1
ATOM 7048 C CA . THR A 1 882 ? 32.577 2.111 -5.283 1.00 46.97 882 THR A CA 1
ATOM 7049 C C . THR A 1 882 ? 32.155 0.681 -5.671 1.00 46.97 882 THR A C 1
ATOM 7051 O O . THR A 1 882 ? 32.471 -0.272 -4.968 1.00 46.97 882 THR A O 1
ATOM 7054 N N . GLN A 1 883 ? 31.504 0.501 -6.826 1.00 46.34 883 GLN A N 1
ATOM 7055 C CA . GLN A 1 883 ? 31.006 -0.786 -7.326 1.00 46.34 883 GLN A CA 1
ATOM 7056 C C . GLN A 1 883 ? 32.107 -1.793 -7.714 1.00 46.34 883 GLN A C 1
ATOM 7058 O O . GLN A 1 883 ? 31.846 -2.991 -7.714 1.00 46.34 883 GLN A O 1
ATOM 7063 N N . MET A 1 884 ? 33.337 -1.350 -8.005 1.00 47.16 884 MET A N 1
ATOM 7064 C CA . MET A 1 884 ? 34.446 -2.245 -8.394 1.00 47.16 884 MET A CA 1
ATOM 7065 C C . MET A 1 884 ? 35.214 -2.857 -7.204 1.00 47.16 884 MET A C 1
ATOM 7067 O O . MET A 1 884 ? 36.032 -3.751 -7.410 1.00 47.16 884 MET A O 1
ATOM 7071 N N . ALA A 1 885 ? 34.973 -2.406 -5.965 1.00 42.50 885 ALA A N 1
ATOM 7072 C CA . ALA A 1 885 ? 35.699 -2.874 -4.776 1.00 42.50 885 ALA A CA 1
ATOM 7073 C C . ALA A 1 885 ? 35.269 -4.276 -4.285 1.00 42.50 885 ALA A C 1
ATOM 7075 O O . ALA A 1 885 ? 35.999 -4.909 -3.526 1.00 42.50 885 ALA A O 1
ATOM 7076 N N . ALA A 1 886 ? 34.116 -4.780 -4.738 1.00 42.59 886 ALA A N 1
ATOM 7077 C CA . ALA A 1 886 ? 33.514 -6.040 -4.285 1.00 42.59 886 ALA A CA 1
ATOM 7078 C C . ALA A 1 886 ? 33.928 -7.286 -5.099 1.00 42.59 886 ALA A C 1
ATOM 7080 O O . ALA A 1 886 ? 33.450 -8.391 -4.835 1.00 42.59 886 ALA A O 1
ATOM 7081 N N . LEU A 1 887 ? 34.778 -7.134 -6.121 1.00 45.66 887 LEU A N 1
ATOM 7082 C CA . LEU A 1 887 ? 35.136 -8.236 -7.015 1.00 45.66 887 LEU A CA 1
ATOM 7083 C C . LEU A 1 887 ? 36.052 -9.266 -6.317 1.00 45.66 887 LEU A C 1
ATOM 7085 O O . LEU A 1 887 ? 37.022 -8.891 -5.658 1.00 45.66 887 LEU A O 1
ATOM 7089 N N . PRO A 1 888 ? 35.817 -10.579 -6.506 1.00 41.25 888 PRO A N 1
ATOM 7090 C CA . PRO A 1 888 ? 36.649 -11.642 -5.934 1.00 41.25 888 PRO A CA 1
ATOM 7091 C C . PRO A 1 888 ? 38.028 -11.780 -6.598 1.00 41.25 888 PRO A C 1
ATOM 7093 O O . PRO A 1 888 ? 38.850 -12.576 -6.142 1.00 41.25 888 PRO A O 1
ATOM 7096 N N . VAL A 1 889 ? 38.308 -11.029 -7.666 1.00 43.59 889 VAL A N 1
ATOM 7097 C CA . VAL A 1 889 ? 39.596 -11.098 -8.353 1.00 43.59 889 VAL A CA 1
ATOM 7098 C C . VAL A 1 889 ? 40.542 -10.071 -7.737 1.00 43.59 889 VAL A C 1
ATOM 7100 O O . VAL A 1 889 ? 40.371 -8.868 -7.917 1.00 43.59 889 VAL A O 1
ATOM 7103 N N . GLN A 1 890 ? 41.556 -10.564 -7.023 1.00 43.75 890 GLN A N 1
ATOM 7104 C CA . GLN A 1 890 ? 42.761 -9.819 -6.655 1.00 43.75 890 GLN A CA 1
ATOM 7105 C C . GLN A 1 890 ? 43.509 -9.394 -7.930 1.00 43.75 890 GLN A C 1
ATOM 7107 O O . GLN A 1 890 ? 44.513 -9.988 -8.308 1.00 43.75 890 GLN A O 1
ATOM 7112 N N . LEU A 1 891 ? 42.993 -8.398 -8.639 1.00 46.22 891 LEU A N 1
ATOM 7113 C CA . LEU A 1 891 ? 43.729 -7.677 -9.666 1.00 46.22 891 LEU A CA 1
ATOM 7114 C C . LEU A 1 891 ? 44.181 -6.368 -9.036 1.00 46.22 891 LEU A C 1
ATOM 7116 O O . LEU A 1 891 ? 43.371 -5.678 -8.418 1.00 46.22 891 LEU A O 1
ATOM 7120 N N . ASN A 1 892 ? 45.472 -6.052 -9.154 1.00 50.78 892 ASN A N 1
ATOM 7121 C CA . ASN A 1 892 ? 46.061 -4.791 -8.704 1.00 50.78 892 ASN A CA 1
ATOM 7122 C C . ASN A 1 892 ? 45.421 -3.619 -9.465 1.00 50.78 892 ASN A C 1
ATOM 7124 O O . ASN A 1 892 ? 45.975 -3.081 -10.419 1.00 50.78 892 ASN A O 1
ATOM 7128 N N . THR A 1 893 ? 44.232 -3.205 -9.037 1.00 57.88 893 THR A N 1
ATOM 7129 C CA . THR A 1 893 ? 43.454 -2.124 -9.647 1.00 57.88 893 THR A CA 1
ATOM 7130 C C . THR A 1 893 ? 44.202 -0.796 -9.614 1.00 57.88 893 THR A C 1
ATOM 7132 O O . THR A 1 893 ? 43.991 0.025 -10.503 1.00 57.88 893 THR A O 1
ATOM 7135 N N . LYS A 1 894 ? 45.114 -0.596 -8.647 1.00 58.03 894 LYS A N 1
ATOM 7136 C CA . LYS A 1 894 ? 46.029 0.556 -8.615 1.00 58.03 894 LYS A CA 1
ATOM 7137 C C . LYS A 1 894 ? 46.997 0.556 -9.805 1.00 58.03 894 LYS A C 1
ATOM 7139 O O . LYS A 1 894 ? 46.987 1.525 -10.559 1.00 58.03 894 LYS A O 1
ATOM 7144 N N . ASP A 1 895 ? 47.715 -0.543 -10.042 1.00 66.69 895 ASP A N 1
ATOM 7145 C CA . ASP A 1 895 ? 48.671 -0.655 -11.158 1.00 66.69 895 ASP A CA 1
ATOM 7146 C C . ASP A 1 895 ? 47.961 -0.558 -12.521 1.00 66.69 895 ASP A C 1
ATOM 7148 O O . ASP A 1 895 ? 48.398 0.168 -13.414 1.00 66.69 895 ASP A O 1
ATOM 7152 N N . THR A 1 896 ? 46.807 -1.221 -12.674 1.00 70.38 896 THR A N 1
ATOM 7153 C CA . THR A 1 896 ? 45.991 -1.158 -13.900 1.00 70.38 896 THR A CA 1
ATOM 7154 C C . THR A 1 896 ? 45.466 0.258 -14.163 1.00 70.38 896 THR A C 1
ATOM 7156 O O . THR A 1 896 ? 45.480 0.723 -15.302 1.00 70.38 896 THR A O 1
ATOM 7159 N N . ARG A 1 897 ? 45.016 0.979 -13.127 1.00 73.56 897 ARG A N 1
ATOM 7160 C CA . ARG A 1 897 ? 44.515 2.358 -13.253 1.00 73.56 897 ARG A CA 1
ATOM 7161 C C . ARG A 1 897 ? 45.622 3.326 -13.662 1.00 73.56 897 ARG A C 1
ATOM 7163 O O . ARG A 1 897 ? 45.395 4.150 -14.544 1.00 73.56 897 ARG A O 1
ATOM 7170 N N . GLU A 1 898 ? 46.798 3.227 -13.049 1.00 76.81 898 GLU A N 1
ATOM 7171 C CA . GLU A 1 898 ? 47.955 4.063 -13.386 1.00 76.81 898 GLU A CA 1
ATOM 7172 C C . GLU A 1 898 ? 48.426 3.820 -14.825 1.00 76.81 898 GLU A C 1
ATOM 7174 O O . GLU A 1 898 ? 48.659 4.774 -15.568 1.00 76.81 898 GLU A O 1
ATOM 7179 N N . GLN A 1 899 ? 48.463 2.561 -15.269 1.00 78.75 899 GLN A N 1
ATOM 7180 C CA . GLN A 1 899 ? 48.778 2.215 -16.658 1.00 78.75 899 GLN A CA 1
ATOM 7181 C C . GLN A 1 899 ? 47.750 2.765 -17.654 1.00 78.75 899 GLN A C 1
ATOM 7183 O O . GLN A 1 899 ? 48.129 3.335 -18.675 1.00 78.75 899 GLN A O 1
ATOM 7188 N N . LEU A 1 900 ? 46.449 2.659 -17.363 1.00 80.25 900 LEU A N 1
ATOM 7189 C CA . LEU A 1 900 ? 45.403 3.221 -18.227 1.00 80.25 900 LEU A CA 1
ATOM 7190 C C . LEU A 1 900 ? 45.459 4.758 -18.290 1.00 80.25 900 LEU A C 1
ATOM 7192 O O . LEU A 1 900 ? 45.205 5.326 -19.352 1.00 80.25 900 LEU A O 1
ATOM 7196 N N . LEU A 1 901 ? 45.827 5.433 -17.193 1.00 82.12 901 LEU A N 1
ATOM 7197 C CA . LEU A 1 901 ? 46.066 6.882 -17.175 1.00 82.12 901 LEU A CA 1
ATOM 7198 C C . LEU A 1 901 ? 47.273 7.268 -18.039 1.00 82.12 901 LEU A C 1
ATOM 7200 O O . LEU A 1 901 ? 47.168 8.186 -18.852 1.00 82.12 901 LEU A O 1
ATOM 7204 N N . MET A 1 902 ? 48.383 6.531 -17.934 1.00 81.38 902 MET A N 1
ATOM 7205 C CA . MET A 1 902 ? 49.559 6.741 -18.786 1.00 81.38 902 MET A CA 1
ATOM 7206 C C . MET A 1 902 ? 49.231 6.547 -20.273 1.00 81.38 902 MET A C 1
ATOM 7208 O O . MET A 1 902 ? 49.623 7.361 -21.112 1.00 81.38 902 MET A O 1
ATOM 7212 N N . HIS A 1 903 ? 48.463 5.509 -20.611 1.00 82.94 903 HIS A N 1
ATOM 7213 C CA . HIS A 1 903 ? 48.001 5.265 -21.979 1.00 82.94 903 HIS A CA 1
ATOM 7214 C C . HIS A 1 903 ? 47.073 6.372 -22.497 1.00 82.94 903 HIS A C 1
ATOM 7216 O O . HIS A 1 903 ? 47.207 6.797 -23.647 1.00 82.94 903 HIS A O 1
ATOM 7222 N N . LEU A 1 904 ? 46.170 6.882 -21.652 1.00 83.62 904 LEU A N 1
ATOM 7223 C CA . LEU A 1 904 ? 45.292 8.009 -21.979 1.00 83.62 904 LEU A CA 1
ATOM 7224 C C . LEU A 1 904 ? 46.102 9.275 -22.297 1.00 83.62 904 LEU A C 1
ATOM 7226 O O . LEU A 1 904 ? 45.843 9.936 -23.304 1.00 83.62 904 LEU A O 1
ATOM 7230 N N . GLU A 1 905 ? 47.090 9.612 -21.464 1.00 82.25 905 GLU A N 1
ATOM 7231 C CA . GLU A 1 905 ? 47.974 10.758 -21.698 1.00 82.25 905 GLU A CA 1
ATOM 7232 C C . GLU A 1 905 ? 48.815 10.592 -22.964 1.00 82.25 905 GLU A C 1
ATOM 7234 O O . GLU A 1 905 ? 48.963 11.542 -23.736 1.00 82.25 905 GLU A O 1
ATOM 7239 N N . SER A 1 906 ? 49.331 9.386 -23.203 1.00 81.62 906 SER A N 1
ATOM 7240 C CA . SER A 1 906 ? 50.111 9.060 -24.397 1.00 81.62 906 SER A CA 1
ATOM 7241 C C . SER A 1 906 ? 49.297 9.271 -25.678 1.00 81.62 906 SER A C 1
ATOM 7243 O O . SER A 1 906 ? 49.748 9.966 -26.587 1.00 81.62 906 SER A O 1
ATOM 7245 N N . MET A 1 907 ? 48.050 8.788 -25.723 1.00 79.25 907 MET A N 1
ATOM 7246 C CA . MET A 1 907 ? 47.177 8.982 -26.888 1.00 79.25 907 MET A CA 1
ATOM 7247 C C . MET A 1 907 ? 46.741 10.437 -27.083 1.00 79.25 907 MET A C 1
ATOM 7249 O O . MET A 1 907 ? 46.673 10.901 -28.220 1.00 79.25 907 MET A O 1
ATOM 7253 N N . LYS A 1 908 ? 46.513 11.197 -26.001 1.00 80.38 908 LYS A N 1
ATOM 7254 C CA . LYS A 1 908 ? 46.234 12.642 -26.098 1.00 80.38 908 LYS A CA 1
ATOM 7255 C C . LYS A 1 908 ? 47.377 13.411 -26.769 1.00 80.38 908 LYS A C 1
ATOM 7257 O O . LYS A 1 908 ? 47.120 14.375 -27.486 1.00 80.38 908 LYS A O 1
ATOM 7262 N N . ARG A 1 909 ? 48.636 13.003 -26.562 1.00 80.31 909 ARG A N 1
ATOM 7263 C CA . ARG A 1 909 ? 49.808 13.650 -27.184 1.00 80.31 909 ARG A CA 1
ATOM 7264 C C . ARG A 1 909 ? 49.882 13.424 -28.698 1.00 80.31 909 ARG A C 1
ATOM 7266 O O . ARG A 1 909 ? 50.463 14.260 -29.381 1.00 80.31 909 ARG A O 1
ATOM 7273 N N . CYS A 1 910 ? 49.269 12.358 -29.213 1.00 76.81 910 CYS A N 1
ATOM 7274 C CA . CYS A 1 910 ? 49.245 12.025 -30.641 1.00 76.81 910 CYS A CA 1
ATOM 7275 C C . CYS A 1 910 ? 48.204 12.809 -31.465 1.00 76.81 910 CYS A C 1
ATOM 7277 O O . CYS A 1 910 ? 48.226 12.702 -32.687 1.00 76.81 910 CYS A O 1
ATOM 7279 N N . LEU A 1 911 ? 47.304 13.574 -30.833 1.00 80.44 911 LEU A N 1
ATOM 7280 C CA . LEU A 1 911 ? 46.267 14.351 -31.526 1.00 80.44 911 LEU A CA 1
ATOM 7281 C C . LEU A 1 911 ? 46.736 15.773 -31.921 1.00 80.44 911 LEU A C 1
ATOM 7283 O O . LEU A 1 911 ? 47.626 16.325 -31.266 1.00 80.44 911 LEU A O 1
ATOM 7287 N N . PRO A 1 912 ? 46.126 16.401 -32.944 1.00 78.69 912 PRO A N 1
ATOM 7288 C CA . PRO A 1 912 ? 46.284 17.828 -33.248 1.00 78.69 912 PRO A CA 1
ATOM 7289 C C . PRO A 1 912 ? 45.812 18.740 -32.101 1.00 78.69 912 PRO A C 1
ATOM 7291 O O . PRO A 1 912 ? 44.940 18.362 -31.314 1.00 78.69 912 PRO A O 1
ATOM 7294 N N . ASP A 1 913 ? 46.363 19.954 -32.007 1.00 73.00 913 ASP A N 1
ATOM 7295 C CA . ASP A 1 913 ? 46.130 20.860 -30.867 1.00 73.00 913 ASP A CA 1
ATOM 7296 C C . ASP A 1 913 ? 44.671 21.339 -30.739 1.00 73.00 913 ASP A C 1
ATOM 7298 O O . ASP A 1 913 ? 44.168 21.478 -29.620 1.00 73.00 913 ASP A O 1
ATOM 7302 N N . ASP A 1 914 ? 43.953 21.452 -31.858 1.00 72.50 914 ASP A N 1
ATOM 7303 C CA . ASP A 1 914 ? 42.533 21.831 -31.901 1.00 72.50 914 ASP A CA 1
ATOM 7304 C C . ASP A 1 914 ? 41.637 20.784 -31.203 1.00 72.50 914 ASP A C 1
ATOM 7306 O O . ASP A 1 914 ? 40.728 21.119 -30.440 1.00 72.50 914 ASP A O 1
ATOM 7310 N N . LEU A 1 915 ? 41.933 19.490 -31.390 1.00 70.88 915 LEU A N 1
ATOM 7311 C CA . LEU A 1 915 ? 41.195 18.382 -30.767 1.00 70.88 915 LEU A CA 1
ATOM 7312 C C . LEU A 1 915 ? 41.601 18.159 -29.302 1.00 70.88 915 LEU A C 1
ATOM 7314 O O . LEU A 1 915 ? 40.777 17.727 -28.489 1.00 70.88 915 LEU A O 1
ATOM 7318 N N . LYS A 1 916 ? 42.846 18.492 -28.929 1.00 71.31 916 LYS A N 1
ATOM 7319 C CA . LYS A 1 916 ? 43.307 18.448 -27.530 1.00 71.31 916 LYS A CA 1
ATOM 7320 C C . LYS A 1 916 ? 42.545 19.431 -26.641 1.00 71.31 916 LYS A C 1
ATOM 7322 O O . LYS A 1 916 ? 42.229 19.078 -25.505 1.00 71.31 916 LYS A O 1
ATOM 7327 N N . GLN A 1 917 ? 42.243 20.637 -27.135 1.00 66.50 917 GLN A N 1
ATOM 7328 C CA . GLN A 1 917 ? 41.474 21.633 -26.378 1.00 66.50 917 GLN A CA 1
ATOM 7329 C C . GLN A 1 917 ? 40.042 21.161 -26.098 1.00 66.50 917 GLN A C 1
ATOM 7331 O O . GLN A 1 917 ? 39.575 21.265 -24.965 1.00 66.50 917 GLN A O 1
ATOM 7336 N N . ILE A 1 918 ? 39.375 20.563 -27.090 1.00 67.75 918 ILE A N 1
ATOM 7337 C CA . ILE A 1 918 ? 38.013 20.026 -26.940 1.00 67.75 918 ILE A CA 1
ATOM 7338 C C . ILE A 1 918 ? 37.985 18.875 -25.921 1.00 67.75 918 ILE A C 1
ATOM 7340 O O . ILE A 1 918 ? 37.140 18.850 -25.031 1.00 67.75 918 ILE A O 1
ATOM 7344 N N . LEU A 1 919 ? 38.948 17.951 -25.988 1.00 65.62 919 LEU A N 1
ATOM 7345 C CA . LEU A 1 919 ? 39.030 16.790 -25.091 1.00 65.62 919 LEU A CA 1
ATOM 7346 C C . LEU A 1 919 ? 39.474 17.105 -23.655 1.00 65.62 919 LEU A C 1
ATOM 7348 O O . LEU A 1 919 ? 39.426 16.210 -22.808 1.00 65.62 919 LEU A O 1
ATOM 7352 N N . ASN A 1 920 ? 39.953 18.314 -23.370 1.00 65.38 920 ASN A N 1
ATOM 7353 C CA . ASN A 1 920 ? 40.253 18.753 -22.005 1.00 65.38 920 ASN A CA 1
ATOM 7354 C C . ASN A 1 920 ? 39.066 19.476 -21.342 1.00 65.38 920 ASN A C 1
ATOM 7356 O O . ASN A 1 920 ? 39.053 19.572 -20.120 1.00 65.38 920 ASN A O 1
ATOM 7360 N N . ASN A 1 921 ? 38.074 19.917 -22.126 1.00 53.12 921 ASN A N 1
ATOM 7361 C CA . ASN A 1 921 ? 36.847 20.569 -21.647 1.00 53.12 921 ASN A CA 1
ATOM 7362 C C . ASN A 1 921 ? 35.659 19.597 -21.449 1.00 53.12 921 ASN A C 1
ATOM 7364 O O . ASN A 1 921 ? 34.625 20.006 -20.926 1.00 53.12 921 ASN A O 1
ATOM 7368 N N . ILE A 1 922 ? 35.809 18.335 -21.870 1.00 46.53 922 ILE A N 1
ATOM 7369 C CA . ILE A 1 922 ? 34.874 17.201 -21.702 1.00 46.53 922 ILE A CA 1
ATOM 7370 C C . ILE A 1 922 ? 35.520 16.195 -20.753 1.00 46.53 922 ILE A C 1
ATOM 7372 O O . ILE A 1 922 ? 34.822 15.582 -19.923 1.00 46.53 922 ILE A O 1
#

Radius of gyration: 39.35 Å; chains: 1; bounding box: 104×109×89 Å

Secondary structure (DSSP, 8-state):
-EEETTEEE-------TT-SHHHHHHHHHHHHHHHHHHHHS--GGG-HHHHHHHHHHHHHHHHHHTTSSEEEEEEEEEETTEEEEEEEEHHHHHHHTHHHHHHHHHHHHHHHHHHT--GGG----B--SGGGG-HHHHHHHHHHTTTPPPB-SS-TTTHHHHHHHHHHHHHTT---TTTTT-EEEEE-SS-EEEEETT---SS-EEEE-TTPEESEEEEEEESSTTSPEEEEESS-SSGGGSEEEEEEEEEE---S-S-EEEEEEE-TT--EEEEESS-TTEEEEE-TTPPPHHHHHHHHHHHHHHHHHHHHHHHHHHHHHHHHHHHHHHHHHHHHTTS--THHHHHH-SEEEEEEEETTTEEEEEEEESTT----HHHHHHHHHHTS-S-SSS--EEEEEEEEEEPPTTSGGGS--HHHHHHHHHB-GGGSPPSSEEEEEEEEEEEE-TTSTTSEEEEEEEEEESS--HHHHHHHHHHHHHHHHHH-HHHHHHHHHHHHTSPP--SSSEEEEEETTEEEEEEPPBTT-------PPPP---------EEEES-SS---HHHHHGGGGGGHHHHHHHHHTT--EEEE-S-HHHHHHHHHHHHHTTTTS---SEEESS--TTSTTHHHHH-TTS---SEEEEE--TTHHHHTTT-SEEEE---HHHHHHHHHTTSS--------------------------S--SS---SEEEE----SB---HHHHHHHHHHHHTT--HHHHHHHHHHHHHHHHHHHHHHHHHHHHHTSPPGGG--TTSPPPPPPPP-HHHHHHHHHHH-GGGS-S--B-HHHHHHHHHTSHHHHHHHHHHHHHHHHHHHHHHHHHHHHS-HHHHTTT--HHHHHHHHHHHHHHHHHHHSGGGGG-S----HHHHHHHHHHHHHHHHHTS-HHHHHHHHH-

pLDDT: mean 80.96, std 17.28, range [22.83, 97.69]

Sequence (922 aa):
MTIYNGVFEVKATSGDNQLGGTDFDDRLLAHCVKEFRDKHSKDLSSSKEAIRRLRKACEQAKRTLSYTNQALIDIENLYEGQRFELLLNRDLFEELNRDLLDKIMLHVEMALRRARKDRFAIHEIMLVGESSRIPKVQVMLSEFFDRRSLCSSINSDEAVVVGASIAAAILSGEKSPEIQDILWLDLVPRSIGLVTESGTEDSPRILISRNSTVPLKVKHRVKNFQEMQLLYEGESAIVSDNVLLGKLKIEGTFGDIEDVGLLFSTDTNGILHAIVEGNIDLKATLDKGRLERYEIDRIVYKHKKILLEAEKYEEDVKEQEMALEKLAVQATIDLDEKAGSWDRFSEWIHCICIVTFDLELGQAMELIYPKHVTLTEQEKTNICYLAFPDSNSGCMGDSQFHIRLRVSPGSESSSLRKEHLDFNCHCLPVHRADLGHFWGFVYFRQIKDATLKRGYFQKSLVLLSRLPFINLFYEHTALIAPAFFSSGEPTLEAVCDNICHWPSLMAGENMSLHLLGSVYEISIPKQNFKTSSTEKPKSETSISSSPQTQIIGSIHEIDIFKSLQFFLPHIHLLWELVLTGEPIVVTGASPTDCAHMVQSLMSLISPLSYCAESRPYFTIHDTEFKEFTQNKNGHPSIILGVTNPFFAKTLQHWPHMIRLQDSTETILQQKQKQTVTPAGTTTPTNSSSSSDSKLSKIKQITNKLLDSSPGVYTQYKPFISKDKAFIKKILLGIKTERPPSVQSALIRRHFLELTQSFMIPLERYLASLMPLQKDISPFKSAPLPNPFKQEDFLATLEGNGPHLTPTCKGDWEGLYKRFFSSPNFKGWYESRFFELQQTLQALHMQTLSESNLTEWVKGKHEVEIVDMILRLKQKLQLCSSTQMAALPVQLNTKDTREQLLMHLESMKRCLPDDLKQILNNI